Protein AF-A0A182QPP7-F1 (afdb_monomer_lite)

Sequence (979 aa):
MDGEAYQHEREIMETIFEAISDKKETDIARCLNQATVETALKFESVYGISPLVWCLREGDMSHIGLMRVMLTSGLYDCAMVDSKGQTLLAGLVRQCNDKEPFVRSVIMLEIDGVSNADACYRMMKHNSLELFKLFLALRHMNETQLFESLTHAFTKLSVKIFPLSTELRIFVQWKLAHFGYRFLAGECAEPTDDWEEHCNDIRKCWGEIAERYDTNHYEDIDDTLLHLLTVVHNHLYFIQYKLLLEHLPKREVIFCVAIFLYNYKNLSTMYHFMVNKCVVIEFVRMISRQLGLVLHCVEEIKAELVKILKEFQDRDIKMENTFLNESVEKIKSLEINKKDDVVSRFNVKIQNGTANSESLIKEMMRIIRKTDECCVTTKIAEKRTYKEQFKADLMMRIRRNLHRTKHPQNVADRINAELNRRNKSFVCMAEDIVASESFSMDHLLSGKDRRTVRKLKKCYTKMKQFYSMAKIHGHFTQVAQSDPEQSDIFLACLKRALTVFGEAMKNTKSTPNMPNKRVRQTLEQLLTSQLAEFNILHRNTYAKAFSLQRLSIADSLEKKSLINLPNYMTVVRVMLLLLLILVAADIRRSFYGILYRCGTLAALRSLLFYVGKDDSLWTVQRDSFREVQKYFTNARELLMELTQTRVGKTPQFAHVIHQFNQQSAIIGELQAMLEADNEISFASIRKSCFACDDLSTIRRLLLSKMQLLNANGLMNKISSTWDNSISQVSSIAWLDSRLVTINPAVVTNKLQKVVIALISARNGEHIPYLQTLLSDLAWLDHVSDADRQELNEMLRPYYNYIFLLDNKWKALKVFGKKHNLSWDEKLEQKLVEKDRNYLQHLFDTRRSKLRSVLQTLGIHTVDDIMATMASMPPCTLAALEYIQLELSEMLTAVEHFGDNFYYLQHRIPMIHGKNYRNQLAHDALSYNLLTDSGDLKLLINAIILADMNVNLFDKDIPNPPALNEISPTTNTHQHAPVG

Radius of gyration: 36.44 Å; chains: 1; bounding box: 100×100×98 Å

Structure (mmCIF, N/CA/C/O backbone):
data_AF-A0A182QPP7-F1
#
_entry.id   AF-A0A182QPP7-F1
#
loop_
_atom_site.group_PDB
_atom_site.id
_atom_site.type_symbol
_atom_site.label_atom_id
_atom_site.label_alt_id
_atom_site.label_comp_id
_atom_site.label_asym_id
_atom_site.label_entity_id
_atom_site.label_seq_id
_atom_site.pdbx_PDB_ins_code
_atom_site.Cartn_x
_atom_site.Cartn_y
_atom_site.Cartn_z
_atom_site.occupancy
_atom_site.B_iso_or_equiv
_atom_site.auth_seq_id
_atom_site.auth_comp_id
_atom_site.auth_asym_id
_atom_site.auth_atom_id
_atom_site.pdbx_PDB_model_num
ATOM 1 N N . MET A 1 1 ? -39.554 -21.372 49.877 1.00 46.16 1 MET A N 1
ATOM 2 C CA . MET A 1 1 ? -39.950 -20.836 48.560 1.00 46.16 1 MET A CA 1
ATOM 3 C C . MET A 1 1 ? -39.149 -21.462 47.417 1.00 46.16 1 MET A C 1
ATOM 5 O O . MET A 1 1 ? -39.716 -21.589 46.348 1.00 46.16 1 MET A O 1
ATOM 9 N N . ASP A 1 2 ? -37.932 -21.981 47.637 1.00 51.00 2 ASP A N 1
ATOM 10 C CA . ASP A 1 2 ? -37.132 -22.611 46.561 1.00 51.00 2 ASP A CA 1
ATOM 11 C C . ASP A 1 2 ? -37.590 -24.019 46.111 1.00 51.00 2 ASP A C 1
ATOM 13 O O . ASP A 1 2 ? -37.204 -24.472 45.041 1.00 51.00 2 ASP A O 1
ATOM 17 N N . GLY A 1 3 ? -38.423 -24.725 46.889 1.00 53.97 3 GLY A N 1
ATOM 18 C CA . GLY A 1 3 ? -38.829 -26.111 46.586 1.00 53.97 3 GLY A CA 1
ATOM 19 C C . GLY A 1 3 ? -39.907 -26.264 45.502 1.00 53.97 3 GLY A C 1
ATOM 20 O O . GLY A 1 3 ? -39.831 -27.190 44.703 1.00 53.97 3 GLY A O 1
ATOM 21 N N . GLU A 1 4 ? -40.890 -25.359 45.440 1.00 57.62 4 GLU A N 1
ATOM 22 C CA . GLU A 1 4 ? -41.979 -25.423 44.443 1.00 57.62 4 GLU A CA 1
ATOM 23 C C . GLU A 1 4 ? -41.511 -24.975 43.053 1.00 57.62 4 GLU A C 1
ATOM 25 O O . GLU A 1 4 ? -41.876 -25.588 42.052 1.00 57.62 4 GLU A O 1
ATOM 30 N N . ALA A 1 5 ? -40.637 -23.965 42.987 1.00 59.78 5 ALA A N 1
ATOM 31 C CA . ALA A 1 5 ? -40.020 -23.527 41.736 1.00 59.78 5 ALA A CA 1
ATOM 32 C C . ALA A 1 5 ? -39.137 -24.628 41.118 1.00 59.78 5 ALA A C 1
ATOM 34 O O . ALA A 1 5 ? -39.186 -24.857 39.911 1.00 59.78 5 ALA A O 1
ATOM 35 N N . TYR A 1 6 ? -38.397 -25.365 41.955 1.00 65.19 6 TYR A N 1
ATOM 36 C CA . TYR A 1 6 ? -37.537 -26.468 41.517 1.00 65.19 6 TYR A CA 1
ATOM 37 C C . TYR A 1 6 ? -38.337 -27.676 41.003 1.00 65.19 6 TYR A C 1
ATOM 39 O O . TYR A 1 6 ? -37.940 -28.325 40.036 1.00 65.19 6 TYR A O 1
ATOM 47 N N . GLN A 1 7 ? -39.482 -27.971 41.629 1.00 69.12 7 GLN A N 1
ATOM 48 C CA . GLN A 1 7 ? -40.382 -29.040 41.191 1.00 69.12 7 GLN A CA 1
ATOM 49 C C . GLN A 1 7 ? -41.021 -28.704 39.833 1.00 69.12 7 GLN A C 1
ATOM 51 O O . GLN A 1 7 ? -41.046 -29.546 38.938 1.00 69.12 7 GLN A O 1
ATOM 56 N N . HIS A 1 8 ? -41.456 -27.453 39.654 1.00 74.56 8 HIS A N 1
ATOM 57 C CA . HIS A 1 8 ? -42.076 -26.980 38.418 1.00 74.56 8 HIS A CA 1
ATOM 58 C C . HIS A 1 8 ? -41.112 -26.996 37.220 1.00 74.56 8 HIS A C 1
ATOM 60 O O . HIS A 1 8 ? -41.468 -27.462 36.140 1.00 74.56 8 HIS A O 1
ATOM 66 N N . GLU A 1 9 ? -39.861 -26.560 37.398 1.00 73.75 9 GLU A N 1
ATOM 67 C CA . GLU A 1 9 ? -38.848 -26.652 36.335 1.00 73.75 9 GLU A CA 1
ATOM 68 C C . GLU A 1 9 ? -38.530 -28.100 35.948 1.00 73.75 9 GLU A C 1
ATOM 70 O O . GLU A 1 9 ? -38.271 -28.385 34.778 1.00 73.75 9 GLU A O 1
ATOM 75 N N . ARG A 1 10 ? -38.556 -29.023 36.915 1.00 76.25 10 ARG A N 1
ATOM 76 C CA . ARG A 1 10 ? -38.308 -30.446 36.668 1.00 76.25 10 ARG A CA 1
ATOM 77 C C . ARG A 1 10 ? -39.414 -31.082 35.828 1.00 76.25 10 ARG A C 1
ATOM 79 O O . ARG A 1 10 ? -39.100 -31.784 34.872 1.00 76.25 10 ARG A O 1
ATOM 86 N N . GLU A 1 11 ? -40.672 -30.760 36.120 1.00 79.12 11 GLU A N 1
ATOM 87 C CA . GLU A 1 11 ? -41.830 -31.190 35.322 1.00 79.12 11 GLU A CA 1
ATOM 88 C C . GLU A 1 11 ? -41.755 -30.663 33.879 1.00 79.12 11 GLU A C 1
ATOM 90 O O . GLU A 1 11 ? -42.009 -31.406 32.928 1.00 79.12 11 GLU A O 1
ATOM 95 N N . ILE A 1 12 ? -41.332 -29.406 33.685 1.00 81.62 12 ILE A N 1
ATOM 96 C CA . ILE A 1 12 ? -41.128 -28.833 32.343 1.00 81.62 12 ILE A CA 1
ATOM 97 C C . ILE A 1 12 ? -40.011 -29.580 31.594 1.00 81.62 12 ILE A C 1
ATOM 99 O O . ILE A 1 12 ? -40.181 -29.904 30.420 1.00 81.62 12 ILE A O 1
ATOM 103 N N . MET A 1 13 ? -38.886 -29.893 32.250 1.00 83.75 13 MET A N 1
ATOM 104 C CA . MET A 1 13 ? -37.777 -30.633 31.627 1.00 83.75 13 MET A CA 1
ATOM 105 C C . MET A 1 13 ? -38.161 -32.061 31.220 1.00 83.75 13 MET A C 1
ATOM 107 O O . MET A 1 13 ? -37.801 -32.496 30.126 1.00 83.75 13 MET A O 1
ATOM 111 N N . GLU A 1 14 ? -38.883 -32.788 32.076 1.00 81.62 14 GLU A N 1
ATOM 112 C CA . GLU A 1 14 ? -39.374 -34.143 31.782 1.00 81.62 14 GLU A CA 1
ATOM 113 C C . GLU A 1 14 ? -40.377 -34.120 30.619 1.00 81.62 14 GLU A C 1
ATOM 115 O O . GLU A 1 14 ? -40.253 -34.902 29.678 1.00 81.62 14 GLU A O 1
ATOM 120 N N . THR A 1 15 ? -41.274 -33.130 30.587 1.00 82.19 15 THR A N 1
ATOM 121 C CA . THR A 1 15 ? -42.229 -32.971 29.478 1.00 82.19 15 THR A CA 1
ATOM 122 C C . THR A 1 15 ? -41.531 -32.614 28.157 1.00 82.19 15 THR A C 1
ATOM 124 O O . THR A 1 15 ? -41.928 -33.101 27.099 1.00 82.19 15 THR A O 1
ATOM 127 N N . ILE A 1 16 ? -40.460 -31.804 28.186 1.00 83.31 16 ILE A N 1
ATOM 128 C CA . ILE A 1 16 ? -39.634 -31.528 26.995 1.00 83.31 16 ILE A CA 1
ATOM 129 C C . ILE A 1 16 ? -38.985 -32.822 26.484 1.00 83.31 16 ILE A C 1
ATOM 131 O O . ILE A 1 16 ? -39.013 -33.079 25.282 1.00 83.31 16 ILE A O 1
ATOM 135 N N . PHE A 1 17 ? -38.431 -33.652 27.371 1.00 84.75 17 PHE A N 1
ATOM 136 C CA . PHE A 1 17 ? -37.822 -34.938 27.011 1.00 84.75 17 PHE A CA 1
ATOM 137 C C . PHE A 1 17 ? -38.834 -35.891 26.351 1.00 84.75 17 PHE A C 1
ATOM 139 O O . PHE A 1 17 ? -38.556 -36.474 25.296 1.00 84.75 17 PHE A O 1
ATOM 146 N N . GLU A 1 18 ? -40.023 -36.020 26.944 1.00 84.25 18 GLU A N 1
ATOM 147 C CA . GLU A 1 18 ? -41.107 -36.856 26.420 1.00 84.25 18 GLU A CA 1
ATOM 148 C C . GLU A 1 18 ? -41.610 -36.343 25.068 1.00 84.25 18 GLU A C 1
ATOM 150 O O . GLU A 1 18 ? -41.740 -37.120 24.126 1.00 84.25 18 GLU A O 1
ATOM 155 N N . ALA A 1 19 ? -41.807 -35.031 24.920 1.00 84.62 19 ALA A N 1
ATOM 156 C CA . ALA A 1 19 ? -42.277 -34.431 23.674 1.00 84.62 19 ALA A CA 1
ATOM 157 C C . ALA A 1 19 ? -41.279 -34.590 22.509 1.00 84.62 19 ALA A C 1
ATOM 159 O O . ALA A 1 19 ? -41.709 -34.755 21.363 1.00 84.62 19 ALA A O 1
ATOM 160 N N . ILE A 1 20 ? -39.966 -34.579 22.784 1.00 83.75 20 ILE A N 1
ATOM 161 C CA . ILE A 1 20 ? -38.926 -34.895 21.787 1.00 83.75 20 ILE A CA 1
ATOM 162 C C . ILE A 1 20 ? -39.007 -36.367 21.382 1.00 83.75 20 ILE A C 1
ATOM 164 O O . ILE A 1 20 ? -39.025 -36.671 20.190 1.00 83.75 20 ILE A O 1
ATOM 168 N N . SER A 1 21 ? -39.088 -37.267 22.364 1.00 82.81 21 SER A N 1
ATOM 169 C CA . SER A 1 21 ? -39.113 -38.719 22.146 1.00 82.81 21 SER A CA 1
ATOM 170 C C . SER A 1 21 ? -40.366 -39.169 21.381 1.00 82.81 21 SER A C 1
ATOM 172 O O . SER A 1 21 ? -40.276 -39.967 20.447 1.00 82.81 21 SER A O 1
ATOM 174 N N . ASP A 1 22 ? -41.520 -38.595 21.726 1.00 84.50 22 ASP A N 1
ATOM 175 C CA . ASP A 1 22 ? -42.827 -38.871 21.117 1.00 84.50 22 ASP A CA 1
ATOM 176 C C . ASP A 1 22 ? -43.086 -38.076 19.829 1.00 84.50 22 ASP A C 1
ATOM 178 O O . ASP A 1 22 ? -44.081 -38.314 19.139 1.00 84.50 22 ASP A O 1
ATOM 182 N N . LYS A 1 23 ? -42.214 -37.116 19.504 1.00 84.81 23 LYS A N 1
ATOM 183 C CA . LYS A 1 23 ? -42.310 -36.241 18.329 1.00 84.81 23 LYS A CA 1
ATOM 184 C C . LYS A 1 23 ? -43.586 -35.385 18.287 1.00 84.81 23 LYS A C 1
ATOM 186 O O . LYS A 1 23 ? -44.163 -35.158 17.222 1.00 84.81 23 LYS A O 1
ATOM 191 N N . LYS A 1 24 ? -44.026 -34.877 19.444 1.00 84.94 24 LYS A N 1
ATOM 192 C CA . LYS A 1 24 ? -45.254 -34.071 19.591 1.00 84.94 24 LYS A CA 1
ATOM 193 C C . LYS A 1 24 ? -44.958 -32.570 19.616 1.00 84.94 24 LYS A C 1
ATOM 195 O O . LYS A 1 24 ? -44.583 -32.001 20.639 1.00 84.94 24 LYS A O 1
ATOM 200 N N . GLU A 1 25 ? -45.203 -31.905 18.488 1.00 84.19 25 GLU A N 1
ATOM 201 C CA . GLU A 1 25 ? -44.960 -30.463 18.310 1.00 84.19 25 GLU A CA 1
ATOM 202 C C . GLU A 1 25 ? -45.792 -29.582 19.253 1.00 84.19 25 GLU A C 1
ATOM 204 O O . GLU A 1 25 ? -45.287 -28.607 19.810 1.00 84.19 25 GLU A O 1
ATOM 209 N N . THR A 1 26 ? -47.051 -29.952 19.492 1.00 83.94 26 THR A N 1
ATOM 210 C CA . THR A 1 26 ? -47.977 -29.195 20.346 1.00 83.94 26 THR A CA 1
ATOM 211 C C . THR A 1 26 ? -47.553 -29.173 21.813 1.00 83.94 26 THR A C 1
ATOM 213 O O . THR A 1 26 ? -47.732 -28.159 22.488 1.00 83.94 26 THR A O 1
ATOM 216 N N . ASP A 1 27 ? -46.977 -30.273 22.304 1.00 83.62 27 ASP A N 1
ATOM 217 C CA . ASP A 1 27 ? -46.516 -30.376 23.690 1.00 83.62 27 ASP A CA 1
ATOM 218 C C . ASP A 1 27 ? -45.244 -29.560 23.909 1.00 83.62 27 ASP A C 1
ATOM 220 O O . ASP A 1 27 ? -45.180 -28.773 24.854 1.00 83.62 27 ASP A O 1
ATOM 224 N N . ILE A 1 28 ? -44.297 -29.634 22.968 1.00 84.94 28 ILE A N 1
ATOM 225 C CA . ILE A 1 28 ? -43.103 -28.783 22.971 1.00 84.94 28 ILE A CA 1
ATOM 226 C C . ILE A 1 28 ? -43.475 -27.296 22.924 1.00 84.94 28 ILE A C 1
ATOM 228 O O . ILE A 1 28 ? -42.953 -26.521 23.722 1.00 84.94 28 ILE A O 1
ATOM 232 N N . ALA A 1 29 ? -44.406 -26.883 22.056 1.00 84.44 29 ALA A N 1
ATOM 233 C CA . ALA A 1 29 ? -44.816 -25.479 21.947 1.00 84.44 29 ALA A CA 1
ATOM 234 C C . ALA A 1 29 ? -45.371 -24.934 23.270 1.00 84.44 29 ALA A C 1
ATOM 236 O O . ALA A 1 29 ? -45.039 -23.826 23.692 1.00 84.44 29 ALA A O 1
ATOM 237 N N . ARG A 1 30 ? -46.197 -25.737 23.949 1.00 84.50 30 ARG A N 1
ATOM 238 C CA . ARG A 1 30 ? -46.774 -25.392 25.250 1.00 84.50 30 ARG A CA 1
ATOM 239 C C . ARG A 1 30 ? -45.697 -25.259 26.329 1.00 84.50 30 ARG A C 1
ATOM 241 O O . ARG A 1 30 ? -45.734 -24.287 27.078 1.00 84.50 30 ARG A O 1
ATOM 248 N N . CYS A 1 31 ? -44.744 -26.190 26.383 1.00 84.62 31 CYS A N 1
ATOM 249 C CA . CYS A 1 31 ? -43.649 -26.158 27.353 1.00 84.62 31 CYS A CA 1
ATOM 250 C C . CYS A 1 31 ? -42.699 -24.977 27.124 1.00 84.62 31 CYS A C 1
ATOM 252 O O . CYS A 1 31 ? -42.308 -24.317 28.083 1.00 84.62 31 CYS A O 1
ATOM 254 N N . LEU A 1 32 ? -42.364 -24.655 25.871 1.00 84.00 32 LEU A N 1
ATOM 255 C CA . LEU A 1 32 ? -41.439 -23.558 25.565 1.00 84.00 32 LEU A CA 1
ATOM 256 C C . LEU A 1 32 ? -41.994 -22.170 25.901 1.00 84.00 32 LEU A C 1
ATOM 258 O O . LEU A 1 32 ? -41.210 -21.279 26.203 1.00 84.00 32 LEU A O 1
ATOM 262 N N . ASN A 1 33 ? -43.318 -21.994 25.935 1.00 82.50 33 ASN A N 1
ATOM 263 C CA . ASN A 1 33 ? -43.939 -20.755 26.420 1.00 82.50 33 ASN A CA 1
ATOM 264 C C . ASN A 1 33 ? -43.742 -20.526 27.930 1.00 82.50 33 ASN A C 1
ATOM 266 O O . ASN A 1 33 ? -43.923 -19.408 28.406 1.00 82.50 33 ASN A O 1
ATOM 270 N N . GLN A 1 34 ? -43.424 -21.581 28.682 1.00 81.69 34 GLN A N 1
ATOM 271 C CA . GLN A 1 34 ? -43.187 -21.541 30.129 1.00 81.69 34 GLN A CA 1
ATOM 272 C C . GLN A 1 34 ? -41.697 -21.688 30.476 1.00 81.69 34 GLN A C 1
ATOM 274 O O . GLN A 1 34 ? -41.305 -21.445 31.615 1.00 81.69 34 GLN A O 1
ATOM 279 N N . ALA A 1 35 ? -40.865 -22.079 29.507 1.00 82.44 35 ALA A N 1
ATOM 280 C CA . ALA A 1 35 ? -39.442 -22.316 29.694 1.00 82.44 35 ALA A CA 1
ATOM 281 C C . ALA A 1 35 ? -38.631 -21.011 29.689 1.00 82.44 35 ALA A C 1
ATOM 283 O O . ALA A 1 35 ? -38.941 -20.054 28.979 1.00 82.44 35 ALA A O 1
ATOM 284 N N . THR A 1 36 ? -37.541 -20.998 30.453 1.00 82.81 36 THR A N 1
ATOM 285 C CA . THR A 1 36 ? -36.553 -19.911 30.465 1.00 82.81 36 THR A CA 1
ATOM 286 C C . THR A 1 36 ? -35.181 -20.415 30.010 1.00 82.81 36 THR A C 1
ATOM 288 O O . THR A 1 36 ? -34.970 -21.616 29.821 1.00 82.81 36 THR A O 1
ATOM 291 N N . VAL A 1 37 ? -34.210 -19.504 29.871 1.00 78.56 37 VAL A N 1
ATOM 292 C CA . VAL A 1 37 ? -32.800 -19.866 29.627 1.00 78.56 37 VAL A CA 1
ATOM 293 C C . VAL A 1 37 ? -32.273 -20.803 30.725 1.00 78.56 37 VAL A C 1
ATOM 295 O O . VAL A 1 37 ? -31.535 -21.740 30.433 1.00 78.56 37 VAL A O 1
ATOM 298 N N . GLU A 1 38 ? -32.701 -20.614 31.977 1.00 80.69 38 GLU A N 1
ATOM 299 C CA . GLU A 1 38 ? -32.311 -21.470 33.103 1.00 80.69 38 GLU A CA 1
ATOM 300 C C . GLU A 1 38 ? -32.858 -22.898 32.957 1.00 80.69 38 GLU A C 1
ATOM 302 O O . GLU A 1 38 ? -32.130 -23.863 33.191 1.00 80.69 38 GLU A O 1
ATOM 307 N N . THR A 1 39 ? -34.095 -23.049 32.471 1.00 82.31 39 THR A N 1
ATOM 308 C CA . THR A 1 39 ? -34.692 -24.357 32.155 1.00 82.31 39 THR A CA 1
ATOM 309 C C . THR A 1 39 ? -33.889 -25.097 31.080 1.00 82.31 39 THR A C 1
ATOM 311 O O . THR A 1 39 ? -33.630 -26.293 31.214 1.00 82.31 39 THR A O 1
ATOM 314 N N . ALA A 1 40 ? -33.445 -24.390 30.034 1.00 79.06 40 ALA A N 1
ATOM 315 C CA . ALA A 1 40 ? -32.623 -24.969 28.970 1.00 79.06 40 ALA A CA 1
ATOM 316 C C . ALA A 1 40 ? -31.236 -25.416 29.475 1.00 79.06 40 ALA A C 1
ATOM 318 O O . ALA A 1 40 ? -30.794 -26.518 29.146 1.00 79.06 40 ALA A O 1
ATOM 319 N N . LEU A 1 41 ? -30.583 -24.606 30.317 1.00 80.06 41 LEU A N 1
ATOM 320 C CA . LEU A 1 41 ? -29.289 -24.940 30.928 1.00 80.06 41 LEU A CA 1
ATOM 321 C C . LEU A 1 41 ? -29.398 -26.114 31.913 1.00 80.06 41 LEU A C 1
ATOM 323 O O . LEU A 1 41 ? -28.533 -26.992 31.931 1.00 80.06 41 LEU A O 1
ATOM 327 N N . LYS A 1 42 ? -30.470 -26.170 32.717 1.00 82.19 42 LYS A N 1
ATOM 328 C CA . LYS A 1 42 ? -30.726 -27.294 33.632 1.00 82.19 42 LYS A CA 1
ATOM 329 C C . LYS A 1 42 ? -30.977 -28.589 32.870 1.00 82.19 42 LYS A C 1
ATOM 331 O O . LYS A 1 42 ? -30.392 -29.606 33.241 1.00 82.19 42 LYS A O 1
ATOM 336 N N . PHE A 1 43 ? -31.746 -28.549 31.781 1.00 84.06 43 PHE A N 1
ATOM 337 C CA . PHE A 1 43 ? -31.946 -29.716 30.921 1.00 84.06 43 PHE A CA 1
ATOM 338 C C . PHE A 1 43 ? -30.601 -30.267 30.432 1.00 84.06 43 PHE A C 1
ATOM 340 O O . PHE A 1 43 ? -30.327 -31.457 30.574 1.00 84.06 43 PHE A O 1
ATOM 347 N N . GLU A 1 44 ? -29.729 -29.396 29.920 1.00 80.88 44 GLU A N 1
ATOM 348 C CA . GLU A 1 44 ? -28.403 -29.790 29.439 1.00 80.88 44 GLU A CA 1
ATOM 349 C C . GLU A 1 44 ? -27.518 -30.340 30.568 1.00 80.88 44 GLU A C 1
ATOM 351 O O . GLU A 1 44 ? -26.794 -31.311 30.360 1.00 80.88 44 GLU A O 1
ATOM 356 N N . SER A 1 45 ? -27.631 -29.802 31.787 1.00 81.88 45 SER A N 1
ATOM 357 C CA . SER A 1 45 ? -26.915 -30.336 32.953 1.00 81.88 45 SER A CA 1
ATOM 358 C C . SER A 1 45 ? -27.382 -31.738 33.376 1.00 81.88 45 SER A C 1
ATOM 360 O O . SER A 1 45 ? -26.568 -32.537 33.837 1.00 81.88 45 SER A O 1
ATOM 362 N N . VAL A 1 46 ? -28.677 -32.042 33.217 1.00 82.62 46 VAL A N 1
ATOM 363 C CA . VAL A 1 46 ? -29.292 -33.313 33.633 1.00 82.62 46 VAL A CA 1
ATOM 364 C C . VAL A 1 46 ? -29.087 -34.401 32.581 1.00 82.62 46 VAL A C 1
ATOM 366 O O . VAL A 1 46 ? -28.706 -35.520 32.917 1.00 82.62 46 VAL A O 1
ATOM 369 N N . TYR A 1 47 ? -29.325 -34.078 31.309 1.00 78.94 47 TYR A N 1
ATOM 370 C CA . TYR A 1 47 ? -29.296 -35.042 30.205 1.00 78.94 47 TYR A CA 1
ATOM 371 C C . TYR A 1 47 ? -27.974 -35.037 29.425 1.00 78.94 47 TYR A C 1
ATOM 373 O O . TYR A 1 47 ? -27.767 -35.880 28.554 1.00 78.94 47 TYR A O 1
ATOM 381 N N . GLY A 1 48 ? -27.065 -34.101 29.714 1.00 75.94 48 GLY A N 1
ATOM 382 C CA . GLY A 1 48 ? -25.762 -33.975 29.051 1.00 75.94 48 GLY A CA 1
ATOM 383 C C . GLY A 1 48 ? -25.830 -33.501 27.593 1.00 75.94 48 GLY A C 1
ATOM 384 O O . GLY A 1 48 ? -24.819 -33.532 26.890 1.00 75.94 48 GLY A O 1
ATOM 385 N N . ILE A 1 49 ? -27.013 -33.105 27.116 1.00 78.69 49 ILE A N 1
ATOM 386 C CA . ILE A 1 49 ? -27.283 -32.694 25.737 1.00 78.69 49 ILE A CA 1
ATOM 387 C C . ILE A 1 49 ? -28.435 -31.688 25.715 1.00 78.69 49 ILE A C 1
ATOM 389 O O . ILE A 1 49 ? -29.393 -31.824 26.477 1.00 78.69 49 ILE A O 1
ATOM 393 N N . SER A 1 50 ? -28.370 -30.685 24.838 1.00 81.50 50 SER A N 1
ATOM 394 C CA . SER A 1 50 ? -29.491 -29.759 24.668 1.00 81.50 50 SER A CA 1
ATOM 395 C C . SER A 1 50 ? -30.629 -30.388 23.836 1.00 81.50 50 SER A C 1
ATOM 397 O O . SER A 1 50 ? -30.364 -31.199 22.939 1.00 81.50 50 SER A O 1
ATOM 399 N N . PRO A 1 51 ? -31.896 -29.990 24.063 1.00 83.06 51 PRO A N 1
ATOM 400 C CA . PRO A 1 51 ? -33.061 -30.442 23.292 1.00 83.06 51 PRO A CA 1
ATOM 401 C C . PRO A 1 51 ? -32.890 -30.330 21.772 1.00 83.06 51 PRO A C 1
ATOM 403 O O . PRO A 1 51 ? -33.192 -31.263 21.023 1.00 83.06 51 PRO A O 1
ATOM 406 N N . LEU A 1 52 ? -32.344 -29.198 21.315 1.00 82.62 52 LEU A N 1
ATOM 407 C CA . LEU A 1 52 ? -32.096 -28.946 19.898 1.00 82.62 52 LEU A CA 1
ATOM 408 C C . LEU A 1 52 ? -30.967 -29.839 19.358 1.00 82.62 52 LEU A C 1
ATOM 410 O O . LEU A 1 52 ? -31.085 -30.366 18.253 1.00 82.62 52 LEU A O 1
ATOM 414 N N . VAL A 1 53 ? -29.892 -30.054 20.132 1.00 77.38 53 VAL A N 1
ATOM 415 C CA . VAL A 1 53 ? -28.780 -30.947 19.745 1.00 77.38 53 VAL A CA 1
ATOM 416 C C . VAL A 1 53 ? -29.282 -32.375 19.552 1.00 77.38 53 VAL A C 1
ATOM 418 O O . VAL A 1 53 ? -28.858 -33.052 18.615 1.00 77.38 53 VAL A O 1
ATOM 421 N N . TRP A 1 54 ? -30.188 -32.833 20.414 1.00 80.00 54 TRP A N 1
ATOM 422 C CA . TRP A 1 54 ? -30.771 -34.163 20.296 1.00 80.00 54 TRP A CA 1
ATOM 423 C C . TRP A 1 54 ? -31.598 -34.299 19.012 1.00 80.00 54 TRP A C 1
ATOM 425 O O . TRP A 1 54 ? -31.343 -35.209 18.220 1.00 80.00 54 TRP A O 1
ATOM 435 N N . CYS A 1 55 ? -32.489 -33.340 18.731 1.00 82.12 55 CYS A N 1
ATOM 436 C CA . CYS A 1 55 ? -33.256 -33.315 17.480 1.00 82.12 55 CYS A CA 1
ATOM 437 C C . CYS A 1 55 ? -32.348 -33.283 16.238 1.00 82.12 55 CYS A C 1
ATOM 439 O O . CYS A 1 55 ? -32.664 -33.893 15.223 1.00 82.12 55 CYS A O 1
ATOM 441 N N . LEU A 1 56 ? -31.206 -32.598 16.318 1.00 78.31 56 LEU A N 1
ATOM 442 C CA . LEU A 1 56 ? -30.227 -32.520 15.236 1.00 78.31 56 LEU A CA 1
ATOM 443 C C . LEU A 1 56 ? -29.489 -33.856 15.021 1.00 78.31 56 LEU A C 1
ATOM 445 O O . LEU A 1 56 ? -29.362 -34.288 13.879 1.00 78.31 56 LEU A O 1
ATOM 449 N N . ARG A 1 57 ? -29.017 -34.525 16.086 1.00 75.06 57 ARG A N 1
ATOM 450 C CA . ARG A 1 57 ? -28.208 -35.763 15.995 1.00 75.06 57 ARG A CA 1
ATOM 451 C C . ARG A 1 57 ? -29.029 -37.001 15.634 1.00 75.06 57 ARG A C 1
ATOM 453 O O . ARG A 1 57 ? -28.714 -37.701 14.668 1.00 75.06 57 ARG A O 1
ATOM 460 N N . GLU A 1 58 ? -30.089 -37.249 16.394 1.00 74.44 58 GLU A N 1
ATOM 461 C CA . GLU A 1 58 ? -30.894 -38.474 16.284 1.00 74.44 58 GLU A CA 1
ATOM 462 C C . GLU A 1 58 ? -32.081 -38.308 15.324 1.00 74.44 58 GLU A C 1
ATOM 464 O O . GLU A 1 58 ? -32.700 -39.289 14.917 1.00 74.44 58 GLU A O 1
ATOM 469 N N . GLY A 1 59 ? -32.379 -37.071 14.916 1.00 71.12 59 GLY A N 1
ATOM 470 C CA . GLY A 1 59 ? -33.551 -36.755 14.114 1.00 71.12 59 GLY A CA 1
ATOM 471 C C . GLY A 1 59 ? -33.514 -37.238 12.663 1.00 71.12 59 GLY A C 1
ATOM 472 O O . GLY A 1 59 ? -32.472 -37.523 12.058 1.00 71.12 59 GLY A O 1
ATOM 473 N N . ASP A 1 60 ? -34.722 -37.295 12.115 1.00 78.75 60 ASP A N 1
ATOM 474 C CA . ASP A 1 60 ? -35.099 -37.512 10.720 1.00 78.75 60 ASP A CA 1
ATOM 475 C C . ASP A 1 60 ? -36.143 -36.443 10.320 1.00 78.75 60 ASP A C 1
ATOM 477 O O . ASP A 1 60 ? -36.467 -35.545 11.103 1.00 78.75 60 ASP A O 1
ATOM 481 N N . MET A 1 61 ? -36.735 -36.547 9.128 1.00 81.75 61 MET A N 1
ATOM 482 C CA . MET A 1 61 ? -37.744 -35.589 8.644 1.00 81.75 61 MET A CA 1
ATOM 483 C C . MET A 1 61 ? -38.918 -35.344 9.610 1.00 81.75 61 MET A C 1
ATOM 485 O O . MET A 1 61 ? -39.502 -34.262 9.578 1.00 81.75 61 MET A O 1
ATOM 489 N N . SER A 1 62 ? -39.253 -36.296 10.488 1.00 80.56 62 SER A N 1
ATOM 490 C CA . SER A 1 62 ? -40.345 -36.139 11.460 1.00 80.56 62 SER A CA 1
ATOM 491 C C . SER A 1 62 ? -40.023 -35.179 12.615 1.00 80.56 62 SER A C 1
ATOM 493 O O . SER A 1 62 ? -40.934 -34.730 13.301 1.00 80.56 62 SER A O 1
ATOM 495 N N . HIS A 1 63 ? -38.756 -34.793 12.794 1.00 84.81 63 HIS A N 1
ATOM 496 C CA . HIS A 1 63 ? -38.316 -33.884 13.861 1.00 84.81 63 HIS A CA 1
ATOM 497 C C . HIS A 1 63 ? -38.275 -32.407 13.429 1.00 84.81 63 HIS A C 1
ATOM 499 O O . HIS A 1 63 ? -38.096 -31.520 14.261 1.00 84.81 63 HIS A O 1
ATOM 505 N N . ILE A 1 64 ? -38.481 -32.119 12.139 1.00 84.69 64 ILE A N 1
ATOM 506 C CA . ILE A 1 64 ? -38.435 -30.757 11.577 1.00 84.69 64 ILE A CA 1
ATOM 507 C C . ILE A 1 64 ? -39.482 -29.832 12.221 1.00 84.69 64 ILE A C 1
ATOM 509 O O . ILE A 1 64 ? -39.180 -28.669 12.488 1.00 84.69 64 ILE A O 1
ATOM 513 N N . GLY A 1 65 ? -40.687 -30.337 12.516 1.00 83.12 65 GLY A N 1
ATOM 514 C CA . GLY A 1 65 ? -41.735 -29.564 13.202 1.00 83.12 65 GLY A CA 1
ATOM 515 C C . GLY A 1 65 ? -41.320 -29.140 14.615 1.00 83.12 65 GLY A C 1
ATOM 516 O O . GLY A 1 65 ? -41.412 -27.967 14.972 1.00 83.12 65 GLY A O 1
ATOM 517 N N . LEU A 1 66 ? -40.730 -30.063 15.383 1.00 85.88 66 LEU A N 1
ATOM 518 C CA . LEU A 1 66 ? -40.205 -29.790 16.728 1.00 85.88 66 LEU A CA 1
ATOM 519 C C . LEU A 1 66 ? -39.123 -28.710 16.693 1.00 85.88 66 LEU A C 1
ATOM 521 O O . LEU A 1 66 ? -39.157 -27.755 17.467 1.00 85.88 66 LEU A O 1
ATOM 525 N N . MET A 1 67 ? -38.186 -28.840 15.752 1.00 85.12 67 MET A N 1
ATOM 526 C CA . MET A 1 67 ? -37.093 -27.887 15.581 1.00 85.12 67 MET A CA 1
ATOM 527 C C . MET A 1 67 ? -37.595 -26.497 15.202 1.00 85.12 67 MET A C 1
ATOM 529 O O . MET A 1 67 ? -37.081 -25.508 15.719 1.00 85.12 67 MET A O 1
ATOM 533 N N . ARG A 1 68 ? -38.618 -26.399 14.343 1.00 85.88 68 ARG A N 1
ATOM 534 C CA . ARG A 1 68 ? -39.247 -25.117 14.003 1.00 85.88 68 ARG A CA 1
ATOM 535 C C . ARG A 1 68 ? -39.756 -24.413 15.255 1.00 85.88 68 ARG A C 1
ATOM 537 O O . ARG A 1 68 ? -39.467 -23.234 15.450 1.00 85.88 68 ARG A O 1
ATOM 544 N N . VAL A 1 69 ? -40.478 -25.131 16.110 1.00 85.44 69 VAL A N 1
ATOM 545 C CA . VAL A 1 69 ? -41.025 -24.573 17.351 1.00 85.44 69 VAL A CA 1
ATOM 546 C C . VAL A 1 69 ? -39.912 -24.185 18.330 1.00 85.44 69 VAL A C 1
ATOM 548 O O . VAL A 1 69 ? -39.965 -23.102 18.912 1.00 85.44 69 VAL A O 1
ATOM 551 N N . MET A 1 70 ? -38.863 -25.004 18.446 1.00 85.75 70 MET A N 1
ATOM 552 C CA . MET A 1 70 ? -37.688 -24.700 19.273 1.00 85.75 70 MET A CA 1
ATOM 553 C C . MET A 1 70 ? -36.917 -23.461 18.808 1.00 85.75 70 MET A C 1
ATOM 555 O O . MET A 1 70 ? -36.504 -22.663 19.640 1.00 85.75 70 MET A O 1
ATOM 559 N N . LEU A 1 71 ? -36.727 -23.274 17.501 1.00 83.69 71 LEU A N 1
ATOM 560 C CA . LEU A 1 71 ? -36.045 -22.092 16.962 1.00 83.69 71 LEU A CA 1
ATOM 561 C C . LEU A 1 71 ? -36.918 -20.834 17.074 1.00 83.69 71 LEU A C 1
ATOM 563 O O . LEU A 1 71 ? -36.409 -19.746 17.333 1.00 83.69 71 LEU A O 1
ATOM 567 N N . THR A 1 72 ? -38.239 -20.978 16.931 1.00 82.88 72 THR A N 1
ATOM 568 C CA . THR A 1 72 ? -39.190 -19.856 17.030 1.00 82.88 72 THR A CA 1
ATOM 569 C C . THR A 1 72 ? -39.312 -19.318 18.459 1.00 82.88 72 THR A C 1
ATOM 571 O O . THR A 1 72 ? -39.603 -18.138 18.637 1.00 82.88 72 THR A O 1
ATOM 574 N N . SER A 1 73 ? -39.054 -20.139 19.485 1.00 84.12 73 SER A N 1
ATOM 575 C CA . SER A 1 73 ? -39.102 -19.690 20.885 1.00 84.12 73 SER A CA 1
ATOM 576 C C . SER A 1 73 ? -37.982 -18.709 21.256 1.00 84.12 73 SER A C 1
ATOM 578 O O . SER A 1 73 ? -38.079 -18.032 22.275 1.00 84.12 73 SER A O 1
ATOM 580 N N . GLY A 1 74 ? -36.905 -18.639 20.461 1.00 79.56 74 GLY A N 1
ATOM 581 C CA . GLY A 1 74 ? -35.720 -17.828 20.753 1.00 79.56 74 GLY A CA 1
ATOM 582 C C . GLY A 1 74 ? -34.829 -18.376 21.876 1.00 79.56 74 GLY A C 1
ATOM 583 O O . GLY A 1 74 ? -33.787 -17.788 22.156 1.00 79.56 74 GLY A O 1
ATOM 584 N N . LEU A 1 75 ? -35.201 -19.502 22.500 1.00 80.38 75 LEU A N 1
ATOM 585 C CA . LEU A 1 75 ? -34.416 -20.151 23.559 1.00 80.38 75 LEU A CA 1
ATOM 586 C C . LEU A 1 75 ? -33.262 -21.007 23.010 1.00 80.38 75 LEU A C 1
ATOM 588 O O . LEU A 1 75 ? -32.311 -21.289 23.737 1.00 80.38 75 LEU A O 1
ATOM 592 N N . TYR A 1 76 ? -33.331 -21.418 21.739 1.00 80.50 76 TYR A N 1
ATOM 593 C CA . TYR A 1 76 ? -32.320 -22.252 21.084 1.00 80.50 76 TYR A CA 1
ATOM 594 C C . TYR A 1 76 ? -31.845 -21.628 19.764 1.00 80.50 76 TYR A C 1
ATOM 596 O O . TYR A 1 76 ? -32.633 -21.027 19.037 1.00 80.50 76 TYR A O 1
ATOM 604 N N . ASP A 1 77 ? -30.562 -21.812 19.432 1.00 78.56 77 ASP A N 1
ATOM 605 C CA . ASP A 1 77 ? -29.931 -21.343 18.186 1.00 78.56 77 ASP A CA 1
ATOM 606 C C . ASP A 1 77 ? -29.110 -22.489 17.560 1.00 78.56 77 ASP A C 1
ATOM 608 O O . ASP A 1 77 ? -28.349 -23.178 18.246 1.00 78.56 77 ASP A O 1
ATOM 612 N N . CYS A 1 78 ? -29.219 -22.681 16.242 1.00 76.06 78 CYS A N 1
ATOM 613 C CA . CYS A 1 78 ? -28.390 -23.617 15.474 1.00 76.06 78 CYS A CA 1
ATOM 614 C C . CYS A 1 78 ? -26.889 -23.265 15.518 1.00 76.06 78 CYS A C 1
ATOM 616 O O . CYS A 1 78 ? -26.046 -24.117 15.214 1.00 76.06 78 CYS A O 1
ATOM 618 N N . ALA A 1 79 ? -26.538 -22.037 15.912 1.00 73.19 79 ALA A N 1
ATOM 619 C CA . ALA A 1 79 ? -25.163 -21.598 16.129 1.00 73.19 79 ALA A CA 1
ATOM 620 C C . ALA A 1 79 ? -24.546 -22.063 17.463 1.00 73.19 79 ALA A C 1
ATOM 622 O O . ALA A 1 79 ? -23.391 -21.721 17.729 1.00 73.19 79 ALA A O 1
ATOM 623 N N . MET A 1 80 ? -25.264 -22.834 18.293 1.00 72.44 80 MET A N 1
ATOM 624 C CA . MET A 1 80 ? -24.663 -23.524 19.442 1.00 72.44 80 MET A CA 1
ATOM 625 C C . MET A 1 80 ? -23.459 -24.357 18.989 1.00 72.44 80 MET A C 1
ATOM 627 O O . MET A 1 80 ? -23.485 -24.963 17.915 1.00 72.44 80 MET A O 1
ATOM 631 N N . VAL A 1 81 ? -22.395 -24.364 19.793 1.00 70.00 81 VAL A N 1
ATOM 632 C CA . VAL A 1 81 ? -21.137 -25.046 19.472 1.00 70.00 81 VAL A CA 1
ATOM 633 C C . VAL A 1 81 ? -20.957 -26.306 20.308 1.00 70.00 81 VAL A C 1
ATOM 635 O O . VAL A 1 81 ? -21.326 -26.346 21.477 1.00 70.00 81 VAL A O 1
ATOM 638 N N . ASP A 1 82 ? -20.382 -27.342 19.707 1.00 66.31 82 ASP A N 1
ATOM 639 C CA . ASP A 1 82 ? -19.987 -28.555 20.412 1.00 66.31 82 ASP A CA 1
ATOM 640 C C . ASP A 1 82 ? -18.699 -28.351 21.238 1.00 66.31 82 ASP A C 1
ATOM 642 O O . ASP A 1 82 ? -18.076 -27.287 21.236 1.00 66.31 82 ASP A O 1
ATOM 646 N N . SER A 1 83 ? -18.247 -29.406 21.924 1.00 61.69 83 SER A N 1
ATOM 647 C CA . SER A 1 83 ? -17.000 -29.399 22.706 1.00 61.69 83 SER A CA 1
ATOM 648 C C . SER A 1 83 ? -15.729 -29.153 21.877 1.00 61.69 83 SER A C 1
ATOM 650 O O . SER A 1 83 ? -14.656 -28.959 22.446 1.00 61.69 83 SER A O 1
ATOM 652 N N . LYS A 1 84 ? -15.831 -29.144 20.541 1.00 59.84 84 LYS A N 1
ATOM 653 C CA . LYS A 1 84 ? -14.756 -28.816 19.594 1.00 59.84 84 LYS A CA 1
ATOM 654 C C . LYS A 1 84 ? -14.914 -27.410 18.998 1.00 59.84 84 LYS A C 1
ATOM 656 O O . LYS A 1 84 ? -14.150 -27.052 18.101 1.00 59.84 84 LYS A O 1
ATOM 661 N N . GLY A 1 85 ? -15.877 -26.618 19.475 1.00 65.81 85 GLY A N 1
ATOM 662 C CA . GLY A 1 85 ? -16.147 -25.263 18.997 1.00 65.81 85 GLY A CA 1
ATOM 663 C C . GLY A 1 85 ? -16.830 -25.206 17.625 1.00 65.81 85 GLY A C 1
ATOM 664 O O . GLY A 1 85 ? -16.821 -24.152 16.992 1.00 65.81 85 GLY A O 1
ATOM 665 N N . GLN A 1 86 ? -17.388 -26.316 17.132 1.00 69.44 86 GLN A N 1
ATOM 666 C CA . GLN A 1 86 ? -18.082 -26.373 15.843 1.00 69.44 86 GLN A CA 1
ATOM 667 C C . GLN A 1 86 ? -19.577 -26.213 16.038 1.00 69.44 86 GLN A C 1
ATOM 669 O O . GLN A 1 86 ? -20.150 -26.812 16.943 1.00 69.44 86 GLN A O 1
ATOM 674 N N . THR A 1 87 ? -20.225 -25.444 15.163 1.00 78.88 87 THR A N 1
ATOM 675 C CA . THR A 1 87 ? -21.682 -25.332 15.236 1.00 78.88 87 THR A CA 1
ATOM 676 C C . THR A 1 87 ? -22.351 -26.671 14.942 1.00 78.88 87 THR A C 1
ATOM 678 O O . THR A 1 87 ? -21.870 -27.455 14.118 1.00 78.88 87 THR A O 1
ATOM 681 N N . LEU A 1 88 ? -23.482 -26.930 15.591 1.00 75.19 88 LEU A N 1
ATOM 682 C CA . LEU A 1 88 ? -24.197 -28.202 15.461 1.00 75.19 88 LEU A CA 1
ATOM 683 C C . LEU A 1 88 ? -24.590 -28.504 14.012 1.00 75.19 88 LEU A C 1
ATOM 685 O O . LEU A 1 88 ? -24.412 -29.628 13.541 1.00 75.19 88 LEU A O 1
ATOM 689 N N . LEU A 1 89 ? -25.047 -27.484 13.280 1.00 80.25 89 LEU A N 1
ATOM 690 C CA . LEU A 1 89 ? -25.406 -27.616 11.870 1.00 80.25 89 LEU A CA 1
ATOM 691 C C . LEU A 1 89 ? -24.188 -27.941 10.986 1.00 80.25 89 LEU A C 1
ATOM 693 O O . LEU A 1 89 ? -24.281 -28.769 10.081 1.00 80.25 89 LEU A O 1
ATOM 697 N N . ALA A 1 90 ? -23.019 -27.356 11.277 1.00 79.12 90 ALA A N 1
ATOM 698 C CA . ALA A 1 90 ? -21.775 -27.699 10.586 1.00 79.12 90 ALA A CA 1
ATOM 699 C C . ALA A 1 90 ? -21.320 -29.139 10.879 1.00 79.12 90 ALA A C 1
ATOM 701 O O . ALA A 1 90 ? -20.815 -29.817 9.980 1.00 79.12 90 ALA A O 1
ATOM 702 N N . GLY A 1 91 ? -21.510 -29.608 12.117 1.00 74.69 91 GLY A N 1
ATOM 703 C CA . GLY A 1 91 ? -21.214 -30.982 12.524 1.00 74.69 91 GLY A CA 1
ATOM 704 C C . GLY A 1 91 ? -22.054 -32.016 11.771 1.00 74.69 91 GLY A C 1
ATOM 705 O O . GLY A 1 91 ? -21.516 -33.032 11.330 1.00 74.69 91 GLY A O 1
ATOM 706 N N . LEU A 1 92 ? -23.340 -31.728 11.546 1.00 75.50 92 LEU A N 1
ATOM 707 C CA . LEU A 1 92 ? -24.249 -32.622 10.821 1.00 75.50 92 LEU A CA 1
ATOM 708 C C . LEU A 1 92 ? -23.855 -32.851 9.365 1.00 75.50 92 LEU A C 1
ATOM 710 O O . LEU A 1 92 ? -23.886 -33.990 8.902 1.00 75.50 92 LEU A O 1
ATOM 714 N N . VAL A 1 93 ? -23.443 -31.797 8.655 1.00 76.50 93 VAL A N 1
ATOM 715 C CA . VAL A 1 93 ? -23.031 -31.899 7.243 1.00 76.50 93 VAL A CA 1
ATOM 716 C C . VAL A 1 93 ? -21.839 -32.843 7.072 1.00 76.50 93 VAL A C 1
ATOM 718 O O . VAL A 1 93 ? -21.779 -33.580 6.097 1.00 76.50 93 VAL A O 1
ATOM 721 N N . ARG A 1 94 ? -20.904 -32.879 8.031 1.00 69.25 94 ARG A N 1
ATOM 722 C CA . ARG A 1 94 ? -19.733 -33.775 7.962 1.00 69.25 94 ARG A CA 1
ATOM 723 C C . ARG A 1 94 ? -20.049 -35.237 8.259 1.00 69.25 94 ARG A C 1
ATOM 725 O O . ARG A 1 94 ? -19.273 -36.105 7.874 1.00 69.25 94 ARG A O 1
ATOM 732 N N . GLN A 1 95 ? -21.124 -35.504 8.993 1.00 68.00 95 GLN A N 1
ATOM 733 C CA . GLN A 1 95 ? -21.481 -36.848 9.454 1.00 68.00 95 GLN A CA 1
ATOM 734 C C . GLN A 1 95 ? -22.484 -37.550 8.527 1.00 68.00 95 GLN A C 1
ATOM 736 O O . GLN A 1 95 ? -22.700 -38.750 8.672 1.00 68.00 95 GLN A O 1
ATOM 741 N N . CYS A 1 96 ? -23.092 -36.836 7.574 1.00 58.62 96 CYS A N 1
ATOM 742 C CA . CYS A 1 96 ? -24.225 -37.338 6.801 1.00 58.62 96 CYS A CA 1
ATOM 743 C C . CYS A 1 96 ? -23.932 -37.428 5.299 1.00 58.62 96 CYS A C 1
ATOM 745 O O . CYS A 1 96 ? -24.075 -36.437 4.592 1.00 58.62 96 CYS A O 1
ATOM 747 N N . ASN A 1 97 ? -23.668 -38.641 4.801 1.00 57.28 97 ASN A N 1
ATOM 748 C CA . ASN A 1 97 ? -23.880 -38.961 3.382 1.00 57.28 97 ASN A CA 1
ATOM 749 C C . ASN A 1 97 ? -25.337 -39.404 3.098 1.00 57.28 97 ASN A C 1
ATOM 751 O O . ASN A 1 97 ? -25.827 -39.169 2.001 1.00 57.28 97 ASN A O 1
ATOM 755 N N . ASP A 1 98 ? -26.068 -39.938 4.093 1.00 59.09 98 ASP A N 1
ATOM 756 C CA . ASP A 1 98 ? -27.417 -40.519 3.898 1.00 59.09 98 ASP A CA 1
ATOM 757 C C . ASP A 1 98 ? -28.595 -39.643 4.399 1.00 59.09 98 ASP A C 1
ATOM 759 O O . ASP A 1 98 ? -29.756 -39.977 4.169 1.00 59.09 98 ASP A O 1
ATOM 763 N N . LYS A 1 99 ? -28.340 -38.503 5.069 1.00 70.88 99 LYS A N 1
ATOM 764 C CA . LYS A 1 99 ? -29.383 -37.594 5.618 1.00 70.88 99 LYS A CA 1
ATOM 765 C C . LYS A 1 99 ? -29.472 -36.228 4.912 1.00 70.88 99 LYS A C 1
ATOM 767 O O . LYS A 1 99 ? -29.975 -35.263 5.488 1.00 70.88 99 LYS A O 1
ATOM 772 N N . GLU A 1 100 ? -29.016 -36.116 3.664 1.00 75.00 100 GLU A N 1
ATOM 773 C CA . GLU A 1 100 ? -29.021 -34.843 2.921 1.00 75.00 100 GLU A CA 1
ATOM 774 C C . GLU A 1 100 ? -30.399 -34.127 2.886 1.00 75.00 100 GLU A C 1
ATOM 776 O O . GLU A 1 100 ? -30.437 -32.919 3.138 1.00 75.00 100 GLU A O 1
ATOM 781 N N . PRO A 1 101 ? -31.552 -34.807 2.674 1.00 81.31 101 PRO A N 1
ATOM 782 C CA . PRO A 1 101 ? -32.869 -34.151 2.669 1.00 81.31 101 PRO A CA 1
ATOM 783 C C . PRO A 1 101 ? -33.247 -33.506 4.011 1.00 81.31 101 PRO A C 1
ATOM 785 O O . PRO A 1 101 ? -33.877 -32.445 4.048 1.00 81.31 101 PRO A O 1
ATOM 788 N N . PHE A 1 102 ? -32.831 -34.132 5.114 1.00 83.25 102 PHE A N 1
ATOM 789 C CA . PHE A 1 102 ? -33.051 -33.619 6.462 1.00 83.25 102 PHE A CA 1
ATOM 790 C C . PHE A 1 102 ? -32.228 -32.350 6.691 1.00 83.25 102 PHE A C 1
ATOM 792 O O . PHE A 1 102 ? -32.785 -31.318 7.054 1.00 83.25 102 PHE A O 1
ATOM 799 N N . VAL A 1 103 ? -30.935 -32.378 6.358 1.00 84.44 103 VAL A N 1
ATOM 800 C CA . VAL A 1 103 ? -30.046 -31.209 6.468 1.00 84.44 103 VAL A CA 1
ATOM 801 C C . VAL A 1 103 ? -30.557 -30.035 5.628 1.00 84.44 103 VAL A C 1
ATOM 803 O O . VAL A 1 103 ? -30.608 -28.908 6.117 1.00 84.44 103 VAL A O 1
ATOM 806 N N . ARG A 1 104 ? -31.008 -30.287 4.391 1.00 86.94 104 ARG A N 1
ATOM 807 C CA . ARG A 1 104 ? -31.610 -29.251 3.533 1.00 86.94 104 ARG A CA 1
ATOM 808 C C . ARG A 1 104 ? -32.839 -28.608 4.182 1.00 86.94 104 ARG A C 1
ATOM 810 O O . ARG A 1 104 ? -32.995 -27.393 4.116 1.00 86.94 104 ARG A O 1
ATOM 817 N N . SER A 1 105 ? -33.677 -29.402 4.846 1.00 86.19 105 SER A N 1
ATOM 818 C CA . SER A 1 105 ? -34.868 -28.907 5.548 1.00 86.19 105 SER A CA 1
ATOM 819 C C . SER A 1 105 ? -34.510 -28.056 6.768 1.00 86.19 105 SER A C 1
ATOM 821 O O . SER A 1 105 ? -35.148 -27.033 7.003 1.00 86.19 105 SER A O 1
ATOM 823 N N . VAL A 1 106 ? -33.455 -28.421 7.503 1.00 86.00 106 VAL A N 1
ATOM 824 C CA . VAL A 1 106 ? -32.942 -27.619 8.627 1.00 86.00 106 VAL A CA 1
A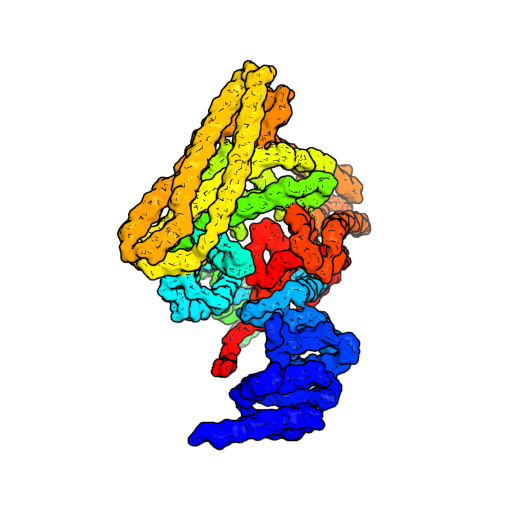TOM 825 C C . VAL A 1 106 ? -32.359 -26.287 8.144 1.00 86.00 106 VAL A C 1
ATOM 827 O O . VAL A 1 106 ? -32.664 -25.252 8.727 1.00 86.00 106 VAL A O 1
ATOM 830 N N . ILE A 1 107 ? -31.600 -26.281 7.040 1.00 87.62 107 ILE A N 1
ATOM 831 C CA . ILE A 1 107 ? -31.114 -25.036 6.419 1.00 87.62 107 ILE A CA 1
ATOM 832 C C . ILE A 1 107 ? -32.293 -24.133 6.054 1.00 87.62 107 ILE A C 1
ATOM 834 O O . ILE A 1 107 ? -32.267 -22.943 6.358 1.00 87.62 107 ILE A O 1
ATOM 838 N N . MET A 1 108 ? -33.335 -24.697 5.433 1.00 86.94 108 MET A N 1
ATOM 839 C CA . MET A 1 108 ? -34.536 -23.947 5.064 1.00 86.94 108 MET A CA 1
ATOM 840 C C . MET A 1 108 ? -35.242 -23.345 6.279 1.00 86.94 108 MET A C 1
ATOM 842 O O . MET A 1 108 ? -35.669 -22.203 6.181 1.00 86.94 108 MET A O 1
ATOM 846 N N . LEU A 1 109 ? -35.317 -24.054 7.414 1.00 86.62 109 LEU A N 1
ATOM 847 C CA . LEU A 1 109 ? -35.860 -23.499 8.661 1.00 86.62 109 LEU A CA 1
ATOM 848 C C . LEU A 1 109 ? -35.062 -22.284 9.151 1.00 86.62 109 LEU A C 1
ATOM 850 O O . LEU A 1 109 ? -35.651 -21.305 9.599 1.00 86.62 109 LEU A O 1
ATOM 854 N N . GLU A 1 110 ? -33.733 -22.328 9.067 1.00 84.19 110 GLU A N 1
ATOM 855 C CA . GLU A 1 110 ? -32.884 -21.246 9.571 1.00 84.19 110 GLU A CA 1
ATOM 856 C C . GLU A 1 110 ? -32.909 -19.989 8.682 1.00 84.19 110 GLU A C 1
ATOM 858 O O . GLU A 1 110 ? -32.742 -18.863 9.171 1.00 84.19 110 GLU A O 1
ATOM 863 N N . ILE A 1 111 ? -33.131 -20.166 7.376 1.00 85.69 111 ILE A N 1
ATOM 864 C CA . ILE A 1 111 ? -33.182 -19.075 6.390 1.00 85.69 111 ILE A CA 1
ATOM 865 C C . ILE A 1 111 ? -34.610 -18.671 5.990 1.00 85.69 111 ILE A C 1
ATOM 867 O O . ILE A 1 111 ? -34.782 -17.842 5.083 1.00 85.69 111 ILE A O 1
ATOM 871 N N . ASP A 1 112 ? -35.632 -19.254 6.617 1.00 84.62 112 ASP A N 1
ATOM 872 C CA . ASP A 1 112 ? -37.023 -18.918 6.328 1.00 84.62 112 ASP A CA 1
ATOM 873 C C . ASP A 1 112 ? -37.327 -17.472 6.750 1.00 84.62 112 ASP A C 1
ATOM 875 O O . ASP A 1 112 ? -36.854 -16.986 7.780 1.00 84.62 112 ASP A O 1
ATOM 879 N N . GLY A 1 113 ? -38.071 -16.747 5.915 1.00 80.44 113 GLY A N 1
ATOM 880 C CA . GLY A 1 113 ? -38.469 -15.358 6.177 1.00 80.44 113 GLY A CA 1
ATOM 881 C C . GLY A 1 113 ? -37.352 -14.299 6.230 1.00 80.44 113 GLY A C 1
ATOM 882 O O . GLY A 1 113 ? -37.662 -13.129 6.450 1.00 80.44 113 GLY A O 1
ATOM 883 N N . VAL A 1 114 ? -36.073 -14.645 6.014 1.00 86.50 114 VAL A N 1
ATOM 884 C CA . VAL A 1 114 ? -34.959 -13.672 6.033 1.00 86.50 114 VAL A CA 1
ATOM 885 C C . VAL A 1 114 ? -34.480 -13.242 4.649 1.00 86.50 114 VAL A C 1
ATOM 887 O O . VAL A 1 114 ? -34.606 -13.970 3.659 1.00 86.50 114 VAL A O 1
ATOM 890 N N . SER A 1 115 ? -33.890 -12.041 4.595 1.00 89.25 115 SER A N 1
ATOM 891 C CA . SER A 1 115 ? -33.236 -11.497 3.402 1.00 89.25 115 SER A CA 1
ATOM 892 C C . SER A 1 115 ? -32.078 -12.395 2.941 1.00 89.25 115 SER A C 1
ATOM 894 O O . SER A 1 115 ? -31.478 -13.113 3.742 1.00 89.25 115 SER A O 1
ATOM 896 N N . ASN A 1 116 ? -31.716 -12.346 1.655 1.00 89.06 116 ASN A N 1
ATOM 897 C CA . ASN A 1 116 ? -30.580 -13.127 1.143 1.00 89.06 116 ASN A CA 1
ATOM 898 C C . ASN A 1 116 ? -29.253 -12.738 1.822 1.00 89.06 116 ASN A C 1
ATOM 900 O O . ASN A 1 116 ? -28.426 -13.604 2.105 1.00 89.06 116 ASN A O 1
ATOM 904 N N . ALA A 1 117 ? -29.079 -11.455 2.150 1.00 88.62 117 ALA A N 1
ATOM 905 C CA . ALA A 1 117 ? -27.911 -10.956 2.867 1.00 88.62 117 ALA A CA 1
ATOM 906 C C . ALA A 1 117 ? -27.820 -11.523 4.295 1.00 88.62 117 ALA A C 1
ATOM 908 O O . ALA A 1 117 ? -26.756 -11.990 4.710 1.00 88.62 117 ALA A O 1
ATOM 909 N N . ASP A 1 118 ? -28.932 -11.543 5.035 1.00 89.19 118 ASP A N 1
ATOM 910 C CA . ASP A 1 118 ? -28.964 -12.116 6.383 1.00 89.19 118 ASP A CA 1
ATOM 911 C C . ASP A 1 118 ? -28.871 -13.644 6.367 1.00 89.19 118 ASP A C 1
ATOM 913 O O . ASP A 1 118 ? -28.227 -14.216 7.246 1.00 89.19 118 ASP A O 1
ATOM 917 N N . ALA A 1 119 ? -29.436 -14.309 5.354 1.00 91.12 119 ALA A N 1
ATOM 918 C CA . ALA A 1 119 ? -29.262 -15.744 5.145 1.00 91.12 119 ALA A CA 1
ATOM 919 C C . ALA A 1 119 ? -27.782 -16.094 4.920 1.00 91.12 119 ALA A C 1
ATOM 921 O O . ALA A 1 119 ? -27.249 -16.965 5.607 1.00 91.12 119 ALA A O 1
ATOM 922 N N . CYS A 1 120 ? -27.082 -15.366 4.038 1.00 93.25 120 CYS A N 1
ATOM 923 C CA . CYS A 1 120 ? -25.637 -15.518 3.851 1.00 93.25 120 CYS A CA 1
ATOM 924 C C . CYS A 1 120 ? -24.871 -15.290 5.162 1.00 93.25 120 CYS A C 1
ATOM 926 O O . CYS A 1 120 ? -23.988 -16.077 5.497 1.00 93.25 120 CYS A O 1
ATOM 928 N N . TYR A 1 121 ? -25.226 -14.253 5.927 1.00 91.81 121 TYR A N 1
ATOM 929 C CA . TYR A 1 121 ? -24.606 -13.959 7.220 1.00 91.81 121 TYR A CA 1
ATOM 930 C C . TYR A 1 121 ? -24.785 -15.099 8.237 1.00 91.81 121 TYR A C 1
ATOM 932 O O . TYR A 1 121 ? -23.799 -15.522 8.845 1.00 91.81 121 TYR A O 1
ATOM 940 N N . ARG A 1 122 ? -26.012 -15.619 8.399 1.00 89.38 122 ARG A N 1
ATOM 941 C CA . ARG A 1 122 ? -26.315 -16.757 9.288 1.00 89.38 122 ARG A CA 1
ATOM 942 C C . ARG A 1 122 ? -25.522 -17.994 8.877 1.00 89.38 122 ARG A C 1
ATOM 944 O O . ARG A 1 122 ? -24.763 -18.528 9.677 1.00 89.38 122 ARG A O 1
ATOM 951 N N . MET A 1 123 ? -25.576 -18.359 7.597 1.00 92.25 123 MET A N 1
ATOM 952 C CA . MET A 1 123 ? -24.893 -19.545 7.074 1.00 92.25 123 MET A CA 1
ATOM 953 C C . MET A 1 123 ? -23.365 -19.454 7.190 1.00 92.25 123 MET A C 1
ATOM 955 O O . MET A 1 123 ? -22.709 -20.428 7.557 1.00 92.25 123 MET A O 1
ATOM 959 N N . MET A 1 124 ? -22.774 -18.278 6.958 1.00 91.75 124 MET A N 1
ATOM 960 C CA . MET A 1 124 ? -21.333 -18.070 7.138 1.00 91.75 124 MET A CA 1
ATOM 961 C C . MET A 1 124 ? -20.891 -18.127 8.611 1.00 91.75 124 MET A C 1
ATOM 963 O O . MET A 1 124 ? -19.764 -18.547 8.882 1.00 91.75 124 MET A O 1
ATOM 967 N N . LYS A 1 125 ? -21.758 -17.761 9.570 1.00 90.06 125 LYS A N 1
ATOM 968 C CA . LYS A 1 125 ? -21.477 -17.837 11.020 1.00 90.06 125 LYS A CA 1
ATOM 969 C C . LYS A 1 125 ? -21.223 -19.278 11.485 1.00 90.06 125 LYS A C 1
ATOM 971 O O . LYS A 1 125 ? -20.464 -19.487 12.425 1.00 90.06 125 LYS A O 1
ATOM 976 N N . HIS A 1 126 ? -21.769 -20.279 10.793 1.00 88.50 126 HIS A N 1
ATOM 977 C CA . HIS A 1 126 ? -21.475 -21.691 11.073 1.00 88.50 126 HIS A CA 1
ATOM 978 C C . HIS A 1 126 ? -20.050 -22.118 10.728 1.00 88.50 126 HIS A C 1
ATOM 980 O O . HIS A 1 126 ? -19.618 -23.195 11.144 1.00 88.50 126 HIS A O 1
ATOM 986 N N . ASN A 1 127 ? -19.326 -21.278 9.983 1.00 89.56 127 ASN A N 1
ATOM 987 C CA . ASN A 1 127 ? -17.923 -21.447 9.652 1.00 89.56 127 ASN A CA 1
ATOM 988 C C . ASN A 1 127 ? -17.583 -22.783 8.957 1.00 89.56 127 ASN A C 1
ATOM 990 O O . ASN A 1 127 ? -16.550 -23.395 9.225 1.00 89.56 127 ASN A O 1
ATOM 994 N N . SER A 1 128 ? -18.468 -23.245 8.068 1.00 89.00 128 SER A N 1
ATOM 995 C CA . SER A 1 128 ? -18.330 -24.504 7.327 1.00 89.00 128 SER A CA 1
ATOM 996 C C . SER A 1 128 ? -18.552 -24.283 5.834 1.00 89.00 128 SER A C 1
ATOM 998 O O . SER A 1 128 ? -19.637 -23.873 5.419 1.00 89.00 128 SER A O 1
ATOM 1000 N N . LEU A 1 129 ? -17.527 -24.567 5.021 1.00 90.31 129 LEU A N 1
ATOM 1001 C CA . LEU A 1 129 ? -17.600 -24.428 3.564 1.00 90.31 129 LEU A CA 1
ATOM 1002 C C . LEU A 1 129 ? -18.639 -25.372 2.948 1.00 90.31 129 LEU A C 1
ATOM 1004 O O . LEU A 1 129 ? -19.419 -24.942 2.104 1.00 90.31 129 LEU A O 1
ATOM 1008 N N . GLU A 1 130 ? -18.684 -26.628 3.392 1.00 88.62 130 GLU A N 1
ATOM 1009 C CA . GLU A 1 130 ? -19.611 -27.631 2.852 1.00 88.62 130 GLU A CA 1
ATOM 1010 C C . GLU A 1 130 ? -21.072 -27.258 3.122 1.00 88.62 130 GLU A C 1
ATOM 1012 O O . GLU A 1 130 ? -21.905 -27.287 2.216 1.00 88.62 130 GLU A O 1
ATOM 1017 N N . LEU A 1 131 ? -21.370 -26.796 4.343 1.00 89.62 131 LEU A N 1
ATOM 1018 C CA . LEU A 1 131 ? -22.696 -26.281 4.688 1.00 89.62 131 LEU A CA 1
ATOM 1019 C C . LEU A 1 131 ? -23.061 -25.074 3.817 1.00 89.62 131 LEU A C 1
ATOM 1021 O O . LEU A 1 131 ? -24.177 -24.978 3.310 1.00 89.62 131 LEU A O 1
ATOM 1025 N N . PHE A 1 132 ? -22.106 -24.164 3.613 1.00 92.38 132 PHE A N 1
ATOM 1026 C CA . PHE A 1 132 ? -22.329 -22.969 2.814 1.00 92.38 132 PHE A CA 1
ATOM 1027 C C . PHE A 1 132 ? -22.577 -23.296 1.333 1.00 92.38 132 PHE A C 1
ATOM 1029 O O . PHE A 1 132 ? -23.489 -22.734 0.728 1.00 92.38 132 PHE A O 1
ATOM 1036 N N . LYS A 1 133 ? -21.828 -24.244 0.752 1.00 90.94 133 LYS A N 1
ATOM 1037 C CA . LYS A 1 133 ? -22.049 -24.742 -0.617 1.00 90.94 133 LYS A CA 1
ATOM 1038 C C . LYS A 1 133 ? -23.444 -25.362 -0.765 1.00 90.94 133 LYS A C 1
ATOM 1040 O O . LYS A 1 133 ? -24.132 -25.058 -1.740 1.00 90.94 133 LYS A O 1
ATOM 1045 N N . LEU A 1 134 ? -23.887 -26.157 0.214 1.00 89.94 134 LEU A N 1
ATOM 1046 C CA . LEU A 1 134 ? -25.231 -26.745 0.226 1.00 89.94 134 LEU A CA 1
ATOM 1047 C C . LEU A 1 134 ? -26.327 -25.669 0.304 1.00 89.94 134 LEU A C 1
ATOM 1049 O O . LEU A 1 134 ? -27.292 -25.721 -0.454 1.00 89.94 134 LEU A O 1
ATOM 1053 N N . PHE A 1 135 ? -26.155 -24.653 1.154 1.00 91.94 135 PHE A N 1
ATOM 1054 C CA . PHE A 1 135 ? -27.058 -23.499 1.222 1.00 91.94 135 PHE A CA 1
ATOM 1055 C C . PHE A 1 135 ? -27.178 -22.770 -0.126 1.00 91.94 135 PHE A C 1
ATOM 1057 O O . PHE A 1 135 ? -28.289 -22.488 -0.584 1.00 91.94 135 PHE A O 1
ATOM 1064 N N . LEU A 1 136 ? -26.050 -22.487 -0.787 1.00 92.06 136 LEU A N 1
ATOM 1065 C CA . LEU A 1 136 ? -26.054 -21.800 -2.080 1.00 92.06 136 LEU A CA 1
ATOM 1066 C C . LEU A 1 136 ? -26.785 -22.603 -3.162 1.00 92.06 136 LEU A C 1
ATOM 1068 O O . LEU A 1 136 ? -27.452 -22.007 -4.009 1.00 92.06 136 LEU A O 1
ATOM 1072 N N . ALA A 1 137 ? -26.702 -23.936 -3.112 1.00 89.12 137 ALA A N 1
ATOM 1073 C CA . ALA A 1 137 ? -27.437 -24.814 -4.015 1.00 89.12 137 ALA A CA 1
ATOM 1074 C C . ALA A 1 137 ? -28.963 -24.765 -3.794 1.00 89.12 137 ALA A C 1
ATOM 1076 O O . ALA A 1 137 ? -29.705 -24.956 -4.752 1.00 89.12 137 ALA A O 1
ATOM 1077 N N . LEU A 1 138 ? -29.430 -24.478 -2.571 1.00 87.75 138 LEU A N 1
ATOM 1078 C CA . LEU A 1 138 ? -30.857 -24.410 -2.221 1.00 87.75 138 LEU A CA 1
ATOM 1079 C C . LEU A 1 138 ? -31.505 -23.055 -2.524 1.00 87.75 138 LEU A C 1
ATOM 1081 O O . LEU A 1 138 ? -32.653 -22.999 -2.957 1.00 87.75 138 LEU A O 1
ATOM 1085 N N . ARG A 1 139 ? -30.803 -21.946 -2.258 1.00 82.44 139 ARG A N 1
ATOM 1086 C CA . ARG A 1 139 ? -31.400 -20.596 -2.291 1.00 82.44 139 ARG A CA 1
ATOM 1087 C C . ARG A 1 139 ? -31.501 -19.991 -3.702 1.00 82.44 139 ARG A C 1
ATOM 1089 O O . ARG A 1 139 ? -32.169 -18.976 -3.856 1.00 82.44 139 ARG A O 1
ATOM 1096 N N . HIS A 1 140 ? -30.858 -20.600 -4.707 1.00 81.19 140 HIS A N 1
ATOM 1097 C CA . HIS A 1 140 ? -30.890 -20.212 -6.130 1.00 81.19 140 HIS A CA 1
ATOM 1098 C C . HIS A 1 140 ? -30.800 -18.691 -6.385 1.00 81.19 140 HIS A C 1
ATOM 1100 O O . HIS A 1 140 ? -31.682 -18.086 -6.990 1.00 81.19 140 HIS A O 1
ATOM 1106 N N . MET A 1 141 ? -29.716 -18.058 -5.933 1.00 88.50 141 MET A N 1
ATOM 1107 C CA . MET A 1 141 ? -29.456 -16.637 -6.201 1.00 88.50 141 MET A CA 1
ATOM 1108 C C . MET A 1 141 ? -28.792 -16.440 -7.568 1.00 88.50 141 MET A C 1
ATOM 1110 O O . MET A 1 141 ? -27.937 -17.235 -7.963 1.00 88.50 141 MET A O 1
ATOM 1114 N N . ASN A 1 142 ? -29.129 -15.353 -8.267 1.00 89.12 142 ASN A N 1
ATOM 1115 C CA . ASN A 1 142 ? -28.346 -14.933 -9.434 1.00 89.12 142 ASN A CA 1
ATOM 1116 C C . ASN A 1 142 ? -26.975 -14.358 -9.006 1.00 89.12 142 ASN A C 1
ATOM 1118 O O . ASN A 1 142 ? -26.753 -14.080 -7.825 1.00 89.12 142 ASN A O 1
ATOM 1122 N N . GLU A 1 143 ? -26.042 -14.187 -9.951 1.00 88.75 143 GLU A N 1
ATOM 1123 C CA . GLU A 1 143 ? -24.667 -13.766 -9.626 1.00 88.75 143 GLU A CA 1
ATOM 1124 C C . GLU A 1 143 ? -24.609 -12.395 -8.915 1.00 88.75 143 GLU A C 1
ATOM 1126 O O . GLU A 1 143 ? -23.850 -12.250 -7.958 1.00 88.75 143 GLU A O 1
ATOM 1131 N N . THR A 1 144 ? -25.446 -11.423 -9.305 1.00 89.81 144 THR A N 1
ATOM 1132 C CA . THR A 1 144 ? -25.492 -10.082 -8.685 1.00 89.81 144 THR A CA 1
ATOM 1133 C C . THR A 1 144 ? -26.044 -10.123 -7.260 1.00 89.81 144 THR A C 1
ATOM 1135 O O . THR A 1 144 ? -25.428 -9.592 -6.341 1.00 89.81 144 THR A O 1
ATOM 1138 N N . GLN A 1 145 ? -27.168 -10.811 -7.044 1.00 91.06 145 GLN A N 1
ATOM 1139 C CA . GLN A 1 145 ? -27.771 -10.986 -5.719 1.00 91.06 145 GLN A CA 1
ATOM 1140 C C . GLN A 1 145 ? -26.827 -11.724 -4.773 1.00 91.06 145 GLN A C 1
ATOM 1142 O O . GLN A 1 145 ? -26.728 -11.375 -3.595 1.00 91.06 145 GLN A O 1
ATOM 1147 N N . LEU A 1 146 ? -26.127 -12.743 -5.281 1.00 92.88 146 LEU A N 1
ATOM 1148 C CA . LEU A 1 146 ? -25.114 -13.458 -4.519 1.00 92.88 146 LEU A CA 1
ATOM 1149 C C . LEU A 1 146 ? -23.964 -12.521 -4.142 1.00 92.88 146 LEU A C 1
ATOM 1151 O O . LEU A 1 146 ? -23.551 -12.514 -2.986 1.00 92.88 146 LEU A O 1
ATOM 1155 N N . PHE A 1 147 ? -23.471 -11.714 -5.082 1.00 92.56 147 PHE A N 1
ATOM 1156 C CA . PHE A 1 147 ? -22.407 -10.744 -4.832 1.00 92.56 147 PHE A CA 1
ATOM 1157 C C . PHE A 1 147 ? -22.788 -9.719 -3.752 1.00 92.56 147 PHE A C 1
ATOM 1159 O O . PHE A 1 147 ? -22.029 -9.531 -2.797 1.00 92.56 147 PHE A O 1
ATOM 1166 N N . GLU A 1 148 ? -23.971 -9.107 -3.849 1.00 90.94 148 GLU A N 1
ATOM 1167 C CA . GLU A 1 148 ? -24.484 -8.151 -2.855 1.00 90.94 148 GLU A CA 1
ATOM 1168 C C . GLU A 1 148 ? -24.643 -8.813 -1.476 1.00 90.94 148 GLU A C 1
ATOM 1170 O O . GLU A 1 148 ? -24.178 -8.288 -0.460 1.00 90.94 148 GLU A O 1
ATOM 1175 N N . SER A 1 149 ? -25.225 -10.016 -1.442 1.00 92.44 149 SER A N 1
ATOM 1176 C CA . SER A 1 149 ? -25.466 -10.764 -0.202 1.00 92.44 149 SER A CA 1
ATOM 1177 C C . SER A 1 149 ? -24.165 -11.206 0.473 1.00 92.44 149 SER A C 1
ATOM 1179 O O . SER A 1 149 ? -24.039 -11.098 1.693 1.00 92.44 149 SER A O 1
ATOM 1181 N N . LEU A 1 150 ? -23.178 -11.672 -0.303 1.00 93.56 150 LEU A N 1
ATOM 1182 C CA . LEU A 1 150 ? -21.847 -12.034 0.194 1.00 93.56 150 LEU A CA 1
ATOM 1183 C C . LEU A 1 150 ? -21.081 -10.813 0.695 1.00 93.56 150 LEU A C 1
ATOM 1185 O O . LEU A 1 150 ? -20.456 -10.887 1.750 1.00 93.56 150 LEU A O 1
ATOM 1189 N N . THR A 1 151 ? -21.147 -9.695 -0.028 1.00 90.62 151 THR A N 1
ATOM 1190 C CA . THR A 1 151 ? -20.504 -8.439 0.375 1.00 90.62 151 THR A CA 1
ATOM 1191 C C . THR A 1 151 ? -21.052 -7.974 1.720 1.00 90.62 151 THR A C 1
ATOM 1193 O O . THR A 1 151 ? -20.280 -7.743 2.648 1.00 90.62 151 THR A O 1
ATOM 1196 N N . HIS A 1 152 ? -22.379 -7.925 1.872 1.00 88.81 152 HIS A N 1
ATOM 1197 C CA . HIS A 1 152 ? -23.010 -7.540 3.133 1.00 88.81 152 HIS A CA 1
ATOM 1198 C C . HIS A 1 152 ? -22.641 -8.495 4.277 1.00 88.81 152 HIS A C 1
ATOM 1200 O O . HIS A 1 152 ? -22.197 -8.055 5.340 1.00 88.81 152 HIS A O 1
ATOM 1206 N N . ALA A 1 153 ? -22.786 -9.806 4.062 1.00 91.12 153 ALA A N 1
ATOM 1207 C CA . ALA A 1 153 ? -22.502 -10.817 5.074 1.00 91.12 153 ALA A CA 1
ATOM 1208 C C . ALA A 1 153 ? -21.034 -10.794 5.523 1.00 91.12 153 ALA A C 1
ATOM 1210 O O . ALA A 1 153 ? -20.756 -10.786 6.724 1.00 91.12 153 ALA A O 1
ATOM 1211 N N . PHE A 1 154 ? -20.096 -10.734 4.574 1.00 89.19 154 PHE A N 1
ATOM 1212 C CA . PHE A 1 154 ? -18.666 -10.715 4.863 1.00 89.19 154 PHE A CA 1
ATOM 1213 C C . PHE A 1 154 ? -18.257 -9.421 5.569 1.00 89.19 154 PHE A C 1
ATOM 1215 O O . PHE A 1 154 ? -17.572 -9.487 6.586 1.00 89.19 154 PHE A O 1
ATOM 1222 N N . THR A 1 155 ? -18.734 -8.256 5.120 1.00 83.88 155 THR A N 1
ATOM 1223 C CA . THR A 1 155 ? -18.468 -6.979 5.800 1.00 83.88 155 THR A CA 1
ATOM 1224 C C . THR A 1 155 ? -19.018 -6.984 7.226 1.00 83.88 155 THR A C 1
ATOM 1226 O O . THR A 1 155 ? -18.305 -6.612 8.155 1.00 83.88 155 THR A O 1
ATOM 1229 N N . LYS A 1 156 ? -20.241 -7.486 7.442 1.00 84.62 156 LYS A N 1
ATOM 1230 C CA . LYS A 1 156 ? -20.853 -7.612 8.778 1.00 84.62 156 LYS A CA 1
ATOM 1231 C C . LYS A 1 156 ? -20.056 -8.541 9.701 1.00 84.62 156 LYS A C 1
ATOM 1233 O O . LYS A 1 156 ? -19.910 -8.244 10.886 1.00 84.62 156 LYS A O 1
ATOM 1238 N N . LEU A 1 157 ? -19.515 -9.644 9.179 1.00 84.94 157 LEU A N 1
ATOM 1239 C CA . LEU A 1 157 ? -18.647 -10.557 9.934 1.00 84.94 157 LEU A CA 1
ATOM 1240 C C . LEU A 1 157 ? -17.285 -9.931 10.247 1.00 84.94 157 LEU A C 1
ATOM 1242 O O . LEU A 1 157 ? -16.827 -10.035 11.382 1.00 84.94 157 LEU A O 1
ATOM 1246 N N . SER A 1 158 ? -16.680 -9.227 9.288 1.00 78.62 158 SER A N 1
ATOM 1247 C CA . SER A 1 158 ? -15.417 -8.503 9.474 1.00 78.62 158 SER A CA 1
ATOM 1248 C C . SER A 1 158 ? -15.540 -7.387 10.511 1.00 78.62 158 SER A C 1
ATOM 1250 O O . SER A 1 158 ? -14.673 -7.249 11.370 1.00 78.62 158 SER A O 1
ATOM 1252 N N . VAL A 1 159 ? -16.646 -6.632 10.493 1.00 73.94 159 VAL A N 1
ATOM 1253 C CA . VAL A 1 159 ? -16.969 -5.602 11.499 1.00 73.94 159 VAL A CA 1
ATOM 1254 C C . VAL A 1 159 ? -17.043 -6.209 12.900 1.00 73.94 159 VAL A C 1
ATOM 1256 O O . VAL A 1 159 ? -16.510 -5.633 13.843 1.00 73.94 159 VAL A O 1
ATOM 1259 N N . LYS A 1 160 ? -17.657 -7.390 13.029 1.00 72.69 160 LYS A N 1
ATOM 1260 C CA . LYS A 1 160 ? -17.759 -8.136 14.292 1.00 72.69 160 LYS A CA 1
ATOM 1261 C C . LYS A 1 160 ? -16.505 -8.953 14.636 1.00 72.69 160 LYS A C 1
ATOM 1263 O O . LYS A 1 160 ? -16.537 -9.692 15.612 1.00 72.69 160 LYS A O 1
ATOM 1268 N N . ILE A 1 161 ? -15.441 -8.854 13.831 1.00 72.25 161 ILE A N 1
ATOM 1269 C CA . ILE A 1 161 ? -14.181 -9.606 13.973 1.00 72.25 161 ILE A CA 1
ATOM 1270 C C . ILE A 1 161 ? -14.437 -11.121 14.116 1.00 72.25 161 ILE A C 1
ATOM 1272 O O . ILE A 1 161 ? -13.759 -11.839 14.845 1.00 72.25 161 ILE A O 1
ATOM 1276 N N . PHE A 1 162 ? -15.443 -11.641 13.405 1.00 80.19 162 PHE A N 1
ATOM 1277 C CA . PHE A 1 162 ? -15.770 -13.062 13.458 1.00 80.19 162 PHE A CA 1
ATOM 1278 C C . PHE A 1 162 ? -14.726 -13.884 12.675 1.00 80.19 162 PHE A C 1
ATOM 1280 O O . PHE A 1 162 ? -14.529 -13.642 11.477 1.00 80.19 162 PHE A O 1
ATOM 1287 N N . PRO A 1 163 ? -14.052 -14.868 13.299 1.00 79.19 163 PRO A N 1
ATOM 1288 C CA . PRO A 1 163 ? -12.997 -15.624 12.640 1.00 79.19 163 PRO A CA 1
ATOM 1289 C C . PRO A 1 163 ? -13.580 -16.658 11.667 1.00 79.19 163 PRO A C 1
ATOM 1291 O O . PRO A 1 163 ? -14.018 -17.737 12.057 1.00 79.19 163 PRO A O 1
ATOM 1294 N N . LEU A 1 164 ? -13.532 -16.349 10.371 1.00 85.75 164 LEU A N 1
ATOM 1295 C CA . LEU A 1 164 ? -13.812 -17.325 9.315 1.00 85.75 164 LEU A CA 1
ATOM 1296 C C . LEU A 1 164 ? -12.615 -18.254 9.086 1.00 85.75 164 LEU A C 1
ATOM 1298 O O . LEU A 1 164 ? -11.476 -17.780 9.012 1.00 85.75 164 LEU A O 1
ATOM 1302 N N . SER A 1 165 ? -12.915 -19.541 8.913 1.00 87.38 165 SER A N 1
ATOM 1303 C CA . SER A 1 165 ? -12.034 -20.603 8.431 1.00 87.38 165 SER A CA 1
ATOM 1304 C C . SER A 1 165 ? -11.433 -20.209 7.092 1.00 87.38 165 SER A C 1
ATOM 1306 O O . SER A 1 165 ? -12.029 -19.455 6.309 1.00 87.38 165 SER A O 1
ATOM 1308 N N . THR A 1 166 ? -10.214 -20.674 6.846 1.00 86.38 166 THR A N 1
ATOM 1309 C CA . THR A 1 166 ? -9.460 -20.235 5.675 1.00 86.38 166 THR A CA 1
ATOM 1310 C C . THR A 1 166 ? -10.129 -20.711 4.387 1.00 86.38 166 THR A C 1
ATOM 1312 O O . THR A 1 166 ? -10.198 -19.944 3.431 1.00 86.38 166 THR A O 1
ATOM 1315 N N . GLU A 1 167 ? -10.729 -21.902 4.395 1.00 88.62 167 GLU A N 1
ATOM 1316 C CA . GLU A 1 167 ? -11.452 -22.504 3.273 1.00 88.62 167 GLU A CA 1
ATOM 1317 C C . GLU A 1 167 ? -12.663 -21.651 2.871 1.00 88.62 167 GLU A C 1
ATOM 1319 O O . GLU A 1 167 ? -12.807 -21.250 1.714 1.00 88.62 167 GLU A O 1
ATOM 1324 N N . LEU A 1 168 ? -13.518 -21.312 3.844 1.00 90.19 168 LEU A N 1
ATOM 1325 C CA . LEU A 1 168 ? -14.703 -20.488 3.601 1.00 90.19 168 LEU A CA 1
ATOM 1326 C C . LEU A 1 168 ? -14.313 -19.071 3.163 1.00 90.19 168 LEU A C 1
ATOM 1328 O O . LEU A 1 168 ? -14.937 -18.502 2.266 1.00 90.19 168 LEU A O 1
ATOM 1332 N N . ARG A 1 169 ? -13.250 -18.511 3.752 1.00 89.81 169 ARG A N 1
ATOM 1333 C CA . ARG A 1 169 ? -12.726 -17.195 3.373 1.00 89.81 169 ARG A CA 1
ATOM 1334 C C . ARG A 1 169 ? -12.229 -17.174 1.930 1.00 89.81 169 ARG A C 1
ATOM 1336 O O . ARG A 1 169 ? -12.591 -16.256 1.199 1.00 89.81 169 ARG A O 1
ATOM 1343 N N . ILE A 1 170 ? -11.442 -18.172 1.523 1.00 90.38 170 ILE A N 1
ATOM 1344 C CA . ILE A 1 170 ? -10.938 -18.311 0.151 1.00 90.38 170 ILE A CA 1
ATOM 1345 C C . ILE A 1 170 ? -12.106 -18.403 -0.832 1.00 90.38 170 ILE A C 1
ATOM 1347 O O . ILE A 1 170 ? -12.135 -17.660 -1.812 1.00 90.38 170 ILE A O 1
ATOM 1351 N N . PHE A 1 171 ? -13.093 -19.256 -0.547 1.00 92.12 171 PHE A N 1
ATOM 1352 C CA . PHE A 1 171 ? -14.255 -19.441 -1.413 1.00 92.12 171 PHE A CA 1
ATOM 1353 C C . PHE A 1 171 ? -15.053 -18.144 -1.610 1.00 92.12 171 PHE A C 1
ATOM 1355 O O . PHE A 1 171 ? -15.368 -17.773 -2.742 1.00 92.12 171 PHE A O 1
ATOM 1362 N N . VAL A 1 172 ? -15.353 -17.424 -0.523 1.00 92.25 172 VAL A N 1
ATOM 1363 C CA . VAL A 1 172 ? -16.127 -16.173 -0.583 1.00 92.25 172 VAL A CA 1
ATOM 1364 C C . VAL A 1 172 ? -15.341 -15.070 -1.288 1.00 92.25 172 VAL A C 1
ATOM 1366 O O . VAL A 1 172 ? -15.876 -14.423 -2.187 1.00 92.25 172 VAL A O 1
ATOM 1369 N N . GLN A 1 173 ? -14.061 -14.886 -0.952 1.00 91.38 173 GLN A N 1
ATOM 1370 C CA . GLN A 1 173 ? -13.207 -13.900 -1.620 1.00 91.38 173 GLN A CA 1
ATOM 1371 C C . GLN A 1 173 ? -13.041 -14.201 -3.111 1.00 91.38 173 GLN A C 1
ATOM 1373 O O . GLN A 1 173 ? -13.054 -13.274 -3.919 1.00 91.38 173 GLN A O 1
ATOM 1378 N N . TRP A 1 174 ? -12.934 -15.477 -3.493 1.00 92.94 174 TRP A N 1
ATOM 1379 C CA . TRP A 1 174 ? -12.907 -15.871 -4.896 1.00 92.94 174 TRP A CA 1
ATOM 1380 C C . TRP A 1 174 ? -14.215 -15.542 -5.612 1.00 92.94 174 TRP A C 1
ATOM 1382 O O . TRP A 1 174 ? -14.160 -14.943 -6.682 1.00 92.94 174 TRP A O 1
ATOM 1392 N N . LYS A 1 175 ? -15.383 -15.861 -5.034 1.00 92.56 175 LYS A N 1
ATOM 1393 C CA . LYS A 1 175 ? -16.684 -15.505 -5.631 1.00 92.56 175 LYS A CA 1
ATOM 1394 C C . LYS A 1 175 ? -16.809 -13.999 -5.866 1.00 92.56 175 LYS A C 1
ATOM 1396 O O . LYS A 1 175 ? -17.218 -13.590 -6.951 1.00 92.56 175 LYS A O 1
ATOM 1401 N N . LEU A 1 176 ? -16.415 -13.191 -4.880 1.00 92.62 176 LEU A N 1
ATOM 1402 C CA . LEU A 1 176 ? -16.439 -11.731 -4.979 1.00 92.62 176 LEU A CA 1
ATOM 1403 C C . LEU A 1 176 ? -15.468 -11.217 -6.045 1.00 92.62 176 LEU A C 1
ATOM 1405 O O . LEU A 1 176 ? -15.874 -10.471 -6.931 1.00 92.62 176 LEU A O 1
ATOM 1409 N N . ALA A 1 177 ? -14.205 -11.651 -6.005 1.00 91.00 177 ALA A N 1
ATOM 1410 C CA . ALA A 1 177 ? -13.201 -11.239 -6.980 1.00 91.00 177 ALA A CA 1
ATOM 1411 C C . ALA A 1 177 ? -13.590 -11.671 -8.403 1.00 91.00 177 ALA A C 1
ATOM 1413 O O . ALA A 1 177 ? -13.544 -10.861 -9.320 1.00 91.00 177 ALA A O 1
ATOM 1414 N N . HIS A 1 178 ? -14.048 -12.908 -8.595 1.00 90.62 178 HIS A N 1
ATOM 1415 C CA . HIS A 1 178 ? -14.484 -13.410 -9.898 1.00 90.62 178 HIS A CA 1
ATOM 1416 C C . HIS A 1 178 ? -15.633 -12.573 -10.480 1.00 90.62 178 HIS A C 1
ATOM 1418 O O . HIS A 1 178 ? -15.592 -12.215 -11.657 1.00 90.62 178 HIS A O 1
ATOM 1424 N N . PHE A 1 179 ? -16.619 -12.200 -9.656 1.00 90.50 179 PHE A N 1
ATOM 1425 C CA . PHE A 1 179 ? -17.671 -11.267 -10.064 1.00 90.50 179 PHE A CA 1
ATOM 1426 C C . PHE A 1 179 ? -17.093 -9.893 -10.433 1.00 90.50 179 PHE A C 1
ATOM 1428 O O . PHE A 1 179 ? -17.402 -9.359 -11.496 1.00 90.50 179 PHE A O 1
ATOM 1435 N N . GLY A 1 180 ? -16.196 -9.351 -9.603 1.00 88.31 180 GLY A N 1
ATOM 1436 C CA . GLY A 1 180 ? -15.558 -8.055 -9.834 1.00 88.31 180 GLY A CA 1
ATOM 1437 C C . GLY A 1 180 ? -14.786 -7.966 -11.152 1.00 88.31 180 GLY A C 1
ATOM 1438 O O . GLY A 1 180 ? -14.911 -6.977 -11.868 1.00 88.31 180 GLY A O 1
ATOM 1439 N N . TYR A 1 181 ? -14.036 -9.007 -11.518 1.00 86.75 181 TYR A N 1
ATOM 1440 C CA . TYR A 1 181 ? -13.314 -9.050 -12.795 1.00 86.75 181 TYR A CA 1
ATOM 1441 C C . TYR A 1 181 ? -14.245 -9.204 -14.006 1.00 86.75 181 TYR A C 1
ATOM 1443 O O . TYR A 1 181 ? -13.918 -8.701 -15.076 1.00 86.75 181 TYR A O 1
ATOM 1451 N N . ARG A 1 182 ? -15.395 -9.878 -13.859 1.00 84.50 182 ARG A N 1
ATOM 1452 C CA . ARG A 1 182 ? -16.332 -10.117 -14.972 1.00 84.50 182 ARG A CA 1
ATOM 1453 C C . ARG A 1 182 ? -17.311 -8.975 -15.215 1.00 84.50 182 ARG A C 1
ATOM 1455 O O . ARG A 1 182 ? -17.599 -8.693 -16.369 1.00 84.50 182 ARG A O 1
ATOM 1462 N N . PHE A 1 183 ? -17.843 -8.360 -14.159 1.00 84.25 183 PHE A N 1
ATOM 1463 C CA . PHE A 1 183 ? -18.966 -7.416 -14.261 1.00 84.25 183 PHE A CA 1
ATOM 1464 C C . PHE A 1 183 ? -18.647 -6.011 -13.767 1.00 84.25 183 PHE A C 1
ATOM 1466 O O . PHE A 1 183 ? -19.398 -5.092 -14.062 1.00 84.25 183 PHE A O 1
ATOM 1473 N N . LEU A 1 184 ? -17.567 -5.838 -13.002 1.00 83.25 184 LEU A N 1
ATOM 1474 C CA . LEU A 1 184 ? -17.173 -4.542 -12.439 1.00 83.25 184 LEU A CA 1
ATOM 1475 C C . LEU A 1 184 ? -15.879 -4.013 -13.081 1.00 83.25 184 LEU A C 1
ATOM 1477 O O . LEU A 1 184 ? -15.227 -3.122 -12.533 1.00 83.25 184 LEU A O 1
ATOM 1481 N N . ALA A 1 185 ? -15.495 -4.581 -14.228 1.00 73.19 185 ALA A N 1
ATOM 1482 C CA . ALA A 1 185 ? -14.471 -4.036 -15.113 1.00 73.19 185 ALA A CA 1
ATOM 1483 C C . ALA A 1 185 ? -14.986 -2.747 -15.793 1.00 73.19 185 ALA A C 1
ATOM 1485 O O . ALA A 1 185 ? -16.190 -2.564 -15.940 1.00 73.19 185 ALA A O 1
ATOM 1486 N N . GLY A 1 186 ? -14.084 -1.848 -16.189 1.00 73.00 186 GLY A N 1
ATOM 1487 C CA . GLY A 1 186 ? -14.419 -0.527 -16.741 1.00 73.00 186 GLY A CA 1
ATOM 1488 C C . GLY A 1 186 ? -14.396 0.629 -15.731 1.00 73.00 186 GLY A C 1
ATOM 1489 O O . GLY A 1 186 ? -13.952 0.479 -14.588 1.00 73.00 186 GLY A O 1
ATOM 1490 N N . GLU A 1 187 ? -14.806 1.816 -16.187 1.00 66.69 187 GLU A N 1
ATOM 1491 C CA . GLU A 1 187 ? -14.933 3.016 -15.351 1.00 66.69 187 GLU A CA 1
ATOM 1492 C C . GLU A 1 187 ? -16.224 2.970 -14.525 1.00 66.69 187 GLU A C 1
ATOM 1494 O O . GLU A 1 187 ? -17.309 2.703 -15.040 1.00 66.69 187 GLU A O 1
ATOM 1499 N N . CYS A 1 188 ? -16.100 3.221 -13.223 1.00 65.88 188 CYS A N 1
ATOM 1500 C CA . CYS A 1 188 ? -17.244 3.367 -12.331 1.00 65.88 188 CYS A CA 1
ATOM 1501 C C . CYS A 1 188 ? -17.746 4.822 -12.334 1.00 65.88 188 CYS A C 1
ATOM 1503 O O . CYS A 1 188 ? -17.013 5.732 -12.722 1.00 65.88 188 CYS A O 1
ATOM 1505 N N . ALA A 1 189 ? -18.978 5.042 -11.857 1.00 61.03 189 ALA A N 1
ATOM 1506 C CA . ALA A 1 189 ? -19.517 6.378 -11.608 1.00 61.03 189 ALA A CA 1
ATOM 1507 C C . ALA A 1 189 ? -18.532 7.244 -10.798 1.00 61.03 189 ALA A C 1
ATOM 1509 O O . ALA A 1 189 ? -17.827 6.732 -9.919 1.00 61.03 189 ALA A O 1
ATOM 1510 N N . GLU A 1 190 ? -18.484 8.546 -11.108 1.00 58.78 190 GLU A N 1
ATOM 1511 C CA . GLU A 1 190 ? -17.596 9.484 -10.420 1.00 58.78 190 GLU A CA 1
ATOM 1512 C C . GLU A 1 190 ? -17.829 9.421 -8.898 1.00 58.78 190 GLU A C 1
ATOM 1514 O O . GLU A 1 190 ? -18.983 9.405 -8.461 1.00 58.78 190 GLU A O 1
ATOM 1519 N N . PRO A 1 191 ? -16.760 9.373 -8.079 1.00 60.31 191 PRO A N 1
ATOM 1520 C CA . PRO A 1 191 ? -16.899 9.374 -6.629 1.00 60.31 191 PRO A CA 1
ATOM 1521 C C . PRO A 1 191 ? -17.676 10.610 -6.170 1.00 60.31 191 PRO A C 1
ATOM 1523 O O . PRO A 1 191 ? -17.346 11.732 -6.563 1.00 60.31 191 PRO A O 1
ATOM 1526 N N . THR A 1 192 ? -18.668 10.416 -5.306 1.00 64.12 192 THR A N 1
ATOM 1527 C CA . THR A 1 192 ? -19.348 11.509 -4.611 1.00 64.12 192 THR A CA 1
ATOM 1528 C C . THR A 1 192 ? -18.358 12.224 -3.682 1.00 64.12 192 THR A C 1
ATOM 1530 O O . THR A 1 192 ? -17.531 11.593 -3.016 1.00 64.12 192 THR A O 1
ATOM 1533 N N . ASP A 1 193 ? -18.373 13.563 -3.671 1.00 69.19 193 ASP A N 1
ATOM 1534 C CA . ASP A 1 193 ? -17.430 14.382 -2.890 1.00 69.19 193 ASP A CA 1
ATOM 1535 C C . ASP A 1 193 ? -17.850 14.505 -1.412 1.00 69.19 193 ASP A C 1
ATOM 1537 O O . ASP A 1 193 ? -18.011 15.602 -0.877 1.00 69.19 193 ASP A O 1
ATOM 1541 N N . ASP A 1 194 ? -17.992 13.366 -0.729 1.00 81.75 194 ASP A N 1
ATOM 1542 C CA . ASP A 1 194 ? -18.547 13.260 0.634 1.00 81.75 194 ASP A CA 1
ATOM 1543 C C . ASP A 1 194 ? -17.483 13.457 1.729 1.00 81.75 194 ASP A C 1
ATOM 1545 O O . ASP A 1 194 ? -17.490 12.841 2.800 1.00 81.75 194 ASP A O 1
ATOM 1549 N N . TRP A 1 195 ? -16.502 14.325 1.474 1.00 86.69 195 TRP A N 1
ATOM 1550 C CA . TRP A 1 195 ? -15.378 14.519 2.393 1.00 86.69 195 TRP A CA 1
ATOM 1551 C C . TRP A 1 195 ? -15.825 15.046 3.770 1.00 86.69 195 TRP A C 1
ATOM 1553 O O . TRP A 1 195 ? -15.166 14.752 4.772 1.00 86.69 195 TRP A O 1
ATOM 1563 N N . GLU A 1 196 ? -16.925 15.806 3.833 1.00 89.12 196 GLU A N 1
ATOM 1564 C CA . GLU A 1 196 ? -17.514 16.305 5.083 1.00 89.12 196 GLU A CA 1
ATOM 1565 C C . GLU A 1 196 ? -18.106 15.165 5.919 1.00 89.12 196 GLU A C 1
ATOM 1567 O O . GLU A 1 196 ? -17.866 15.110 7.128 1.00 89.12 196 GLU A O 1
ATOM 1572 N N . GLU A 1 197 ? -18.794 14.213 5.281 1.00 90.50 197 GLU A N 1
ATOM 1573 C CA . GLU A 1 197 ? -19.319 13.009 5.932 1.00 90.50 197 GLU A CA 1
ATOM 1574 C C . GLU A 1 197 ? -18.176 12.168 6.502 1.00 90.50 197 GLU A C 1
ATOM 1576 O O . GLU A 1 197 ? -18.161 11.867 7.695 1.00 90.50 197 GLU A O 1
ATOM 1581 N N . HIS A 1 198 ? -17.125 11.931 5.712 1.00 91.62 198 HIS A N 1
ATOM 1582 C CA . HIS A 1 198 ? -15.927 11.242 6.195 1.00 91.62 198 HIS A CA 1
ATOM 1583 C C . HIS A 1 198 ? -15.274 11.947 7.394 1.00 91.62 198 HIS A C 1
ATOM 1585 O O . HIS A 1 198 ? -14.788 11.288 8.317 1.00 91.62 198 HIS A O 1
ATOM 1591 N N . CYS A 1 199 ? -15.258 13.285 7.420 1.00 93.88 199 CYS A N 1
ATOM 1592 C CA . CYS A 1 199 ? -14.770 14.032 8.580 1.00 93.88 199 CYS A CA 1
ATOM 1593 C C . CYS A 1 199 ? -15.665 13.829 9.811 1.00 93.88 199 CYS A C 1
ATOM 1595 O O . CYS A 1 199 ? -15.148 13.710 10.927 1.00 93.88 199 CYS A O 1
ATOM 1597 N N . ASN A 1 200 ? -16.984 13.780 9.626 1.00 94.00 200 ASN A N 1
ATOM 1598 C CA . ASN A 1 200 ? -17.946 13.547 10.698 1.00 94.00 200 ASN A CA 1
ATOM 1599 C C . ASN A 1 200 ? -17.860 12.117 11.251 1.00 94.00 200 ASN A C 1
ATOM 1601 O O . ASN A 1 200 ? -17.835 11.957 12.472 1.00 94.00 200 ASN A O 1
ATOM 1605 N N . ASP A 1 201 ? -17.685 11.105 10.402 1.00 93.00 201 ASP A N 1
ATOM 1606 C CA . ASP A 1 201 ? -17.494 9.711 10.825 1.00 93.00 201 ASP A CA 1
ATOM 1607 C C . ASP A 1 201 ? -16.233 9.532 11.676 1.00 93.00 201 ASP A C 1
ATOM 1609 O O . ASP A 1 201 ? -16.263 8.887 12.729 1.00 93.00 201 ASP A O 1
ATOM 1613 N N . ILE A 1 202 ? -15.123 10.171 11.283 1.00 96.06 202 ILE A N 1
ATOM 1614 C CA . ILE A 1 202 ? -13.885 10.178 12.081 1.00 96.06 202 ILE A CA 1
ATOM 1615 C C . ILE A 1 202 ? -14.134 10.809 13.455 1.00 96.06 202 ILE A C 1
ATOM 1617 O O . ILE A 1 202 ? -13.631 10.316 14.468 1.00 96.06 202 ILE A O 1
ATOM 1621 N N . ARG A 1 203 ? -14.900 11.904 13.509 1.00 96.38 203 ARG A N 1
ATOM 1622 C CA . ARG A 1 203 ? -15.231 12.588 14.766 1.00 96.38 203 ARG A CA 1
ATOM 1623 C C . ARG A 1 203 ? -16.154 11.754 15.650 1.00 96.38 203 ARG A C 1
ATOM 1625 O O . ARG A 1 203 ? -15.935 11.737 16.859 1.00 96.38 203 ARG A O 1
ATOM 1632 N N . LYS A 1 204 ? -17.123 11.046 15.066 1.00 95.44 204 LYS A N 1
ATOM 1633 C CA . LYS A 1 204 ? -18.000 10.106 15.775 1.00 95.44 204 LYS A CA 1
ATOM 1634 C C . LYS A 1 204 ? -17.187 8.978 16.407 1.00 95.44 204 LYS A C 1
ATOM 1636 O O . LYS A 1 204 ? -17.256 8.793 17.618 1.00 95.44 204 LYS A O 1
ATOM 1641 N N . CYS A 1 205 ? -16.319 8.332 15.625 1.00 95.50 205 CYS A N 1
ATOM 1642 C CA . CYS A 1 205 ? -15.412 7.300 16.135 1.00 95.50 205 CYS A CA 1
ATOM 1643 C C . CYS A 1 205 ? -14.497 7.844 17.239 1.00 95.50 205 CYS A C 1
ATOM 1645 O O . CYS A 1 205 ? -14.253 7.174 18.236 1.00 95.50 205 CYS A O 1
ATOM 1647 N N . TRP A 1 206 ? -13.993 9.073 17.086 1.00 97.25 206 TRP A N 1
ATOM 1648 C CA . TRP A 1 206 ? -13.205 9.717 18.134 1.00 97.25 206 TRP A CA 1
ATOM 1649 C C . TRP A 1 206 ? -14.004 9.937 19.425 1.00 97.25 206 TRP A C 1
ATOM 1651 O O . TRP A 1 206 ? -13.416 9.802 20.491 1.00 97.25 206 TRP A O 1
ATOM 1661 N N . GLY A 1 207 ? -15.299 10.257 19.354 1.00 96.06 207 GLY A N 1
ATOM 1662 C CA . GLY A 1 207 ? -16.162 10.389 20.533 1.00 96.06 207 GLY A CA 1
ATOM 1663 C C . GLY A 1 207 ? -16.162 9.118 21.384 1.00 96.06 207 GLY A C 1
ATOM 1664 O O . GLY A 1 207 ? -15.826 9.175 22.564 1.00 96.06 207 GLY A O 1
ATOM 1665 N N . GLU A 1 208 ? -16.409 7.970 20.750 1.00 94.94 208 GLU A N 1
ATOM 1666 C CA . GLU A 1 208 ? -16.379 6.653 21.405 1.00 94.94 208 GLU A CA 1
ATOM 1667 C C . GLU A 1 208 ? -14.969 6.288 21.906 1.00 94.94 208 GLU A C 1
ATOM 1669 O O . GLU A 1 208 ? -14.795 5.795 23.024 1.00 94.94 208 GLU A O 1
ATOM 1674 N N . ILE A 1 209 ? -13.929 6.590 21.114 1.00 96.12 209 ILE A N 1
ATOM 1675 C CA . ILE A 1 209 ? -12.535 6.366 21.522 1.00 96.12 209 ILE A CA 1
ATOM 1676 C C . ILE A 1 209 ? -12.178 7.197 22.762 1.00 96.12 209 ILE A C 1
ATOM 1678 O O . ILE A 1 209 ? -11.504 6.701 23.666 1.00 96.12 209 ILE A O 1
ATOM 1682 N N . ALA A 1 210 ? -12.593 8.463 22.795 1.00 95.94 210 ALA A N 1
ATOM 1683 C CA . ALA A 1 210 ? -12.281 9.393 23.871 1.00 95.94 210 ALA A CA 1
ATOM 1684 C C . ALA A 1 210 ? -12.948 8.992 25.189 1.00 95.94 210 ALA A C 1
ATOM 1686 O O . ALA A 1 210 ? -12.329 9.129 26.239 1.00 95.94 210 ALA A O 1
ATOM 1687 N N . GLU A 1 211 ? -14.178 8.484 25.127 1.00 94.88 211 GLU A N 1
ATOM 1688 C CA . GLU A 1 211 ? -14.941 8.073 26.306 1.00 94.88 211 GLU A CA 1
ATOM 1689 C C . GLU A 1 211 ? -14.346 6.830 26.979 1.00 94.88 211 GLU A C 1
ATOM 1691 O O . GLU A 1 211 ? -14.213 6.795 28.201 1.00 94.88 211 GLU A O 1
ATOM 1696 N N . ARG A 1 212 ? -13.939 5.826 26.189 1.00 92.75 212 ARG A N 1
ATOM 1697 C CA . ARG A 1 212 ? -13.544 4.512 26.722 1.00 92.75 212 ARG A CA 1
ATOM 1698 C C . ARG A 1 212 ? -12.039 4.236 26.728 1.00 92.75 212 ARG A C 1
ATOM 1700 O O . ARG A 1 212 ? -11.570 3.522 27.608 1.00 92.75 212 ARG A O 1
ATOM 1707 N N . TYR A 1 213 ? -11.272 4.777 25.779 1.00 94.00 213 TYR A N 1
ATOM 1708 C CA . TYR A 1 213 ? -9.879 4.356 25.540 1.00 94.00 213 TYR A CA 1
ATOM 1709 C C . TYR A 1 213 ? -8.833 5.466 25.725 1.00 94.00 213 TYR A C 1
ATOM 1711 O O . TYR A 1 213 ? -7.630 5.175 25.745 1.00 94.00 213 TYR A O 1
ATOM 1719 N N . ASP A 1 214 ? -9.231 6.730 25.910 1.00 92.31 214 ASP A N 1
ATOM 1720 C CA . ASP A 1 214 ? -8.318 7.835 26.255 1.00 92.31 214 ASP A CA 1
ATOM 1721 C C . ASP A 1 214 ? -7.925 7.837 27.748 1.00 92.31 214 ASP A C 1
ATOM 1723 O O . ASP A 1 214 ? -8.064 8.815 28.478 1.00 92.31 214 ASP A O 1
ATOM 1727 N N . THR A 1 215 ? -7.420 6.695 28.207 1.00 88.12 215 THR A N 1
ATOM 1728 C CA . THR A 1 215 ? -7.169 6.374 29.619 1.00 88.12 215 THR A CA 1
ATOM 1729 C C . THR A 1 215 ? -5.705 6.572 30.041 1.00 88.12 215 THR A C 1
ATOM 1731 O O . THR A 1 215 ? -5.369 6.451 31.215 1.00 88.12 215 THR A O 1
ATOM 1734 N N . ASN A 1 216 ? -4.804 6.870 29.096 1.00 84.69 216 ASN A N 1
ATOM 1735 C CA . ASN A 1 216 ? -3.334 6.838 29.243 1.00 84.69 216 ASN A CA 1
ATOM 1736 C C . ASN A 1 216 ? -2.717 5.459 29.566 1.00 84.69 216 ASN A C 1
ATOM 1738 O O . ASN A 1 216 ? -1.497 5.374 29.748 1.00 84.69 216 ASN A O 1
ATOM 1742 N N . HIS A 1 217 ? -3.514 4.391 29.592 1.00 85.62 217 HIS A N 1
ATOM 1743 C CA . HIS A 1 217 ? -3.027 3.014 29.657 1.00 85.62 217 HIS A CA 1
ATOM 1744 C C . HIS A 1 217 ? -2.680 2.493 28.257 1.00 85.62 217 HIS A C 1
ATOM 1746 O O . HIS A 1 217 ? -3.172 3.008 27.254 1.00 85.62 217 HIS A O 1
ATOM 1752 N N . TYR A 1 218 ? -1.777 1.517 28.166 1.00 88.75 218 TYR A N 1
ATOM 1753 C CA . TYR A 1 218 ? -1.298 0.983 26.885 1.00 88.75 218 TYR A CA 1
ATOM 1754 C C . TYR A 1 218 ? -1.919 -0.375 26.526 1.00 88.75 218 TYR A C 1
ATOM 1756 O O . TYR A 1 218 ? -1.746 -0.814 25.393 1.00 88.75 218 TYR A O 1
ATOM 1764 N N . GLU A 1 219 ? -2.593 -1.035 27.470 1.00 82.44 219 GLU A N 1
ATOM 1765 C CA . GLU A 1 219 ? -3.010 -2.448 27.395 1.00 82.44 219 GLU A CA 1
ATOM 1766 C C . GLU A 1 219 ? -4.518 -2.670 27.226 1.00 82.44 219 GLU A C 1
ATOM 1768 O O . GLU A 1 219 ? -4.937 -3.758 26.851 1.00 82.44 219 GLU A O 1
ATOM 1773 N N . ASP A 1 220 ? -5.327 -1.643 27.459 1.00 86.94 220 ASP A N 1
ATOM 1774 C CA . ASP A 1 220 ? -6.776 -1.607 27.257 1.00 86.94 220 ASP A CA 1
ATOM 1775 C C . ASP A 1 220 ? -7.102 -1.497 25.761 1.00 86.94 220 ASP A C 1
ATOM 1777 O O . ASP A 1 220 ? -7.476 -0.445 25.236 1.00 86.94 220 ASP A O 1
ATOM 1781 N N . ILE A 1 221 ? -6.870 -2.604 25.063 1.00 88.44 221 ILE A N 1
ATOM 1782 C CA . ILE A 1 221 ? -7.087 -2.764 23.630 1.00 88.44 221 ILE A CA 1
ATOM 1783 C C . ILE A 1 221 ? -7.991 -3.973 23.454 1.00 88.44 221 ILE A C 1
ATOM 1785 O O . ILE A 1 221 ? -7.594 -5.100 23.737 1.00 88.44 221 ILE A O 1
ATOM 1789 N N . ASP A 1 222 ? -9.201 -3.717 22.983 1.00 89.00 222 ASP A N 1
ATOM 1790 C CA . ASP A 1 222 ? -10.177 -4.733 22.622 1.00 89.00 222 ASP A CA 1
ATOM 1791 C C . ASP A 1 222 ? -10.547 -4.609 21.136 1.00 89.00 222 ASP A C 1
ATOM 1793 O O . ASP A 1 222 ? -10.128 -3.685 20.426 1.00 89.00 222 ASP A O 1
ATOM 1797 N N . ASP A 1 223 ? -11.355 -5.552 20.666 1.00 85.12 223 ASP A N 1
ATOM 1798 C CA . ASP A 1 223 ? -11.842 -5.608 19.288 1.00 85.12 223 ASP A CA 1
ATOM 1799 C C . ASP A 1 223 ? -12.609 -4.343 18.878 1.00 85.12 223 ASP A C 1
ATOM 1801 O O . ASP A 1 223 ? -12.542 -3.910 17.726 1.00 85.12 223 ASP A O 1
ATOM 1805 N N . THR A 1 224 ? -13.276 -3.689 19.835 1.00 89.62 224 THR A N 1
ATOM 1806 C CA . THR A 1 224 ? -14.018 -2.446 19.591 1.00 89.62 224 THR A CA 1
ATOM 1807 C C . THR A 1 224 ? -13.066 -1.296 19.255 1.00 89.62 224 THR A C 1
ATOM 1809 O O . THR A 1 224 ? -13.275 -0.601 18.259 1.00 89.62 224 THR A O 1
ATOM 1812 N N . LEU A 1 225 ? -11.967 -1.124 19.999 1.00 92.06 225 LEU A N 1
ATOM 1813 C CA . LEU A 1 225 ? -10.957 -0.115 19.665 1.00 92.06 225 LEU A CA 1
ATOM 1814 C C . LEU A 1 225 ? -10.318 -0.377 18.293 1.00 92.06 225 LEU A C 1
ATOM 1816 O O . LEU A 1 225 ? -10.136 0.557 17.507 1.00 92.06 225 LEU A O 1
ATOM 1820 N N . LEU A 1 226 ? -9.971 -1.632 17.994 1.00 90.75 226 LEU A N 1
ATOM 1821 C CA . LEU A 1 226 ? -9.374 -2.004 16.706 1.00 90.75 226 LEU A CA 1
ATOM 1822 C C . LEU A 1 226 ? -10.331 -1.722 15.540 1.00 90.75 226 LEU A C 1
ATOM 1824 O O . LEU A 1 226 ? -9.906 -1.212 14.496 1.00 90.75 226 LEU A O 1
ATOM 1828 N N . HIS A 1 227 ? -11.623 -1.982 15.734 1.00 88.06 227 HIS A N 1
ATOM 1829 C CA . HIS A 1 227 ? -12.660 -1.648 14.770 1.00 88.06 227 HIS A CA 1
ATOM 1830 C C . HIS A 1 227 ? -12.752 -0.132 14.535 1.00 88.06 227 HIS A C 1
ATOM 1832 O O . HIS A 1 227 ? -12.617 0.323 13.396 1.00 88.06 227 HIS A O 1
ATOM 1838 N N . LEU A 1 228 ? -12.887 0.666 15.600 1.00 92.38 228 LEU A N 1
ATOM 1839 C CA . LEU A 1 228 ? -12.987 2.128 15.506 1.00 92.38 228 LEU A CA 1
ATOM 1840 C C . LEU A 1 228 ? -11.757 2.748 14.828 1.00 92.38 228 LEU A C 1
ATOM 1842 O O . LEU A 1 228 ? -11.881 3.632 13.980 1.00 92.38 228 LEU A O 1
ATOM 1846 N N . LEU A 1 229 ? -10.555 2.252 15.131 1.00 94.31 229 LEU A N 1
ATOM 1847 C CA . LEU A 1 229 ? -9.325 2.694 14.469 1.00 94.31 229 LEU A CA 1
ATOM 1848 C C . LEU A 1 229 ? -9.267 2.292 12.989 1.00 94.31 229 LEU A C 1
ATOM 1850 O O . LEU A 1 229 ? -8.742 3.057 12.178 1.00 94.31 229 LEU A O 1
ATOM 1854 N N . THR A 1 230 ? -9.817 1.132 12.622 1.00 90.81 230 THR A N 1
ATOM 1855 C CA . THR A 1 230 ? -9.948 0.711 11.216 1.00 90.81 230 THR A CA 1
ATOM 1856 C C . THR A 1 230 ? -10.886 1.651 10.460 1.00 90.81 230 THR A C 1
ATOM 1858 O O . THR A 1 230 ? -10.557 2.101 9.362 1.00 90.81 230 THR A O 1
ATOM 1861 N N . VAL A 1 231 ? -12.011 2.030 11.073 1.00 90.38 231 VAL A N 1
ATOM 1862 C CA . VAL A 1 231 ? -12.945 3.011 10.507 1.00 90.38 231 VAL A CA 1
ATOM 1863 C C . VAL A 1 231 ? -12.250 4.361 10.307 1.00 90.38 231 VAL A C 1
ATOM 1865 O O . VAL A 1 231 ? -12.243 4.884 9.192 1.00 90.38 231 VAL A O 1
ATOM 1868 N N . VAL A 1 232 ? -11.565 4.879 11.334 1.00 94.69 232 VAL A N 1
ATOM 1869 C CA . VAL A 1 232 ? -10.792 6.131 11.248 1.00 94.69 232 VAL A CA 1
ATOM 1870 C C . VAL A 1 232 ? -9.736 6.078 10.140 1.00 94.69 232 VAL A C 1
ATOM 1872 O O . VAL A 1 232 ? -9.608 7.034 9.374 1.00 94.69 232 VAL A O 1
ATOM 1875 N N . HIS A 1 233 ? -8.981 4.980 10.031 1.00 94.25 233 HIS A N 1
ATOM 1876 C CA . HIS A 1 233 ? -7.999 4.787 8.961 1.00 94.25 233 HIS A CA 1
ATOM 1877 C C . HIS A 1 233 ? -8.647 4.901 7.575 1.00 94.25 233 HIS A C 1
ATOM 1879 O O . HIS A 1 233 ? -8.132 5.630 6.725 1.00 94.25 233 HIS A O 1
ATOM 1885 N N . ASN A 1 234 ? -9.769 4.211 7.360 1.00 90.69 234 ASN A N 1
ATOM 1886 C CA . ASN A 1 234 ? -10.427 4.136 6.058 1.00 90.69 234 ASN A CA 1
ATOM 1887 C C . ASN A 1 234 ? -10.958 5.509 5.621 1.00 90.69 234 ASN A C 1
ATOM 1889 O O . ASN A 1 234 ? -10.605 5.980 4.541 1.00 90.69 234 ASN A O 1
ATOM 1893 N N . HIS A 1 235 ? -11.691 6.216 6.487 1.00 92.44 235 HIS A N 1
ATOM 1894 C CA . HIS A 1 235 ? -12.184 7.562 6.164 1.00 92.44 235 HIS A CA 1
ATOM 1895 C C . HIS A 1 235 ? -11.045 8.572 5.963 1.00 92.44 235 HIS A C 1
ATOM 1897 O O . HIS A 1 235 ? -11.107 9.403 5.055 1.00 92.44 235 HIS A O 1
ATOM 1903 N N . LEU A 1 236 ? -9.953 8.478 6.739 1.00 93.81 236 LEU A N 1
ATOM 1904 C CA . LEU A 1 236 ? -8.774 9.321 6.513 1.00 93.81 236 LEU A CA 1
ATOM 1905 C C . LEU A 1 236 ? -8.114 9.051 5.161 1.00 93.81 236 LEU A C 1
ATOM 1907 O O . LEU A 1 236 ? -7.621 9.989 4.528 1.00 93.81 236 LEU A O 1
ATOM 1911 N N . TYR A 1 237 ? -8.090 7.790 4.726 1.00 91.56 237 TYR A N 1
ATOM 1912 C CA . TYR A 1 237 ? -7.551 7.399 3.429 1.00 91.56 237 TYR A CA 1
ATOM 1913 C C . TYR A 1 237 ? -8.338 8.034 2.278 1.00 91.56 237 TYR A C 1
ATOM 1915 O O . TYR A 1 237 ? -7.721 8.539 1.338 1.00 91.56 237 TYR A O 1
ATOM 1923 N N . PHE A 1 238 ? -9.669 8.086 2.370 1.00 89.88 238 PHE A N 1
ATOM 1924 C CA . PHE A 1 238 ? -10.512 8.667 1.320 1.00 89.88 238 PHE A CA 1
ATOM 1925 C C . PHE A 1 238 ? -10.317 10.183 1.167 1.00 89.88 238 PHE A C 1
ATOM 1927 O O . PHE A 1 238 ? -10.267 10.692 0.051 1.00 89.88 238 PHE A O 1
ATOM 1934 N N . ILE A 1 239 ? -10.044 10.904 2.259 1.00 90.69 239 ILE A N 1
ATOM 1935 C CA . ILE A 1 239 ? -9.792 12.359 2.225 1.00 90.69 239 ILE A CA 1
ATOM 1936 C C . ILE A 1 239 ? -8.300 12.733 2.127 1.00 90.69 239 ILE A C 1
ATOM 1938 O O . ILE A 1 239 ? -7.926 13.907 2.240 1.00 90.69 239 ILE A O 1
ATOM 1942 N N . GLN A 1 240 ? -7.397 11.766 1.922 1.00 88.31 240 GLN A N 1
ATOM 1943 C CA . GLN A 1 240 ? -5.948 11.985 2.049 1.00 88.31 240 GLN A CA 1
ATOM 1944 C C . GLN A 1 240 ? -5.365 12.984 1.030 1.00 88.31 240 GLN A C 1
ATOM 1946 O O . GLN A 1 240 ? -4.326 13.598 1.297 1.00 88.31 240 GLN A O 1
ATOM 1951 N N . TYR A 1 241 ? -6.023 13.151 -0.121 1.00 86.19 241 TYR A N 1
ATOM 1952 C CA . TYR A 1 241 ? -5.603 14.048 -1.201 1.00 86.19 241 TYR A CA 1
ATOM 1953 C C . TYR A 1 241 ? -6.411 15.351 -1.264 1.00 86.19 241 TYR A C 1
ATOM 1955 O O . TYR A 1 241 ? -6.129 16.182 -2.127 1.00 86.19 241 TYR A O 1
ATOM 1963 N N . LYS A 1 242 ? -7.365 15.585 -0.347 1.00 86.25 242 LYS A N 1
ATOM 1964 C CA . LYS A 1 242 ? -8.124 16.842 -0.342 1.00 86.25 242 LYS A CA 1
ATOM 1965 C C . LYS A 1 242 ? -7.230 18.042 -0.043 1.00 86.25 242 LYS A C 1
ATOM 1967 O O . LYS A 1 242 ? -6.552 18.092 0.988 1.00 86.25 242 LYS A O 1
ATOM 1972 N N . LEU A 1 243 ? -7.279 19.024 -0.947 1.00 82.69 243 LEU A N 1
ATOM 1973 C CA . LEU A 1 243 ? -6.458 20.239 -0.915 1.00 82.69 243 LEU A CA 1
ATOM 1974 C C . LEU A 1 243 ? -6.730 21.096 0.330 1.00 82.69 243 LEU A C 1
ATOM 1976 O O . LEU A 1 243 ? -5.783 21.582 0.944 1.00 82.69 243 LEU A O 1
ATOM 1980 N N . LEU A 1 244 ? -7.993 21.208 0.763 1.00 84.94 244 LEU A N 1
ATOM 1981 C CA . LEU A 1 244 ? -8.385 21.906 2.002 1.00 84.94 244 LEU A CA 1
ATOM 1982 C C . LEU A 1 244 ? -7.659 21.368 3.246 1.00 84.94 244 LEU A C 1
ATOM 1984 O O . LEU A 1 244 ? -7.372 22.096 4.197 1.00 84.94 244 LEU A O 1
ATOM 1988 N N . LEU A 1 245 ? -7.308 20.083 3.226 1.00 89.25 245 LEU A N 1
ATOM 1989 C CA . LEU A 1 245 ? -6.684 19.390 4.344 1.00 89.25 245 LEU A CA 1
ATOM 1990 C C . LEU A 1 245 ? -5.163 19.276 4.199 1.00 89.25 245 LEU A C 1
ATOM 1992 O O . LEU A 1 245 ? -4.548 18.565 4.990 1.00 89.25 245 LEU A O 1
ATOM 1996 N N . GLU A 1 246 ? -4.534 19.909 3.203 1.00 87.94 246 GLU A N 1
ATOM 1997 C CA . GLU A 1 246 ? -3.102 19.751 2.878 1.00 87.94 246 GLU A CA 1
ATOM 1998 C C . GLU A 1 246 ? -2.169 19.995 4.080 1.00 87.94 246 GLU A C 1
ATOM 2000 O O . GLU A 1 246 ? -1.188 19.275 4.257 1.00 87.94 246 GLU A O 1
ATOM 2005 N N . HIS A 1 247 ? -2.520 20.948 4.947 1.00 88.81 247 HIS A N 1
ATOM 2006 C CA . HIS A 1 247 ? -1.786 21.292 6.170 1.00 88.81 247 HIS A CA 1
ATOM 2007 C C . HIS A 1 247 ? -1.714 20.156 7.213 1.00 88.81 247 HIS A C 1
ATOM 2009 O O . HIS A 1 247 ? -0.826 20.151 8.072 1.00 88.81 247 HIS A O 1
ATOM 2015 N N . LEU A 1 248 ? -2.629 19.180 7.151 1.00 93.25 248 LEU A N 1
ATOM 2016 C CA . LEU A 1 248 ? -2.684 18.053 8.081 1.00 93.25 248 LEU A CA 1
ATOM 2017 C C . LEU A 1 248 ? -1.809 16.879 7.609 1.00 93.25 248 LEU A C 1
ATOM 2019 O O . LEU A 1 248 ? -1.883 16.485 6.439 1.00 93.25 248 LEU A O 1
ATOM 2023 N N . PRO A 1 249 ? -1.052 16.231 8.520 1.00 92.56 249 PRO A N 1
ATOM 2024 C CA . PRO A 1 249 ? -0.178 15.092 8.215 1.00 92.56 249 PRO A CA 1
ATOM 2025 C C . PRO A 1 249 ? -0.967 13.774 8.077 1.00 92.56 249 PRO A C 1
ATOM 2027 O O . PRO A 1 249 ? -0.739 12.803 8.801 1.00 92.56 249 PRO A O 1
ATOM 2030 N N . LYS A 1 250 ? -1.958 13.756 7.179 1.00 92.50 250 LYS A N 1
ATOM 2031 C CA . LYS A 1 250 ? -2.927 12.656 7.033 1.00 92.50 250 LYS A CA 1
ATOM 2032 C C . LYS A 1 250 ? -2.242 11.329 6.722 1.00 92.50 250 LYS A C 1
ATOM 2034 O O . LYS A 1 250 ? -2.542 10.325 7.353 1.00 92.50 250 LYS A O 1
ATOM 2039 N N . ARG A 1 251 ? -1.276 11.327 5.802 1.00 89.75 251 ARG A N 1
ATOM 2040 C CA . ARG A 1 251 ? -0.570 10.109 5.369 1.00 89.75 251 ARG A CA 1
ATOM 2041 C C . ARG A 1 251 ? 0.257 9.490 6.476 1.00 89.75 251 ARG A C 1
ATOM 2043 O O . ARG A 1 251 ? 0.302 8.271 6.600 1.00 89.75 251 ARG A O 1
ATOM 2050 N N . GLU A 1 252 ? 0.897 10.326 7.284 1.00 92.19 252 GLU A N 1
ATOM 2051 C CA . GLU A 1 252 ? 1.648 9.857 8.433 1.00 92.19 252 GLU A CA 1
ATOM 2052 C C . GLU A 1 252 ? 0.714 9.203 9.455 1.00 92.19 252 GLU A C 1
ATOM 2054 O O . GLU A 1 252 ? 1.055 8.139 9.967 1.00 92.19 252 GLU A O 1
ATOM 2059 N N . VAL A 1 253 ? -0.470 9.779 9.710 1.00 95.31 253 VAL A N 1
ATOM 2060 C CA . VAL A 1 253 ? -1.473 9.165 10.599 1.00 95.31 253 VAL A CA 1
ATOM 2061 C C . VAL A 1 253 ? -2.004 7.859 10.019 1.00 95.31 253 VAL A C 1
ATOM 2063 O O . VAL A 1 253 ? -1.951 6.853 10.719 1.00 95.31 253 VAL A O 1
ATOM 2066 N N . ILE A 1 254 ? -2.423 7.850 8.749 1.00 94.12 254 ILE A N 1
ATOM 2067 C CA . ILE A 1 254 ? -2.889 6.651 8.031 1.00 94.12 254 ILE A CA 1
ATOM 2068 C C . ILE A 1 254 ? -1.868 5.522 8.195 1.00 94.12 254 ILE A C 1
ATOM 2070 O O . ILE A 1 254 ? -2.214 4.442 8.660 1.00 94.12 254 ILE A O 1
ATOM 2074 N N . PHE A 1 255 ? -0.589 5.781 7.916 1.00 91.38 255 PHE A N 1
ATOM 2075 C CA . PHE A 1 255 ? 0.453 4.763 8.033 1.00 91.38 255 PHE A CA 1
ATOM 2076 C C . PHE A 1 255 ? 0.674 4.290 9.479 1.00 91.38 255 PHE A C 1
ATOM 2078 O O . PHE A 1 255 ? 0.837 3.095 9.713 1.00 91.38 255 PHE A O 1
ATOM 2085 N N . CYS A 1 256 ? 0.681 5.199 10.461 1.00 93.44 256 CYS A N 1
ATOM 2086 C CA . CYS A 1 256 ? 0.887 4.827 11.866 1.00 93.44 256 CYS A CA 1
ATOM 2087 C C . CYS A 1 256 ? -0.272 3.984 12.413 1.00 93.44 256 CYS A C 1
ATOM 2089 O O . CYS A 1 256 ? -0.023 2.998 13.104 1.00 93.44 256 CYS A O 1
ATOM 2091 N N . VAL A 1 257 ? -1.516 4.350 12.087 1.00 95.06 257 VAL A N 1
ATOM 2092 C CA . VAL A 1 257 ? -2.710 3.568 12.440 1.00 95.06 257 VAL A CA 1
ATOM 2093 C C . VAL A 1 257 ? -2.672 2.215 11.731 1.00 95.06 257 VAL A C 1
ATOM 2095 O O . VAL A 1 257 ? -2.908 1.190 12.361 1.00 95.06 257 VAL A O 1
ATOM 2098 N N . ALA A 1 258 ? -2.291 2.187 10.452 1.00 91.88 258 ALA A N 1
ATOM 2099 C CA . ALA A 1 258 ? -2.235 0.954 9.683 1.00 91.88 258 ALA A CA 1
ATOM 2100 C C . ALA A 1 258 ? -1.209 -0.053 10.227 1.00 91.88 258 ALA A C 1
ATOM 2102 O O . ALA A 1 258 ? -1.527 -1.230 10.363 1.00 91.88 258 ALA A O 1
ATOM 2103 N N . ILE A 1 259 ? -0.002 0.398 10.593 1.00 90.56 259 ILE A N 1
ATOM 2104 C CA . ILE A 1 259 ? 1.009 -0.460 11.239 1.00 90.56 259 ILE A CA 1
ATOM 2105 C C . ILE A 1 259 ? 0.535 -0.930 12.617 1.00 90.56 259 ILE A C 1
ATOM 2107 O O . ILE A 1 259 ? 0.757 -2.084 12.976 1.00 90.56 259 ILE A O 1
ATOM 2111 N N . PHE A 1 260 ? -0.127 -0.062 13.387 1.00 92.12 260 PHE A N 1
ATOM 2112 C CA . PHE A 1 260 ? -0.685 -0.451 14.680 1.00 92.12 260 PHE A CA 1
ATOM 2113 C C . PHE A 1 260 ? -1.713 -1.580 14.528 1.00 92.12 260 PHE A C 1
ATOM 2115 O O . PHE A 1 260 ? -1.576 -2.604 15.185 1.00 92.12 260 PHE A O 1
ATOM 2122 N N . LEU A 1 261 ? -2.669 -1.444 13.602 1.00 90.00 261 LEU A N 1
ATOM 2123 C CA . LEU A 1 261 ? -3.665 -2.479 13.296 1.00 90.00 261 LEU A CA 1
ATOM 2124 C C . LEU A 1 261 ? -3.030 -3.760 12.732 1.00 90.00 261 LEU A C 1
ATOM 2126 O O . LEU A 1 261 ? -3.450 -4.868 13.063 1.00 90.00 261 LEU A O 1
ATOM 2130 N N . TYR A 1 262 ? -1.991 -3.623 11.906 1.00 85.94 262 TYR A N 1
ATOM 2131 C CA . TYR A 1 262 ? -1.268 -4.751 11.319 1.00 85.94 262 TYR A CA 1
ATOM 2132 C C . TYR A 1 262 ? -0.652 -5.679 12.376 1.00 85.94 262 TYR A C 1
ATOM 2134 O O . TYR A 1 262 ? -0.660 -6.895 12.183 1.00 85.94 262 TYR A O 1
ATOM 2142 N N . ASN A 1 263 ? -0.170 -5.137 13.501 1.00 84.00 263 ASN A N 1
ATOM 2143 C CA . ASN A 1 263 ? 0.400 -5.946 14.587 1.00 84.00 263 ASN A CA 1
ATOM 2144 C C . ASN A 1 263 ? -0.608 -6.934 15.179 1.00 84.00 263 ASN A C 1
ATOM 2146 O O . ASN A 1 263 ? -0.236 -8.055 15.518 1.00 84.00 263 ASN A O 1
ATOM 2150 N N . TYR A 1 264 ? -1.882 -6.540 15.243 1.00 81.38 264 TYR A N 1
ATOM 2151 C CA . TYR A 1 264 ? -2.961 -7.382 15.756 1.00 81.38 264 TYR A CA 1
ATOM 2152 C C . TYR A 1 264 ? -3.460 -8.390 14.720 1.00 81.38 264 TYR A C 1
ATOM 2154 O O . TYR A 1 264 ? -3.797 -9.511 15.083 1.00 81.38 264 TYR A O 1
ATOM 2162 N N . LYS A 1 265 ? -3.452 -8.037 13.426 1.00 73.38 265 LYS A N 1
ATOM 2163 C CA . LYS A 1 265 ? -3.887 -8.951 12.354 1.00 73.38 265 LYS A CA 1
ATOM 2164 C C . LYS A 1 265 ? -2.859 -10.049 12.030 1.00 73.38 265 LYS A C 1
ATOM 2166 O O . LYS A 1 265 ? -3.264 -11.159 11.713 1.00 73.38 265 LYS A O 1
ATOM 2171 N N . ASN A 1 266 ? -1.555 -9.760 12.103 1.00 65.62 266 ASN A N 1
ATOM 2172 C CA . ASN A 1 266 ? -0.485 -10.678 11.665 1.00 65.62 266 ASN A CA 1
ATOM 2173 C C . ASN A 1 266 ? 0.443 -11.170 12.793 1.00 65.62 266 ASN A C 1
ATOM 2175 O O . ASN A 1 266 ? 1.498 -11.734 12.508 1.00 65.62 266 ASN A O 1
ATOM 2179 N N . LEU A 1 267 ? 0.086 -10.926 14.063 1.00 59.78 267 LEU A N 1
ATOM 2180 C CA . LEU A 1 267 ? 0.824 -11.347 15.270 1.00 59.78 267 LEU A CA 1
ATOM 2181 C C . LEU A 1 267 ? 2.321 -10.959 15.289 1.00 59.78 267 LEU A C 1
ATOM 2183 O O . LEU A 1 267 ? 3.121 -11.531 16.030 1.00 59.78 267 LEU A O 1
ATOM 2187 N N . SER A 1 268 ? 2.732 -9.970 14.488 1.00 66.50 268 SER A N 1
ATOM 2188 C CA . SER A 1 268 ? 4.122 -9.512 14.447 1.00 66.50 268 SER A CA 1
ATOM 2189 C C . SER A 1 268 ? 4.383 -8.512 15.570 1.00 66.50 268 SER A C 1
ATOM 2191 O O . SER A 1 268 ? 3.924 -7.374 15.523 1.00 66.50 268 SER A O 1
ATOM 2193 N N . THR A 1 269 ? 5.178 -8.906 16.565 1.00 77.56 269 THR A N 1
ATOM 2194 C CA . THR A 1 269 ? 5.471 -8.060 17.737 1.00 77.56 269 THR A CA 1
ATOM 2195 C C . THR A 1 269 ? 6.570 -7.015 17.497 1.00 77.56 269 THR A C 1
ATOM 2197 O O . THR A 1 269 ? 6.818 -6.169 18.355 1.00 77.56 269 THR A O 1
ATOM 2200 N N . MET A 1 270 ? 7.227 -7.009 16.326 1.00 82.38 270 MET A N 1
ATOM 2201 C CA . MET A 1 270 ? 8.397 -6.150 16.074 1.00 82.38 270 MET A CA 1
ATOM 2202 C C . MET A 1 270 ? 8.067 -4.653 16.156 1.00 82.38 270 MET A C 1
ATOM 2204 O O . MET A 1 270 ? 8.851 -3.866 16.692 1.00 82.38 270 MET A O 1
ATOM 2208 N N . TYR A 1 271 ? 6.900 -4.237 15.654 1.00 88.88 271 TYR A N 1
ATOM 2209 C CA . TYR A 1 271 ? 6.515 -2.823 15.652 1.00 88.88 271 TYR A CA 1
ATOM 2210 C C . TYR A 1 271 ? 5.971 -2.341 17.004 1.00 88.88 271 TYR A C 1
ATOM 2212 O O . TYR A 1 271 ? 5.816 -1.128 17.178 1.00 88.88 271 TYR A O 1
ATOM 2220 N N . HIS A 1 272 ? 5.755 -3.226 17.989 1.00 89.56 272 HIS A N 1
ATOM 2221 C CA . HIS A 1 272 ? 5.360 -2.818 19.344 1.00 89.56 272 HIS A CA 1
ATOM 2222 C C . HIS A 1 272 ? 6.410 -1.911 20.008 1.00 89.56 272 HIS A C 1
ATOM 2224 O O . HIS A 1 272 ? 6.073 -1.031 20.799 1.00 89.56 272 HIS A O 1
ATOM 2230 N N . PHE A 1 273 ? 7.685 -2.037 19.626 1.00 90.25 273 PHE A N 1
ATOM 2231 C CA . PHE A 1 273 ? 8.753 -1.139 20.079 1.00 90.25 273 PHE A CA 1
ATOM 2232 C C . PHE A 1 273 ? 8.656 0.284 19.490 1.00 90.25 273 PHE A C 1
ATOM 2234 O O . PHE A 1 273 ? 9.346 1.197 19.949 1.00 90.25 273 PHE A O 1
ATOM 2241 N N . MET A 1 274 ? 7.829 0.496 18.460 1.00 90.88 274 MET A N 1
ATOM 2242 C CA . MET A 1 274 ? 7.801 1.725 17.65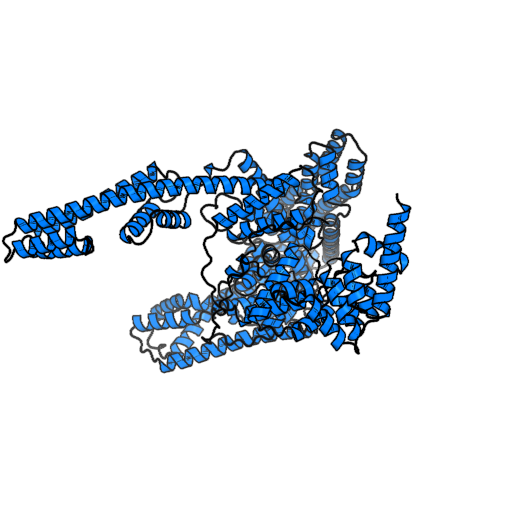6 1.00 90.88 274 MET A CA 1
ATOM 2243 C C . MET A 1 274 ? 6.502 2.518 17.799 1.00 90.88 274 MET A C 1
ATOM 2245 O O . MET A 1 274 ? 6.544 3.750 17.890 1.00 90.88 274 MET A O 1
ATOM 2249 N N . VAL A 1 275 ? 5.365 1.818 17.808 1.00 92.38 275 VAL A N 1
ATOM 2250 C CA . VAL A 1 275 ? 4.018 2.386 17.921 1.00 92.38 275 VAL A CA 1
ATOM 2251 C C . VAL A 1 275 ? 3.255 1.689 19.033 1.00 92.38 275 VAL A C 1
ATOM 2253 O O . VAL A 1 275 ? 3.408 0.491 19.245 1.00 92.38 275 VAL A O 1
ATOM 2256 N N . ASN A 1 276 ? 2.445 2.460 19.752 1.00 92.31 276 ASN A N 1
ATOM 2257 C CA . ASN A 1 276 ? 1.604 1.987 20.842 1.00 92.31 276 ASN A CA 1
ATOM 2258 C C . ASN A 1 276 ? 0.282 2.758 20.872 1.00 92.31 276 ASN A C 1
ATOM 2260 O O . ASN A 1 276 ? 0.163 3.820 20.249 1.00 92.31 276 ASN A O 1
ATOM 2264 N N . LYS A 1 277 ? -0.675 2.235 21.643 1.00 93.31 277 LYS A N 1
ATOM 2265 C CA . LYS A 1 277 ? -2.034 2.768 21.770 1.00 93.31 277 LYS A CA 1
ATOM 2266 C C . LYS A 1 277 ? -2.064 4.266 22.078 1.00 93.31 277 LYS A C 1
ATOM 2268 O O . LYS A 1 277 ? -2.657 5.034 21.329 1.00 93.31 277 LYS A O 1
ATOM 2273 N N . CYS A 1 278 ? -1.366 4.705 23.127 1.00 92.75 278 CYS A N 1
ATOM 2274 C CA . CYS A 1 278 ? -1.368 6.105 23.568 1.00 92.75 278 CYS A CA 1
ATOM 2275 C C . CYS A 1 278 ? -0.874 7.066 22.481 1.00 92.75 278 CYS A C 1
ATOM 2277 O O . CYS A 1 278 ? -1.416 8.156 22.309 1.00 92.75 278 CYS A O 1
ATOM 2279 N N . VAL A 1 279 ? 0.151 6.664 21.725 1.00 93.62 279 VAL A N 1
ATOM 2280 C CA . VAL A 1 279 ? 0.674 7.457 20.607 1.00 93.62 279 VAL A CA 1
ATOM 2281 C C . VAL A 1 279 ? -0.346 7.545 19.468 1.00 93.62 279 VAL A C 1
ATOM 2283 O O . VAL A 1 279 ? -0.550 8.632 18.930 1.00 93.62 279 VAL A O 1
ATOM 2286 N N . VAL A 1 280 ? -1.012 6.438 19.128 1.00 95.88 280 VAL A N 1
ATOM 2287 C CA . VAL A 1 280 ? -2.059 6.410 18.094 1.00 95.88 280 VAL A CA 1
ATOM 2288 C C . VAL A 1 280 ? -3.255 7.273 18.496 1.00 95.88 280 VAL A C 1
ATOM 2290 O O . VAL A 1 280 ? -3.672 8.123 17.711 1.00 95.88 280 VAL A O 1
ATOM 2293 N N . ILE A 1 281 ? -3.750 7.137 19.729 1.00 96.12 281 ILE A N 1
ATOM 2294 C CA . ILE A 1 281 ? -4.855 7.951 20.257 1.00 96.12 281 ILE A CA 1
ATOM 2295 C C . ILE A 1 281 ? -4.487 9.439 20.247 1.00 96.12 281 ILE A C 1
ATOM 2297 O O . ILE A 1 281 ? -5.313 10.263 19.864 1.00 96.12 281 ILE A O 1
ATOM 2301 N N . GLU A 1 282 ? -3.255 9.817 20.607 1.00 95.75 282 GLU A N 1
ATOM 2302 C CA . GLU A 1 282 ? -2.811 11.218 20.526 1.00 95.75 282 GLU A CA 1
ATOM 2303 C C . GLU A 1 282 ? -2.885 11.762 19.086 1.00 95.75 282 GLU A C 1
ATOM 2305 O O . GLU A 1 282 ? -3.299 12.905 18.867 1.00 95.75 282 GLU A O 1
ATOM 2310 N N . PHE A 1 283 ? -2.509 10.952 18.092 1.00 97.12 283 PHE A N 1
ATOM 2311 C CA . PHE A 1 283 ? -2.564 11.341 16.682 1.00 97.12 283 PHE A CA 1
ATOM 2312 C C . PHE A 1 283 ? -4.001 11.460 16.172 1.00 97.12 283 PHE A C 1
ATOM 2314 O O . PHE A 1 283 ? -4.330 12.464 15.534 1.00 97.12 283 PHE A O 1
ATOM 2321 N N . VAL A 1 284 ? -4.857 10.485 16.489 1.00 97.25 284 VAL A N 1
ATOM 2322 C CA . VAL A 1 284 ? -6.278 10.495 16.108 1.00 97.25 284 VAL A CA 1
ATOM 2323 C C . VAL A 1 284 ? -7.005 11.665 16.770 1.00 97.25 284 VAL A C 1
ATOM 2325 O O . VAL A 1 284 ? -7.732 12.382 16.087 1.00 97.25 284 VAL A O 1
ATOM 2328 N N . ARG A 1 285 ? -6.732 11.954 18.049 1.00 96.62 285 ARG A N 1
ATOM 2329 C CA . ARG A 1 285 ? -7.259 13.130 18.762 1.00 96.62 285 ARG A CA 1
ATOM 2330 C C . ARG A 1 285 ? -6.928 14.431 18.054 1.00 96.62 285 ARG A C 1
ATOM 2332 O O . ARG A 1 285 ? -7.793 15.286 17.878 1.00 96.62 285 ARG A O 1
ATOM 2339 N N . MET A 1 286 ? -5.657 14.599 17.685 1.00 96.75 286 MET A N 1
ATOM 2340 C CA . MET A 1 286 ? -5.185 15.806 17.013 1.00 96.75 286 MET A CA 1
ATOM 2341 C C . MET A 1 286 ? -5.878 15.979 15.662 1.00 96.75 286 MET A C 1
ATOM 2343 O O . MET A 1 286 ? -6.395 17.061 15.394 1.00 96.75 286 MET A O 1
ATOM 2347 N N . ILE A 1 287 ? -5.954 14.916 14.857 1.00 96.56 287 ILE A N 1
ATOM 2348 C CA . ILE A 1 287 ? -6.628 14.963 13.557 1.00 96.56 287 ILE A CA 1
ATOM 2349 C C . ILE A 1 287 ? -8.126 15.220 13.713 1.00 96.56 287 ILE A C 1
ATOM 2351 O O . ILE A 1 287 ? -8.616 16.169 13.119 1.00 96.56 287 ILE A O 1
ATOM 2355 N N . SER A 1 288 ? -8.837 14.456 14.545 1.00 96.69 288 SER A N 1
ATOM 2356 C CA . SER A 1 288 ? -10.281 14.619 14.774 1.00 96.69 288 SER A CA 1
ATOM 2357 C C . SER A 1 288 ? -10.636 16.050 15.194 1.00 96.69 288 SER A C 1
ATOM 2359 O O . SER A 1 288 ? -11.530 16.680 14.624 1.00 96.69 288 SER A O 1
ATOM 2361 N N . ARG A 1 289 ? -9.858 16.627 16.121 1.00 95.44 289 ARG A N 1
ATOM 2362 C CA . ARG A 1 289 ? -10.031 18.021 16.542 1.00 95.44 289 ARG A CA 1
ATOM 2363 C C . ARG A 1 289 ? -9.796 19.009 15.399 1.00 95.44 289 ARG A C 1
ATOM 2365 O O . ARG A 1 289 ? -10.575 19.943 15.243 1.00 95.44 289 ARG A O 1
ATOM 2372 N N . GLN A 1 290 ? -8.728 18.827 14.623 1.00 95.56 290 GLN A N 1
ATOM 2373 C CA . GLN A 1 290 ? -8.414 19.709 13.497 1.00 95.56 290 GLN A CA 1
ATOM 2374 C C . GLN A 1 290 ? -9.458 19.612 12.380 1.00 95.56 290 GLN A C 1
ATOM 2376 O O . GLN A 1 290 ? -9.842 20.641 11.839 1.00 95.56 290 GLN A O 1
ATOM 2381 N N . LEU A 1 291 ? -9.984 18.419 12.090 1.00 95.38 291 LEU A N 1
ATOM 2382 C CA . LEU A 1 291 ? -11.094 18.248 11.149 1.00 95.38 291 LEU A CA 1
ATOM 2383 C C . LEU A 1 291 ? -12.338 19.018 11.613 1.00 95.38 291 LEU A C 1
ATOM 2385 O O . LEU A 1 291 ? -12.952 19.710 10.810 1.00 95.38 291 LEU A O 1
ATOM 2389 N N . GLY A 1 292 ? -12.658 18.991 12.912 1.00 94.31 292 GLY A N 1
ATOM 2390 C CA . GLY A 1 292 ? -13.740 19.808 13.472 1.00 94.31 292 GLY A CA 1
ATOM 2391 C C . GLY A 1 292 ? -13.534 21.318 13.279 1.00 94.31 292 GLY A C 1
ATOM 2392 O O . GLY A 1 292 ? -14.474 22.022 12.920 1.00 94.31 292 GLY A O 1
ATOM 2393 N N . LEU A 1 293 ? -12.304 21.814 13.464 1.00 93.62 293 LEU A N 1
ATOM 2394 C CA . LEU A 1 293 ? -11.969 23.225 13.220 1.00 93.62 293 LEU A CA 1
ATOM 2395 C C . LEU A 1 293 ? -12.060 23.597 11.735 1.00 93.62 293 LEU A C 1
ATOM 2397 O O . LEU A 1 293 ? -12.520 24.688 11.407 1.00 93.62 293 LEU A O 1
ATOM 2401 N N . VAL A 1 294 ? -11.635 22.697 10.843 1.00 92.12 294 VAL A N 1
ATOM 2402 C CA . VAL A 1 294 ? -11.736 22.905 9.394 1.00 92.12 294 VAL A CA 1
ATOM 2403 C C . VAL A 1 294 ? -13.195 22.975 8.963 1.00 92.12 294 VAL A C 1
ATOM 2405 O O . VAL A 1 294 ? -13.541 23.915 8.259 1.00 92.12 294 VAL A O 1
ATOM 2408 N N . LEU A 1 295 ? -14.045 22.043 9.411 1.00 91.94 295 LEU A N 1
ATOM 2409 C CA . LEU A 1 295 ? -15.478 22.051 9.094 1.00 91.94 295 LEU A CA 1
ATOM 2410 C C . LEU A 1 295 ? -16.126 23.376 9.513 1.00 91.94 295 LEU A C 1
ATOM 2412 O O . LEU A 1 295 ? -16.803 24.010 8.714 1.00 91.94 295 LEU A O 1
ATOM 2416 N N . HIS A 1 296 ? -15.839 23.857 10.726 1.00 92.00 296 HIS A N 1
ATOM 2417 C CA . HIS A 1 296 ? -16.357 25.145 11.186 1.00 92.00 296 HIS A CA 1
ATOM 2418 C C . HIS A 1 296 ? -15.871 26.325 10.327 1.00 92.00 296 HIS A C 1
ATOM 2420 O O . HIS A 1 296 ? -16.670 27.156 9.907 1.00 92.00 296 HIS A O 1
ATOM 2426 N N . CYS A 1 297 ? -14.573 26.376 10.011 1.00 90.44 297 CYS A N 1
ATOM 2427 C CA . CYS A 1 297 ? -14.010 27.426 9.158 1.00 90.44 297 CYS A CA 1
ATOM 2428 C C . CYS A 1 297 ? -14.572 27.378 7.727 1.00 90.44 297 CYS A C 1
ATOM 2430 O O . CYS A 1 297 ? -14.707 28.416 7.081 1.00 90.44 297 CYS A O 1
ATOM 2432 N N . VAL A 1 298 ? -14.865 26.184 7.211 1.00 89.44 298 VAL A N 1
ATOM 2433 C CA . VAL A 1 298 ? -15.478 25.998 5.894 1.00 89.44 298 VAL A CA 1
ATOM 2434 C C . VAL A 1 298 ? -16.899 26.552 5.882 1.00 89.44 298 VAL A C 1
ATOM 2436 O O . VAL A 1 298 ? -17.233 27.285 4.955 1.00 89.44 298 VAL A O 1
ATOM 2439 N N . GLU A 1 299 ? -17.695 26.304 6.921 1.00 90.25 299 GLU A N 1
ATOM 2440 C CA . GLU A 1 299 ? -19.037 26.886 7.044 1.00 90.25 299 GLU A CA 1
ATOM 2441 C C . GLU A 1 299 ? -19.010 28.423 7.091 1.00 90.25 299 GLU A C 1
ATOM 2443 O O . GLU A 1 299 ? -19.803 29.082 6.416 1.00 90.25 299 GLU A O 1
ATOM 2448 N N . GLU A 1 300 ? -18.040 29.023 7.791 1.00 89.88 300 GLU A N 1
ATOM 2449 C CA . GLU A 1 300 ? -17.838 30.480 7.769 1.00 89.88 300 GLU A CA 1
ATOM 2450 C C . GLU A 1 300 ? -17.504 30.997 6.358 1.00 89.88 300 GLU A C 1
ATOM 2452 O O . GLU A 1 300 ? -18.048 32.012 5.914 1.00 89.88 300 GLU A O 1
ATOM 2457 N N . ILE A 1 301 ? -16.634 30.288 5.629 1.00 88.81 301 ILE A N 1
ATOM 2458 C CA . ILE A 1 301 ? -16.266 30.631 4.247 1.00 88.81 301 ILE A CA 1
ATOM 2459 C C . ILE A 1 301 ? -17.478 30.510 3.319 1.00 88.81 301 ILE A C 1
ATOM 2461 O O . ILE A 1 301 ? -17.714 31.424 2.528 1.00 88.81 301 ILE A O 1
ATOM 2465 N N . LYS A 1 302 ? -18.264 29.428 3.419 1.00 90.31 302 LYS A N 1
ATOM 2466 C CA . LYS A 1 302 ? -19.496 29.234 2.637 1.00 90.31 302 LYS A CA 1
ATOM 2467 C C . LYS A 1 302 ? -20.483 30.374 2.901 1.00 90.31 302 LYS A C 1
ATOM 2469 O O . LYS A 1 302 ? -20.987 30.974 1.953 1.00 90.31 302 LYS A O 1
ATOM 2474 N N . ALA A 1 303 ? -20.706 30.735 4.165 1.00 90.62 303 ALA A N 1
ATOM 2475 C CA . ALA A 1 303 ? -21.605 31.826 4.536 1.00 90.62 303 ALA A CA 1
ATOM 2476 C C . ALA A 1 303 ? -21.156 33.182 3.958 1.00 90.62 303 ALA A C 1
ATOM 2478 O O . ALA A 1 303 ? -21.979 33.936 3.431 1.00 90.62 303 ALA A O 1
ATOM 2479 N N . GLU A 1 304 ? -19.859 33.493 4.009 1.00 90.19 304 GLU A N 1
ATOM 2480 C CA . GLU A 1 304 ? -19.312 34.712 3.401 1.00 90.19 304 GLU A CA 1
ATOM 2481 C C . GLU A 1 304 ? -19.372 34.684 1.866 1.00 90.19 304 GLU A C 1
ATOM 2483 O O . GLU A 1 304 ? -19.721 35.694 1.253 1.00 90.19 304 GLU A O 1
ATOM 2488 N N . LEU A 1 305 ? -19.118 33.536 1.230 1.00 89.25 305 LEU A N 1
ATOM 2489 C CA . LEU A 1 305 ? -19.275 33.370 -0.218 1.00 89.25 305 LEU A CA 1
ATOM 2490 C C . LEU A 1 305 ? -20.720 33.605 -0.658 1.00 89.25 305 LEU A C 1
ATOM 2492 O O . LEU A 1 305 ? -20.940 34.325 -1.627 1.00 89.25 305 LEU A O 1
ATOM 2496 N N . VAL A 1 306 ? -21.707 33.078 0.072 1.00 90.06 306 VAL A N 1
ATOM 2497 C CA . VAL A 1 306 ? -23.131 33.321 -0.211 1.00 90.06 306 VAL A CA 1
ATOM 2498 C C . VAL A 1 306 ? -23.473 34.810 -0.101 1.00 90.06 306 VAL A C 1
ATOM 2500 O O . VAL A 1 306 ? -24.220 35.325 -0.935 1.00 90.06 306 VAL A O 1
ATOM 2503 N N . LYS A 1 307 ? -22.920 35.532 0.885 1.00 90.38 307 LYS A N 1
ATOM 2504 C CA . LYS A 1 307 ? -23.104 36.993 0.995 1.00 90.38 307 LYS A CA 1
ATOM 2505 C C . LYS A 1 307 ? -22.501 37.730 -0.203 1.00 90.38 307 LYS A C 1
ATOM 2507 O O . LYS A 1 307 ? -23.161 38.604 -0.757 1.00 90.38 307 LYS A O 1
ATOM 2512 N N . ILE A 1 308 ? -21.284 37.365 -0.614 1.00 87.62 308 ILE A N 1
ATOM 2513 C CA . ILE A 1 308 ? -20.612 37.955 -1.783 1.00 87.62 308 ILE A CA 1
ATOM 2514 C C . ILE A 1 308 ? -21.408 37.660 -3.061 1.00 87.62 308 ILE A C 1
ATOM 2516 O O . ILE A 1 308 ? -21.658 38.570 -3.843 1.00 87.62 308 ILE A O 1
ATOM 2520 N N . LEU A 1 309 ? -21.855 36.418 -3.257 1.00 87.19 309 LEU A N 1
ATOM 2521 C CA . LEU A 1 309 ? -22.646 36.015 -4.421 1.00 87.19 309 LEU A CA 1
ATOM 2522 C C . LEU A 1 309 ? -23.947 36.818 -4.535 1.00 87.19 309 LEU A C 1
ATOM 2524 O O . LEU A 1 309 ? -24.248 37.319 -5.616 1.00 87.19 309 LEU A O 1
ATOM 2528 N N . LYS A 1 310 ? -24.672 37.005 -3.424 1.00 86.94 310 LYS A N 1
ATOM 2529 C CA . LYS A 1 310 ? -25.875 37.853 -3.374 1.00 86.94 310 LYS A CA 1
ATOM 2530 C C . LYS A 1 310 ? -25.559 39.308 -3.721 1.00 86.94 310 LYS A C 1
ATOM 2532 O O . LYS A 1 310 ? -26.162 39.860 -4.634 1.00 86.94 310 LYS A O 1
ATOM 2537 N N . GLU A 1 311 ? -24.564 39.898 -3.051 1.00 87.56 311 GLU A N 1
ATOM 2538 C CA . GLU A 1 311 ? -24.170 41.300 -3.260 1.00 87.56 311 GLU A CA 1
ATOM 2539 C C . GLU A 1 311 ? -23.811 41.577 -4.731 1.00 87.56 311 GLU A C 1
ATOM 2541 O O . GLU A 1 311 ? -24.205 42.601 -5.292 1.00 87.56 311 GLU A O 1
ATOM 2546 N N . PHE A 1 312 ? -23.069 40.668 -5.366 1.00 85.06 312 PHE A N 1
ATOM 2547 C CA . PHE A 1 312 ? -22.610 40.844 -6.742 1.00 85.06 312 PHE A CA 1
ATOM 2548 C C . PHE A 1 312 ? -23.669 40.463 -7.783 1.00 85.06 312 PHE A C 1
ATOM 2550 O O . PHE A 1 312 ? -23.693 41.095 -8.838 1.00 85.06 312 PHE A O 1
ATOM 2557 N N . GLN A 1 313 ? -24.587 39.530 -7.494 1.00 84.69 313 GLN A N 1
ATOM 2558 C CA . GLN A 1 313 ? -25.742 39.281 -8.365 1.00 84.69 313 GLN A CA 1
ATOM 2559 C C . GLN A 1 313 ? -26.676 40.498 -8.406 1.00 84.69 313 GLN A C 1
ATOM 2561 O O . GLN A 1 313 ? -27.081 40.918 -9.488 1.00 84.69 313 GLN A O 1
ATOM 2566 N N . ASP A 1 314 ? -26.966 41.108 -7.255 1.00 83.44 314 ASP A N 1
ATOM 2567 C CA . ASP A 1 314 ? -27.826 42.295 -7.183 1.00 83.44 314 ASP A CA 1
ATOM 2568 C C . ASP A 1 314 ? -27.218 43.475 -7.955 1.00 83.44 314 ASP A C 1
ATOM 2570 O O . ASP A 1 314 ? -27.920 44.202 -8.665 1.00 83.44 314 ASP A O 1
ATOM 2574 N N . ARG A 1 315 ? -25.892 43.654 -7.863 1.00 82.31 315 ARG A N 1
ATOM 2575 C CA . ARG A 1 315 ? -25.162 44.663 -8.647 1.00 82.31 315 ARG A CA 1
ATOM 2576 C C . ARG A 1 315 ? -25.199 44.371 -10.145 1.00 82.31 315 ARG A C 1
ATOM 2578 O O . ARG A 1 315 ? -25.427 45.302 -10.915 1.00 82.31 315 ARG A O 1
ATOM 2585 N N . ASP A 1 316 ? -25.003 43.116 -10.545 1.00 80.44 316 ASP A N 1
ATOM 2586 C CA . ASP A 1 316 ? -25.039 42.699 -11.951 1.00 80.44 316 ASP A CA 1
ATOM 2587 C C . ASP A 1 316 ? -26.438 42.910 -12.555 1.00 80.44 316 ASP A C 1
ATOM 2589 O O . ASP A 1 316 ? -26.573 43.585 -13.573 1.00 80.44 316 ASP A O 1
ATOM 2593 N N . ILE A 1 317 ? -27.502 42.482 -11.863 1.00 79.69 317 ILE A N 1
ATOM 2594 C CA . ILE A 1 317 ? -28.899 42.713 -12.275 1.00 79.69 317 ILE A CA 1
ATOM 2595 C C . ILE A 1 317 ? -29.206 44.215 -12.367 1.00 79.69 317 ILE A C 1
ATOM 2597 O O . ILE A 1 317 ? -29.809 44.674 -13.340 1.00 79.69 317 ILE A O 1
ATOM 2601 N N . LYS A 1 318 ? -28.781 45.016 -11.380 1.00 82.31 318 LYS A N 1
ATOM 2602 C CA . LYS A 1 318 ? -28.983 46.474 -11.394 1.00 82.31 318 LYS A CA 1
ATOM 2603 C C . LYS A 1 318 ? -28.260 47.142 -12.565 1.00 82.31 318 LYS A C 1
ATOM 2605 O O . LYS A 1 318 ? -28.810 48.058 -13.182 1.00 82.31 318 LYS A O 1
ATOM 2610 N N . MET A 1 319 ? -27.046 46.695 -12.878 1.00 80.44 319 MET A N 1
ATOM 2611 C CA . MET A 1 319 ? -26.292 47.179 -14.030 1.00 80.44 319 MET A CA 1
ATOM 2612 C C . MET A 1 319 ? -26.991 46.787 -15.338 1.00 80.44 319 MET A C 1
ATOM 2614 O O . MET A 1 319 ? -27.216 47.653 -16.182 1.00 80.44 319 MET A O 1
ATOM 2618 N N . GLU A 1 320 ? -27.393 45.524 -15.495 1.00 77.12 320 GLU A N 1
ATOM 2619 C CA . GLU A 1 320 ? -28.105 45.049 -16.686 1.00 77.12 320 GLU A CA 1
ATOM 2620 C C . GLU A 1 320 ? -29.407 45.819 -16.924 1.00 77.12 320 GLU A C 1
ATOM 2622 O O . GLU A 1 320 ? -29.658 46.256 -18.047 1.00 77.12 320 GLU A O 1
ATOM 2627 N N . ASN A 1 321 ? -30.192 46.063 -15.872 1.00 78.31 321 ASN A N 1
ATOM 2628 C CA . ASN A 1 321 ? -31.425 46.845 -15.955 1.00 78.31 321 ASN A CA 1
ATOM 2629 C C . ASN A 1 321 ? -31.162 48.313 -16.320 1.00 78.31 321 ASN A C 1
ATOM 2631 O O . ASN A 1 321 ? -31.895 48.878 -17.129 1.00 78.31 321 ASN A O 1
ATOM 2635 N N . THR A 1 322 ? -30.103 48.925 -15.779 1.00 81.75 322 THR A N 1
ATOM 2636 C CA . THR A 1 322 ? -29.688 50.285 -16.167 1.00 81.75 322 THR A CA 1
ATOM 2637 C C . THR A 1 322 ? -29.321 50.336 -17.654 1.00 81.75 322 THR A C 1
ATOM 2639 O O . THR A 1 322 ? -29.862 51.164 -18.382 1.00 81.75 322 THR A O 1
ATOM 2642 N N . PHE A 1 323 ? -28.496 49.401 -18.143 1.00 78.75 323 PHE A N 1
ATOM 2643 C CA . PHE A 1 323 ? -28.132 49.328 -19.565 1.00 78.75 323 PHE A CA 1
ATOM 2644 C C . PHE A 1 323 ? -29.340 49.077 -20.474 1.00 78.75 323 PHE A C 1
ATOM 2646 O O . PHE A 1 323 ? -29.410 49.655 -21.560 1.00 78.75 323 PHE A O 1
ATOM 2653 N N . LEU A 1 324 ? -30.284 48.228 -20.058 1.00 78.25 324 LEU A N 1
ATOM 2654 C CA . LEU A 1 324 ? -31.528 47.984 -20.792 1.00 78.25 324 LEU A CA 1
ATOM 2655 C C . LEU A 1 324 ? -32.373 49.261 -20.883 1.00 78.25 324 LEU A C 1
ATOM 2657 O O . LEU A 1 324 ? -32.765 49.645 -21.983 1.00 78.25 324 LEU A O 1
ATOM 2661 N N . ASN A 1 325 ? -32.589 49.953 -19.763 1.00 79.19 325 ASN A N 1
ATOM 2662 C CA . ASN A 1 325 ? -33.382 51.183 -19.720 1.00 79.19 325 ASN A CA 1
ATOM 2663 C C . ASN A 1 325 ? -32.732 52.319 -20.522 1.00 79.19 325 ASN A C 1
ATOM 2665 O O . ASN A 1 325 ? -33.408 52.966 -21.318 1.00 79.19 325 ASN A O 1
ATOM 2669 N N . GLU A 1 326 ? -31.419 52.520 -20.393 1.00 79.88 326 GLU A N 1
ATOM 2670 C CA . GLU A 1 326 ? -30.678 53.504 -21.194 1.00 79.88 326 GLU A CA 1
ATOM 2671 C C . GLU A 1 326 ? -30.743 53.192 -22.694 1.00 79.88 326 GLU A C 1
ATOM 2673 O O . GLU A 1 326 ? -30.896 54.096 -23.516 1.00 79.88 326 GLU A O 1
ATOM 2678 N N . SER A 1 327 ? -30.661 51.910 -23.064 1.00 77.00 327 SER A N 1
ATOM 2679 C CA . SER A 1 327 ? -30.786 51.484 -24.461 1.00 77.00 327 SER A CA 1
ATOM 2680 C C . SER A 1 327 ? -32.193 51.753 -25.001 1.00 77.00 327 SER A C 1
ATOM 2682 O O . SER A 1 327 ? -32.331 52.214 -26.134 1.00 77.00 327 SER A O 1
ATOM 2684 N N . VAL A 1 328 ? -33.237 51.527 -24.195 1.00 77.94 328 VAL A N 1
ATOM 2685 C CA . VAL A 1 328 ? -34.629 51.850 -24.552 1.00 77.94 328 VAL A CA 1
ATOM 2686 C C . VAL A 1 328 ? -34.826 53.358 -24.716 1.00 77.94 328 VAL A C 1
ATOM 2688 O O . VAL A 1 328 ? -35.398 53.779 -25.720 1.00 77.94 328 VAL A O 1
ATOM 2691 N N . GLU A 1 329 ? -34.325 54.181 -23.792 1.00 79.19 329 GLU A N 1
ATOM 2692 C CA . GLU A 1 329 ? -34.409 55.646 -23.894 1.00 79.19 329 GLU A CA 1
ATOM 2693 C C . GLU A 1 329 ? -33.653 56.182 -25.114 1.00 79.19 329 GLU A C 1
ATOM 2695 O O . GLU A 1 329 ? -34.148 57.047 -25.839 1.00 79.19 329 GLU A O 1
ATOM 2700 N N . LYS A 1 330 ? -32.490 55.607 -25.436 1.00 76.62 330 LYS A N 1
ATOM 2701 C CA . LYS A 1 330 ? -31.771 55.973 -26.657 1.00 76.62 330 LYS A CA 1
ATOM 2702 C C . LYS A 1 330 ? -32.566 55.586 -27.904 1.00 76.62 330 LYS A C 1
ATOM 2704 O O . LYS A 1 330 ? -32.689 56.418 -28.797 1.00 76.62 330 LYS A O 1
ATOM 2709 N N . ILE A 1 331 ? -33.187 54.405 -27.955 1.00 75.25 331 ILE A N 1
ATOM 2710 C CA . ILE A 1 331 ? -34.098 54.020 -29.053 1.00 75.25 331 ILE A CA 1
ATOM 2711 C C . ILE A 1 331 ? -35.289 54.995 -29.148 1.00 75.25 331 ILE A C 1
ATOM 2713 O O . ILE A 1 331 ? -35.660 55.391 -30.254 1.00 75.25 331 ILE A O 1
ATOM 2717 N N . LYS A 1 332 ? -35.832 55.471 -28.016 1.00 75.69 332 LYS A N 1
ATOM 2718 C CA . LYS A 1 332 ? -36.851 56.538 -27.972 1.00 75.69 332 LYS A CA 1
ATOM 2719 C C . LYS A 1 332 ? -36.340 57.905 -28.441 1.00 75.69 332 LYS A C 1
ATOM 2721 O O . LYS A 1 332 ? -37.157 58.778 -28.708 1.00 75.69 332 LYS A O 1
ATOM 2726 N N . SER A 1 333 ? -35.039 58.125 -28.575 1.00 73.19 333 SER A N 1
ATOM 2727 C CA . SER A 1 333 ? -34.485 59.375 -29.122 1.00 73.19 333 SER A CA 1
ATOM 2728 C C . SER A 1 333 ? -34.157 59.299 -30.619 1.00 73.19 333 SER A C 1
ATOM 2730 O O . SER A 1 333 ? -33.978 60.333 -31.251 1.00 73.19 333 SER A O 1
ATOM 2732 N N . LEU A 1 334 ? -34.107 58.095 -31.201 1.00 73.75 334 LEU A N 1
ATOM 2733 C CA . LEU A 1 334 ? -33.771 57.891 -32.612 1.00 73.75 334 LEU A CA 1
ATOM 2734 C C . LEU A 1 334 ? -35.009 58.072 -33.514 1.00 73.75 334 LEU A C 1
ATOM 2736 O O . LEU A 1 334 ? -36.139 57.756 -33.122 1.00 73.75 334 LEU A O 1
ATOM 2740 N N . GLU A 1 335 ? -34.798 58.554 -34.740 1.00 66.12 335 GLU A N 1
ATOM 2741 C CA . GLU A 1 335 ? -35.824 58.621 -35.791 1.00 66.12 335 GLU A CA 1
ATOM 2742 C C . GLU A 1 335 ? -35.887 57.278 -36.537 1.00 66.12 335 GLU A C 1
ATOM 2744 O O . GLU A 1 335 ? -35.142 57.026 -37.482 1.00 66.12 335 GLU A O 1
ATOM 2749 N N . ILE A 1 336 ? -36.745 56.367 -36.065 1.00 69.19 336 ILE A N 1
ATOM 2750 C CA . ILE A 1 336 ? -36.906 55.011 -36.618 1.00 69.19 336 ILE A CA 1
ATOM 2751 C C . ILE A 1 336 ? -38.380 54.780 -36.987 1.00 69.19 336 ILE A C 1
ATOM 2753 O O . ILE A 1 336 ? -39.283 55.149 -36.236 1.00 69.19 336 ILE A O 1
ATOM 2757 N N . ASN A 1 337 ? -38.644 54.120 -38.120 1.00 58.62 337 ASN A N 1
ATOM 2758 C CA . ASN A 1 337 ? -40.000 53.722 -38.518 1.00 58.62 337 ASN A CA 1
ATOM 2759 C C . ASN A 1 337 ? -40.627 52.750 -37.498 1.00 58.62 337 ASN A C 1
ATOM 2761 O O . ASN A 1 337 ? -40.008 51.750 -37.137 1.00 58.62 337 ASN A O 1
ATOM 2765 N N . LYS A 1 338 ? -41.877 53.012 -37.080 1.00 65.00 338 LYS A N 1
ATOM 2766 C CA . LYS A 1 338 ? -42.620 52.241 -36.052 1.00 65.00 338 LYS A CA 1
ATOM 2767 C C . LYS A 1 338 ? -41.938 52.202 -34.676 1.00 65.00 338 LYS A C 1
ATOM 2769 O O . LYS A 1 338 ? -41.944 51.188 -33.982 1.00 65.00 338 LYS A O 1
ATOM 2774 N N . LYS A 1 339 ? -41.344 53.326 -34.284 1.00 66.06 339 LYS A N 1
ATOM 2775 C CA . LYS A 1 339 ? -40.680 53.539 -32.993 1.00 66.06 339 LYS A CA 1
ATOM 2776 C C . LYS A 1 339 ? -41.510 53.083 -31.789 1.00 66.06 339 LYS A C 1
ATOM 2778 O O . LYS A 1 339 ? -40.998 52.342 -30.952 1.00 66.06 339 LYS A O 1
ATOM 2783 N N . ASP A 1 340 ? -42.784 53.466 -31.741 1.00 69.19 340 ASP A N 1
ATOM 2784 C CA . ASP A 1 340 ? -43.655 53.170 -30.600 1.00 69.19 340 ASP A CA 1
ATOM 2785 C C . ASP A 1 340 ? -43.955 51.668 -30.471 1.00 69.19 340 ASP A C 1
ATOM 2787 O O . ASP A 1 340 ? -43.944 51.141 -29.358 1.00 69.19 340 ASP A O 1
ATOM 2791 N N . ASP A 1 341 ? -44.084 50.939 -31.587 1.00 69.56 341 ASP A N 1
ATOM 2792 C CA . ASP A 1 341 ? -44.243 49.472 -31.610 1.00 69.56 341 ASP A CA 1
ATOM 2793 C C . ASP A 1 341 ? -42.969 48.739 -31.151 1.00 69.56 341 ASP A C 1
ATOM 2795 O O . ASP A 1 341 ? -43.025 47.699 -30.490 1.00 69.56 341 ASP A O 1
ATOM 2799 N N . VAL A 1 342 ? -41.791 49.255 -31.517 1.00 73.00 342 VAL A N 1
ATOM 2800 C CA . VAL A 1 342 ? -40.497 48.660 -31.142 1.00 73.00 342 VAL A CA 1
ATOM 2801 C C . VAL A 1 342 ? -40.220 48.873 -29.653 1.00 73.00 342 VAL A C 1
ATOM 2803 O O . VAL A 1 342 ? -39.831 47.934 -28.956 1.00 73.00 342 VAL A O 1
ATOM 2806 N N . VAL A 1 343 ? -40.461 50.084 -29.150 1.00 74.38 343 VAL A N 1
ATOM 2807 C CA . VAL A 1 343 ? -40.286 50.435 -27.735 1.00 74.38 343 VAL A CA 1
ATOM 2808 C C . VAL A 1 343 ? -41.279 49.675 -26.856 1.00 74.38 343 VAL A C 1
ATOM 2810 O O . VAL A 1 343 ? -40.874 49.095 -25.849 1.00 74.38 343 VAL A O 1
ATOM 2813 N N . SER A 1 344 ? -42.556 49.601 -27.243 1.00 74.69 344 SER A N 1
ATOM 2814 C CA . SER A 1 344 ? -43.563 48.823 -26.507 1.00 74.69 344 SER A CA 1
ATOM 2815 C C . SER A 1 344 ? -43.229 47.328 -26.488 1.00 74.69 344 SER A C 1
ATOM 2817 O O . SER A 1 344 ? -43.291 46.710 -25.427 1.00 74.69 344 SER A O 1
ATOM 2819 N N . ARG A 1 345 ? -42.744 46.753 -27.598 1.00 79.12 345 ARG A N 1
ATOM 2820 C CA . ARG A 1 345 ? -42.262 45.360 -27.637 1.00 79.12 345 ARG A CA 1
ATOM 2821 C C . ARG A 1 345 ? -41.109 45.103 -26.666 1.00 79.12 345 ARG A C 1
ATOM 2823 O O . ARG A 1 345 ? -41.106 44.071 -25.996 1.00 79.12 345 ARG A O 1
ATOM 2830 N N . PHE A 1 346 ? -40.125 45.997 -26.589 1.00 78.25 346 PHE A N 1
ATOM 2831 C CA . PHE A 1 346 ? -39.012 45.836 -25.652 1.00 78.25 346 PHE A CA 1
ATOM 2832 C C . PHE A 1 346 ? -39.435 46.053 -24.199 1.00 78.25 346 PHE A C 1
ATOM 2834 O O . PHE A 1 346 ? -39.025 45.270 -23.349 1.00 78.25 346 PHE A O 1
ATOM 2841 N N . ASN A 1 347 ? -40.307 47.024 -23.918 1.00 77.75 347 ASN A N 1
ATOM 2842 C CA . ASN A 1 347 ? -40.850 47.238 -22.574 1.00 77.75 347 ASN A CA 1
ATOM 2843 C C . ASN A 1 347 ? -41.646 46.025 -22.083 1.00 77.75 347 ASN A C 1
ATOM 2845 O O . ASN A 1 347 ? -41.451 45.597 -20.951 1.00 77.75 347 ASN A O 1
ATOM 2849 N N . VAL A 1 348 ? -42.461 45.411 -22.947 1.00 76.62 348 VAL A N 1
ATOM 2850 C CA . VAL A 1 348 ? -43.179 44.166 -22.631 1.00 76.62 348 VAL A CA 1
ATOM 2851 C C . VAL A 1 348 ? -42.200 43.014 -22.385 1.00 76.62 348 VAL A C 1
ATOM 2853 O O . VAL A 1 348 ? -42.364 42.263 -21.429 1.00 76.62 348 VAL A O 1
ATOM 2856 N N . LYS A 1 349 ? -41.138 42.880 -23.195 1.00 74.25 349 LYS A N 1
ATOM 2857 C CA . LYS A 1 349 ? -40.105 41.847 -22.985 1.00 74.25 349 LYS A CA 1
ATOM 2858 C C . LYS A 1 349 ? -39.311 42.051 -21.685 1.00 74.25 349 LYS A C 1
ATOM 2860 O O . LYS A 1 349 ? -38.986 41.057 -21.040 1.00 74.25 349 LYS A O 1
ATOM 2865 N N . ILE A 1 350 ? -39.022 43.300 -21.305 1.00 73.12 350 ILE A N 1
ATOM 2866 C CA . ILE A 1 350 ? -38.356 43.657 -20.041 1.00 73.12 350 ILE A CA 1
ATOM 2867 C C . ILE A 1 350 ? -39.283 43.373 -18.851 1.00 73.12 350 ILE A C 1
ATOM 2869 O O . ILE A 1 350 ? -38.855 42.739 -17.893 1.00 73.12 350 ILE A O 1
ATOM 2873 N N . GLN A 1 351 ? -40.554 43.786 -18.921 1.00 69.06 351 GLN A N 1
ATOM 2874 C CA . GLN A 1 351 ? -41.532 43.605 -17.839 1.00 69.06 351 GLN A CA 1
ATOM 2875 C C . GLN A 1 351 ? -41.926 42.139 -17.628 1.00 69.06 351 GLN A C 1
ATOM 2877 O O . GLN A 1 351 ? -42.076 41.707 -16.489 1.00 69.06 351 GLN A O 1
ATOM 2882 N N . ASN A 1 352 ? -42.047 41.358 -18.704 1.00 62.97 352 ASN A N 1
ATOM 2883 C CA . ASN A 1 352 ? -42.450 39.954 -18.618 1.00 62.97 352 ASN A CA 1
ATOM 2884 C C . ASN A 1 352 ? -41.278 38.998 -18.325 1.00 62.97 352 ASN A C 1
ATOM 2886 O O . ASN A 1 352 ? -41.504 37.800 -18.187 1.00 62.97 352 ASN A O 1
ATOM 2890 N N . GLY A 1 353 ? -40.022 39.470 -18.297 1.00 60.34 353 GLY A N 1
ATOM 2891 C CA . GLY A 1 353 ? -38.837 38.642 -18.002 1.00 60.34 353 GLY A CA 1
ATOM 2892 C C . GLY A 1 353 ? -38.554 37.500 -18.997 1.00 60.34 353 GLY A C 1
ATOM 2893 O O . GLY A 1 353 ? -37.718 36.642 -18.741 1.00 60.34 353 GLY A O 1
ATOM 2894 N N . THR A 1 354 ? -39.250 37.471 -20.136 1.00 51.03 354 THR A N 1
ATOM 2895 C CA . THR A 1 354 ? -39.293 36.328 -21.076 1.00 51.03 354 THR A CA 1
ATOM 2896 C C . THR A 1 354 ? -38.022 36.081 -21.904 1.00 51.03 354 THR A C 1
ATOM 2898 O O . THR A 1 354 ? -37.949 35.072 -22.603 1.00 51.03 354 THR A O 1
ATOM 2901 N N . ALA A 1 355 ? -37.015 36.962 -21.866 1.00 56.72 355 ALA A N 1
ATOM 2902 C CA . ALA A 1 355 ? -35.792 36.826 -22.664 1.00 56.72 355 ALA A CA 1
ATOM 2903 C C . ALA A 1 355 ? -34.527 37.185 -21.866 1.00 56.72 355 ALA A C 1
ATOM 2905 O O . ALA A 1 355 ? -34.538 38.105 -21.054 1.00 56.72 355 ALA A O 1
ATOM 2906 N N . ASN A 1 356 ? -33.420 36.479 -22.138 1.00 66.06 356 ASN A N 1
ATOM 2907 C CA . ASN A 1 356 ? -32.116 36.727 -21.513 1.00 66.06 356 ASN A CA 1
ATOM 2908 C C . ASN A 1 356 ? -31.680 38.189 -21.752 1.00 66.06 356 ASN A C 1
ATOM 2910 O O . ASN A 1 356 ? -31.565 38.617 -22.907 1.00 66.06 356 ASN A O 1
ATOM 2914 N N . SER A 1 357 ? -31.414 38.933 -20.676 1.00 67.06 357 SER A N 1
ATOM 2915 C CA . SER A 1 357 ? -31.006 40.345 -20.677 1.00 67.06 357 SER A CA 1
ATOM 2916 C C . SER A 1 357 ? -29.848 40.618 -21.640 1.00 67.06 357 SER A C 1
ATOM 2918 O O . SER A 1 357 ? -29.878 41.593 -22.391 1.00 67.06 357 SER A O 1
ATOM 2920 N N . GLU A 1 358 ? -28.867 39.719 -21.732 1.00 68.94 358 GLU A N 1
ATOM 2921 C CA . GLU A 1 358 ? -27.725 39.894 -22.631 1.00 68.94 358 GLU A CA 1
ATOM 2922 C C . GLU A 1 358 ? -28.097 39.743 -24.117 1.00 68.94 358 GLU A C 1
ATOM 2924 O O . GLU A 1 358 ? -27.521 40.411 -24.983 1.00 68.94 358 GLU A O 1
ATOM 2929 N N . SER A 1 359 ? -29.092 38.908 -24.427 1.00 72.88 359 SER A N 1
ATOM 2930 C CA . SER A 1 359 ? -29.626 38.769 -25.786 1.00 72.88 359 SER A CA 1
ATOM 2931 C C . SER A 1 359 ? -30.436 39.999 -26.206 1.00 72.88 359 SER A C 1
ATOM 2933 O O . SER A 1 359 ? -30.268 40.480 -27.328 1.00 72.88 359 SER A O 1
ATOM 2935 N N . LEU A 1 360 ? -31.213 40.569 -25.277 1.00 73.62 360 LEU A N 1
ATOM 2936 C CA . LEU A 1 360 ? -31.973 41.804 -25.478 1.00 73.62 360 LEU A CA 1
ATOM 2937 C C . LEU A 1 360 ? -31.045 43.001 -25.686 1.00 73.62 360 LEU A C 1
ATOM 2939 O O . LEU A 1 360 ? -31.226 43.749 -26.643 1.00 73.62 360 LEU A O 1
ATOM 2943 N N . ILE A 1 361 ? -29.994 43.132 -24.867 1.00 72.94 361 ILE A N 1
ATOM 2944 C CA . ILE A 1 361 ? -28.970 44.171 -25.040 1.00 72.94 361 ILE A CA 1
ATOM 2945 C C . ILE A 1 361 ? -28.306 44.036 -26.419 1.00 72.94 361 ILE A C 1
ATOM 2947 O O . ILE A 1 361 ? -28.146 45.030 -27.120 1.00 72.94 361 ILE A O 1
ATOM 2951 N N . LYS A 1 362 ? -27.952 42.822 -26.866 1.00 78.00 362 LYS A N 1
ATOM 2952 C CA . LYS A 1 362 ? -27.379 42.610 -28.212 1.00 78.00 362 LYS A CA 1
ATOM 2953 C C . LYS A 1 362 ? -28.357 42.979 -29.334 1.00 78.00 362 LYS A C 1
ATOM 2955 O O . LYS A 1 362 ? -27.931 43.539 -30.344 1.00 78.00 362 LYS A O 1
ATOM 2960 N N . GLU A 1 363 ? -29.643 42.667 -29.177 1.00 77.19 363 GLU A N 1
ATOM 2961 C CA . GLU A 1 363 ? -30.693 43.009 -30.143 1.00 77.19 363 GLU A CA 1
ATOM 2962 C C . GLU A 1 363 ? -30.888 44.531 -30.240 1.00 77.19 363 GLU A C 1
ATOM 2964 O O . GLU A 1 363 ? -30.845 45.081 -31.342 1.00 77.19 363 GLU A O 1
ATOM 2969 N N . MET A 1 364 ? -30.984 45.220 -29.099 1.00 74.94 364 MET A N 1
ATOM 2970 C CA . MET A 1 364 ? -31.078 46.682 -29.014 1.00 74.94 364 MET A CA 1
ATOM 2971 C C . MET A 1 364 ? -29.840 47.372 -29.593 1.00 74.94 364 MET A C 1
ATOM 2973 O O . MET A 1 364 ? -29.963 48.273 -30.420 1.00 74.94 364 MET A O 1
ATOM 2977 N N . MET A 1 365 ? -28.638 46.902 -29.246 1.00 78.44 365 MET A N 1
ATOM 2978 C CA . MET A 1 365 ? -27.383 47.453 -29.768 1.00 78.44 365 MET A CA 1
ATOM 2979 C C . MET A 1 365 ? -27.258 47.275 -31.286 1.00 78.44 365 MET A C 1
ATOM 2981 O O . MET A 1 365 ? -26.688 48.133 -31.953 1.00 78.44 365 MET A O 1
ATOM 2985 N N . ARG A 1 366 ? -27.821 46.204 -31.868 1.00 80.06 366 ARG A N 1
ATOM 2986 C CA . ARG A 1 366 ? -27.870 46.023 -33.330 1.00 80.06 366 ARG A CA 1
ATOM 2987 C C . ARG A 1 366 ? -28.776 47.058 -34.005 1.00 80.06 366 ARG A C 1
ATOM 2989 O O . ARG A 1 366 ? -28.463 47.484 -35.113 1.00 80.06 366 ARG A O 1
ATOM 2996 N N . ILE A 1 367 ? -29.879 47.445 -33.360 1.00 76.00 367 ILE A N 1
ATOM 2997 C CA . ILE A 1 367 ? -30.796 48.478 -33.865 1.00 76.00 367 ILE A CA 1
ATOM 2998 C C . ILE A 1 367 ? -30.125 49.852 -33.787 1.00 76.00 367 ILE A C 1
ATOM 3000 O O . ILE A 1 367 ? -30.077 50.548 -34.795 1.00 76.00 367 ILE A O 1
ATOM 3004 N N . ILE A 1 368 ? -29.525 50.195 -32.641 1.00 74.69 368 ILE A N 1
ATOM 3005 C CA . ILE A 1 368 ? -28.832 51.478 -32.437 1.00 74.69 368 ILE A CA 1
ATOM 3006 C C . ILE A 1 368 ? -27.639 51.617 -33.398 1.00 74.69 368 ILE A C 1
ATOM 3008 O O . ILE A 1 368 ? -27.448 52.681 -33.980 1.00 74.69 368 ILE A O 1
ATOM 3012 N N . ARG A 1 369 ? -26.885 50.536 -33.657 1.00 79.44 369 ARG A N 1
ATOM 3013 C CA . ARG A 1 369 ? -25.706 50.557 -34.547 1.00 79.44 369 ARG A CA 1
ATOM 3014 C C . ARG A 1 369 ? -26.031 50.985 -35.982 1.00 79.44 369 ARG A C 1
ATOM 3016 O O . ARG A 1 369 ? -25.153 51.507 -36.654 1.00 79.44 369 ARG A O 1
ATOM 3023 N N . LYS A 1 370 ? -27.265 50.775 -36.459 1.00 76.31 370 LYS A N 1
ATOM 3024 C CA . LYS A 1 370 ? -27.684 51.194 -37.809 1.00 76.31 370 LYS A CA 1
ATOM 3025 C C . LYS A 1 370 ? -27.840 52.711 -37.952 1.00 76.31 370 LYS A C 1
ATOM 3027 O O . LYS A 1 370 ? -27.873 53.192 -39.078 1.00 76.31 370 LYS A O 1
ATOM 3032 N N . THR A 1 371 ? -27.959 53.433 -36.840 1.00 68.69 371 THR A N 1
ATOM 3033 C CA . THR A 1 371 ? -28.265 54.870 -36.820 1.00 68.69 371 THR A CA 1
ATOM 3034 C C . THR A 1 371 ? -27.169 55.686 -36.126 1.00 68.69 371 THR A C 1
ATOM 3036 O O . THR A 1 371 ? -26.926 56.821 -36.513 1.00 68.69 371 THR A O 1
ATOM 3039 N N . ASP A 1 372 ? -26.488 55.119 -35.124 1.00 70.31 372 ASP A N 1
ATOM 3040 C CA . ASP A 1 372 ? -25.462 55.787 -34.312 1.00 70.31 372 ASP A CA 1
ATOM 3041 C C . ASP A 1 372 ? -24.374 54.770 -33.899 1.00 70.31 372 ASP A C 1
ATOM 3043 O O . ASP A 1 372 ? -24.400 54.175 -32.815 1.00 70.31 372 ASP A O 1
ATOM 3047 N N . GLU A 1 373 ? -23.431 54.506 -34.811 1.00 76.50 373 GLU A N 1
ATOM 3048 C CA . GLU A 1 373 ? -22.345 53.535 -34.604 1.00 76.50 373 GLU A CA 1
ATOM 3049 C C . GLU A 1 373 ? -21.379 53.970 -33.489 1.00 76.50 373 GLU A C 1
ATOM 3051 O O . GLU A 1 373 ? -20.974 53.146 -32.662 1.00 76.50 373 GLU A O 1
ATOM 3056 N N . CYS A 1 374 ? -21.083 55.272 -33.413 1.00 74.88 374 CYS A N 1
ATOM 3057 C CA . CYS A 1 374 ? -20.233 55.862 -32.382 1.00 74.88 374 CYS A CA 1
ATOM 3058 C C . CYS A 1 374 ? -20.799 55.585 -30.978 1.00 74.88 374 CYS A C 1
ATOM 3060 O O . CYS A 1 374 ? -20.090 55.070 -30.110 1.00 74.88 374 CYS A O 1
ATOM 3062 N N . CYS A 1 375 ? -22.105 55.791 -30.771 1.00 75.12 375 CYS A N 1
ATOM 3063 C CA . CYS A 1 375 ? -22.763 55.494 -29.498 1.00 75.12 375 CYS A CA 1
ATOM 3064 C C . CYS A 1 375 ? -22.631 54.020 -29.085 1.00 75.12 375 CYS A C 1
ATOM 3066 O O . CYS A 1 375 ? -22.360 53.729 -27.917 1.00 75.12 375 CYS A O 1
ATOM 3068 N N . VAL A 1 376 ? -22.754 53.080 -30.028 1.00 75.44 376 VAL A N 1
ATOM 3069 C CA . VAL A 1 376 ? -22.594 51.648 -29.726 1.00 75.44 376 VAL A CA 1
ATOM 3070 C C . VAL A 1 376 ? -21.154 51.316 -29.343 1.00 75.44 376 VAL A C 1
ATOM 3072 O O . VAL A 1 376 ? -20.947 50.539 -28.410 1.00 75.44 376 VAL A O 1
ATOM 3075 N N . THR A 1 377 ? -20.155 51.901 -30.011 1.00 77.44 377 THR A N 1
ATOM 3076 C CA . THR A 1 377 ? -18.748 51.703 -29.624 1.00 77.44 377 THR A CA 1
ATOM 3077 C C . THR A 1 377 ? -18.459 52.232 -28.218 1.00 77.44 377 THR A C 1
ATOM 3079 O O . THR A 1 377 ? -17.841 51.520 -27.424 1.00 77.44 377 THR A O 1
ATOM 3082 N N . THR A 1 378 ? -19.007 53.396 -27.859 1.00 81.38 378 THR A N 1
ATOM 3083 C CA . THR A 1 378 ? -18.895 53.975 -26.512 1.00 81.38 378 THR A CA 1
ATOM 3084 C C . THR A 1 378 ? -19.588 53.107 -25.463 1.00 81.38 378 THR A C 1
ATOM 3086 O O . THR A 1 378 ? -18.975 52.763 -24.458 1.00 81.38 378 THR A O 1
ATOM 3089 N N . LYS A 1 379 ? -20.819 52.640 -25.711 1.00 77.25 379 LYS A N 1
ATOM 3090 C CA . LYS A 1 379 ? -21.559 51.777 -24.769 1.00 77.25 379 LYS A CA 1
ATOM 3091 C C . LYS A 1 379 ? -20.915 50.400 -24.579 1.00 77.25 379 LYS A C 1
ATOM 3093 O O . LYS A 1 379 ? -20.958 49.841 -23.483 1.00 77.25 379 LYS A O 1
ATOM 3098 N N . ILE A 1 380 ? -20.290 49.843 -25.621 1.00 77.12 380 ILE A N 1
ATOM 3099 C CA . ILE A 1 380 ? -19.499 48.606 -25.509 1.00 77.12 380 ILE A CA 1
ATOM 3100 C C . ILE A 1 380 ? -18.247 48.842 -24.657 1.00 77.12 380 ILE A C 1
ATOM 3102 O O . ILE A 1 380 ? -17.929 47.999 -23.815 1.00 77.12 380 ILE A O 1
ATOM 3106 N N . ALA A 1 381 ? -17.560 49.973 -24.843 1.00 80.00 381 ALA A N 1
ATOM 3107 C CA . ALA A 1 381 ? -16.423 50.355 -24.012 1.00 80.00 381 ALA A CA 1
ATOM 3108 C C . ALA A 1 381 ? -16.842 50.573 -22.547 1.00 80.00 381 ALA A C 1
ATOM 3110 O O . ALA A 1 381 ? -16.215 50.007 -21.659 1.00 80.00 381 ALA A O 1
ATOM 3111 N N . GLU A 1 382 ? -17.951 51.273 -22.285 1.00 81.56 382 GLU A N 1
ATOM 3112 C CA . GLU A 1 382 ? -18.523 51.458 -20.941 1.00 81.56 382 GLU A CA 1
ATOM 3113 C C . GLU A 1 382 ? -18.842 50.120 -20.262 1.00 81.56 382 GLU A C 1
ATOM 3115 O O . GLU A 1 382 ? -18.432 49.885 -19.125 1.00 81.56 382 GLU A O 1
ATOM 3120 N N . LYS A 1 383 ? -19.506 49.197 -20.974 1.00 79.12 383 LYS A N 1
ATOM 3121 C CA . LYS A 1 383 ? -19.799 47.852 -20.457 1.00 79.12 383 LYS A CA 1
ATOM 3122 C C . LYS A 1 383 ? -18.517 47.063 -20.162 1.00 79.12 383 LYS A C 1
ATOM 3124 O O . LYS A 1 383 ? -18.477 46.306 -19.192 1.00 79.12 383 LYS A O 1
ATOM 3129 N N . ARG A 1 384 ? -17.469 47.219 -20.979 1.00 81.06 384 ARG A N 1
ATOM 3130 C CA . ARG A 1 384 ? -16.168 46.567 -20.761 1.00 81.06 384 ARG A CA 1
ATOM 3131 C C . ARG A 1 384 ? -15.461 47.126 -19.526 1.00 81.06 384 ARG A C 1
ATOM 3133 O O . ARG A 1 384 ? -15.085 46.339 -18.662 1.00 81.06 384 ARG A O 1
ATOM 3140 N N . THR A 1 385 ? -15.364 48.448 -19.405 1.00 83.81 385 THR A N 1
ATOM 3141 C CA . THR A 1 385 ? -14.782 49.129 -18.239 1.00 83.81 385 THR A CA 1
ATOM 3142 C C . THR A 1 385 ? -15.523 48.756 -16.957 1.00 83.81 385 THR A C 1
ATOM 3144 O O . THR A 1 385 ? -14.889 48.456 -15.948 1.00 83.81 385 THR A O 1
ATOM 3147 N N . TYR A 1 386 ? -16.858 48.682 -16.997 1.00 81.50 386 TYR A N 1
ATOM 3148 C CA . TYR A 1 386 ? -17.645 48.237 -15.850 1.00 81.50 386 TYR A CA 1
ATOM 3149 C C . TYR A 1 386 ? -17.337 46.787 -15.469 1.00 81.50 386 TYR A C 1
ATOM 3151 O O . TYR A 1 386 ? -17.126 46.504 -14.296 1.00 81.50 386 TYR A O 1
ATOM 3159 N N . LYS A 1 387 ? -17.262 45.853 -16.431 1.00 80.81 387 LYS A N 1
ATOM 3160 C CA . LYS A 1 387 ? -16.900 44.453 -16.136 1.00 80.81 387 LYS A CA 1
ATOM 3161 C C . LYS A 1 387 ? -15.495 44.333 -15.533 1.00 80.81 387 LYS A C 1
ATOM 3163 O O . LYS A 1 387 ? -15.280 43.504 -14.649 1.00 80.81 387 LYS A O 1
ATOM 3168 N N . GLU A 1 388 ? -14.550 45.159 -15.979 1.00 83.12 388 GLU A N 1
ATOM 3169 C CA . GLU A 1 388 ? -13.198 45.226 -15.411 1.00 83.12 388 GLU A CA 1
ATOM 3170 C C . GLU A 1 388 ? -13.213 45.772 -13.970 1.00 83.12 388 GLU A C 1
ATOM 3172 O O . GLU A 1 388 ? -12.593 45.176 -13.087 1.00 83.12 388 GLU A O 1
ATOM 3177 N N . GLN A 1 389 ? -13.990 46.827 -13.699 1.00 84.00 389 GLN A N 1
ATOM 3178 C CA . GLN A 1 389 ? -14.196 47.372 -12.349 1.00 84.00 389 GLN A CA 1
ATOM 3179 C C . GLN A 1 389 ? -14.918 46.386 -11.423 1.00 84.00 389 GLN A C 1
ATOM 3181 O O . GLN A 1 389 ? -14.461 46.145 -10.312 1.00 84.00 389 GLN A O 1
ATOM 3186 N N . PHE A 1 390 ? -15.985 45.741 -11.897 1.00 84.00 390 PHE A N 1
ATOM 3187 C CA . PHE A 1 390 ? -16.730 44.712 -11.170 1.00 84.00 390 PHE A CA 1
ATOM 3188 C C . PHE A 1 390 ? -15.815 43.563 -10.742 1.00 84.00 390 PHE A C 1
ATOM 3190 O O . PHE A 1 390 ? -15.843 43.124 -9.593 1.00 84.00 390 PHE A O 1
ATOM 3197 N N . LYS A 1 391 ? -14.945 43.106 -11.650 1.00 83.69 391 LYS A N 1
ATOM 3198 C CA . LYS A 1 391 ? -13.949 42.073 -11.357 1.00 83.69 391 LYS A CA 1
ATOM 3199 C C . LYS A 1 391 ? -12.913 42.552 -10.332 1.00 83.69 391 LYS A C 1
ATOM 3201 O O . LYS A 1 391 ? -12.575 41.791 -9.425 1.00 83.69 391 LYS A O 1
ATOM 3206 N N . ALA A 1 392 ? -12.430 43.790 -10.439 1.00 85.50 392 ALA A N 1
ATOM 3207 C CA . ALA A 1 392 ? -11.492 44.370 -9.476 1.00 85.50 392 ALA A CA 1
ATOM 3208 C C . ALA A 1 392 ? -12.110 44.515 -8.070 1.00 85.50 392 ALA A C 1
ATOM 3210 O O . ALA A 1 392 ? -11.480 44.139 -7.077 1.00 85.50 392 ALA A O 1
ATOM 3211 N N . ASP A 1 393 ? -13.359 44.973 -7.988 1.00 85.50 393 ASP A N 1
ATOM 3212 C CA . ASP A 1 393 ? -14.126 45.097 -6.746 1.00 85.50 393 ASP A CA 1
ATOM 3213 C C . ASP A 1 393 ? -14.386 43.729 -6.108 1.00 85.50 393 ASP A C 1
ATOM 3215 O O . ASP A 1 393 ? -14.194 43.557 -4.901 1.00 85.50 393 ASP A O 1
ATOM 3219 N N . LEU A 1 394 ? -14.748 42.726 -6.916 1.00 86.88 394 LEU A N 1
ATOM 3220 C CA . LEU A 1 394 ? -14.935 41.347 -6.464 1.00 86.88 394 LEU A CA 1
ATOM 3221 C C . LEU A 1 394 ? -13.647 40.785 -5.859 1.00 86.88 394 LEU A C 1
ATOM 3223 O O . LEU A 1 394 ? -13.655 40.240 -4.754 1.00 86.88 394 LEU A O 1
ATOM 3227 N N . MET A 1 395 ? -12.513 40.973 -6.535 1.00 85.62 395 MET A N 1
ATOM 3228 C CA . MET A 1 395 ? -11.212 40.562 -6.007 1.00 85.62 395 MET A CA 1
ATOM 3229 C C . MET A 1 395 ? -10.859 41.273 -4.701 1.00 85.62 395 MET A C 1
ATOM 3231 O O . MET A 1 395 ? -10.321 40.645 -3.786 1.00 85.62 395 MET A O 1
ATOM 3235 N N . MET A 1 396 ? -11.137 42.575 -4.599 1.00 86.06 396 MET A N 1
ATOM 3236 C CA . MET A 1 396 ? -10.900 43.336 -3.375 1.00 86.06 396 MET A CA 1
ATOM 3237 C C . MET A 1 396 ? -11.760 42.798 -2.228 1.00 86.06 396 MET A C 1
ATOM 3239 O O . MET A 1 396 ? -11.260 42.607 -1.117 1.00 86.06 396 MET A O 1
ATOM 3243 N N . ARG A 1 397 ? -13.029 42.483 -2.506 1.00 86.12 397 ARG A N 1
ATOM 3244 C CA . ARG A 1 397 ? -13.958 41.914 -1.529 1.00 86.12 397 ARG A CA 1
ATOM 3245 C C . ARG A 1 397 ? -13.511 40.540 -1.045 1.00 86.12 397 ARG A C 1
ATOM 3247 O O . ARG A 1 397 ? -13.478 40.316 0.162 1.00 86.12 397 ARG A O 1
ATOM 3254 N N . ILE A 1 398 ? -13.087 39.665 -1.957 1.00 86.94 398 ILE A N 1
ATOM 3255 C CA . ILE A 1 398 ? -12.529 38.347 -1.622 1.00 86.94 398 ILE A CA 1
ATOM 3256 C C . ILE A 1 398 ? -11.268 38.507 -0.771 1.00 86.94 398 ILE A C 1
ATOM 3258 O O . ILE A 1 398 ? -11.147 37.859 0.259 1.00 86.94 398 ILE A O 1
ATOM 3262 N N . ARG A 1 399 ? -10.344 39.407 -1.125 1.00 85.12 399 ARG A N 1
ATOM 3263 C CA . ARG A 1 399 ? -9.135 39.646 -0.313 1.00 85.12 399 ARG A CA 1
ATOM 3264 C C . ARG A 1 399 ? -9.460 40.143 1.095 1.00 85.12 399 ARG A C 1
ATOM 3266 O O . ARG A 1 399 ? -8.781 39.757 2.042 1.00 85.12 399 ARG A O 1
ATOM 3273 N N . ARG A 1 400 ? -10.482 40.991 1.229 1.00 85.25 400 ARG A N 1
ATOM 3274 C CA . ARG A 1 400 ? -10.887 41.584 2.508 1.00 85.25 400 ARG A CA 1
ATOM 3275 C C . ARG A 1 400 ? -11.623 40.593 3.409 1.00 85.25 400 ARG A C 1
ATOM 3277 O O . ARG A 1 400 ? -11.308 40.513 4.591 1.00 85.25 400 ARG A O 1
ATOM 3284 N N . ASN A 1 401 ? -12.588 39.856 2.863 1.00 82.06 401 ASN A N 1
ATOM 3285 C CA . ASN A 1 401 ? -13.470 38.989 3.647 1.00 82.06 401 ASN A CA 1
ATOM 3286 C C . ASN A 1 401 ? -12.949 37.541 3.715 1.00 82.06 401 ASN A C 1
ATOM 3288 O O . ASN A 1 401 ? -13.058 36.890 4.748 1.00 82.06 401 ASN A O 1
ATOM 3292 N N . LEU A 1 402 ? -12.297 37.058 2.655 1.00 82.94 402 LEU A N 1
ATOM 3293 C CA . LEU A 1 402 ? -11.744 35.704 2.526 1.00 82.94 402 LEU A CA 1
ATOM 3294 C C . LEU A 1 402 ? -10.209 35.742 2.500 1.00 82.94 402 LEU A C 1
ATOM 3296 O O . LEU A 1 402 ? -9.557 35.221 1.590 1.00 82.94 402 LEU A O 1
ATOM 3300 N N . HIS A 1 403 ? -9.625 36.338 3.543 1.00 69.25 403 HIS A N 1
ATOM 3301 C CA . HIS A 1 403 ? -8.183 36.565 3.735 1.00 69.25 403 HIS A CA 1
ATOM 3302 C C . HIS A 1 403 ? -7.289 35.307 3.633 1.00 69.25 403 HIS A C 1
ATOM 3304 O O . HIS A 1 403 ? -6.066 35.414 3.601 1.00 69.25 403 HIS A O 1
ATOM 3310 N N . ARG A 1 404 ? -7.884 34.110 3.577 1.00 75.81 404 ARG A N 1
ATOM 3311 C CA . ARG A 1 404 ? -7.210 32.798 3.572 1.00 75.81 404 ARG A CA 1
ATOM 3312 C C . ARG A 1 404 ? -7.208 32.110 2.206 1.00 75.81 404 ARG A C 1
ATOM 3314 O O . ARG A 1 404 ? -6.731 30.983 2.083 1.00 75.81 404 ARG A O 1
ATOM 3321 N N . THR A 1 405 ? -7.739 32.772 1.185 1.00 79.69 405 THR A N 1
ATOM 3322 C CA . THR A 1 405 ? -7.759 32.268 -0.191 1.00 79.69 405 THR A CA 1
ATOM 3323 C C . THR A 1 405 ? -6.353 32.338 -0.788 1.00 79.69 405 THR A C 1
ATOM 3325 O O . THR A 1 405 ? -5.790 33.430 -0.880 1.00 79.69 405 THR A O 1
ATOM 3328 N N . LYS A 1 406 ? -5.775 31.209 -1.232 1.00 79.50 406 LYS A N 1
ATOM 3329 C CA . LYS A 1 406 ? -4.433 31.210 -1.856 1.00 79.50 406 LYS A CA 1
ATOM 3330 C C . LYS A 1 406 ? -4.441 31.955 -3.199 1.00 79.50 406 LYS A C 1
ATOM 3332 O O . LYS A 1 406 ? -3.494 32.672 -3.515 1.00 79.50 406 LYS A O 1
ATOM 3337 N N . HIS A 1 407 ? -5.534 31.829 -3.959 1.00 83.81 407 HIS A N 1
ATOM 3338 C CA . HIS A 1 407 ? -5.715 32.458 -5.270 1.00 83.81 407 HIS A CA 1
ATOM 3339 C C . HIS A 1 407 ? -7.060 33.206 -5.366 1.00 83.81 407 HIS A C 1
ATOM 3341 O O . HIS A 1 407 ? -8.012 32.688 -5.946 1.00 83.81 407 HIS A O 1
ATOM 3347 N N . PRO A 1 408 ? -7.155 34.446 -4.839 1.00 83.06 408 PRO A N 1
ATOM 3348 C CA . PRO A 1 408 ? -8.381 35.254 -4.899 1.00 83.06 408 PRO A CA 1
ATOM 3349 C C . PRO A 1 408 ? -8.920 35.466 -6.320 1.00 83.06 408 PRO A C 1
ATOM 3351 O O . PRO A 1 408 ? -10.120 35.617 -6.513 1.00 83.06 408 PRO A O 1
ATOM 3354 N N . GLN A 1 409 ? -8.022 35.461 -7.310 1.00 84.75 409 GLN A N 1
ATOM 3355 C CA . GLN A 1 409 ? -8.351 35.575 -8.728 1.00 84.75 409 GLN A CA 1
ATOM 3356 C C . GLN A 1 409 ? -9.214 34.405 -9.215 1.00 84.75 409 GLN A C 1
ATOM 3358 O O . GLN A 1 409 ? -10.237 34.634 -9.851 1.00 84.75 409 GLN A O 1
ATOM 3363 N N . ASN A 1 410 ? -8.834 33.171 -8.874 1.00 86.31 410 ASN A N 1
ATOM 3364 C CA . ASN A 1 410 ? -9.544 31.971 -9.314 1.00 86.31 410 ASN A CA 1
ATOM 3365 C C . ASN A 1 410 ? -10.956 31.928 -8.723 1.00 86.31 410 ASN A C 1
ATOM 3367 O O . ASN A 1 410 ? -11.922 31.700 -9.445 1.00 86.31 410 ASN A O 1
ATOM 3371 N N . VAL A 1 411 ? -11.082 32.250 -7.429 1.00 84.25 411 VAL A N 1
ATOM 3372 C CA . VAL A 1 411 ? -12.384 32.370 -6.758 1.00 84.25 411 VAL A CA 1
ATOM 3373 C C . VAL A 1 411 ? -13.249 33.436 -7.440 1.00 84.25 411 VAL A C 1
ATOM 3375 O O . VAL A 1 411 ? -14.419 33.184 -7.707 1.00 84.25 411 VAL A O 1
ATOM 3378 N N . ALA A 1 412 ? -12.683 34.600 -7.782 1.00 84.00 412 ALA A N 1
ATOM 3379 C CA . ALA A 1 412 ? -13.411 35.661 -8.482 1.00 84.00 412 ALA A CA 1
ATOM 3380 C C . ALA A 1 412 ? -13.892 35.225 -9.877 1.00 84.00 412 ALA A C 1
ATOM 3382 O O . ALA A 1 412 ? -15.040 35.468 -10.246 1.00 84.00 412 ALA A O 1
ATOM 3383 N N . ASP A 1 413 ? -13.029 34.565 -10.651 1.00 85.62 413 ASP A N 1
ATOM 3384 C CA . ASP A 1 413 ? -13.371 34.071 -11.988 1.00 85.62 413 ASP A CA 1
ATOM 3385 C C . ASP A 1 413 ? -14.465 33.001 -11.932 1.00 85.62 413 ASP A C 1
ATOM 3387 O O . ASP A 1 413 ? -15.364 32.988 -12.774 1.00 85.62 413 ASP A O 1
ATOM 3391 N N . ARG A 1 414 ? -14.440 32.151 -10.904 1.00 84.56 414 ARG A N 1
ATOM 3392 C CA . ARG A 1 414 ? -15.443 31.106 -10.704 1.00 84.56 414 ARG A CA 1
ATOM 3393 C C . ARG A 1 414 ? -16.782 31.650 -10.226 1.00 84.56 414 ARG A C 1
ATOM 3395 O O . ARG A 1 414 ? -17.809 31.245 -10.758 1.00 84.56 414 ARG A O 1
ATOM 3402 N N . ILE A 1 415 ? -16.773 32.623 -9.314 1.00 84.75 415 ILE A N 1
ATOM 3403 C CA . ILE A 1 415 ? -17.977 33.376 -8.934 1.00 84.75 415 ILE A CA 1
ATOM 3404 C C . ILE A 1 415 ? -18.615 34.003 -10.178 1.00 84.75 415 ILE A C 1
ATOM 3406 O O . ILE A 1 415 ? -19.808 33.828 -10.404 1.00 84.75 415 ILE A O 1
ATOM 3410 N N . ASN A 1 416 ? -17.825 34.659 -11.033 1.00 83.44 416 ASN A N 1
ATOM 3411 C CA . ASN A 1 416 ? -18.331 35.223 -12.285 1.00 83.44 416 ASN A CA 1
ATOM 3412 C C . ASN A 1 416 ? -18.915 34.149 -13.216 1.00 83.44 416 ASN A C 1
ATOM 3414 O O . ASN A 1 416 ? -19.954 34.369 -13.837 1.00 83.44 416 ASN A O 1
ATOM 3418 N N . ALA A 1 417 ? -18.267 32.988 -13.336 1.00 83.69 417 ALA A N 1
ATOM 3419 C CA . ALA A 1 417 ? -18.767 31.888 -14.158 1.00 83.69 417 ALA A CA 1
ATOM 3420 C C . ALA A 1 417 ? -20.111 31.339 -13.645 1.00 83.69 417 ALA A C 1
ATOM 3422 O O . ALA A 1 417 ? -21.023 31.131 -14.445 1.00 83.69 417 ALA A O 1
ATOM 3423 N N . GLU A 1 418 ? -20.257 31.153 -12.332 1.00 81.50 418 GLU A N 1
ATOM 3424 C CA . GLU A 1 418 ? -21.496 30.665 -11.715 1.00 81.50 418 GLU A CA 1
ATOM 3425 C C . GLU A 1 418 ? -22.634 31.695 -11.785 1.00 81.50 418 GLU A C 1
ATOM 3427 O O . GLU A 1 418 ? -23.762 31.344 -12.142 1.00 81.50 418 GLU A O 1
ATOM 3432 N N . LEU A 1 419 ? -22.341 32.984 -11.569 1.00 79.38 419 LEU A N 1
ATOM 3433 C CA . LEU A 1 419 ? -23.322 34.068 -11.720 1.00 79.38 419 LEU A CA 1
ATOM 3434 C C . LEU A 1 419 ? -23.875 34.165 -13.151 1.00 79.38 419 LEU A C 1
ATOM 3436 O O . LEU A 1 419 ? -25.073 34.379 -13.331 1.00 79.38 419 LEU A O 1
ATOM 3440 N N . ASN A 1 420 ? -23.037 33.938 -14.168 1.00 74.38 420 ASN A N 1
ATOM 3441 C CA . ASN A 1 420 ? -23.472 33.925 -15.569 1.00 74.38 420 ASN A CA 1
ATOM 3442 C C . ASN A 1 420 ? -24.373 32.725 -15.910 1.00 74.38 420 ASN A C 1
ATOM 3444 O O . ASN A 1 420 ? -25.186 32.814 -16.828 1.00 74.38 420 ASN A O 1
ATOM 3448 N N . ARG A 1 421 ? -24.235 31.595 -15.202 1.00 73.00 421 ARG A N 1
ATOM 3449 C CA . ARG A 1 421 ? -25.009 30.371 -15.469 1.00 73.00 421 ARG A CA 1
ATOM 3450 C C . ARG A 1 421 ? -26.435 30.427 -14.917 1.00 73.00 421 ARG A C 1
ATOM 3452 O O . ARG A 1 421 ? -27.281 29.748 -15.477 1.00 73.00 421 ARG A O 1
ATOM 3459 N N . ARG A 1 422 ? -26.702 31.191 -13.846 1.00 67.94 422 ARG A N 1
ATOM 3460 C CA . ARG A 1 422 ? -28.026 31.424 -13.201 1.00 67.94 422 ARG A CA 1
ATOM 3461 C C . ARG A 1 422 ? -28.889 30.181 -12.872 1.00 67.94 422 ARG A C 1
ATOM 3463 O O . ARG A 1 422 ? -30.053 30.337 -12.525 1.00 67.94 422 ARG A O 1
ATOM 3470 N N . ASN A 1 423 ? -28.336 28.966 -12.915 1.00 69.38 423 ASN A N 1
ATOM 3471 C CA . ASN A 1 423 ? -29.106 27.713 -12.826 1.00 69.38 423 ASN A CA 1
ATOM 3472 C C . ASN A 1 423 ? -29.015 26.991 -11.467 1.00 69.38 423 ASN A C 1
ATOM 3474 O O . ASN A 1 423 ? -29.609 25.928 -11.306 1.00 69.38 423 ASN A O 1
ATOM 3478 N N . LYS A 1 424 ? -28.251 27.517 -10.502 1.00 78.94 424 LYS A N 1
ATOM 3479 C CA . LYS A 1 424 ? -28.007 26.878 -9.196 1.00 78.94 424 LYS A CA 1
ATOM 3480 C C . LYS A 1 424 ? -28.373 27.810 -8.042 1.00 78.94 424 LYS A C 1
ATOM 3482 O O . LYS A 1 424 ? -28.373 29.030 -8.197 1.00 78.94 424 LYS A O 1
ATOM 3487 N N . SER A 1 425 ? -28.652 27.239 -6.871 1.00 84.31 425 SER A N 1
ATOM 3488 C CA . SER A 1 425 ? -28.769 28.027 -5.641 1.00 84.31 425 SER A CA 1
ATOM 3489 C C . SER A 1 425 ? -27.399 28.590 -5.236 1.00 84.31 425 SER A C 1
ATOM 3491 O O . SER A 1 425 ? -26.361 27.993 -5.530 1.00 84.31 425 SER A O 1
ATOM 3493 N N . PHE A 1 426 ? -27.376 29.713 -4.514 1.00 83.62 426 PHE A N 1
ATOM 3494 C CA . PHE A 1 426 ? -26.122 30.282 -4.003 1.00 83.62 426 PHE A CA 1
ATOM 3495 C C . PHE A 1 426 ? -25.360 29.343 -3.067 1.00 83.62 426 PHE A C 1
ATOM 3497 O O . PHE A 1 426 ? -24.136 29.416 -3.000 1.00 83.62 426 PHE A O 1
ATOM 3504 N N . VAL A 1 427 ? -26.082 28.483 -2.342 1.00 82.69 427 VAL A N 1
ATOM 3505 C CA . VAL A 1 427 ? -25.488 27.497 -1.433 1.00 82.69 427 VAL A CA 1
ATOM 3506 C C . VAL A 1 427 ? -24.695 26.476 -2.244 1.00 82.69 427 VAL A C 1
ATOM 3508 O O . VAL A 1 427 ? -23.501 26.326 -2.008 1.00 82.69 427 VAL A O 1
ATOM 3511 N N . CYS A 1 428 ? -25.301 25.905 -3.289 1.00 82.50 428 CYS A N 1
ATOM 3512 C CA . CYS A 1 428 ? -24.621 24.964 -4.181 1.00 82.50 428 CYS A CA 1
ATOM 3513 C C . CYS A 1 428 ? -23.417 25.605 -4.892 1.00 82.50 428 CYS A C 1
ATOM 3515 O O . CYS A 1 428 ? -22.372 24.981 -5.035 1.00 82.50 428 CYS A O 1
ATOM 3517 N N . MET A 1 429 ? -23.524 26.875 -5.308 1.00 82.94 429 MET A N 1
ATOM 3518 C CA . MET A 1 429 ? -22.387 27.598 -5.900 1.00 82.94 429 MET A CA 1
ATOM 3519 C C . MET A 1 429 ? -21.228 27.766 -4.907 1.00 82.94 429 MET A C 1
ATOM 3521 O O . MET A 1 429 ? -20.064 27.630 -5.281 1.00 82.94 429 MET A O 1
ATOM 3525 N N . ALA A 1 430 ? -21.528 28.082 -3.644 1.00 83.94 430 ALA A N 1
ATOM 3526 C CA . ALA A 1 430 ? -20.514 28.230 -2.606 1.00 83.94 430 ALA A CA 1
ATOM 3527 C C . ALA A 1 430 ? -19.835 26.889 -2.279 1.00 83.94 430 ALA A C 1
ATOM 3529 O O . ALA A 1 430 ? -18.613 26.856 -2.134 1.00 83.94 430 ALA A O 1
ATOM 3530 N N . GLU A 1 431 ? -20.596 25.793 -2.222 1.00 83.00 431 GLU A N 1
ATOM 3531 C CA . GLU A 1 431 ? -20.075 24.428 -2.058 1.00 83.00 431 GLU A CA 1
ATOM 3532 C C . GLU A 1 431 ? -19.128 24.047 -3.202 1.00 83.00 431 GLU A C 1
ATOM 3534 O O . GLU A 1 431 ? -17.988 23.655 -2.943 1.00 83.00 431 GLU A O 1
ATOM 3539 N N . ASP A 1 432 ? -19.537 24.280 -4.453 1.00 81.00 432 ASP A N 1
ATOM 3540 C CA . ASP A 1 432 ? -18.716 24.023 -5.641 1.00 81.00 432 ASP A CA 1
ATOM 3541 C C . ASP A 1 432 ? -17.384 24.794 -5.593 1.00 81.00 432 ASP A C 1
ATOM 3543 O O . ASP A 1 432 ? -16.327 24.257 -5.937 1.00 81.00 432 ASP A O 1
ATOM 3547 N N . ILE A 1 433 ? -17.410 26.063 -5.166 1.00 83.19 433 ILE A N 1
ATOM 3548 C CA . ILE A 1 433 ? -16.209 26.902 -5.028 1.00 83.19 433 ILE A CA 1
ATOM 3549 C C . ILE A 1 433 ? -15.301 26.365 -3.918 1.00 83.19 433 ILE A C 1
ATOM 3551 O O . ILE A 1 433 ? -14.092 26.251 -4.117 1.00 83.19 433 ILE A O 1
ATOM 3555 N N . VAL A 1 434 ? -15.851 26.016 -2.754 1.00 83.62 434 VAL A N 1
ATOM 3556 C CA . VAL A 1 434 ? -15.059 25.504 -1.625 1.00 83.62 434 VAL A CA 1
ATOM 3557 C C . VAL A 1 434 ? -14.414 24.158 -1.950 1.00 83.62 434 VAL A C 1
ATOM 3559 O O . VAL A 1 434 ? -13.245 23.951 -1.623 1.00 83.62 434 VAL A O 1
ATOM 3562 N N . ALA A 1 435 ? -15.138 23.264 -2.623 1.00 77.25 435 ALA A N 1
ATOM 3563 C CA . ALA A 1 435 ? -14.652 21.934 -2.983 1.00 77.25 435 ALA A CA 1
ATOM 3564 C C . ALA A 1 435 ? -13.457 21.966 -3.952 1.00 77.25 435 ALA A C 1
ATOM 3566 O O . ALA A 1 435 ? -12.635 21.041 -3.971 1.00 77.25 435 ALA A O 1
ATOM 3567 N N . SER A 1 436 ? -13.358 23.027 -4.754 1.00 75.81 436 SER A N 1
ATOM 3568 C CA . SER A 1 436 ? -12.469 23.100 -5.912 1.00 75.81 436 SER A CA 1
ATOM 3569 C C . SER A 1 436 ? -11.336 24.119 -5.788 1.00 75.81 436 SER A C 1
ATOM 3571 O O . SER A 1 436 ? -10.280 23.931 -6.396 1.00 75.81 436 SER A O 1
ATOM 3573 N N . GLU A 1 437 ? -11.521 25.177 -5.000 1.00 83.69 437 GLU A N 1
ATOM 3574 C CA . GLU A 1 437 ? -10.522 26.222 -4.798 1.00 83.69 437 GLU A CA 1
ATOM 3575 C C . GLU A 1 437 ? -9.655 25.965 -3.556 1.00 83.69 437 GLU A C 1
ATOM 3577 O O . GLU A 1 437 ? -9.956 25.149 -2.684 1.00 83.69 437 GLU A O 1
ATOM 3582 N N . SER A 1 438 ? -8.515 26.657 -3.473 1.00 80.19 438 SER A N 1
ATOM 3583 C CA . SER A 1 438 ? -7.526 26.417 -2.416 1.00 80.19 438 SER A CA 1
ATOM 3584 C C . SER A 1 438 ? -7.550 27.481 -1.315 1.00 80.19 438 SER A C 1
ATOM 3586 O O . SER A 1 438 ? -7.241 28.658 -1.527 1.00 80.19 438 SER A O 1
ATOM 3588 N N . PHE A 1 439 ? -7.845 27.027 -0.097 1.00 84.44 439 PHE A N 1
ATOM 3589 C CA . PHE A 1 439 ? -7.868 27.835 1.123 1.00 84.44 439 PHE A CA 1
ATOM 3590 C C . PHE A 1 439 ? -6.771 27.359 2.084 1.00 84.44 439 PHE A C 1
ATOM 3592 O O . PHE A 1 439 ? -6.588 26.157 2.284 1.00 84.44 439 PHE A O 1
ATOM 3599 N N . SER A 1 440 ? -5.994 28.284 2.657 1.00 83.75 440 SER A N 1
ATOM 3600 C CA . SER A 1 440 ? -4.967 27.945 3.651 1.00 83.75 440 SER A CA 1
ATOM 3601 C C . SER A 1 440 ? -5.574 27.815 5.048 1.00 83.75 440 SER A C 1
ATOM 3603 O O . SER A 1 440 ? -6.174 28.748 5.583 1.00 83.75 440 SER A O 1
ATOM 3605 N N . MET A 1 441 ? -5.331 26.661 5.665 1.00 88.25 441 MET A N 1
ATOM 3606 C CA . MET A 1 441 ? -5.794 26.313 7.010 1.00 88.25 441 MET A CA 1
ATOM 3607 C C . MET A 1 441 ? -4.637 26.189 8.024 1.00 88.25 441 MET A C 1
ATOM 3609 O O . MET A 1 441 ? -4.842 25.792 9.166 1.00 88.25 441 MET A O 1
ATOM 3613 N N . ASP A 1 442 ? -3.410 26.584 7.654 1.00 85.06 442 ASP A N 1
ATOM 3614 C CA . ASP A 1 442 ? -2.196 26.412 8.481 1.00 85.06 442 ASP A CA 1
ATOM 3615 C C . ASP A 1 442 ? -2.272 27.098 9.859 1.00 85.06 442 ASP A C 1
ATOM 3617 O O . ASP A 1 442 ? -1.620 26.690 10.828 1.00 85.06 442 ASP A O 1
ATOM 3621 N N . HIS A 1 443 ? -3.076 28.156 9.951 1.00 86.00 443 HIS A N 1
ATOM 3622 C CA . HIS A 1 443 ? -3.296 28.933 11.165 1.00 86.00 443 HIS A CA 1
ATOM 3623 C C . HIS A 1 443 ? -4.082 28.158 12.243 1.00 86.00 443 HIS A C 1
ATOM 3625 O O . HIS A 1 443 ? -3.957 28.492 13.420 1.00 86.00 443 HIS A O 1
ATOM 3631 N N . LEU A 1 444 ? -4.830 27.106 11.875 1.00 88.94 444 LEU A N 1
ATOM 3632 C CA . LEU A 1 444 ? -5.599 26.273 12.814 1.00 88.94 444 LEU A CA 1
ATOM 3633 C C . LEU A 1 444 ? -4.703 25.387 13.699 1.00 88.94 444 LEU A C 1
ATOM 3635 O O . LEU A 1 444 ? -5.106 24.946 14.780 1.00 88.94 444 LEU A O 1
ATOM 3639 N N . LEU A 1 445 ? -3.458 25.143 13.276 1.00 90.00 445 LEU A N 1
ATOM 3640 C CA . LEU A 1 445 ? -2.504 24.333 14.029 1.00 90.00 445 LEU A CA 1
ATOM 3641 C C . LEU A 1 445 ? -1.941 25.108 15.224 1.00 90.00 445 LEU A C 1
ATOM 3643 O O . LEU A 1 445 ? -1.014 25.917 15.087 1.00 90.00 445 LEU A O 1
ATOM 3647 N N . SER A 1 446 ? -2.430 24.771 16.418 1.00 91.12 446 SER A N 1
ATOM 3648 C CA . SER A 1 446 ? -1.928 25.313 17.683 1.00 91.12 446 SER A CA 1
ATOM 3649 C C . SER A 1 446 ? -0.489 24.864 17.979 1.00 91.12 446 SER A C 1
ATOM 3651 O O . SER A 1 446 ? 0.035 23.903 17.407 1.00 91.12 446 SER A O 1
ATOM 3653 N N . GLY A 1 447 ? 0.162 25.507 18.954 1.00 90.69 447 GLY A N 1
ATOM 3654 C CA . GLY A 1 447 ? 1.492 25.091 19.416 1.00 90.69 447 GLY A CA 1
ATOM 3655 C C . GLY A 1 447 ? 1.548 23.633 19.897 1.00 90.69 447 GLY A C 1
ATOM 3656 O O . GLY A 1 447 ? 2.552 22.954 19.665 1.00 90.69 447 GLY A O 1
ATOM 3657 N N . LYS A 1 448 ? 0.466 23.132 20.513 1.00 93.06 448 LYS A N 1
ATOM 3658 C CA . LYS A 1 448 ? 0.331 21.729 20.934 1.00 93.06 448 LYS A CA 1
ATOM 3659 C C . LYS A 1 448 ? 0.238 20.801 19.721 1.00 93.06 448 LYS A C 1
ATOM 3661 O O . LYS A 1 448 ? 1.007 19.845 19.654 1.00 93.06 448 LYS A O 1
ATOM 3666 N N . ASP A 1 449 ? -0.584 21.141 18.726 1.00 93.38 449 ASP A N 1
ATOM 3667 C CA . ASP A 1 449 ? -0.700 20.346 17.491 1.00 93.38 449 ASP A CA 1
ATOM 3668 C C . ASP A 1 449 ? 0.631 20.252 16.777 1.00 93.38 449 ASP A C 1
ATOM 3670 O O . ASP A 1 449 ? 1.074 19.164 16.438 1.00 93.38 449 ASP A O 1
ATOM 3674 N N . ARG A 1 450 ? 1.341 21.373 16.625 1.00 93.75 450 ARG A N 1
ATOM 3675 C CA . ARG A 1 450 ? 2.658 21.385 15.977 1.00 93.75 450 ARG A CA 1
ATOM 3676 C C . ARG A 1 450 ? 3.653 20.459 16.685 1.00 93.75 450 ARG A C 1
ATOM 3678 O O . ARG A 1 450 ? 4.490 19.852 16.019 1.00 93.75 450 ARG A O 1
ATOM 3685 N N . ARG A 1 451 ? 3.580 20.312 18.015 1.00 94.88 451 ARG A N 1
ATOM 3686 C CA . ARG A 1 451 ? 4.402 19.340 18.764 1.00 94.88 451 ARG A CA 1
ATOM 3687 C C . ARG A 1 451 ? 3.975 17.900 18.466 1.00 94.88 451 ARG A C 1
ATOM 3689 O O . ARG A 1 451 ? 4.848 17.083 18.167 1.00 94.88 451 ARG A O 1
ATOM 3696 N N . THR A 1 452 ? 2.676 17.605 18.476 1.00 95.38 452 THR A N 1
ATOM 3697 C CA . THR A 1 452 ? 2.141 16.279 18.125 1.00 95.38 452 THR A CA 1
ATOM 3698 C C . THR A 1 452 ? 2.461 15.909 16.673 1.00 95.38 452 THR A C 1
ATOM 3700 O O . THR A 1 452 ? 2.939 14.808 16.425 1.00 95.38 452 THR A O 1
ATOM 3703 N N . VAL A 1 453 ? 2.360 16.844 15.722 1.00 95.00 453 VAL A N 1
ATOM 3704 C CA . VAL A 1 453 ? 2.765 16.665 14.315 1.00 95.00 453 VAL A CA 1
ATOM 3705 C C . VAL A 1 453 ? 4.254 16.319 14.205 1.00 95.00 453 VAL A C 1
ATOM 3707 O O . VAL A 1 453 ? 4.624 15.417 13.456 1.00 95.00 453 VAL A O 1
ATOM 3710 N N . ARG A 1 454 ? 5.140 16.977 14.966 1.00 94.31 454 ARG A N 1
ATOM 3711 C CA . ARG A 1 454 ? 6.572 16.613 14.989 1.00 94.31 454 ARG A CA 1
ATOM 3712 C C . ARG A 1 454 ? 6.798 15.214 15.567 1.00 94.31 454 ARG A C 1
ATOM 3714 O O . ARG A 1 454 ? 7.624 14.469 15.040 1.00 94.31 454 ARG A O 1
ATOM 3721 N N . LYS A 1 455 ? 6.078 14.852 16.635 1.00 93.50 455 LYS A N 1
ATOM 3722 C CA . LYS A 1 455 ? 6.131 13.510 17.241 1.00 93.50 455 LYS A CA 1
ATOM 3723 C C . LYS A 1 455 ? 5.667 12.443 16.245 1.00 93.50 455 LYS A C 1
ATOM 3725 O O . LYS A 1 455 ? 6.376 11.455 16.063 1.00 93.50 455 LYS A O 1
ATOM 3730 N N . LEU A 1 456 ? 4.557 12.694 15.552 1.00 94.81 456 LEU A N 1
ATOM 3731 C CA . LEU A 1 456 ? 4.022 11.871 14.471 1.00 94.81 456 LEU A CA 1
ATOM 3732 C C . LEU A 1 456 ? 5.042 11.685 13.355 1.00 94.81 456 LEU A C 1
ATOM 3734 O O . LEU A 1 456 ? 5.408 10.554 13.060 1.00 94.81 456 LEU A O 1
ATOM 3738 N N . LYS A 1 457 ? 5.582 12.772 12.795 1.00 91.50 457 LYS A N 1
ATOM 3739 C CA . LYS A 1 457 ? 6.585 12.692 11.723 1.00 91.50 457 LYS A CA 1
ATOM 3740 C C . LYS A 1 457 ? 7.818 11.895 12.145 1.00 91.50 457 LYS A C 1
ATOM 3742 O O . LYS A 1 457 ? 8.336 11.116 11.349 1.00 91.50 457 LYS A O 1
ATOM 3747 N N . LYS A 1 458 ? 8.271 12.027 13.398 1.00 89.38 458 LYS A N 1
ATOM 3748 C CA . LYS A 1 458 ? 9.388 11.232 13.938 1.00 89.38 458 LYS A CA 1
ATOM 3749 C C . LYS A 1 458 ? 9.039 9.743 14.057 1.00 89.38 458 LYS A C 1
ATOM 3751 O O . LYS A 1 458 ? 9.873 8.911 13.706 1.00 89.38 458 LYS A O 1
ATOM 3756 N N . CYS A 1 459 ? 7.843 9.418 14.549 1.00 91.31 459 CYS A N 1
ATOM 3757 C CA . CYS A 1 459 ? 7.340 8.045 14.657 1.00 91.31 459 CYS A CA 1
ATOM 3758 C C . CYS A 1 459 ? 7.199 7.409 13.263 1.00 91.31 459 CYS A C 1
ATOM 3760 O O . CYS A 1 459 ? 7.839 6.396 12.985 1.00 91.31 459 CYS A O 1
ATOM 3762 N N . TYR A 1 460 ? 6.489 8.088 12.357 1.00 90.81 460 TYR A N 1
ATOM 3763 C CA . TYR A 1 460 ? 6.330 7.724 10.950 1.00 90.81 460 TYR A CA 1
ATOM 3764 C C . TYR A 1 460 ? 7.673 7.466 10.263 1.00 90.81 460 TYR A C 1
ATOM 3766 O O . TYR A 1 460 ? 7.871 6.407 9.679 1.00 90.81 460 TYR A O 1
ATOM 3774 N N . THR A 1 461 ? 8.623 8.402 10.374 1.00 87.50 461 THR A N 1
ATOM 3775 C CA . THR A 1 461 ? 9.929 8.306 9.703 1.00 87.50 461 THR A CA 1
ATOM 3776 C C . THR A 1 461 ? 10.671 7.038 10.117 1.00 87.50 461 THR A C 1
ATOM 3778 O O . THR A 1 461 ? 11.156 6.299 9.263 1.00 87.50 461 THR A O 1
ATOM 3781 N N . LYS A 1 462 ? 10.724 6.750 11.424 1.00 86.88 462 LYS A N 1
ATOM 3782 C CA . LYS A 1 462 ? 11.395 5.551 11.943 1.00 86.88 462 LYS A CA 1
ATOM 3783 C C . LYS A 1 462 ? 10.687 4.273 11.503 1.00 86.88 462 LYS A C 1
ATOM 3785 O O . LYS A 1 462 ? 11.349 3.355 11.030 1.00 86.88 462 LYS A O 1
ATOM 3790 N N . MET A 1 463 ? 9.358 4.226 11.624 1.00 88.25 463 MET A N 1
ATOM 3791 C CA . MET A 1 463 ? 8.565 3.057 11.225 1.00 88.25 463 MET A CA 1
ATOM 3792 C C . MET A 1 463 ? 8.663 2.778 9.738 1.00 88.25 463 MET A C 1
ATOM 3794 O O . MET A 1 463 ? 8.977 1.656 9.362 1.00 88.25 463 MET A O 1
ATOM 3798 N N . LYS A 1 464 ? 8.472 3.789 8.888 1.00 86.62 464 LYS A N 1
ATOM 3799 C CA . LYS A 1 464 ? 8.555 3.615 7.438 1.00 86.62 464 LYS A CA 1
ATOM 3800 C C . LYS A 1 464 ? 9.956 3.196 7.007 1.00 86.62 464 LYS A C 1
ATOM 3802 O O . LYS A 1 464 ? 10.089 2.379 6.100 1.00 86.62 464 LYS A O 1
ATOM 3807 N N . GLN A 1 465 ? 10.991 3.712 7.669 1.00 87.00 465 GLN A N 1
ATOM 3808 C CA . GLN A 1 465 ? 12.369 3.302 7.425 1.00 87.00 465 GLN A CA 1
ATOM 3809 C C . GLN A 1 465 ? 12.586 1.814 7.733 1.00 87.00 465 GLN A C 1
ATOM 3811 O O . GLN A 1 465 ? 13.083 1.092 6.872 1.00 87.00 465 GLN A O 1
ATOM 3816 N N . PHE A 1 466 ? 12.200 1.349 8.923 1.00 88.56 466 PHE A N 1
ATOM 3817 C CA . PHE A 1 466 ? 12.332 -0.063 9.289 1.00 88.56 466 PHE A CA 1
ATOM 3818 C C . PHE A 1 466 ? 11.468 -0.967 8.411 1.00 88.56 466 PHE A C 1
ATOM 3820 O O . PHE A 1 466 ? 11.981 -1.935 7.864 1.00 88.56 466 PHE A O 1
ATOM 3827 N N . TYR A 1 467 ? 10.204 -0.595 8.192 1.00 88.31 467 TYR A N 1
ATOM 3828 C CA . TYR A 1 467 ? 9.277 -1.303 7.309 1.00 88.31 467 TYR A CA 1
ATOM 3829 C C . TYR A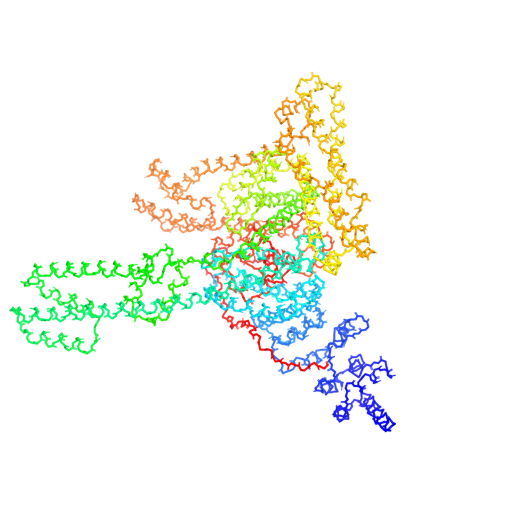 1 467 ? 9.867 -1.492 5.904 1.00 88.31 467 TYR A C 1
ATOM 3831 O O . TYR A 1 467 ? 9.890 -2.602 5.378 1.00 88.31 467 TYR A O 1
ATOM 3839 N N . SER A 1 468 ? 10.413 -0.423 5.313 1.00 87.00 468 SER A N 1
ATOM 3840 C CA . SER A 1 468 ? 11.013 -0.483 3.974 1.00 87.00 468 SER A CA 1
ATOM 3841 C C . SER A 1 468 ? 12.260 -1.370 3.957 1.00 87.00 468 SER A C 1
ATOM 3843 O O . SER A 1 468 ? 12.412 -2.181 3.050 1.00 87.00 468 SER A O 1
ATOM 3845 N N . MET A 1 469 ? 13.125 -1.267 4.973 1.00 86.62 469 MET A N 1
ATOM 3846 C CA . MET A 1 469 ? 14.328 -2.100 5.072 1.00 86.62 469 MET A CA 1
ATOM 3847 C C . MET A 1 469 ? 14.008 -3.583 5.276 1.00 86.62 469 MET A C 1
ATOM 3849 O O . MET A 1 469 ? 14.611 -4.428 4.618 1.00 86.62 469 MET A O 1
ATOM 3853 N N . ALA A 1 470 ? 13.044 -3.900 6.141 1.00 86.75 470 ALA A N 1
ATOM 3854 C CA . ALA A 1 470 ? 12.581 -5.264 6.366 1.00 86.75 470 ALA A CA 1
ATOM 3855 C C . ALA A 1 470 ? 11.972 -5.863 5.088 1.00 86.75 470 ALA A C 1
ATOM 3857 O O . ALA A 1 470 ? 12.263 -7.007 4.747 1.00 86.75 470 ALA A O 1
ATOM 3858 N N . LYS A 1 471 ? 11.200 -5.068 4.333 1.00 86.94 471 LYS A N 1
ATOM 3859 C CA . LYS A 1 471 ? 10.623 -5.483 3.047 1.00 86.94 471 LYS A CA 1
ATOM 3860 C C . LYS A 1 471 ? 11.695 -5.742 1.983 1.00 86.94 471 LYS A C 1
ATOM 3862 O O . LYS A 1 471 ? 11.649 -6.768 1.310 1.00 86.94 471 LYS A O 1
ATOM 3867 N N . ILE A 1 472 ? 12.678 -4.845 1.853 1.00 87.38 472 ILE A N 1
ATOM 3868 C CA . ILE A 1 472 ? 13.837 -5.032 0.963 1.00 87.38 472 ILE A CA 1
ATOM 3869 C C . ILE A 1 472 ? 14.561 -6.334 1.319 1.00 87.38 472 ILE A C 1
ATOM 3871 O O . ILE A 1 472 ? 14.799 -7.162 0.443 1.00 87.38 472 ILE A O 1
ATOM 3875 N N . HIS A 1 473 ? 14.880 -6.523 2.602 1.00 85.75 473 HIS A N 1
ATOM 3876 C CA . HIS A 1 473 ? 15.538 -7.730 3.087 1.00 85.75 473 HIS A CA 1
ATOM 3877 C C . HIS A 1 473 ? 14.738 -8.990 2.730 1.00 85.75 473 HIS A C 1
ATOM 3879 O O . HIS A 1 473 ? 15.308 -9.912 2.155 1.00 85.75 473 HIS A O 1
ATOM 3885 N N . GLY A 1 474 ? 13.424 -8.998 2.979 1.00 86.00 474 GLY A N 1
ATOM 3886 C CA . GLY A 1 474 ? 12.545 -10.116 2.632 1.00 86.00 474 GLY A CA 1
ATOM 3887 C C . GLY A 1 474 ? 12.650 -10.519 1.159 1.00 86.00 474 GLY A C 1
ATOM 3888 O O . GLY A 1 474 ? 12.912 -11.682 0.864 1.00 86.00 474 GLY A O 1
ATOM 3889 N N . HIS A 1 475 ? 12.546 -9.563 0.230 1.00 87.44 475 HIS A N 1
ATOM 3890 C CA . HIS A 1 475 ? 12.645 -9.863 -1.203 1.00 87.44 475 HIS A CA 1
ATOM 3891 C C . HIS A 1 475 ? 14.051 -10.279 -1.656 1.00 87.44 475 HIS A C 1
ATOM 3893 O O . HIS A 1 475 ? 14.182 -11.148 -2.514 1.00 87.44 475 HIS A O 1
ATOM 3899 N N . PHE A 1 476 ? 15.120 -9.710 -1.095 1.00 85.19 476 PHE A N 1
ATOM 3900 C CA . PHE A 1 476 ? 16.475 -10.163 -1.438 1.00 85.19 476 PHE A CA 1
ATOM 3901 C C . PHE A 1 476 ? 16.798 -11.545 -0.864 1.00 85.19 476 PHE A C 1
ATOM 3903 O O . PHE A 1 476 ? 17.530 -12.303 -1.497 1.00 85.19 476 PHE A O 1
ATOM 3910 N N . THR A 1 477 ? 16.228 -11.902 0.286 1.00 84.00 477 THR A N 1
ATOM 3911 C CA . THR A 1 477 ? 16.319 -13.259 0.837 1.00 84.00 477 THR A CA 1
ATOM 3912 C C . THR A 1 477 ? 15.559 -14.260 -0.034 1.00 84.00 477 THR A C 1
ATOM 3914 O O . THR A 1 477 ? 16.098 -15.322 -0.326 1.00 84.00 477 THR A O 1
ATOM 3917 N N . GLN A 1 478 ? 14.382 -13.890 -0.554 1.00 85.81 478 GLN A N 1
ATOM 3918 C CA . GLN A 1 478 ? 13.642 -14.695 -1.540 1.00 85.81 478 GLN A CA 1
ATOM 3919 C C . GLN A 1 478 ? 14.468 -14.975 -2.804 1.00 85.81 478 GLN A C 1
ATOM 3921 O O . GLN A 1 478 ? 14.531 -16.113 -3.257 1.00 85.81 478 GLN A O 1
ATOM 3926 N N . VAL A 1 479 ? 15.148 -13.957 -3.345 1.00 84.94 479 VAL A N 1
ATOM 3927 C CA . VAL A 1 479 ? 16.044 -14.104 -4.509 1.00 84.94 479 VAL A CA 1
ATOM 3928 C C . VAL A 1 479 ? 17.272 -14.963 -4.187 1.00 84.94 479 VAL A C 1
ATOM 3930 O O . VAL A 1 479 ? 17.749 -15.710 -5.032 1.00 84.94 479 VAL A O 1
ATOM 3933 N N . ALA A 1 480 ? 17.818 -14.871 -2.975 1.00 79.81 480 ALA A N 1
ATOM 3934 C CA . ALA A 1 480 ? 18.961 -15.698 -2.586 1.00 79.81 480 ALA A CA 1
ATOM 3935 C C . ALA A 1 480 ? 18.599 -17.188 -2.426 1.00 79.81 480 ALA A C 1
ATOM 3937 O O . ALA A 1 480 ? 19.469 -18.039 -2.574 1.00 79.81 480 ALA A O 1
ATOM 3938 N N . GLN A 1 481 ? 17.336 -17.494 -2.113 1.00 78.44 481 GLN A N 1
ATOM 3939 C CA . GLN A 1 481 ? 16.822 -18.857 -1.916 1.00 78.44 481 GLN A CA 1
ATOM 3940 C C . GLN A 1 481 ? 16.220 -19.478 -3.184 1.00 78.44 481 GLN A C 1
ATOM 3942 O O . GLN A 1 481 ? 15.932 -20.671 -3.204 1.00 78.44 481 GLN A O 1
ATOM 3947 N N . SER A 1 482 ? 15.984 -18.676 -4.222 1.00 78.38 482 SER A N 1
ATOM 3948 C CA . SER A 1 482 ? 15.403 -19.133 -5.484 1.00 78.38 482 SER A CA 1
ATOM 3949 C C . SER A 1 482 ? 16.415 -19.897 -6.333 1.00 78.38 482 SER A C 1
ATOM 3951 O O . SER A 1 482 ? 17.566 -19.478 -6.442 1.00 78.38 482 SER A O 1
ATOM 3953 N N . ASP A 1 483 ? 15.951 -20.958 -6.984 1.00 75.69 483 ASP A N 1
ATOM 3954 C CA . ASP A 1 483 ? 16.732 -21.751 -7.927 1.00 75.69 483 ASP A CA 1
ATOM 3955 C C . ASP A 1 483 ? 16.949 -21.007 -9.268 1.00 75.69 483 ASP A C 1
ATOM 3957 O O . ASP A 1 483 ? 15.971 -20.703 -9.964 1.00 75.69 483 ASP A O 1
ATOM 3961 N N . PRO A 1 484 ? 18.203 -20.709 -9.667 1.00 73.25 484 PRO A N 1
ATOM 3962 C CA . PRO A 1 484 ? 18.507 -20.103 -10.963 1.00 73.25 484 PRO A CA 1
ATOM 3963 C C . PRO A 1 484 ? 18.113 -20.971 -12.169 1.00 73.25 484 PRO A C 1
ATOM 3965 O O . PRO A 1 484 ? 17.928 -20.422 -13.261 1.00 73.25 484 PRO A O 1
ATOM 3968 N N . GLU A 1 485 ? 17.975 -22.292 -12.001 1.00 72.62 485 GLU A N 1
ATOM 3969 C CA . GLU A 1 485 ? 17.554 -23.211 -13.068 1.00 72.62 485 GLU A CA 1
ATOM 3970 C C . GLU A 1 485 ? 16.099 -22.949 -13.488 1.00 72.62 485 GLU A C 1
ATOM 3972 O O . GLU A 1 485 ? 15.769 -22.995 -14.677 1.00 72.62 485 GLU A O 1
ATOM 3977 N N . GLN A 1 486 ? 15.247 -22.515 -12.551 1.00 75.00 486 GLN A N 1
ATOM 3978 C CA . GLN A 1 486 ? 13.898 -22.007 -12.820 1.00 75.00 486 GLN A CA 1
ATOM 3979 C C . GLN A 1 486 ? 13.934 -20.555 -13.315 1.00 75.00 486 GLN A C 1
ATOM 3981 O O . GLN A 1 486 ? 13.352 -19.640 -12.722 1.00 75.00 486 GLN A O 1
ATOM 3986 N N . SER A 1 487 ? 14.627 -20.334 -14.433 1.00 74.44 487 SER A N 1
ATOM 3987 C CA . SER A 1 487 ? 15.010 -19.001 -14.904 1.00 74.44 487 SER A CA 1
ATOM 3988 C C . SER A 1 487 ? 13.854 -17.997 -15.005 1.00 74.44 487 SER A C 1
ATOM 3990 O O . SER A 1 487 ? 14.094 -16.799 -14.848 1.00 74.44 487 SER A O 1
ATOM 3992 N N . ASP A 1 488 ? 12.628 -18.440 -15.285 1.00 79.81 488 ASP A N 1
ATOM 3993 C CA . ASP A 1 488 ? 11.468 -17.561 -15.437 1.00 79.81 488 ASP A CA 1
ATOM 3994 C C . ASP A 1 488 ? 10.898 -17.046 -14.113 1.00 79.81 488 ASP A C 1
ATOM 3996 O O . ASP A 1 488 ? 10.579 -15.854 -14.021 1.00 79.81 488 ASP A O 1
ATOM 4000 N N . ILE A 1 489 ? 10.796 -17.920 -13.106 1.00 85.19 489 ILE A N 1
ATOM 4001 C CA . ILE A 1 489 ? 10.376 -17.576 -11.739 1.00 85.19 489 ILE A CA 1
ATOM 4002 C C . ILE A 1 489 ? 11.470 -16.736 -11.091 1.00 85.19 489 ILE A C 1
ATOM 4004 O O . ILE A 1 489 ? 11.199 -15.657 -10.560 1.00 85.19 489 ILE A O 1
ATOM 4008 N N . PHE A 1 490 ? 12.716 -17.190 -11.224 1.00 85.62 490 PHE A N 1
ATOM 4009 C CA . PHE A 1 490 ? 13.899 -16.494 -10.744 1.00 85.62 490 PHE A CA 1
ATOM 4010 C C . PHE A 1 490 ? 13.950 -15.042 -11.252 1.00 85.62 490 PHE A C 1
ATOM 4012 O O . PHE A 1 490 ? 14.056 -14.096 -10.466 1.00 85.62 490 PHE A O 1
ATOM 4019 N N . LEU A 1 491 ? 13.809 -14.837 -12.568 1.00 86.06 491 LEU A N 1
ATOM 4020 C CA . LEU A 1 491 ? 13.887 -13.505 -13.169 1.00 86.06 491 LEU A CA 1
ATOM 4021 C C . LEU A 1 491 ? 12.736 -12.595 -12.717 1.00 86.06 491 LEU A C 1
ATOM 4023 O O . LEU A 1 491 ? 12.967 -11.414 -12.453 1.00 86.06 491 LEU A O 1
ATOM 4027 N N . ALA A 1 492 ? 11.515 -13.124 -12.605 1.00 89.00 492 ALA A N 1
ATOM 4028 C CA . ALA A 1 492 ? 10.367 -12.367 -12.105 1.00 89.00 492 ALA A CA 1
ATOM 4029 C C . ALA A 1 492 ? 10.551 -11.967 -10.630 1.00 89.00 492 ALA A C 1
ATOM 4031 O O . ALA A 1 492 ? 10.337 -10.806 -10.277 1.00 89.00 492 ALA A O 1
ATOM 4032 N N . CYS A 1 493 ? 11.039 -12.885 -9.789 1.00 90.00 493 CYS A N 1
ATOM 4033 C CA . CYS A 1 493 ? 11.380 -12.620 -8.391 1.00 90.00 493 CYS A CA 1
ATOM 4034 C C . CYS A 1 493 ? 12.467 -11.537 -8.267 1.00 90.00 493 CYS A C 1
ATOM 4036 O O . CYS A 1 493 ? 12.338 -10.602 -7.474 1.00 90.00 493 CYS A O 1
ATOM 4038 N N . LEU A 1 494 ? 13.518 -11.598 -9.093 1.00 89.06 494 LEU A N 1
ATOM 4039 C CA . LEU A 1 494 ? 14.573 -10.585 -9.107 1.00 89.06 494 LEU A CA 1
ATOM 4040 C C . LEU A 1 494 ? 14.053 -9.215 -9.566 1.00 89.06 494 LEU A C 1
ATOM 4042 O O . LEU A 1 494 ? 14.327 -8.206 -8.912 1.00 89.06 494 LEU A O 1
ATOM 4046 N N . LYS A 1 495 ? 13.265 -9.160 -10.650 1.00 89.38 495 LYS A N 1
ATOM 4047 C CA . LYS A 1 495 ? 12.612 -7.919 -11.102 1.00 89.38 495 LYS A CA 1
ATOM 4048 C C . LYS A 1 495 ? 11.736 -7.343 -9.991 1.00 89.38 495 LYS A C 1
ATOM 4050 O O . LYS A 1 495 ? 11.803 -6.139 -9.734 1.00 89.38 495 LYS A O 1
ATOM 4055 N N . ARG A 1 496 ? 11.006 -8.188 -9.253 1.00 90.56 496 ARG A N 1
ATOM 4056 C CA . ARG A 1 496 ? 10.233 -7.759 -8.084 1.00 90.56 496 ARG A CA 1
ATOM 4057 C C . ARG A 1 496 ? 11.118 -7.139 -7.005 1.00 90.56 496 ARG A C 1
ATOM 4059 O O . ARG A 1 496 ? 10.847 -6.009 -6.599 1.00 90.56 496 ARG A O 1
ATOM 4066 N N . ALA A 1 497 ? 12.201 -7.801 -6.600 1.00 89.62 497 ALA A N 1
ATOM 4067 C CA . ALA A 1 497 ? 13.131 -7.270 -5.601 1.00 89.62 497 ALA A CA 1
ATOM 4068 C C . ALA A 1 497 ? 13.709 -5.900 -6.006 1.00 89.62 497 ALA A C 1
ATOM 4070 O O . ALA A 1 497 ? 13.714 -4.968 -5.197 1.00 89.62 497 ALA A O 1
ATOM 4071 N N . LEU A 1 498 ? 14.102 -5.734 -7.276 1.00 88.69 498 LEU A N 1
ATOM 4072 C CA . LEU A 1 498 ? 14.582 -4.455 -7.814 1.00 88.69 498 LEU A CA 1
ATOM 4073 C C . LEU A 1 498 ? 13.488 -3.374 -7.805 1.00 88.69 498 LEU A C 1
ATOM 4075 O O . LEU A 1 498 ? 13.768 -2.226 -7.459 1.00 88.69 498 LEU A O 1
ATOM 4079 N N . THR A 1 499 ? 12.232 -3.715 -8.132 1.00 88.88 499 THR A N 1
ATOM 4080 C CA . THR A 1 499 ? 11.120 -2.746 -8.063 1.00 88.88 499 THR A CA 1
ATOM 4081 C C . THR A 1 499 ? 10.855 -2.273 -6.639 1.00 88.88 499 THR A C 1
ATOM 4083 O O . THR A 1 499 ? 10.681 -1.073 -6.429 1.00 88.88 499 THR A O 1
ATOM 4086 N N . VAL A 1 500 ? 10.879 -3.179 -5.656 1.00 88.44 500 VAL A N 1
ATOM 4087 C CA . VAL A 1 500 ? 10.667 -2.825 -4.248 1.00 88.44 500 VAL A CA 1
ATOM 4088 C C . VAL A 1 500 ? 11.827 -1.995 -3.713 1.00 88.44 500 VAL A C 1
ATOM 4090 O O . VAL A 1 500 ? 11.597 -0.999 -3.025 1.00 88.44 500 VAL A O 1
ATOM 4093 N N . PHE A 1 501 ? 13.063 -2.346 -4.071 1.00 87.62 501 PHE A N 1
ATOM 4094 C CA . PHE A 1 501 ? 14.227 -1.562 -3.679 1.00 87.62 501 PHE A CA 1
ATOM 4095 C C . PHE A 1 501 ? 14.198 -0.159 -4.299 1.00 87.62 501 PHE A C 1
ATOM 4097 O O . PHE A 1 501 ? 14.347 0.836 -3.591 1.00 87.62 501 PHE A O 1
ATOM 4104 N N . GLY A 1 502 ? 13.916 -0.051 -5.600 1.00 87.75 502 GLY A N 1
ATOM 4105 C CA . GLY A 1 502 ? 13.781 1.233 -6.285 1.00 87.75 502 GLY A CA 1
ATOM 4106 C C . GLY A 1 502 ? 12.626 2.091 -5.758 1.00 87.75 502 GLY A C 1
ATOM 4107 O O . GLY A 1 502 ? 12.768 3.311 -5.678 1.00 87.75 502 GLY A O 1
ATOM 4108 N N . GLU A 1 503 ? 11.504 1.483 -5.353 1.00 85.19 503 GLU A N 1
ATOM 4109 C CA . GLU A 1 503 ? 10.402 2.196 -4.697 1.00 85.19 503 GLU A CA 1
ATOM 4110 C C . GLU A 1 503 ? 10.873 2.766 -3.357 1.00 85.19 503 GLU A C 1
ATOM 4112 O O . GLU A 1 503 ? 10.802 3.975 -3.159 1.00 85.19 503 GLU A O 1
ATOM 4117 N N . ALA A 1 504 ? 11.476 1.948 -2.491 1.00 83.75 504 ALA A N 1
ATOM 4118 C CA . ALA A 1 504 ? 11.987 2.386 -1.192 1.00 83.75 504 ALA A CA 1
ATOM 4119 C C . ALA A 1 504 ? 13.040 3.514 -1.274 1.00 83.75 504 ALA A C 1
ATOM 4121 O O . ALA A 1 504 ? 13.165 4.302 -0.334 1.00 83.75 504 ALA A O 1
ATOM 4122 N N . MET A 1 505 ? 13.760 3.630 -2.395 1.00 81.94 505 MET A N 1
ATOM 4123 C CA . MET A 1 505 ? 14.739 4.696 -2.646 1.00 81.94 505 MET A CA 1
ATOM 4124 C C . MET A 1 505 ? 14.129 5.985 -3.218 1.00 81.94 505 MET A C 1
ATOM 4126 O O . MET A 1 505 ? 14.697 7.071 -3.059 1.00 81.94 505 MET A O 1
ATOM 4130 N N . LYS A 1 506 ? 12.980 5.902 -3.897 1.00 78.69 506 LYS A N 1
ATOM 4131 C CA . LYS A 1 506 ? 12.374 7.031 -4.612 1.00 78.69 506 LYS A CA 1
ATOM 4132 C C . LYS A 1 506 ? 11.347 7.750 -3.747 1.00 78.69 506 LYS A C 1
ATOM 4134 O O . LYS A 1 506 ? 10.258 7.237 -3.551 1.00 78.69 506 LYS A O 1
ATOM 4139 N N . ASN A 1 507 ? 11.588 8.991 -3.339 1.00 67.56 507 ASN A N 1
ATOM 4140 C CA . ASN A 1 507 ? 10.521 9.791 -2.723 1.00 67.56 507 ASN A CA 1
ATOM 4141 C C . ASN A 1 507 ? 9.445 10.143 -3.763 1.00 67.56 507 ASN A C 1
ATOM 4143 O O . ASN A 1 507 ? 9.741 10.836 -4.739 1.00 67.56 507 ASN A O 1
ATOM 4147 N N . THR A 1 508 ? 8.201 9.692 -3.569 1.00 64.25 508 THR A N 1
ATOM 4148 C CA . THR A 1 508 ? 7.076 10.081 -4.432 1.00 64.25 508 THR A CA 1
ATOM 4149 C C . THR A 1 508 ? 6.004 10.845 -3.662 1.00 64.25 508 THR A C 1
ATOM 4151 O O . THR A 1 508 ? 5.912 10.786 -2.436 1.00 64.25 508 THR A O 1
ATOM 4154 N N . LYS A 1 509 ? 5.156 11.570 -4.405 1.00 53.84 509 LYS A N 1
ATOM 4155 C CA . LYS A 1 509 ? 3.965 12.217 -3.848 1.00 53.84 509 LYS A CA 1
ATOM 4156 C C . LYS A 1 509 ? 2.901 11.215 -3.402 1.00 53.84 509 LYS A C 1
ATOM 4158 O O . LYS A 1 509 ? 1.989 11.670 -2.737 1.00 53.84 509 LYS A O 1
ATOM 4163 N N . SER A 1 510 ? 2.966 9.929 -3.740 1.00 47.41 510 SER A N 1
ATOM 4164 C CA . SER A 1 510 ? 1.939 8.943 -3.352 1.00 47.41 510 SER A CA 1
ATOM 4165 C C . SER A 1 510 ? 2.406 8.053 -2.200 1.00 47.41 510 SER A C 1
ATOM 4167 O O . SER A 1 510 ? 1.607 7.662 -1.360 1.00 47.41 510 SER A O 1
ATOM 4169 N N . THR A 1 511 ? 3.713 7.825 -2.111 1.00 55.00 511 THR A N 1
ATOM 4170 C CA . THR A 1 511 ? 4.383 6.986 -1.115 1.00 55.00 511 THR A CA 1
ATOM 4171 C C . THR A 1 511 ? 5.661 7.697 -0.660 1.00 55.00 511 THR A C 1
ATOM 4173 O O . THR A 1 511 ? 6.637 7.767 -1.413 1.00 55.00 511 THR A O 1
ATOM 4176 N N . PRO A 1 512 ? 5.690 8.280 0.553 1.00 50.69 512 PRO A N 1
ATOM 4177 C CA . PRO A 1 512 ? 6.937 8.756 1.132 1.00 50.69 512 PRO A CA 1
ATOM 4178 C C . PRO A 1 512 ? 7.787 7.529 1.480 1.00 50.69 512 PRO A C 1
ATOM 4180 O O . PRO A 1 512 ? 7.390 6.715 2.316 1.00 50.69 512 PRO A O 1
ATOM 4183 N N . ASN A 1 513 ? 8.932 7.393 0.818 1.00 69.62 513 ASN A N 1
ATOM 4184 C CA . ASN A 1 513 ? 9.833 6.250 0.941 1.00 69.62 513 ASN A CA 1
ATOM 4185 C C . ASN A 1 513 ? 11.005 6.593 1.878 1.00 69.62 513 ASN A C 1
ATOM 4187 O O . ASN A 1 513 ? 10.952 7.637 2.527 1.00 69.62 513 ASN A O 1
ATOM 4191 N N . MET A 1 514 ? 11.979 5.691 2.058 1.00 68.94 514 MET A N 1
ATOM 4192 C CA . MET A 1 514 ? 12.936 5.654 3.180 1.00 68.94 514 MET A CA 1
ATOM 4193 C C . MET A 1 514 ? 13.374 7.058 3.681 1.00 68.94 514 MET A C 1
ATOM 4195 O O . MET A 1 514 ? 14.285 7.675 3.128 1.00 68.94 514 MET A O 1
ATOM 4199 N N . PRO A 1 515 ? 12.729 7.597 4.736 1.00 57.03 515 PRO A N 1
ATOM 4200 C CA . PRO A 1 515 ? 12.618 9.051 4.932 1.00 57.03 515 PRO A CA 1
ATOM 4201 C C . PRO A 1 515 ? 13.830 9.714 5.607 1.00 57.03 515 PRO A C 1
ATOM 4203 O O . PRO A 1 515 ? 13.743 10.844 6.088 1.00 57.03 515 PRO A O 1
ATOM 4206 N N . ASN A 1 516 ? 14.981 9.040 5.662 1.00 70.75 516 ASN A N 1
ATOM 4207 C CA . ASN A 1 516 ? 16.131 9.489 6.439 1.00 70.75 516 ASN A CA 1
ATOM 4208 C C . ASN A 1 516 ? 17.365 9.729 5.561 1.00 70.75 516 ASN A C 1
ATOM 4210 O O . ASN A 1 516 ? 18.002 8.784 5.093 1.00 70.75 516 ASN A O 1
ATOM 4214 N N . LYS A 1 517 ? 17.751 11.007 5.419 1.00 76.69 517 LYS A N 1
ATOM 4215 C CA . LYS A 1 517 ? 18.967 11.425 4.702 1.00 76.69 517 LYS A CA 1
ATOM 4216 C C . LYS A 1 517 ? 20.215 10.704 5.215 1.00 76.69 517 LYS A C 1
ATOM 4218 O O . LYS A 1 517 ? 21.036 10.311 4.399 1.00 76.69 517 LYS A O 1
ATOM 4223 N N . ARG A 1 518 ? 20.335 10.480 6.531 1.00 82.19 518 ARG A N 1
ATOM 4224 C CA . ARG A 1 518 ? 21.494 9.791 7.118 1.00 82.19 518 ARG A CA 1
ATOM 4225 C C . ARG A 1 518 ? 21.612 8.375 6.581 1.00 82.19 518 ARG A C 1
ATOM 4227 O O . ARG A 1 518 ? 22.681 7.988 6.145 1.00 82.19 518 ARG A O 1
ATOM 4234 N N . VAL A 1 519 ? 20.520 7.618 6.579 1.00 81.50 519 VAL A N 1
ATOM 4235 C CA . VAL A 1 519 ? 20.599 6.203 6.196 1.00 81.50 519 VAL A CA 1
ATOM 4236 C C . VAL A 1 519 ? 20.709 6.042 4.689 1.00 81.50 519 VAL A C 1
ATOM 4238 O O . VAL A 1 519 ? 21.405 5.144 4.234 1.00 81.50 519 VAL A O 1
ATOM 4241 N N . ARG A 1 520 ? 20.148 6.978 3.914 1.00 80.25 520 ARG A N 1
ATOM 4242 C CA . ARG A 1 520 ? 20.468 7.092 2.490 1.00 80.25 520 ARG A CA 1
ATOM 4243 C C . ARG A 1 520 ? 21.962 7.349 2.259 1.00 80.25 520 ARG A C 1
ATOM 4245 O O . ARG A 1 520 ? 22.561 6.631 1.475 1.00 80.25 520 ARG A O 1
ATOM 4252 N N . GLN A 1 521 ? 22.564 8.308 2.962 1.00 82.88 521 GLN A N 1
ATOM 4253 C CA . GLN A 1 521 ? 24.004 8.586 2.858 1.00 82.88 521 GLN A CA 1
ATOM 4254 C C . GLN A 1 521 ? 24.847 7.367 3.249 1.00 82.88 521 GLN A C 1
ATOM 4256 O O . GLN A 1 521 ? 25.776 7.012 2.534 1.00 82.88 521 GLN A O 1
ATOM 4261 N N . THR A 1 522 ? 24.503 6.690 4.348 1.00 86.75 522 THR A N 1
ATOM 4262 C CA . THR A 1 522 ? 25.199 5.468 4.770 1.00 86.75 522 THR A CA 1
ATOM 4263 C C . THR A 1 522 ? 25.047 4.356 3.728 1.00 86.75 522 THR A C 1
ATOM 4265 O O . THR A 1 522 ? 26.019 3.682 3.424 1.00 86.75 522 THR A O 1
ATOM 4268 N N . LEU A 1 523 ? 23.866 4.181 3.128 1.00 85.94 523 LEU A N 1
ATOM 4269 C CA . LEU A 1 523 ? 23.642 3.206 2.056 1.00 85.94 523 LEU A CA 1
ATOM 4270 C C . LEU A 1 523 ? 24.466 3.516 0.800 1.00 85.94 523 LEU A C 1
ATOM 4272 O O . LEU A 1 523 ? 25.077 2.613 0.234 1.00 85.94 523 LEU A O 1
ATOM 4276 N N . GLU A 1 524 ? 24.483 4.779 0.369 1.00 84.38 524 GLU A N 1
ATOM 4277 C CA . GLU A 1 524 ? 25.268 5.234 -0.784 1.00 84.38 524 GLU A CA 1
ATOM 4278 C C . GLU A 1 524 ? 26.772 5.008 -0.550 1.00 84.38 524 GLU A C 1
ATOM 4280 O O . GLU A 1 524 ? 27.467 4.614 -1.485 1.00 84.38 524 GLU A O 1
ATOM 4285 N N . GLN A 1 525 ? 27.241 5.165 0.696 1.00 87.94 525 GLN A N 1
ATOM 4286 C CA . GLN A 1 525 ? 28.623 4.886 1.095 1.00 87.94 525 GLN A CA 1
ATOM 4287 C C . GLN A 1 525 ? 28.939 3.383 1.168 1.00 87.94 525 GLN A C 1
ATOM 4289 O O . GLN A 1 525 ? 29.991 2.954 0.707 1.00 87.94 525 GLN A O 1
ATOM 4294 N N . LEU A 1 526 ? 28.036 2.570 1.730 1.00 88.19 526 LEU A N 1
ATOM 4295 C CA . LEU A 1 526 ? 28.221 1.119 1.858 1.00 88.19 526 LEU A CA 1
ATOM 4296 C C . LEU A 1 526 ? 28.191 0.399 0.507 1.00 88.19 526 LEU A C 1
ATOM 4298 O O . LEU A 1 526 ? 28.812 -0.648 0.356 1.00 88.19 526 LEU A O 1
ATOM 4302 N N . LEU A 1 527 ? 27.468 0.935 -0.474 1.00 85.00 527 LEU A N 1
ATOM 4303 C CA . LEU A 1 527 ? 27.302 0.321 -1.788 1.00 85.00 527 LEU A CA 1
ATOM 4304 C C . LEU A 1 527 ? 27.944 1.196 -2.862 1.00 85.00 527 LEU A C 1
ATOM 4306 O O . LEU A 1 527 ? 29.148 1.121 -3.081 1.00 85.00 527 LEU A O 1
ATOM 4310 N N . THR A 1 528 ? 27.127 1.999 -3.543 1.00 83.44 528 THR A N 1
ATOM 4311 C CA . THR A 1 528 ? 27.516 3.071 -4.467 1.00 83.44 528 THR A CA 1
ATOM 4312 C C . THR A 1 528 ? 26.333 4.031 -4.605 1.00 83.44 528 THR A C 1
ATOM 4314 O O . THR A 1 528 ? 25.179 3.595 -4.551 1.00 83.44 528 THR A O 1
ATOM 4317 N N . SER A 1 529 ? 26.584 5.316 -4.867 1.00 80.31 529 SER A N 1
ATOM 4318 C CA . SER A 1 529 ? 25.518 6.281 -5.192 1.00 80.31 529 SER A CA 1
ATOM 4319 C C . SER A 1 529 ? 24.731 5.885 -6.451 1.00 80.31 529 SER A C 1
ATOM 4321 O O . SER A 1 529 ? 23.504 5.967 -6.481 1.00 80.31 529 SER A O 1
ATOM 4323 N N . GLN A 1 530 ? 25.428 5.357 -7.459 1.00 84.44 530 GLN A N 1
ATOM 4324 C CA . GLN A 1 530 ? 24.854 4.917 -8.734 1.00 84.44 530 GLN A CA 1
ATOM 4325 C C . GLN A 1 530 ? 23.857 3.757 -8.588 1.00 84.44 530 GLN A C 1
ATOM 4327 O O . GLN A 1 530 ? 22.899 3.662 -9.355 1.00 84.44 530 GLN A O 1
ATOM 4332 N N . LEU A 1 531 ? 24.030 2.881 -7.589 1.00 84.00 531 LEU A N 1
ATOM 4333 C CA . LEU A 1 531 ? 23.104 1.769 -7.360 1.00 84.00 531 LEU A CA 1
ATOM 4334 C C . LEU A 1 531 ? 21.682 2.271 -7.080 1.00 84.00 531 LEU A C 1
ATOM 4336 O O . LEU A 1 531 ? 20.719 1.684 -7.576 1.00 84.00 531 LEU A O 1
ATOM 4340 N N . ALA A 1 532 ? 21.545 3.358 -6.316 1.00 81.81 532 ALA A N 1
ATOM 4341 C CA . ALA A 1 532 ? 20.252 3.970 -6.031 1.00 81.81 532 ALA A CA 1
ATOM 4342 C C . ALA A 1 532 ? 19.584 4.480 -7.316 1.00 81.81 532 ALA A C 1
ATOM 4344 O O . ALA A 1 532 ? 18.413 4.195 -7.567 1.00 81.81 532 ALA A O 1
ATOM 4345 N N . GLU A 1 533 ? 20.339 5.193 -8.152 1.00 84.50 533 GLU A N 1
ATOM 4346 C CA . GLU A 1 533 ? 19.853 5.764 -9.411 1.00 84.50 533 GLU A CA 1
ATOM 4347 C C . GLU A 1 533 ? 19.395 4.676 -10.390 1.00 84.50 533 GLU A C 1
ATOM 4349 O O . GLU A 1 533 ? 18.282 4.746 -10.920 1.00 84.50 533 GLU A O 1
ATOM 4354 N N . PHE A 1 534 ? 20.197 3.621 -10.569 1.00 87.56 534 PHE A N 1
ATOM 4355 C CA . PHE A 1 534 ? 19.838 2.515 -11.456 1.00 87.56 534 PHE A CA 1
ATOM 4356 C C . PHE A 1 534 ? 18.636 1.721 -10.943 1.00 87.56 534 PHE A C 1
ATOM 4358 O O . PHE A 1 534 ? 17.771 1.368 -11.742 1.00 87.56 534 PHE A O 1
ATOM 4365 N N . ASN A 1 535 ? 18.509 1.488 -9.632 1.00 86.69 535 ASN A N 1
ATOM 4366 C CA . ASN A 1 535 ? 17.318 0.829 -9.079 1.00 86.69 535 ASN A CA 1
ATOM 4367 C C . ASN A 1 535 ? 16.047 1.672 -9.266 1.00 86.69 535 ASN A C 1
ATOM 4369 O O . ASN A 1 535 ? 14.990 1.126 -9.586 1.00 86.69 535 ASN A O 1
ATOM 4373 N N . ILE A 1 536 ? 16.132 3.001 -9.138 1.00 86.62 536 ILE A N 1
ATOM 4374 C CA . ILE A 1 536 ? 15.006 3.901 -9.434 1.00 86.62 536 ILE A CA 1
ATOM 4375 C C . ILE A 1 536 ? 14.594 3.790 -10.908 1.00 86.62 536 ILE A C 1
ATOM 4377 O O . ILE A 1 536 ? 13.396 3.790 -11.211 1.00 86.62 536 ILE A O 1
ATOM 4381 N N . LEU A 1 537 ? 15.560 3.687 -11.826 1.00 86.81 537 LEU A N 1
ATOM 4382 C CA . LEU A 1 537 ? 15.283 3.512 -13.248 1.00 86.81 537 LEU A CA 1
ATOM 4383 C C . LEU A 1 537 ? 14.651 2.145 -13.539 1.00 86.81 537 LEU A C 1
ATOM 4385 O O . LEU A 1 537 ? 13.596 2.109 -14.165 1.00 86.81 537 LEU A O 1
ATOM 4389 N N . HIS A 1 538 ? 15.202 1.056 -12.995 1.00 86.38 538 HIS A N 1
ATOM 4390 C CA . HIS A 1 538 ? 14.609 -0.287 -13.076 1.00 86.38 538 HIS A CA 1
ATOM 4391 C C . HIS A 1 538 ? 13.170 -0.308 -12.554 1.00 86.38 538 HIS A C 1
ATOM 4393 O O . HIS A 1 538 ? 12.277 -0.803 -13.234 1.00 86.38 538 HIS A O 1
ATOM 4399 N N . ARG A 1 539 ? 12.887 0.327 -11.409 1.00 87.06 539 ARG A N 1
ATOM 4400 C CA . ARG A 1 539 ? 11.515 0.486 -10.895 1.00 87.06 539 ARG A CA 1
ATOM 4401 C C . ARG A 1 539 ? 10.611 1.276 -11.844 1.00 87.06 539 ARG A C 1
ATOM 4403 O O . ARG A 1 539 ? 9.415 1.006 -11.919 1.00 87.06 539 ARG A O 1
ATOM 4410 N N . ASN A 1 540 ? 11.125 2.299 -12.526 1.00 84.12 540 ASN A N 1
ATOM 4411 C CA . ASN A 1 540 ? 10.330 3.040 -13.508 1.00 84.12 540 ASN A CA 1
ATOM 4412 C C . ASN A 1 540 ? 10.076 2.222 -14.783 1.00 84.12 540 ASN A C 1
ATOM 4414 O O . ASN A 1 540 ? 9.077 2.491 -15.433 1.00 84.12 540 ASN A O 1
ATOM 4418 N N . THR A 1 541 ? 10.935 1.257 -15.114 1.00 82.31 541 THR A N 1
ATOM 4419 C CA . THR A 1 541 ? 10.782 0.373 -16.280 1.00 82.31 541 THR A CA 1
ATOM 4420 C C . THR A 1 541 ? 9.893 -0.838 -15.990 1.00 82.31 541 THR A C 1
ATOM 4422 O O . THR A 1 541 ? 9.095 -1.225 -16.835 1.00 82.31 541 THR A O 1
ATOM 4425 N N . TYR A 1 542 ? 10.028 -1.450 -14.811 1.00 83.06 542 TYR A N 1
ATOM 4426 C CA . TYR A 1 542 ? 9.367 -2.715 -14.475 1.00 83.06 542 TYR A CA 1
ATOM 4427 C C . TYR A 1 542 ? 8.045 -2.564 -13.709 1.00 83.06 542 TYR A C 1
ATOM 4429 O O . TYR A 1 542 ? 7.286 -3.521 -13.679 1.00 83.06 542 TYR A O 1
ATOM 4437 N N . ALA A 1 543 ? 7.789 -1.420 -13.061 1.00 77.06 543 ALA A N 1
ATOM 4438 C CA . ALA A 1 543 ? 6.572 -1.165 -12.268 1.00 77.06 543 ALA A CA 1
ATOM 4439 C C . ALA A 1 543 ? 5.766 0.044 -12.788 1.00 77.06 543 ALA A C 1
ATOM 4441 O O . ALA A 1 543 ? 5.194 0.821 -12.004 1.00 77.06 543 ALA A O 1
ATOM 4442 N N . LYS A 1 544 ? 5.848 0.289 -14.099 1.00 77.94 544 LYS A N 1
ATOM 4443 C CA . LYS A 1 544 ? 5.076 1.287 -14.851 1.00 77.94 544 LYS A CA 1
ATOM 4444 C C . LYS A 1 544 ? 4.860 0.781 -16.286 1.00 77.94 544 LYS A C 1
ATOM 4446 O O . LYS A 1 544 ? 5.299 -0.303 -16.633 1.00 77.94 544 LYS A O 1
ATOM 4451 N N . ALA A 1 545 ? 4.262 1.646 -17.109 1.00 78.88 545 ALA A N 1
ATOM 4452 C CA . ALA A 1 545 ? 4.009 1.504 -18.540 1.00 78.88 545 ALA A CA 1
ATOM 4453 C C . ALA A 1 545 ? 4.931 0.534 -19.302 1.00 78.88 545 ALA A C 1
ATOM 4455 O O . ALA A 1 545 ? 6.160 0.667 -19.326 1.00 78.88 545 ALA A O 1
ATOM 4456 N N . PHE A 1 546 ? 4.287 -0.403 -19.996 1.00 85.00 546 PHE A N 1
ATOM 4457 C CA . PHE A 1 546 ? 4.927 -1.370 -20.873 1.00 85.00 546 PHE A CA 1
ATOM 4458 C C . PHE A 1 546 ? 5.387 -0.675 -22.168 1.00 85.00 546 PHE A C 1
ATOM 4460 O O . PHE A 1 546 ? 4.620 -0.468 -23.106 1.00 85.00 546 PHE A O 1
ATOM 4467 N N . SER A 1 547 ? 6.641 -0.231 -22.172 1.00 86.69 547 SER A N 1
ATOM 4468 C CA . SER A 1 547 ? 7.231 0.604 -23.228 1.00 86.69 547 SER A CA 1
ATOM 4469 C C . SER A 1 547 ? 7.823 -0.204 -24.387 1.00 86.69 547 SER A C 1
ATOM 4471 O O . SER A 1 547 ? 8.196 -1.364 -24.219 1.00 86.69 547 SER A O 1
ATOM 4473 N N . LEU A 1 548 ? 7.989 0.434 -25.550 1.00 85.38 548 LEU A N 1
ATOM 4474 C CA . LEU A 1 548 ? 8.620 -0.174 -26.727 1.00 85.38 548 LEU A CA 1
ATOM 4475 C C . LEU A 1 548 ? 10.065 -0.594 -26.426 1.00 85.38 548 LEU A C 1
ATOM 4477 O O . LEU A 1 548 ? 10.438 -1.734 -26.671 1.00 85.38 548 LEU A O 1
ATOM 4481 N N . GLN A 1 549 ? 10.839 0.271 -25.762 1.00 81.94 549 GLN A N 1
ATOM 4482 C CA . GLN A 1 549 ? 12.211 -0.034 -25.329 1.00 81.94 549 GLN A CA 1
ATOM 4483 C C . GLN A 1 549 ? 12.314 -1.306 -24.469 1.00 81.94 549 GLN A C 1
ATOM 4485 O O . GLN A 1 549 ? 13.353 -1.955 -24.471 1.00 81.94 549 GLN A O 1
ATOM 4490 N N . ARG A 1 550 ? 11.258 -1.661 -23.718 1.00 83.69 550 ARG A N 1
ATOM 4491 C CA . ARG A 1 550 ? 11.230 -2.861 -22.875 1.00 83.69 550 ARG A CA 1
ATOM 4492 C C . ARG A 1 550 ? 11.113 -4.129 -23.721 1.00 83.69 550 ARG A C 1
ATOM 4494 O O . ARG A 1 550 ? 11.688 -5.139 -23.341 1.00 83.69 550 ARG A O 1
ATOM 4501 N N . LEU A 1 551 ? 10.393 -4.063 -24.843 1.00 80.25 551 LEU A N 1
ATOM 4502 C CA . LEU A 1 551 ? 10.320 -5.146 -25.828 1.00 80.25 551 LEU A CA 1
ATOM 4503 C C . LEU A 1 551 ? 11.592 -5.263 -26.661 1.00 80.25 551 LEU A C 1
ATOM 4505 O O . LEU A 1 551 ? 11.968 -6.361 -27.049 1.00 80.25 551 LEU A O 1
ATOM 4509 N N . SER A 1 552 ? 12.225 -4.130 -26.958 1.00 71.38 552 SER A N 1
ATOM 4510 C CA . SER A 1 552 ? 13.376 -4.092 -27.856 1.00 71.38 552 SER A CA 1
ATOM 4511 C C . SER A 1 552 ? 14.686 -4.536 -27.210 1.00 71.38 552 SER A C 1
ATOM 4513 O O . SER A 1 552 ? 15.659 -4.780 -27.922 1.00 71.38 552 SER A O 1
ATOM 4515 N N . ILE A 1 553 ? 14.767 -4.659 -25.877 1.00 73.31 553 ILE A N 1
ATOM 4516 C CA . ILE A 1 553 ? 15.930 -5.339 -25.304 1.00 73.31 553 ILE A CA 1
ATOM 4517 C C . ILE A 1 553 ? 15.868 -6.788 -25.769 1.00 73.31 553 ILE A C 1
ATOM 4519 O O . ILE A 1 553 ? 14.891 -7.478 -25.499 1.00 73.31 553 ILE A O 1
ATOM 4523 N N . ALA A 1 554 ? 16.934 -7.275 -26.404 1.00 57.78 554 ALA A N 1
ATOM 4524 C CA . ALA A 1 554 ? 17.064 -8.700 -26.652 1.00 57.78 554 ALA A CA 1
ATOM 4525 C C . ALA A 1 554 ? 16.862 -9.449 -25.323 1.00 57.78 554 ALA A C 1
ATOM 4527 O O . ALA A 1 554 ? 17.685 -9.302 -24.415 1.00 57.78 554 ALA A O 1
ATOM 4528 N N . ASP A 1 555 ? 15.807 -10.264 -25.216 1.00 64.75 555 ASP A N 1
ATOM 4529 C CA . ASP A 1 555 ? 15.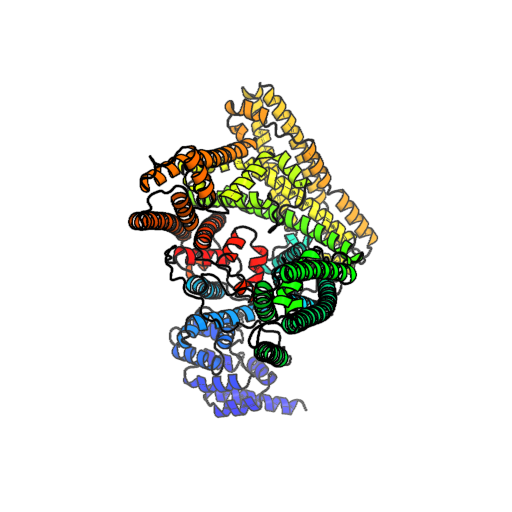506 -11.058 -24.012 1.00 64.75 555 ASP A CA 1
ATOM 4530 C C . ASP A 1 555 ? 16.749 -11.830 -23.540 1.00 64.75 555 ASP A C 1
ATOM 4532 O O . ASP A 1 555 ? 17.008 -11.978 -22.347 1.00 64.75 555 ASP A O 1
ATOM 4536 N N . SER A 1 556 ? 17.603 -12.239 -24.484 1.00 62.81 556 SER A N 1
ATOM 4537 C CA . SER A 1 556 ? 18.890 -12.874 -24.207 1.00 62.81 556 SER A CA 1
ATOM 4538 C C . SER A 1 556 ? 19.903 -11.974 -23.479 1.00 62.81 556 SER A C 1
ATOM 4540 O O . SER A 1 556 ? 20.645 -12.484 -22.645 1.00 62.81 556 SER A O 1
ATOM 4542 N N . LEU A 1 557 ? 19.958 -10.664 -23.739 1.00 71.12 557 LEU A N 1
ATOM 4543 C CA . LEU A 1 557 ? 20.861 -9.712 -23.078 1.00 71.12 557 LEU A CA 1
ATOM 4544 C C . LEU A 1 557 ? 20.412 -9.413 -21.646 1.00 71.12 557 LEU A C 1
ATOM 4546 O O . LEU A 1 557 ? 21.241 -9.440 -20.729 1.00 71.12 557 LEU A O 1
ATOM 4550 N N . GLU A 1 558 ? 19.116 -9.147 -21.452 1.00 77.06 558 GLU A N 1
ATOM 4551 C CA . GLU A 1 558 ? 18.536 -8.932 -20.123 1.00 77.06 558 GLU A CA 1
ATOM 4552 C C . GLU A 1 558 ? 18.720 -10.196 -19.273 1.00 77.06 558 GLU A C 1
ATOM 4554 O O . GLU A 1 558 ? 19.305 -10.136 -18.187 1.00 77.06 558 GLU A O 1
ATOM 4559 N N . LYS A 1 559 ? 18.350 -11.362 -19.823 1.00 75.62 559 LYS A N 1
ATOM 4560 C CA . LYS A 1 559 ? 18.525 -12.670 -19.182 1.00 75.62 559 LYS A CA 1
ATOM 4561 C C . LYS A 1 559 ? 19.991 -12.943 -18.844 1.00 75.62 559 LYS A C 1
ATOM 4563 O O . LYS A 1 559 ? 20.299 -13.183 -17.683 1.00 75.62 559 LYS A O 1
ATOM 4568 N N . LYS A 1 560 ? 20.931 -12.820 -19.793 1.00 77.06 560 LYS A N 1
ATOM 4569 C CA . LYS A 1 560 ? 22.377 -13.038 -19.541 1.00 77.06 560 LYS A CA 1
ATOM 4570 C C . LYS A 1 560 ? 22.939 -12.119 -18.453 1.00 77.06 560 LYS A C 1
ATOM 4572 O O . LYS A 1 560 ? 23.823 -12.528 -17.692 1.00 77.06 560 LYS A O 1
ATOM 4577 N N . SER A 1 561 ? 22.458 -10.878 -18.391 1.00 76.56 561 SER A N 1
ATOM 4578 C CA . SER A 1 561 ? 22.931 -9.883 -17.425 1.00 76.56 561 SER A CA 1
ATOM 4579 C C . SER A 1 561 ? 22.387 -10.139 -16.021 1.00 76.56 561 SER A C 1
ATOM 4581 O O . SER A 1 561 ? 23.140 -10.001 -15.056 1.00 76.56 561 SER A O 1
ATOM 4583 N N . LEU A 1 562 ? 21.113 -10.530 -15.911 1.00 79.81 562 LEU A N 1
ATOM 4584 C CA . LEU A 1 562 ? 20.416 -10.700 -14.636 1.00 79.81 562 LEU A CA 1
ATOM 4585 C C . LEU A 1 562 ? 20.553 -12.106 -14.031 1.00 79.81 562 LEU A C 1
ATOM 4587 O O . LEU A 1 562 ? 20.615 -12.213 -12.811 1.00 79.81 562 LEU A O 1
ATOM 4591 N N . ILE A 1 563 ? 20.678 -13.169 -14.836 1.00 77.56 563 ILE A N 1
ATOM 4592 C CA . ILE A 1 563 ? 20.754 -14.556 -14.328 1.00 77.56 563 ILE A CA 1
ATOM 4593 C C . ILE A 1 563 ? 22.002 -14.796 -13.465 1.00 77.56 563 ILE A C 1
ATOM 4595 O O . ILE A 1 563 ? 21.971 -15.555 -12.508 1.00 77.56 563 ILE A O 1
ATOM 4599 N N . ASN A 1 564 ? 23.094 -14.085 -13.764 1.00 75.69 564 ASN A N 1
ATOM 4600 C CA . ASN A 1 564 ? 24.352 -14.169 -13.020 1.00 75.69 564 ASN A CA 1
ATOM 4601 C C . ASN A 1 564 ? 24.427 -13.176 -11.855 1.00 75.69 564 ASN A C 1
ATOM 4603 O O . ASN A 1 564 ? 25.419 -13.160 -11.130 1.00 75.69 564 ASN A O 1
ATOM 4607 N N . LEU A 1 565 ? 23.431 -12.298 -11.701 1.00 79.31 565 LEU A N 1
ATOM 4608 C CA . LEU A 1 565 ? 23.449 -11.257 -10.680 1.00 79.31 565 LEU A CA 1
ATOM 4609 C C . LEU A 1 565 ? 23.544 -11.820 -9.247 1.00 79.31 565 LEU A C 1
ATOM 4611 O O . LEU A 1 565 ? 24.348 -11.272 -8.492 1.00 79.31 565 LEU A O 1
ATOM 4615 N N . PRO A 1 566 ? 22.832 -12.906 -8.860 1.00 75.19 566 PRO A N 1
ATOM 4616 C CA . PRO A 1 566 ? 22.878 -13.464 -7.501 1.00 75.19 566 PRO A CA 1
ATOM 4617 C C . PRO A 1 566 ? 24.273 -13.779 -6.988 1.00 75.19 566 PRO A C 1
ATOM 4619 O O . PRO A 1 566 ? 24.562 -13.502 -5.826 1.00 75.19 566 PRO A O 1
ATOM 4622 N N . ASN A 1 567 ? 25.155 -14.258 -7.869 1.00 74.12 567 ASN A N 1
ATOM 4623 C CA . ASN A 1 567 ? 26.541 -14.603 -7.539 1.00 74.12 567 ASN A CA 1
ATOM 4624 C C . ASN A 1 567 ? 27.317 -13.413 -6.948 1.00 74.12 567 ASN A C 1
ATOM 4626 O O . ASN A 1 567 ? 28.336 -13.590 -6.287 1.00 74.12 567 ASN A O 1
ATOM 4630 N N . TYR A 1 568 ? 26.823 -12.195 -7.176 1.00 78.81 568 TYR A N 1
ATOM 4631 C CA . TYR A 1 568 ? 27.433 -10.942 -6.750 1.00 78.81 568 TYR A CA 1
ATOM 4632 C C . TYR A 1 568 ? 26.580 -10.185 -5.720 1.00 78.81 568 TYR A C 1
ATOM 4634 O O . TYR A 1 568 ? 27.017 -9.171 -5.182 1.00 78.81 568 TYR A O 1
ATOM 4642 N N . MET A 1 569 ? 25.367 -10.661 -5.414 1.00 80.19 569 MET A N 1
ATOM 4643 C CA . MET A 1 569 ? 24.419 -9.964 -4.537 1.00 80.19 569 MET A CA 1
ATOM 4644 C C . MET A 1 569 ? 24.731 -10.115 -3.049 1.00 80.19 569 MET A C 1
ATOM 4646 O O . MET A 1 569 ? 24.203 -9.343 -2.248 1.00 80.19 569 MET A O 1
ATOM 4650 N N . THR A 1 570 ? 25.586 -11.065 -2.661 1.00 83.94 570 THR A N 1
ATOM 4651 C CA . THR A 1 570 ? 25.920 -11.323 -1.252 1.00 83.94 570 THR A CA 1
ATOM 4652 C C . THR A 1 570 ? 26.419 -10.068 -0.542 1.00 83.94 570 THR A C 1
ATOM 4654 O O . THR A 1 570 ? 25.884 -9.730 0.512 1.00 83.94 570 THR A O 1
ATOM 4657 N N . VAL A 1 571 ? 27.364 -9.326 -1.135 1.00 86.56 571 VAL A N 1
ATOM 4658 C CA . VAL A 1 571 ? 27.867 -8.070 -0.552 1.00 86.56 571 VAL A CA 1
ATOM 4659 C C . VAL A 1 571 ? 26.750 -7.038 -0.399 1.00 86.56 571 VAL A C 1
ATOM 4661 O O . VAL A 1 571 ? 26.604 -6.447 0.667 1.00 86.56 571 VAL A O 1
ATOM 4664 N N . VAL A 1 572 ? 25.889 -6.881 -1.411 1.00 86.75 572 VAL A N 1
ATOM 4665 C CA . VAL A 1 572 ? 24.767 -5.932 -1.365 1.00 86.75 572 VAL A CA 1
ATOM 4666 C C . VAL A 1 572 ? 23.806 -6.280 -0.233 1.00 86.75 572 VAL A C 1
ATOM 4668 O O . VAL A 1 572 ? 23.439 -5.420 0.567 1.00 86.75 572 VAL A O 1
ATOM 4671 N N . ARG A 1 573 ? 23.442 -7.559 -0.127 1.00 87.06 573 ARG A N 1
ATOM 4672 C CA . ARG A 1 573 ? 22.556 -8.078 0.915 1.00 87.06 573 ARG A CA 1
ATOM 4673 C C . ARG A 1 573 ? 23.143 -7.867 2.311 1.00 87.06 573 ARG A C 1
ATOM 4675 O O . ARG A 1 573 ? 22.442 -7.371 3.186 1.00 87.06 573 ARG A O 1
ATOM 4682 N N . VAL A 1 574 ? 24.426 -8.172 2.509 1.00 90.25 574 VAL A N 1
ATOM 4683 C CA . VAL A 1 574 ? 25.122 -7.994 3.795 1.00 90.25 574 VAL A CA 1
ATOM 4684 C C . VAL A 1 574 ? 25.178 -6.523 4.210 1.00 90.25 574 VAL A C 1
ATOM 4686 O O . VAL A 1 574 ? 24.928 -6.206 5.371 1.00 90.25 574 VAL A O 1
ATOM 4689 N N . MET A 1 575 ? 25.422 -5.601 3.277 1.00 90.44 575 MET A N 1
ATOM 4690 C CA . MET A 1 575 ? 25.392 -4.168 3.588 1.00 90.44 575 MET A CA 1
ATOM 4691 C C . MET A 1 575 ? 23.982 -3.673 3.950 1.00 90.44 575 MET A C 1
ATOM 4693 O O . MET A 1 575 ? 23.827 -2.847 4.850 1.00 90.44 575 MET A O 1
ATOM 4697 N N . LEU A 1 576 ? 22.935 -4.201 3.307 1.00 89.69 576 LEU A N 1
ATOM 4698 C CA . LEU A 1 576 ? 21.545 -3.909 3.682 1.00 89.69 576 LEU A CA 1
ATOM 4699 C C . LEU A 1 576 ? 21.202 -4.466 5.077 1.00 89.69 576 LEU A C 1
ATOM 4701 O O . LEU A 1 576 ? 20.520 -3.788 5.848 1.00 89.69 576 LEU A O 1
ATOM 4705 N N . LEU A 1 577 ? 21.709 -5.654 5.427 1.00 92.31 577 LEU A N 1
ATOM 4706 C CA . LEU A 1 577 ? 21.585 -6.237 6.769 1.00 92.31 577 LEU A CA 1
ATOM 4707 C C . LEU A 1 577 ? 22.282 -5.379 7.828 1.00 92.31 577 LEU A C 1
ATOM 4709 O O . LEU A 1 577 ? 21.699 -5.114 8.879 1.00 92.31 577 LEU A O 1
ATOM 4713 N N . LEU A 1 578 ? 23.488 -4.880 7.540 1.00 93.06 578 LEU A N 1
ATOM 4714 C CA . LEU A 1 578 ? 24.212 -3.969 8.428 1.00 93.06 578 LEU A CA 1
ATOM 4715 C C . LEU A 1 578 ? 23.374 -2.723 8.759 1.00 93.06 578 LEU A C 1
ATOM 4717 O O . LEU A 1 578 ? 23.253 -2.334 9.923 1.00 93.06 578 LEU A O 1
ATOM 4721 N N . LEU A 1 579 ? 22.727 -2.130 7.752 1.00 91.19 579 LEU A N 1
ATOM 4722 C CA . LEU A 1 579 ? 21.811 -1.009 7.962 1.00 91.19 579 LEU A CA 1
ATOM 4723 C C . LEU A 1 579 ? 20.575 -1.405 8.771 1.00 91.19 579 LEU A C 1
ATOM 4725 O O . LEU A 1 579 ? 20.187 -0.663 9.674 1.00 91.19 579 LEU A O 1
ATOM 4729 N N . LEU A 1 580 ? 19.965 -2.557 8.484 1.00 91.38 580 LEU A N 1
ATOM 4730 C CA . LEU A 1 580 ? 18.808 -3.056 9.231 1.00 91.38 580 LEU A CA 1
ATOM 4731 C C . LEU A 1 580 ? 19.135 -3.212 10.726 1.00 91.38 580 LEU A C 1
ATOM 4733 O O . LEU A 1 580 ? 18.350 -2.779 11.572 1.00 91.38 580 LEU A O 1
ATOM 4737 N N . ILE A 1 581 ? 20.320 -3.738 11.051 1.00 93.88 581 ILE A N 1
ATOM 4738 C CA . ILE A 1 581 ? 20.811 -3.896 12.427 1.00 93.88 581 ILE A CA 1
ATOM 4739 C C . ILE A 1 581 ? 20.943 -2.541 13.129 1.00 93.88 581 ILE A C 1
ATOM 4741 O O . ILE A 1 581 ? 20.480 -2.384 14.262 1.00 93.88 581 ILE A O 1
ATOM 4745 N N . LEU A 1 582 ? 21.540 -1.547 12.465 1.00 92.62 582 LEU A N 1
ATOM 4746 C CA . LEU A 1 582 ? 21.716 -0.200 13.020 1.00 92.62 582 LEU A CA 1
ATOM 4747 C C . LEU A 1 582 ? 20.374 0.518 13.226 1.00 92.62 582 LEU A C 1
ATOM 4749 O O . LEU A 1 582 ? 20.183 1.207 14.231 1.00 92.62 582 LEU A O 1
ATOM 4753 N N . VAL A 1 583 ? 19.418 0.327 12.314 1.00 91.25 583 VAL A N 1
ATOM 4754 C CA . VAL A 1 583 ? 18.054 0.857 12.455 1.00 91.25 583 VAL A CA 1
ATOM 4755 C C . VAL A 1 583 ? 17.330 0.199 13.629 1.00 91.25 583 VAL A C 1
ATOM 4757 O O . VAL A 1 583 ? 16.742 0.910 14.443 1.00 91.25 583 VAL A O 1
ATOM 4760 N N . ALA A 1 584 ? 17.419 -1.126 13.777 1.00 91.94 584 ALA A N 1
ATOM 4761 C CA . ALA A 1 584 ? 16.840 -1.846 14.913 1.00 91.94 584 ALA A CA 1
ATOM 4762 C C . ALA A 1 584 ? 17.419 -1.367 16.261 1.00 91.94 584 ALA A C 1
ATOM 4764 O O . ALA A 1 584 ? 16.672 -1.156 17.220 1.00 91.94 584 ALA A O 1
ATOM 4765 N N . ALA A 1 585 ? 18.726 -1.096 16.328 1.00 91.88 585 ALA A N 1
ATOM 4766 C CA . ALA A 1 585 ? 19.363 -0.536 17.521 1.00 91.88 585 ALA A CA 1
ATOM 4767 C C . ALA A 1 585 ? 18.864 0.888 17.851 1.00 91.88 585 ALA A C 1
ATOM 4769 O O . ALA A 1 585 ? 18.585 1.192 19.015 1.00 91.88 585 ALA A O 1
ATOM 4770 N N . ASP A 1 586 ? 18.687 1.765 16.852 1.00 90.88 586 ASP A N 1
ATOM 4771 C CA . ASP A 1 586 ? 18.105 3.103 17.069 1.00 90.88 586 ASP A CA 1
ATOM 4772 C C . ASP A 1 586 ? 16.640 3.030 17.540 1.00 90.88 586 ASP A C 1
ATOM 4774 O O . ASP A 1 586 ? 16.195 3.857 18.349 1.00 90.88 586 ASP A O 1
ATOM 4778 N N . ILE A 1 587 ? 15.893 2.021 17.081 1.00 92.00 587 ILE A N 1
ATOM 4779 C CA . ILE A 1 587 ? 14.530 1.736 17.544 1.00 92.00 587 ILE A CA 1
ATOM 4780 C C . ILE A 1 587 ? 14.536 1.350 19.018 1.00 92.00 587 ILE A C 1
ATOM 4782 O O . ILE A 1 587 ? 13.831 1.997 19.794 1.00 92.00 587 ILE A O 1
ATOM 4786 N N . ARG A 1 588 ? 15.378 0.396 19.436 1.00 91.31 588 ARG A N 1
ATOM 4787 C CA . ARG A 1 588 ? 15.487 0.018 20.857 1.00 91.31 588 ARG A CA 1
ATOM 4788 C C . ARG A 1 588 ? 15.879 1.191 21.740 1.00 91.31 588 ARG A C 1
ATOM 4790 O O . ARG A 1 588 ? 15.213 1.459 22.738 1.00 91.31 588 ARG A O 1
ATOM 4797 N N . ARG A 1 589 ? 16.889 1.969 21.335 1.00 92.62 589 ARG A N 1
ATOM 4798 C CA . ARG A 1 589 ? 17.278 3.196 22.050 1.00 92.62 589 ARG A CA 1
ATOM 4799 C C . ARG A 1 589 ? 16.091 4.153 22.200 1.00 92.62 589 ARG A C 1
ATOM 4801 O O . ARG A 1 589 ? 15.903 4.768 23.249 1.00 92.62 589 ARG A O 1
ATOM 4808 N N . SER A 1 590 ? 15.284 4.295 21.149 1.00 92.06 590 SER A N 1
ATOM 4809 C CA . SER A 1 590 ? 14.100 5.160 21.161 1.00 92.06 590 SER A CA 1
ATOM 4810 C C . SER A 1 590 ? 13.013 4.639 22.088 1.00 92.06 590 SER A C 1
ATOM 4812 O O . SER A 1 590 ? 12.413 5.443 22.800 1.00 92.06 590 SER A O 1
ATOM 4814 N N . PHE A 1 591 ? 12.791 3.326 22.098 1.00 93.62 591 PHE A N 1
ATOM 4815 C CA . PHE A 1 591 ? 11.847 2.653 22.979 1.00 93.62 591 PHE A CA 1
ATOM 4816 C C . PHE A 1 591 ? 12.226 2.821 24.456 1.00 93.62 591 PHE A C 1
ATOM 4818 O O . PHE A 1 591 ? 11.399 3.279 25.244 1.00 93.62 591 PHE A O 1
ATOM 4825 N N . TYR A 1 592 ? 13.492 2.599 24.825 1.00 94.19 592 TYR A N 1
ATOM 4826 C CA . TYR A 1 592 ? 13.973 2.892 26.181 1.00 94.19 592 TYR A CA 1
ATOM 4827 C C . TYR A 1 592 ? 13.793 4.372 26.546 1.00 94.19 592 TYR A C 1
ATOM 4829 O O . TYR A 1 592 ? 13.415 4.697 27.668 1.00 94.19 592 TYR A O 1
ATOM 4837 N N . GLY A 1 593 ? 13.944 5.277 25.575 1.00 93.88 593 GLY A N 1
ATOM 4838 C CA . GLY A 1 593 ? 13.618 6.691 25.753 1.00 93.88 593 GLY A CA 1
ATOM 4839 C C . GLY A 1 593 ? 12.121 6.983 25.924 1.00 93.88 593 GLY A C 1
ATOM 4840 O O . GLY A 1 593 ? 11.766 8.017 26.487 1.00 93.88 593 GLY A O 1
ATOM 4841 N N . ILE A 1 594 ? 11.216 6.132 25.430 1.00 92.94 594 ILE A N 1
ATOM 4842 C CA . ILE A 1 594 ? 9.776 6.221 25.723 1.00 92.94 594 ILE A CA 1
ATOM 4843 C C . ILE A 1 594 ? 9.527 5.752 27.159 1.00 92.94 594 ILE A C 1
ATOM 4845 O O . ILE A 1 594 ? 8.926 6.511 27.914 1.00 92.94 594 ILE A O 1
ATOM 4849 N N . LEU A 1 595 ? 10.071 4.595 27.557 1.00 94.38 595 LEU A N 1
ATOM 4850 C CA . LEU A 1 595 ? 9.976 4.086 28.933 1.00 94.38 595 LEU A CA 1
ATOM 4851 C C . LEU A 1 595 ? 10.499 5.100 29.959 1.00 94.38 595 LEU A C 1
ATOM 4853 O O . LEU A 1 595 ? 9.826 5.386 30.944 1.00 94.38 595 LEU A O 1
ATOM 4857 N N . TYR A 1 596 ? 11.653 5.716 29.690 1.00 94.94 596 TYR A N 1
ATOM 4858 C CA . TYR A 1 596 ? 12.251 6.740 30.554 1.00 94.94 596 TYR A CA 1
ATOM 4859 C C . TYR A 1 596 ? 11.314 7.939 30.786 1.00 94.94 596 TYR A C 1
ATOM 4861 O O . TYR A 1 596 ? 11.288 8.521 31.874 1.00 94.94 596 TYR A O 1
ATOM 4869 N N . ARG A 1 597 ? 10.534 8.306 29.759 1.00 92.31 597 ARG A N 1
ATOM 4870 C CA . ARG A 1 597 ? 9.598 9.439 29.780 1.00 92.31 597 ARG A CA 1
ATOM 4871 C C . ARG A 1 597 ? 8.241 9.104 30.394 1.00 92.31 597 ARG A C 1
ATOM 4873 O O . ARG A 1 597 ? 7.444 10.027 30.555 1.00 92.31 597 ARG A O 1
ATOM 4880 N N . CYS A 1 598 ? 7.963 7.847 30.745 1.00 91.94 598 CYS A N 1
ATOM 4881 C CA . CYS A 1 598 ? 6.757 7.530 31.502 1.00 91.94 598 CYS A CA 1
ATOM 4882 C C . CYS A 1 598 ? 6.771 8.291 32.838 1.00 91.94 598 CYS A C 1
ATOM 4884 O O . CYS A 1 598 ? 7.774 8.324 33.562 1.00 91.94 598 CYS A O 1
ATOM 4886 N N . GLY A 1 599 ? 5.652 8.957 33.131 1.00 88.88 599 GLY A N 1
ATOM 4887 C CA . GLY A 1 599 ? 5.497 9.773 34.336 1.00 88.88 599 GLY A CA 1
ATOM 4888 C C . GLY A 1 599 ? 5.302 8.942 35.602 1.00 88.88 599 GLY A C 1
ATOM 4889 O O . GLY A 1 599 ? 5.669 9.394 36.680 1.00 88.88 599 GLY A O 1
ATOM 4890 N N . THR A 1 600 ? 4.769 7.724 35.466 1.00 92.50 600 THR A N 1
ATOM 4891 C CA . THR A 1 600 ? 4.408 6.831 36.574 1.00 92.50 600 THR A CA 1
ATOM 4892 C C . THR A 1 600 ? 4.858 5.394 36.300 1.00 92.50 600 THR A C 1
ATOM 4894 O O . THR A 1 600 ? 5.026 4.995 35.142 1.00 92.50 600 THR A O 1
ATOM 4897 N N . LEU A 1 601 ? 5.016 4.597 37.365 1.00 92.62 601 LEU A N 1
ATOM 4898 C CA . LEU A 1 601 ? 5.294 3.159 37.254 1.00 92.62 601 LEU A CA 1
ATOM 4899 C C . LEU A 1 601 ? 4.155 2.407 36.565 1.00 92.62 601 LEU A C 1
ATOM 4901 O O . LEU A 1 601 ? 4.427 1.517 35.770 1.00 92.62 601 LEU A O 1
ATOM 4905 N N . ALA A 1 602 ? 2.900 2.793 36.812 1.00 91.44 602 ALA A N 1
ATOM 4906 C CA . ALA A 1 602 ? 1.739 2.196 36.155 1.00 91.44 602 ALA A CA 1
ATOM 4907 C C . ALA A 1 602 ? 1.806 2.364 34.627 1.00 91.44 602 ALA A C 1
ATOM 4909 O O . ALA A 1 602 ? 1.714 1.383 33.894 1.00 91.44 602 ALA A O 1
ATOM 4910 N N . ALA A 1 603 ? 2.079 3.580 34.140 1.00 91.38 603 ALA A N 1
ATOM 4911 C CA . ALA A 1 603 ? 2.234 3.837 32.708 1.00 91.38 603 ALA A CA 1
ATOM 4912 C C . ALA A 1 603 ? 3.441 3.089 32.112 1.00 91.38 603 ALA A C 1
ATOM 4914 O O . ALA A 1 603 ? 3.374 2.581 30.995 1.00 91.38 603 ALA A O 1
ATOM 4915 N N . LEU A 1 604 ? 4.550 3.003 32.853 1.00 94.12 604 LEU A N 1
ATOM 4916 C CA . LEU A 1 604 ? 5.741 2.261 32.435 1.00 94.12 604 LEU A CA 1
ATOM 4917 C C . LEU A 1 604 ? 5.460 0.756 32.316 1.00 94.12 604 LEU A C 1
ATOM 4919 O O . LEU A 1 604 ? 5.773 0.151 31.291 1.00 94.12 604 LEU A O 1
ATOM 4923 N N . ARG A 1 605 ? 4.861 0.157 33.348 1.00 93.19 605 ARG A N 1
ATOM 4924 C CA . ARG A 1 605 ? 4.525 -1.272 33.407 1.00 93.19 605 ARG A CA 1
ATOM 4925 C C . ARG A 1 605 ? 3.471 -1.636 32.366 1.00 93.19 605 ARG A C 1
ATOM 4927 O O . ARG A 1 605 ? 3.622 -2.667 31.719 1.00 93.19 605 ARG A O 1
ATOM 4934 N N . SER A 1 606 ? 2.498 -0.759 32.126 1.00 92.56 606 SER A N 1
ATOM 4935 C CA . SER A 1 606 ? 1.498 -0.963 31.079 1.00 92.56 606 SER A CA 1
ATOM 4936 C C . SER A 1 606 ? 2.103 -0.941 29.671 1.00 92.56 606 SER A C 1
ATOM 4938 O O . SER A 1 606 ? 1.826 -1.817 28.852 1.00 92.56 606 SER A O 1
ATOM 4940 N N . LEU A 1 607 ? 3.039 -0.020 29.397 1.00 93.38 607 LEU A N 1
ATOM 4941 C CA . LEU A 1 607 ? 3.786 -0.033 28.135 1.00 93.38 607 LEU A CA 1
ATOM 4942 C C . LEU A 1 607 ? 4.614 -1.316 27.972 1.00 93.38 607 LEU A C 1
ATOM 4944 O O . LEU A 1 607 ? 4.706 -1.855 26.870 1.00 93.38 607 LEU A O 1
ATOM 4948 N N . LEU A 1 608 ? 5.216 -1.822 29.052 1.00 92.81 608 LEU A N 1
ATOM 4949 C CA . LEU A 1 608 ? 5.896 -3.114 29.007 1.00 92.81 608 LEU A CA 1
ATOM 4950 C C . LEU A 1 608 ? 4.899 -4.238 28.714 1.00 92.81 608 LEU A C 1
ATOM 4952 O O . LEU A 1 608 ? 5.176 -5.044 27.831 1.00 92.81 608 LEU A O 1
ATOM 4956 N N . PHE A 1 609 ? 3.750 -4.309 29.393 1.00 90.25 609 PHE A N 1
ATOM 4957 C CA . PHE A 1 609 ? 2.704 -5.295 29.092 1.00 90.25 609 PHE A CA 1
ATOM 4958 C C . PHE A 1 609 ? 2.324 -5.308 27.613 1.00 90.25 609 PHE A C 1
ATOM 4960 O O . PHE A 1 609 ? 2.395 -6.378 27.014 1.00 90.25 609 PHE A O 1
ATOM 4967 N N . TYR A 1 610 ? 2.078 -4.139 27.020 1.00 89.88 610 TYR A N 1
ATOM 4968 C CA . TYR A 1 610 ? 1.797 -3.990 25.591 1.00 89.88 610 TYR A CA 1
ATOM 4969 C C . TYR A 1 610 ? 2.876 -4.605 24.680 1.00 89.88 610 TYR A C 1
ATOM 4971 O O . TYR A 1 610 ? 2.553 -5.328 23.742 1.00 89.88 610 TYR A O 1
ATOM 4979 N N . VAL A 1 611 ? 4.166 -4.361 24.949 1.00 89.00 611 VAL A N 1
ATOM 4980 C CA . VAL A 1 611 ? 5.250 -4.919 24.113 1.00 89.00 611 VAL A CA 1
ATOM 4981 C C . VAL A 1 611 ? 5.340 -6.443 24.217 1.00 89.00 611 VAL A C 1
ATOM 4983 O O . VAL A 1 611 ? 5.719 -7.103 23.252 1.00 89.00 611 VAL A O 1
ATOM 4986 N N . GLY A 1 612 ? 4.953 -7.007 25.361 1.00 87.44 612 GLY A N 1
ATOM 4987 C CA . GLY A 1 612 ? 5.013 -8.442 25.615 1.00 87.44 612 GLY A CA 1
ATOM 4988 C C . GLY A 1 612 ? 6.380 -8.924 26.112 1.00 87.44 612 GLY A C 1
ATOM 4989 O O . GLY A 1 612 ? 7.251 -8.141 26.511 1.00 87.44 612 GLY A O 1
ATOM 4990 N N . LYS A 1 613 ? 6.532 -10.249 26.194 1.00 84.50 613 LYS A N 1
ATOM 4991 C CA . LYS A 1 613 ? 7.758 -10.908 26.678 1.00 84.50 613 LYS A CA 1
ATOM 4992 C C . LYS A 1 613 ? 8.760 -11.179 25.551 1.00 84.50 613 LYS A C 1
ATOM 4994 O O . LYS A 1 613 ? 9.960 -11.163 25.814 1.00 84.50 613 LYS A O 1
ATOM 4999 N N . ASP A 1 614 ? 8.271 -11.392 24.333 1.00 81.56 614 ASP A N 1
ATOM 5000 C CA . ASP A 1 614 ? 9.080 -11.852 23.208 1.00 81.56 614 ASP A CA 1
ATOM 5001 C C . ASP A 1 614 ? 9.754 -10.688 22.477 1.00 81.56 614 ASP A C 1
ATOM 5003 O O . ASP A 1 614 ? 9.096 -9.818 21.906 1.00 81.56 614 ASP A O 1
ATOM 5007 N N . ASP A 1 615 ? 11.087 -10.695 22.451 1.00 86.38 615 ASP A N 1
ATOM 5008 C CA . ASP A 1 615 ? 11.885 -9.723 21.701 1.00 86.38 615 ASP A CA 1
ATOM 5009 C C . ASP A 1 615 ? 12.161 -10.236 20.276 1.00 86.38 615 ASP A C 1
ATOM 5011 O O . ASP A 1 615 ? 13.254 -10.699 19.923 1.00 86.38 615 ASP A O 1
ATOM 5015 N N . SER A 1 616 ? 11.128 -10.177 19.434 1.00 85.00 616 SER A N 1
ATOM 5016 C CA . SER A 1 616 ? 11.238 -10.529 18.012 1.00 85.00 616 SER A CA 1
ATOM 5017 C C . SER A 1 616 ? 12.226 -9.622 17.268 1.00 85.00 616 SER A C 1
ATOM 5019 O O . SER A 1 616 ? 12.931 -10.080 16.366 1.00 85.00 616 SER A O 1
ATOM 5021 N N . LEU A 1 617 ? 12.352 -8.358 17.687 1.00 88.69 617 LEU A N 1
ATOM 5022 C CA . LEU A 1 617 ? 13.297 -7.402 17.112 1.00 88.69 617 LEU A CA 1
ATOM 5023 C C . LEU A 1 617 ? 14.755 -7.812 17.383 1.00 88.69 617 LEU A C 1
ATOM 5025 O O . LEU A 1 617 ? 15.603 -7.674 16.502 1.00 88.69 617 LEU A O 1
ATOM 5029 N N . TRP A 1 618 ? 15.071 -8.320 18.580 1.00 90.19 618 TRP A N 1
ATOM 5030 C CA . TRP A 1 618 ? 16.375 -8.924 18.899 1.00 90.19 618 TRP A CA 1
ATOM 5031 C C . TRP A 1 618 ? 16.668 -10.158 18.079 1.00 90.19 618 TRP A C 1
ATOM 5033 O O . TRP A 1 618 ? 17.775 -10.275 17.562 1.00 90.19 618 TRP A O 1
ATOM 5043 N N . THR A 1 619 ? 15.680 -11.025 17.891 1.00 88.25 619 THR A N 1
ATOM 5044 C CA . THR A 1 619 ? 15.850 -12.226 17.069 1.00 88.25 619 THR A CA 1
ATOM 5045 C C . THR A 1 619 ? 16.276 -11.853 15.647 1.00 88.25 619 THR A C 1
ATOM 5047 O O . THR A 1 619 ? 17.340 -12.279 15.200 1.00 88.25 619 THR A O 1
ATOM 5050 N N . VAL A 1 620 ? 15.542 -10.943 14.993 1.00 87.12 620 VAL A N 1
ATOM 5051 C CA . VAL A 1 620 ? 15.893 -10.448 13.650 1.00 87.12 620 VAL A CA 1
ATOM 5052 C C . VAL A 1 620 ? 17.270 -9.789 13.626 1.00 87.12 620 VAL A C 1
ATOM 5054 O O . VAL A 1 620 ? 18.060 -10.051 12.719 1.00 87.12 620 VAL A O 1
ATOM 5057 N N . GLN A 1 621 ? 17.584 -8.943 14.610 1.00 90.56 621 GLN A N 1
ATOM 5058 C CA . GLN A 1 621 ? 18.866 -8.241 14.653 1.00 90.56 621 GLN A CA 1
ATOM 5059 C C . GLN A 1 621 ? 20.049 -9.200 14.845 1.00 90.56 621 GLN A C 1
ATOM 5061 O O . GLN A 1 621 ? 21.059 -9.068 14.157 1.00 90.56 621 GLN A O 1
ATOM 5066 N N . ARG A 1 622 ? 19.921 -10.171 15.752 1.00 91.56 622 ARG A N 1
ATOM 5067 C CA . ARG A 1 622 ? 20.940 -11.185 16.036 1.00 91.56 622 ARG A CA 1
ATOM 5068 C C . ARG A 1 622 ? 21.172 -12.079 14.826 1.00 91.56 622 ARG A C 1
ATOM 5070 O O . ARG A 1 622 ? 22.319 -12.317 14.461 1.00 91.56 622 ARG A O 1
ATOM 5077 N N . ASP A 1 623 ? 20.101 -12.566 14.208 1.00 90.69 623 ASP A N 1
ATOM 5078 C CA . ASP A 1 623 ? 20.206 -13.476 13.068 1.00 90.69 623 ASP A CA 1
ATOM 5079 C C . ASP A 1 623 ? 20.801 -12.748 11.852 1.00 90.69 623 ASP A C 1
ATOM 5081 O O . ASP A 1 623 ? 21.743 -13.248 11.242 1.00 90.69 623 ASP A O 1
ATOM 5085 N N . SER A 1 624 ? 20.390 -11.496 11.615 1.00 92.12 624 SER A N 1
ATOM 5086 C CA . SER A 1 624 ? 21.024 -10.611 10.625 1.00 92.12 624 SER A CA 1
ATOM 5087 C C . SER A 1 624 ? 22.518 -10.409 10.901 1.00 92.12 624 SER A C 1
ATOM 5089 O O . SER A 1 624 ? 23.336 -10.434 9.983 1.00 92.12 624 SER A O 1
ATOM 5091 N N . PHE A 1 625 ? 22.898 -10.199 12.166 1.00 95.25 625 PHE A N 1
ATOM 5092 C CA . PHE A 1 625 ? 24.290 -9.952 12.538 1.00 95.25 625 PHE A CA 1
ATOM 5093 C C . PHE A 1 625 ? 25.173 -11.189 12.357 1.00 95.25 625 PHE A C 1
ATOM 5095 O O . PHE A 1 625 ? 26.297 -11.057 11.876 1.00 95.25 625 PHE A O 1
ATOM 5102 N N . ARG A 1 626 ? 24.657 -12.392 12.639 1.00 94.25 626 ARG A N 1
ATOM 5103 C CA . ARG A 1 626 ? 25.365 -13.656 12.364 1.00 94.25 626 ARG A CA 1
ATOM 5104 C C . ARG A 1 626 ? 25.736 -13.790 10.890 1.00 94.25 626 ARG A C 1
ATOM 5106 O O . ARG A 1 626 ? 26.835 -14.233 10.568 1.00 94.25 626 ARG A O 1
ATOM 5113 N N . GLU A 1 627 ? 24.846 -13.383 9.990 1.00 92.50 627 GLU A N 1
ATOM 5114 C CA . GLU A 1 627 ? 25.126 -13.404 8.554 1.00 92.50 627 GLU A CA 1
ATOM 5115 C C . GLU A 1 627 ? 26.197 -12.388 8.144 1.00 92.50 627 GLU A C 1
ATOM 5117 O O . GLU A 1 627 ? 27.081 -12.713 7.348 1.00 92.50 627 GLU A O 1
ATOM 5122 N N . VAL A 1 628 ? 26.160 -11.182 8.723 1.00 95.06 628 VAL A N 1
ATOM 5123 C CA . VAL A 1 628 ? 27.207 -10.168 8.526 1.00 95.06 628 VAL A CA 1
ATOM 5124 C C . VAL A 1 628 ? 28.555 -10.696 9.022 1.00 95.06 628 VAL A C 1
ATOM 5126 O O . VAL A 1 628 ? 29.536 -10.643 8.285 1.00 95.06 628 VAL A O 1
ATOM 5129 N N . GLN A 1 629 ? 28.606 -11.268 10.228 1.00 95.19 629 GLN A N 1
ATOM 5130 C CA . GLN A 1 629 ? 29.825 -11.861 10.782 1.00 95.19 629 GLN A CA 1
ATOM 5131 C C . GLN A 1 629 ? 30.371 -12.969 9.882 1.00 95.19 629 GLN A C 1
ATOM 5133 O O . GLN A 1 629 ? 31.547 -12.935 9.532 1.00 95.19 629 GLN A O 1
ATOM 5138 N N . LYS A 1 630 ? 29.519 -13.903 9.438 1.00 94.62 630 LYS A N 1
ATOM 5139 C CA . LYS A 1 630 ? 29.918 -14.986 8.528 1.00 94.62 630 LYS A CA 1
ATOM 5140 C C . LYS A 1 630 ? 30.549 -14.443 7.244 1.00 94.62 630 LYS A C 1
ATOM 5142 O O . LYS A 1 630 ? 31.584 -14.941 6.816 1.00 94.62 630 LYS A O 1
ATOM 5147 N N . TYR A 1 631 ? 29.961 -13.407 6.647 1.00 94.31 631 TYR A N 1
ATOM 5148 C CA . TYR A 1 631 ? 30.530 -12.767 5.461 1.00 94.31 631 TYR A CA 1
ATOM 5149 C C . TYR A 1 631 ? 31.919 -12.168 5.728 1.00 94.31 631 TYR A C 1
ATOM 5151 O O . TYR A 1 631 ? 32.840 -12.414 4.951 1.00 94.31 631 TYR A O 1
ATOM 5159 N N . PHE A 1 632 ? 32.094 -11.419 6.822 1.00 94.94 632 PHE A N 1
ATOM 5160 C CA . PHE A 1 632 ? 33.387 -10.810 7.156 1.00 94.94 632 PHE A CA 1
ATOM 5161 C C . PHE A 1 632 ? 34.453 -11.851 7.524 1.00 94.94 632 PHE A C 1
ATOM 5163 O O . PHE A 1 632 ? 35.616 -11.665 7.171 1.00 94.94 632 PHE A O 1
ATOM 5170 N N . THR A 1 633 ? 34.081 -12.962 8.161 1.00 95.25 633 THR A N 1
ATOM 5171 C CA . THR A 1 633 ? 34.995 -14.089 8.404 1.00 95.25 633 THR A CA 1
ATOM 5172 C C . THR A 1 633 ? 35.461 -14.704 7.087 1.00 95.25 633 THR A C 1
ATOM 5174 O O . THR A 1 633 ? 36.663 -14.752 6.835 1.00 95.25 633 THR A O 1
ATOM 5177 N N . ASN A 1 634 ? 34.531 -15.053 6.194 1.00 94.50 634 ASN A N 1
ATOM 5178 C CA . ASN A 1 634 ? 34.862 -15.639 4.893 1.00 94.50 634 ASN A CA 1
ATOM 5179 C C . ASN A 1 634 ? 35.715 -14.690 4.030 1.00 94.50 634 ASN A C 1
ATOM 5181 O O . ASN A 1 634 ? 36.656 -15.116 3.364 1.00 94.50 634 ASN A O 1
ATOM 5185 N N . ALA A 1 635 ? 35.404 -13.390 4.039 1.00 92.88 635 ALA A N 1
ATOM 5186 C CA . ALA A 1 635 ? 36.182 -12.388 3.316 1.00 92.88 635 ALA A CA 1
ATOM 5187 C C . ALA A 1 635 ? 37.605 -12.253 3.882 1.00 92.88 635 ALA A C 1
ATOM 5189 O O . ALA A 1 635 ? 38.558 -12.115 3.118 1.00 92.88 635 ALA A O 1
ATOM 5190 N N . ARG A 1 636 ? 37.768 -12.335 5.209 1.00 95.12 636 ARG A N 1
ATOM 5191 C CA . ARG A 1 636 ? 39.085 -12.321 5.856 1.00 95.12 636 ARG A CA 1
ATOM 5192 C C . ARG A 1 636 ? 39.913 -13.539 5.466 1.00 95.12 636 ARG A C 1
ATOM 5194 O O . ARG A 1 636 ? 41.075 -13.372 5.115 1.00 95.12 636 ARG A O 1
ATOM 5201 N N . GLU A 1 637 ? 39.321 -14.729 5.508 1.00 94.94 637 GLU A N 1
ATOM 5202 C CA . GLU A 1 637 ? 39.975 -15.978 5.100 1.00 94.94 637 GLU A CA 1
ATOM 5203 C C . GLU A 1 637 ? 40.438 -15.908 3.640 1.00 94.94 637 GLU A C 1
ATOM 5205 O O . GLU A 1 637 ? 41.606 -16.172 3.357 1.00 94.94 637 GLU A O 1
ATOM 5210 N N . LEU A 1 638 ? 39.569 -15.436 2.737 1.00 93.25 638 LEU A N 1
ATOM 5211 C CA . LEU A 1 638 ? 39.914 -15.214 1.332 1.00 93.25 638 LEU A CA 1
ATOM 5212 C C . LEU A 1 638 ? 41.097 -14.245 1.181 1.00 93.25 638 LEU A C 1
ATOM 5214 O O . LEU A 1 638 ? 42.049 -14.533 0.462 1.00 93.25 638 LEU A O 1
ATOM 5218 N N . LEU A 1 639 ? 41.070 -13.091 1.853 1.00 93.12 639 LEU A N 1
ATOM 5219 C CA . LEU A 1 639 ? 42.162 -12.114 1.766 1.00 93.12 639 LEU A CA 1
ATOM 5220 C C . LEU A 1 639 ? 43.473 -12.659 2.365 1.00 93.12 639 LEU A C 1
ATOM 5222 O O . LEU A 1 639 ? 44.552 -12.395 1.833 1.00 93.12 639 LEU A O 1
ATOM 5226 N N . MET A 1 640 ? 43.413 -13.462 3.428 1.00 93.38 640 MET A N 1
ATOM 5227 C CA . MET A 1 640 ? 44.601 -14.124 3.976 1.00 93.38 640 MET A CA 1
ATOM 5228 C C . MET A 1 640 ? 45.195 -15.131 2.986 1.00 93.38 640 MET A C 1
ATOM 5230 O O . MET A 1 640 ? 46.400 -15.095 2.741 1.00 93.38 640 MET A O 1
ATOM 5234 N N . GLU A 1 641 ? 44.361 -15.959 2.356 1.00 94.12 641 GLU A N 1
ATOM 5235 C CA . GLU A 1 641 ? 44.783 -16.900 1.312 1.00 94.12 641 GLU A CA 1
ATOM 5236 C C . GLU A 1 641 ? 45.462 -16.166 0.142 1.00 94.12 641 GLU A C 1
ATOM 5238 O O . GLU A 1 641 ? 46.564 -16.515 -0.290 1.00 94.12 641 GLU A O 1
ATOM 5243 N N . LEU A 1 642 ? 44.851 -15.071 -0.325 1.00 93.38 642 LEU A N 1
ATOM 5244 C CA . LEU A 1 642 ? 45.348 -14.290 -1.459 1.00 93.38 642 LEU A CA 1
ATOM 5245 C C . LEU A 1 642 ? 46.669 -13.568 -1.185 1.00 93.38 642 LEU A C 1
ATOM 5247 O O . LEU A 1 642 ? 47.380 -13.241 -2.140 1.00 93.38 642 LEU A O 1
ATOM 5251 N N . THR A 1 643 ? 47.041 -13.370 0.080 1.00 92.19 643 THR A N 1
ATOM 5252 C CA . THR A 1 643 ? 48.296 -12.704 0.465 1.00 92.19 643 THR A CA 1
ATOM 5253 C C . THR A 1 643 ? 49.527 -13.443 -0.074 1.00 92.19 643 THR A C 1
ATOM 5255 O O . THR A 1 643 ? 50.519 -12.813 -0.436 1.00 92.19 643 THR A O 1
ATOM 5258 N N . GLN A 1 644 ? 49.458 -14.771 -0.204 1.00 89.38 644 GLN A N 1
ATOM 5259 C CA . GLN A 1 644 ? 50.564 -15.594 -0.716 1.00 89.38 644 GLN A CA 1
ATOM 5260 C C . GLN A 1 644 ? 50.608 -15.678 -2.254 1.00 89.38 644 GLN A C 1
ATOM 5262 O O . GLN A 1 644 ? 51.560 -16.205 -2.832 1.00 89.38 644 GLN A O 1
ATOM 5267 N N . THR A 1 645 ? 49.596 -15.148 -2.940 1.00 91.81 645 THR A N 1
ATOM 5268 C CA . THR A 1 645 ? 49.441 -15.262 -4.396 1.00 91.81 645 THR A CA 1
ATOM 5269 C C . THR A 1 645 ? 50.059 -14.075 -5.147 1.00 91.81 645 THR A C 1
ATOM 5271 O O . THR A 1 645 ? 50.606 -13.140 -4.560 1.00 91.81 645 THR A O 1
ATOM 5274 N N . ARG A 1 646 ? 49.957 -14.074 -6.486 1.00 87.38 646 ARG A N 1
ATOM 5275 C CA . ARG A 1 646 ? 50.346 -12.919 -7.319 1.00 87.38 646 ARG A CA 1
ATOM 5276 C C . ARG A 1 646 ? 49.529 -11.663 -6.995 1.00 87.38 646 ARG A C 1
ATOM 5278 O O . ARG A 1 646 ? 50.079 -10.570 -7.066 1.00 87.38 646 ARG A O 1
ATOM 5285 N N . VAL A 1 647 ? 48.262 -11.823 -6.602 1.00 90.38 647 VAL A N 1
ATOM 5286 C CA . VAL A 1 647 ? 47.380 -10.725 -6.169 1.00 90.38 647 VAL A CA 1
ATOM 5287 C C . VAL A 1 647 ? 47.956 -10.035 -4.936 1.00 90.38 647 VAL A C 1
ATOM 5289 O O . VAL A 1 647 ? 48.055 -8.808 -4.904 1.00 90.38 647 VAL A O 1
ATOM 5292 N N . GLY A 1 648 ? 48.403 -10.837 -3.963 1.00 89.12 648 GLY A N 1
ATOM 5293 C CA . GLY A 1 648 ? 48.939 -10.391 -2.678 1.00 89.12 648 GLY A CA 1
ATOM 5294 C C . GLY A 1 648 ? 50.127 -9.436 -2.773 1.00 89.12 648 GLY A C 1
ATOM 5295 O O . GLY A 1 648 ? 50.339 -8.611 -1.891 1.00 89.12 648 GLY A O 1
ATOM 5296 N N . LYS A 1 649 ? 50.877 -9.514 -3.877 1.00 90.81 649 LYS A N 1
ATOM 5297 C CA . LYS A 1 649 ? 52.080 -8.710 -4.133 1.00 90.81 649 LYS A CA 1
ATOM 5298 C C . LYS A 1 649 ? 51.788 -7.348 -4.772 1.00 90.81 649 LYS A C 1
ATOM 5300 O O . LYS A 1 649 ? 52.716 -6.583 -5.016 1.00 90.81 649 LYS A O 1
ATOM 5305 N N . THR A 1 650 ? 50.529 -7.050 -5.087 1.00 92.94 650 THR A N 1
ATOM 5306 C CA . THR A 1 650 ? 50.145 -5.796 -5.748 1.00 92.94 650 THR A CA 1
ATOM 5307 C C . THR A 1 650 ? 49.924 -4.662 -4.733 1.00 92.94 650 THR A C 1
ATOM 5309 O O . THR A 1 650 ? 49.404 -4.906 -3.641 1.00 92.94 650 THR A O 1
ATOM 5312 N N . PRO A 1 651 ? 50.261 -3.400 -5.063 1.00 90.62 651 PRO A N 1
ATOM 5313 C CA . PRO A 1 651 ? 50.015 -2.265 -4.166 1.00 90.62 651 PRO A CA 1
ATOM 5314 C C . PRO A 1 651 ? 48.517 -2.020 -3.930 1.00 90.62 651 PRO A C 1
ATOM 5316 O O . PRO A 1 651 ? 48.113 -1.582 -2.853 1.00 90.62 651 PRO A O 1
ATOM 5319 N N . GLN A 1 652 ? 47.676 -2.349 -4.912 1.00 92.50 652 GLN A N 1
ATOM 5320 C CA . GLN A 1 652 ? 46.224 -2.244 -4.803 1.00 92.50 652 GLN A CA 1
ATOM 5321 C C . GLN A 1 652 ? 45.672 -3.214 -3.754 1.00 92.50 652 GLN A C 1
ATOM 5323 O O . GLN A 1 652 ? 44.810 -2.835 -2.965 1.00 92.50 652 GLN A O 1
ATOM 5328 N N . PHE A 1 653 ? 46.204 -4.437 -3.681 1.00 92.56 653 PHE A N 1
ATOM 5329 C CA . PHE A 1 653 ? 45.800 -5.410 -2.668 1.00 92.56 653 PHE A CA 1
ATOM 5330 C C . PHE A 1 653 ? 46.167 -4.968 -1.244 1.00 92.56 653 PHE A C 1
ATOM 5332 O O . PHE A 1 653 ? 45.355 -5.116 -0.332 1.00 92.56 653 PHE A O 1
ATOM 5339 N N . ALA A 1 654 ? 47.336 -4.345 -1.054 1.00 90.88 654 ALA A N 1
ATOM 5340 C CA . ALA A 1 654 ? 47.717 -3.772 0.240 1.00 90.88 654 ALA A CA 1
ATOM 5341 C C . ALA A 1 654 ? 46.716 -2.700 0.712 1.00 90.88 654 ALA A C 1
ATOM 5343 O O . ALA A 1 654 ? 46.339 -2.667 1.886 1.00 90.88 654 ALA A O 1
ATOM 5344 N N . HIS A 1 655 ? 46.222 -1.869 -0.211 1.00 91.62 655 HIS A N 1
ATOM 5345 C CA . HIS A 1 655 ? 45.160 -0.908 0.082 1.00 91.62 655 HIS A CA 1
ATOM 5346 C C . HIS A 1 655 ? 43.831 -1.598 0.436 1.00 91.62 655 HIS A C 1
ATOM 5348 O O . HIS A 1 655 ? 43.195 -1.212 1.415 1.00 91.62 655 HIS A O 1
ATOM 5354 N N . VAL A 1 656 ? 43.434 -2.641 -0.305 1.00 91.44 656 VAL A N 1
ATOM 5355 C CA . VAL A 1 656 ? 42.211 -3.419 -0.022 1.00 91.44 656 VAL A CA 1
ATOM 5356 C C . VAL A 1 656 ? 42.256 -4.038 1.377 1.00 91.44 656 VAL A C 1
ATOM 5358 O O . VAL A 1 656 ? 41.284 -3.918 2.118 1.00 91.44 656 VAL A O 1
ATOM 5361 N N . ILE A 1 657 ? 43.383 -4.635 1.784 1.00 92.75 657 ILE A N 1
ATOM 5362 C CA . ILE A 1 657 ? 43.559 -5.159 3.150 1.00 92.75 657 ILE A CA 1
ATOM 5363 C C . ILE A 1 657 ? 43.442 -4.040 4.186 1.00 92.75 657 ILE A C 1
ATOM 5365 O O . ILE A 1 657 ? 42.761 -4.209 5.199 1.00 92.75 657 ILE A O 1
ATOM 5369 N N . HIS A 1 658 ? 44.092 -2.897 3.947 1.00 91.75 658 HIS A N 1
ATOM 5370 C CA . HIS A 1 658 ? 44.036 -1.768 4.872 1.00 91.75 658 HIS A CA 1
ATOM 5371 C C . HIS A 1 658 ? 42.590 -1.308 5.105 1.00 91.75 658 HIS A C 1
ATOM 5373 O O . HIS A 1 658 ? 42.167 -1.194 6.256 1.00 91.75 658 HIS A O 1
ATOM 5379 N N . GLN A 1 659 ? 41.813 -1.118 4.036 1.00 91.69 659 GLN A N 1
ATOM 5380 C CA . GLN A 1 659 ? 40.412 -0.706 4.149 1.00 91.69 659 GLN A CA 1
ATOM 5381 C C . GLN A 1 659 ? 39.526 -1.800 4.749 1.00 91.69 659 GLN A C 1
ATOM 5383 O O . GLN A 1 659 ? 38.707 -1.515 5.621 1.00 91.69 659 GLN A O 1
ATOM 5388 N N . PHE A 1 660 ? 39.727 -3.067 4.382 1.00 92.75 660 PHE A N 1
ATOM 5389 C CA . PHE A 1 660 ? 38.991 -4.183 4.978 1.00 92.75 660 PHE A CA 1
ATOM 5390 C C . PHE A 1 660 ? 39.213 -4.293 6.497 1.00 92.75 660 PHE A C 1
ATOM 5392 O O . PHE A 1 660 ? 38.286 -4.615 7.246 1.00 92.75 660 PHE A O 1
ATOM 5399 N N . ASN A 1 661 ? 40.419 -3.981 6.981 1.00 92.44 661 ASN A N 1
ATOM 5400 C CA . ASN A 1 661 ? 40.705 -3.922 8.414 1.00 92.44 661 ASN A CA 1
ATOM 5401 C C . ASN A 1 661 ? 39.960 -2.767 9.100 1.00 92.44 661 ASN A C 1
ATOM 5403 O O . ASN A 1 661 ? 39.425 -2.961 10.192 1.00 92.44 661 ASN A O 1
ATOM 5407 N N . GLN A 1 662 ? 39.854 -1.599 8.456 1.00 91.50 662 GLN A N 1
ATOM 5408 C CA . GLN A 1 662 ? 39.034 -0.493 8.969 1.00 91.50 662 GLN A CA 1
ATOM 5409 C C . GLN A 1 662 ? 37.545 -0.867 9.029 1.00 91.50 662 GLN A C 1
ATOM 5411 O O . GLN A 1 662 ? 36.890 -0.640 10.047 1.00 91.50 662 GLN A O 1
ATOM 5416 N N . GLN A 1 663 ? 37.018 -1.507 7.980 1.00 93.25 663 GLN A N 1
ATOM 5417 C CA . GLN A 1 663 ? 35.646 -2.023 7.957 1.00 93.25 663 GLN A CA 1
ATOM 5418 C C . GLN A 1 663 ? 35.425 -3.053 9.076 1.00 93.25 663 GLN A C 1
ATOM 5420 O O . GLN A 1 663 ? 34.468 -2.947 9.840 1.00 93.25 663 GLN A O 1
ATOM 5425 N N . SER A 1 664 ? 36.347 -4.009 9.230 1.00 93.19 664 SER A N 1
ATOM 5426 C CA . SER A 1 664 ? 36.312 -5.020 10.294 1.00 93.19 664 SER A CA 1
ATOM 5427 C C . SER A 1 664 ? 36.306 -4.400 11.695 1.00 93.19 664 SER A C 1
ATOM 5429 O O . SER A 1 664 ? 35.614 -4.909 12.573 1.00 93.19 664 SER A O 1
ATOM 5431 N N . ALA A 1 665 ? 37.035 -3.300 11.913 1.00 93.75 665 ALA A N 1
ATOM 5432 C CA . ALA A 1 665 ? 37.032 -2.588 13.191 1.00 93.75 665 ALA A CA 1
ATOM 5433 C C . ALA A 1 665 ? 35.648 -1.997 13.516 1.00 93.75 665 ALA A C 1
ATOM 5435 O O . ALA A 1 665 ? 35.170 -2.133 14.640 1.00 93.75 665 ALA A O 1
ATOM 5436 N N . ILE A 1 666 ? 34.957 -1.430 12.519 1.00 93.81 666 ILE A N 1
ATOM 5437 C CA . ILE A 1 666 ? 33.576 -0.942 12.677 1.00 93.81 666 ILE A CA 1
ATOM 5438 C C . ILE A 1 666 ? 32.623 -2.097 13.019 1.00 93.81 666 ILE A C 1
ATOM 5440 O O . ILE A 1 666 ? 31.756 -1.945 13.880 1.00 93.81 666 ILE A O 1
ATOM 5444 N N . ILE A 1 667 ? 32.784 -3.260 12.377 1.00 95.38 667 ILE A N 1
ATOM 5445 C CA . ILE A 1 667 ? 31.992 -4.457 12.702 1.00 95.38 667 ILE A CA 1
ATOM 5446 C C . ILE A 1 667 ? 32.283 -4.945 14.129 1.00 95.38 667 ILE A C 1
ATOM 5448 O O . ILE A 1 667 ? 31.354 -5.344 14.828 1.00 95.38 667 ILE A O 1
ATOM 5452 N N . GLY A 1 668 ? 33.531 -4.852 14.596 1.00 94.62 668 GLY A N 1
ATOM 5453 C CA . GLY A 1 668 ? 33.902 -5.137 15.986 1.00 94.62 668 GLY A CA 1
ATOM 5454 C C . GLY A 1 668 ? 33.244 -4.187 16.993 1.00 94.62 668 GLY A C 1
ATOM 5455 O O . GLY A 1 668 ? 32.722 -4.632 18.011 1.00 94.62 668 GLY A O 1
ATOM 5456 N N . GLU A 1 669 ? 33.179 -2.887 16.693 1.00 94.38 669 GLU A N 1
ATOM 5457 C CA . GLU A 1 669 ? 32.444 -1.919 17.525 1.00 94.38 669 GLU A CA 1
ATOM 5458 C C . GLU A 1 669 ? 30.940 -2.215 17.563 1.00 94.38 669 GLU A C 1
ATOM 5460 O O . GLU A 1 669 ? 30.306 -2.101 18.615 1.00 94.38 669 GLU A O 1
ATOM 5465 N N . LEU A 1 670 ? 30.360 -2.629 16.432 1.00 94.44 670 LEU A N 1
ATOM 5466 C CA . LEU A 1 670 ? 28.972 -3.080 16.381 1.00 94.44 670 LEU A CA 1
ATOM 5467 C C . LEU A 1 670 ? 28.761 -4.343 17.228 1.00 94.44 670 LEU A C 1
ATOM 5469 O O . LEU A 1 670 ? 27.774 -4.415 17.956 1.00 94.44 670 LEU A O 1
ATOM 5473 N N . GLN A 1 671 ? 29.684 -5.306 17.163 1.00 95.00 671 GLN A N 1
ATOM 5474 C CA . GLN A 1 671 ? 29.645 -6.514 17.985 1.00 95.00 671 GLN A CA 1
ATOM 5475 C C . GLN A 1 671 ? 29.625 -6.168 19.475 1.00 95.00 671 GLN A C 1
ATOM 5477 O O . GLN A 1 671 ? 28.704 -6.579 20.177 1.00 95.00 671 GLN A O 1
ATOM 5482 N N . ALA A 1 672 ? 30.574 -5.344 19.925 1.00 93.44 672 ALA A N 1
ATOM 5483 C CA . ALA A 1 672 ? 30.668 -4.915 21.317 1.00 93.44 672 ALA A CA 1
ATOM 5484 C C . ALA A 1 672 ? 29.392 -4.190 21.781 1.00 93.44 672 ALA A C 1
ATOM 5486 O O . ALA A 1 672 ? 28.906 -4.417 22.888 1.00 93.44 672 ALA A O 1
ATOM 5487 N N . MET A 1 673 ? 28.799 -3.353 20.918 1.00 93.00 673 MET A N 1
ATOM 5488 C CA . MET A 1 673 ? 27.526 -2.687 21.207 1.00 93.00 673 MET A CA 1
ATOM 5489 C C . MET A 1 673 ? 26.378 -3.692 21.401 1.00 93.00 673 MET A C 1
ATOM 5491 O O . MET A 1 673 ? 25.560 -3.514 22.303 1.00 93.00 673 MET A O 1
ATOM 5495 N N . LEU A 1 674 ? 26.287 -4.725 20.556 1.00 91.69 674 LEU A N 1
ATOM 5496 C CA . LEU A 1 674 ? 25.240 -5.748 20.651 1.00 91.69 674 LEU A CA 1
ATOM 5497 C C . LEU A 1 674 ? 25.452 -6.679 21.852 1.00 91.69 674 LEU A C 1
ATOM 5499 O O . LEU A 1 674 ? 24.484 -7.034 22.517 1.00 91.69 674 LEU A O 1
ATOM 5503 N N . GLU A 1 675 ? 26.694 -7.043 22.162 1.00 91.50 675 GLU A N 1
ATOM 5504 C CA . GLU A 1 675 ? 27.038 -7.851 23.339 1.00 91.50 675 GLU A CA 1
ATOM 5505 C C . GLU A 1 675 ? 26.685 -7.112 24.635 1.00 91.50 675 GLU A C 1
ATOM 5507 O O . GLU A 1 675 ? 25.956 -7.658 25.465 1.00 91.50 675 GLU A O 1
ATOM 5512 N N . ALA A 1 676 ? 27.054 -5.832 24.749 1.00 87.50 676 ALA A N 1
ATOM 5513 C CA . ALA A 1 676 ? 26.645 -4.979 25.867 1.00 87.50 676 ALA A CA 1
ATOM 5514 C C . ALA A 1 676 ? 25.113 -4.783 25.936 1.00 87.50 676 ALA A C 1
ATOM 5516 O O . ALA A 1 676 ? 24.525 -4.653 27.016 1.00 87.50 676 ALA A O 1
ATOM 5517 N N . ASP A 1 677 ? 24.416 -4.778 24.789 1.00 86.44 677 ASP A N 1
ATOM 5518 C CA . ASP A 1 677 ? 22.950 -4.780 24.774 1.00 86.44 677 ASP A CA 1
ATOM 5519 C C . ASP A 1 677 ? 22.370 -6.109 25.299 1.00 86.44 677 ASP A C 1
ATOM 5521 O O . ASP A 1 677 ? 21.316 -6.116 25.938 1.00 86.44 677 ASP A O 1
ATOM 5525 N N . ASN A 1 678 ? 23.065 -7.225 25.101 1.00 87.19 678 ASN A N 1
ATOM 5526 C CA . ASN A 1 678 ? 22.611 -8.543 25.532 1.00 87.19 678 ASN A CA 1
ATOM 5527 C C . ASN A 1 678 ? 22.880 -8.829 27.021 1.00 87.19 678 ASN A C 1
ATOM 5529 O O . ASN A 1 678 ? 22.061 -9.495 27.654 1.00 87.19 678 ASN A O 1
ATOM 5533 N N . GLU A 1 679 ? 23.964 -8.296 27.600 1.00 87.38 679 GLU A N 1
ATOM 5534 C CA . GLU A 1 679 ? 24.298 -8.459 29.031 1.00 87.38 679 GLU A CA 1
ATOM 5535 C C . GLU A 1 679 ? 23.126 -8.073 29.946 1.00 87.38 679 GLU A C 1
ATOM 5537 O O . GLU A 1 679 ? 22.744 -8.814 30.852 1.00 87.38 679 GLU A O 1
ATOM 5542 N N . ILE A 1 680 ? 22.487 -6.934 29.658 1.00 86.75 680 ILE A N 1
ATOM 5543 C CA . ILE A 1 680 ? 21.238 -6.516 30.304 1.00 86.75 680 ILE A CA 1
ATOM 5544 C C . ILE A 1 680 ? 20.102 -6.618 29.286 1.00 86.75 680 ILE A C 1
ATOM 5546 O O . ILE A 1 680 ? 19.635 -5.605 28.765 1.00 86.75 680 ILE A O 1
ATOM 5550 N N . SER A 1 681 ? 19.677 -7.842 28.979 1.00 89.75 681 SER A N 1
ATOM 5551 C CA . SER A 1 681 ? 18.626 -8.101 27.986 1.00 89.75 681 SER A CA 1
ATOM 5552 C C . SER A 1 681 ? 17.315 -7.339 28.256 1.00 89.75 681 SER A C 1
ATOM 5554 O O . SER A 1 681 ? 17.007 -6.966 29.394 1.00 89.75 681 SER A O 1
ATOM 5556 N N . PHE A 1 682 ? 16.480 -7.176 27.222 1.00 91.00 682 PHE A N 1
ATOM 5557 C CA . PHE A 1 682 ? 15.130 -6.614 27.368 1.00 91.00 682 PHE A CA 1
ATOM 5558 C C . PHE A 1 682 ? 14.304 -7.357 28.431 1.00 91.00 682 PHE A C 1
ATOM 5560 O O . PHE A 1 682 ? 13.633 -6.724 29.247 1.00 91.00 682 PHE A O 1
ATOM 5567 N N . ALA A 1 683 ? 14.409 -8.688 28.488 1.00 91.31 683 ALA A N 1
ATOM 5568 C CA . ALA A 1 683 ? 13.730 -9.499 29.494 1.00 91.31 683 ALA A CA 1
ATOM 5569 C C . ALA A 1 683 ? 14.187 -9.155 30.923 1.00 91.31 683 ALA A C 1
ATOM 5571 O O . ALA A 1 683 ? 13.356 -9.069 31.831 1.00 91.31 683 ALA A O 1
ATOM 5572 N N . SER A 1 684 ? 15.485 -8.910 31.123 1.00 91.38 684 SER A N 1
ATOM 5573 C CA . SER A 1 684 ? 16.036 -8.472 32.410 1.00 91.38 684 SER A CA 1
ATOM 5574 C C . SER A 1 684 ? 15.531 -7.079 32.786 1.00 91.38 684 SER A C 1
ATOM 5576 O O . SER A 1 684 ? 15.034 -6.896 33.894 1.00 91.38 684 SER A O 1
ATOM 5578 N N . ILE A 1 685 ? 15.562 -6.116 31.854 1.00 92.31 685 ILE A N 1
ATOM 5579 C CA . ILE A 1 685 ? 15.029 -4.757 32.076 1.00 92.31 685 ILE A CA 1
ATOM 5580 C C . ILE A 1 685 ? 13.556 -4.821 32.460 1.00 92.31 685 ILE A C 1
ATOM 5582 O O . ILE A 1 685 ? 13.140 -4.179 33.425 1.00 92.31 685 ILE A O 1
ATOM 5586 N N . ARG A 1 686 ? 12.772 -5.615 31.724 1.00 94.00 686 ARG A N 1
ATOM 5587 C CA . ARG A 1 686 ? 11.355 -5.825 31.997 1.00 94.00 686 ARG A CA 1
ATOM 5588 C C . ARG A 1 686 ? 11.160 -6.319 33.429 1.00 94.00 686 ARG A C 1
ATOM 5590 O O . ARG A 1 686 ? 10.428 -5.680 34.178 1.00 94.00 686 ARG A O 1
ATOM 5597 N N . LYS A 1 687 ? 11.833 -7.405 33.828 1.00 93.69 687 LYS A N 1
ATOM 5598 C CA . LYS A 1 687 ? 11.754 -7.954 35.195 1.00 93.69 687 LYS A CA 1
ATOM 5599 C C . LYS A 1 687 ? 12.114 -6.903 36.248 1.00 93.69 687 LYS A C 1
ATOM 5601 O O . LYS A 1 687 ? 11.347 -6.719 37.187 1.00 93.69 687 LYS A O 1
ATOM 5606 N N . SER A 1 688 ? 13.201 -6.158 36.051 1.00 93.12 688 SER A N 1
ATOM 5607 C CA . SER A 1 688 ? 13.614 -5.088 36.968 1.00 93.12 688 SER A CA 1
ATOM 5608 C C . SER A 1 688 ? 12.568 -3.978 37.093 1.00 93.12 688 SER A C 1
ATOM 5610 O O . SER A 1 688 ? 12.328 -3.487 38.190 1.00 93.12 688 SER A O 1
ATOM 5612 N N . CYS A 1 689 ? 11.896 -3.605 36.001 1.00 93.44 689 CYS A N 1
ATOM 5613 C CA . CYS A 1 689 ? 10.830 -2.599 36.025 1.00 93.44 689 CYS A CA 1
ATOM 5614 C C . CYS A 1 689 ? 9.556 -3.069 36.752 1.00 93.44 689 CYS A C 1
ATOM 5616 O O . CYS A 1 689 ? 8.794 -2.246 37.264 1.00 93.44 689 CYS A O 1
ATOM 5618 N N . PHE A 1 690 ? 9.303 -4.381 36.783 1.00 93.56 690 PHE A N 1
ATOM 5619 C CA . PHE A 1 690 ? 8.201 -4.965 37.553 1.00 93.56 690 PHE A CA 1
ATOM 5620 C C . PHE A 1 690 ? 8.557 -5.169 39.027 1.00 93.56 690 PHE A C 1
ATOM 5622 O O . PHE A 1 690 ? 7.685 -5.004 39.869 1.00 93.56 690 PHE A O 1
ATOM 5629 N N . ALA A 1 691 ? 9.815 -5.489 39.335 1.00 94.31 691 ALA A N 1
ATOM 5630 C CA . ALA A 1 691 ? 10.271 -5.754 40.699 1.00 94.31 691 ALA A CA 1
ATOM 5631 C C . ALA A 1 691 ? 10.651 -4.489 41.490 1.00 94.31 691 ALA A C 1
ATOM 5633 O O . ALA A 1 691 ? 10.639 -4.509 42.715 1.00 94.31 691 ALA A O 1
ATOM 5634 N N . CYS A 1 692 ? 11.033 -3.402 40.813 1.00 93.44 692 CYS A N 1
ATOM 5635 C CA . CYS A 1 692 ? 11.454 -2.160 41.456 1.00 93.44 692 CYS A CA 1
ATOM 5636 C C . CYS A 1 692 ? 10.296 -1.156 41.539 1.00 93.44 692 CYS A C 1
ATOM 5638 O O . CYS A 1 692 ? 9.651 -0.864 40.528 1.00 93.44 692 CYS A O 1
ATOM 5640 N N . ASP A 1 693 ? 10.089 -0.586 42.728 1.00 94.06 693 ASP A N 1
ATOM 5641 C CA . ASP A 1 693 ? 9.094 0.464 42.989 1.00 94.06 693 ASP A CA 1
ATOM 5642 C C . ASP A 1 693 ? 9.694 1.883 43.032 1.00 94.06 693 ASP A C 1
ATOM 5644 O O . ASP A 1 693 ? 8.987 2.857 43.286 1.00 94.06 693 ASP A O 1
ATOM 5648 N N . ASP A 1 694 ? 10.987 2.036 42.725 1.00 94.69 694 ASP A N 1
ATOM 5649 C CA . ASP A 1 694 ? 11.627 3.345 42.573 1.00 94.69 694 ASP A CA 1
ATOM 5650 C C . ASP A 1 694 ? 11.831 3.709 41.094 1.00 94.69 694 ASP A C 1
ATOM 5652 O O . ASP A 1 694 ? 12.726 3.213 40.396 1.00 94.69 694 ASP A O 1
ATOM 5656 N N . LEU A 1 695 ? 11.025 4.664 40.623 1.00 93.50 695 LEU A N 1
ATOM 5657 C CA . LEU A 1 695 ? 11.106 5.190 39.263 1.00 93.50 695 LEU A CA 1
ATOM 5658 C C . LEU A 1 695 ? 12.460 5.862 38.968 1.00 93.50 695 LEU A C 1
ATOM 5660 O O . LEU A 1 695 ? 12.911 5.834 37.822 1.00 93.50 695 LEU A O 1
ATOM 5664 N N . SER A 1 696 ? 13.128 6.454 39.965 1.00 94.38 696 SER A N 1
ATOM 5665 C CA . SER A 1 696 ? 14.436 7.097 39.783 1.00 94.38 696 SER A CA 1
ATOM 5666 C C . SER A 1 696 ? 15.520 6.071 39.447 1.00 94.38 696 SER A C 1
ATOM 5668 O O . SER A 1 696 ? 16.289 6.242 38.496 1.00 94.38 696 SER A O 1
ATOM 5670 N N . THR A 1 697 ? 15.544 4.950 40.167 1.00 94.56 697 THR A N 1
ATOM 5671 C CA . THR A 1 697 ? 16.451 3.829 39.896 1.00 94.56 697 THR A CA 1
ATOM 5672 C C . THR A 1 697 ? 16.194 3.201 38.530 1.00 94.56 697 THR A C 1
ATOM 5674 O O . THR A 1 697 ? 17.143 3.026 37.762 1.00 94.56 697 THR A O 1
ATOM 5677 N N . ILE A 1 698 ? 14.930 2.979 38.155 1.00 94.94 698 ILE A N 1
ATOM 5678 C CA . ILE A 1 698 ? 14.586 2.512 36.801 1.00 94.94 698 ILE A CA 1
ATOM 5679 C C . ILE A 1 698 ? 15.071 3.508 35.737 1.00 94.94 698 ILE A C 1
ATOM 5681 O O . ILE A 1 698 ? 15.656 3.109 34.731 1.00 94.94 698 ILE A O 1
ATOM 5685 N N . ARG A 1 699 ? 14.893 4.816 35.952 1.00 95.44 699 ARG A N 1
ATOM 5686 C CA . ARG A 1 699 ? 15.370 5.848 35.018 1.00 95.44 699 ARG A CA 1
ATOM 5687 C C . ARG A 1 699 ? 16.887 5.840 34.858 1.00 95.44 699 ARG A C 1
ATOM 5689 O O . ARG A 1 699 ? 17.356 6.008 33.734 1.00 95.44 699 ARG A O 1
ATOM 5696 N N . ARG A 1 700 ? 17.650 5.619 35.933 1.00 94.69 700 ARG A N 1
ATOM 5697 C CA . ARG A 1 700 ? 19.116 5.469 35.866 1.00 94.69 700 ARG A CA 1
ATOM 5698 C C . ARG A 1 700 ? 19.520 4.233 35.061 1.00 94.69 700 ARG A C 1
ATOM 5700 O O . ARG A 1 700 ? 20.377 4.350 34.187 1.00 94.69 700 ARG A O 1
ATOM 5707 N N . LEU A 1 701 ? 18.852 3.098 35.284 1.00 94.06 701 LEU A N 1
ATOM 5708 C CA . LEU A 1 701 ? 19.057 1.873 34.503 1.00 94.06 701 LEU A CA 1
ATOM 5709 C C . LEU A 1 701 ? 18.785 2.108 33.009 1.00 94.06 701 LEU A C 1
ATOM 5711 O O . LEU A 1 701 ? 19.623 1.795 32.166 1.00 94.06 701 LEU A O 1
ATOM 5715 N N . LEU A 1 702 ? 17.640 2.710 32.672 1.00 94.62 702 LEU A N 1
ATOM 5716 C CA . LEU A 1 702 ? 17.271 3.014 31.287 1.00 94.62 702 LEU A CA 1
ATOM 5717 C C . LEU A 1 702 ? 18.234 4.014 30.638 1.00 94.62 702 LEU A C 1
ATOM 5719 O O . LEU A 1 702 ? 18.573 3.860 29.467 1.00 94.62 702 LEU A O 1
ATOM 5723 N N . LEU A 1 703 ? 18.700 5.022 31.382 1.00 93.75 703 LEU A N 1
ATOM 5724 C CA . LEU A 1 703 ? 19.664 5.997 30.879 1.00 93.75 703 LEU A CA 1
ATOM 5725 C C . LEU A 1 703 ? 21.007 5.335 30.550 1.00 93.75 703 LEU A C 1
ATOM 5727 O O . LEU A 1 703 ? 21.524 5.546 29.454 1.00 93.75 703 LEU A O 1
ATOM 5731 N N . SER A 1 704 ? 21.523 4.500 31.458 1.00 90.94 704 SER A N 1
ATOM 5732 C CA . SER A 1 704 ? 22.722 3.687 31.220 1.00 90.94 704 SER A CA 1
ATOM 5733 C C . SER A 1 704 ? 22.539 2.811 29.977 1.00 90.94 704 SER A C 1
ATOM 5735 O O . SER A 1 704 ? 23.361 2.840 29.061 1.00 90.94 704 SER A O 1
ATOM 5737 N N . LYS A 1 705 ? 21.386 2.142 29.858 1.00 91.06 705 LYS A N 1
ATOM 5738 C CA . LYS A 1 705 ? 21.066 1.306 28.700 1.00 91.06 705 LYS A CA 1
ATOM 5739 C C . LYS A 1 705 ? 21.051 2.081 27.383 1.00 91.06 705 LYS A C 1
ATOM 5741 O O . LYS A 1 705 ? 21.582 1.630 26.371 1.00 91.06 705 LYS A O 1
ATOM 5746 N N . MET A 1 706 ? 20.459 3.272 27.382 1.00 92.31 706 MET A N 1
ATOM 5747 C CA . MET A 1 706 ? 20.438 4.136 26.206 1.00 92.31 706 MET A CA 1
ATOM 5748 C C . MET A 1 706 ? 21.837 4.613 25.810 1.00 92.31 706 MET A C 1
ATOM 5750 O O . MET A 1 706 ? 22.073 4.802 24.620 1.00 92.31 706 MET A O 1
ATOM 5754 N N . GLN A 1 707 ? 22.747 4.834 26.762 1.00 89.44 707 GLN A N 1
ATOM 5755 C CA . GLN A 1 707 ? 24.120 5.263 26.475 1.00 89.44 707 GLN A CA 1
ATOM 5756 C C . GLN A 1 707 ? 24.921 4.184 25.735 1.00 89.44 707 GLN A C 1
ATOM 5758 O O . GLN A 1 707 ? 25.668 4.536 24.825 1.00 89.44 707 GLN A O 1
ATOM 5763 N N . LEU A 1 708 ? 24.686 2.901 26.038 1.00 86.62 708 LEU A N 1
ATOM 5764 C CA . LEU A 1 708 ? 25.321 1.767 25.351 1.00 86.62 708 LEU A CA 1
ATOM 5765 C C . LEU A 1 708 ? 24.937 1.686 23.862 1.00 86.62 708 LEU A C 1
ATOM 5767 O O . LEU A 1 708 ? 25.760 1.356 23.015 1.00 86.62 708 LEU A O 1
ATOM 5771 N N . LEU A 1 709 ? 23.698 2.042 23.510 1.00 86.06 709 LEU A N 1
ATOM 5772 C CA . LEU A 1 709 ? 23.186 1.940 22.140 1.00 86.06 709 LEU A CA 1
ATOM 5773 C C . LEU A 1 709 ? 23.501 3.189 21.301 1.00 86.06 709 LEU A C 1
ATOM 5775 O O . LEU A 1 709 ? 22.634 4.047 21.106 1.00 86.06 709 LEU A O 1
ATOM 5779 N N . ASN A 1 710 ? 24.717 3.311 20.762 1.00 86.94 710 ASN A N 1
ATOM 5780 C CA . ASN A 1 710 ? 25.126 4.443 19.911 1.00 86.94 710 ASN A CA 1
ATOM 5781 C C . ASN A 1 710 ? 25.102 4.144 18.395 1.00 86.94 710 ASN A C 1
ATOM 5783 O O . ASN A 1 710 ? 26.045 4.445 17.661 1.00 86.94 710 ASN A O 1
ATOM 5787 N N . ALA A 1 711 ? 23.983 3.617 17.893 1.00 89.31 711 ALA A N 1
ATOM 5788 C CA . ALA A 1 711 ? 23.826 3.292 16.469 1.00 89.31 711 ALA A CA 1
ATOM 5789 C C . ALA A 1 711 ? 24.021 4.501 15.531 1.00 89.31 711 ALA A C 1
ATOM 5791 O O . ALA A 1 711 ? 24.561 4.372 14.436 1.00 89.31 711 ALA A O 1
ATOM 5792 N N . ASN A 1 712 ? 23.609 5.700 15.961 1.00 88.31 712 ASN A N 1
ATOM 5793 C CA . ASN A 1 712 ? 23.784 6.926 15.177 1.00 88.31 712 ASN A CA 1
ATOM 5794 C C . ASN A 1 712 ? 25.254 7.347 15.053 1.00 88.31 712 ASN A C 1
ATOM 5796 O O . ASN A 1 712 ? 25.642 7.844 13.998 1.00 88.31 712 ASN A O 1
ATOM 5800 N N . GLY A 1 713 ? 26.061 7.143 16.100 1.00 89.88 713 GLY A N 1
ATOM 5801 C CA . GLY A 1 713 ? 27.504 7.371 16.045 1.00 89.88 713 GLY A CA 1
ATOM 5802 C C . GLY A 1 713 ? 28.181 6.434 15.048 1.00 89.88 713 GLY A C 1
ATOM 5803 O O . GLY A 1 713 ? 28.922 6.903 14.188 1.00 89.88 713 GLY A O 1
ATOM 5804 N N . LEU A 1 714 ? 27.840 5.141 15.092 1.00 91.25 714 LEU A N 1
ATOM 5805 C CA . LEU A 1 714 ? 28.341 4.150 14.133 1.00 91.25 714 LEU A CA 1
ATOM 5806 C C . LEU A 1 714 ? 27.920 4.467 12.694 1.00 91.25 714 LEU A C 1
ATOM 5808 O O . LEU A 1 714 ? 28.762 4.453 11.803 1.00 91.25 714 LEU A O 1
ATOM 5812 N N . MET A 1 715 ? 26.655 4.834 12.459 1.00 90.62 715 MET A N 1
ATOM 5813 C CA . MET A 1 715 ? 26.198 5.264 11.129 1.00 90.62 715 MET A CA 1
ATOM 5814 C C . MET A 1 715 ? 26.994 6.464 10.604 1.00 90.62 715 MET A C 1
ATOM 5816 O O . MET A 1 715 ? 27.379 6.469 9.439 1.00 90.62 715 MET A O 1
ATOM 5820 N N . ASN A 1 716 ? 27.269 7.467 11.447 1.00 90.31 716 ASN A N 1
ATOM 5821 C CA . ASN A 1 716 ? 28.078 8.620 11.044 1.00 90.31 716 ASN A CA 1
ATOM 5822 C C . ASN A 1 716 ? 29.518 8.209 10.704 1.00 90.31 716 ASN A C 1
ATOM 5824 O O . ASN A 1 716 ? 30.051 8.681 9.705 1.00 90.31 716 ASN A O 1
ATOM 5828 N N . LYS A 1 717 ? 30.119 7.316 11.502 1.00 91.31 717 LYS A N 1
ATOM 5829 C CA . LYS A 1 717 ? 31.465 6.788 11.258 1.00 91.31 717 LYS A CA 1
ATOM 5830 C C . LYS A 1 717 ? 31.536 6.015 9.943 1.00 91.31 717 LYS A C 1
ATOM 5832 O O . LYS A 1 717 ? 32.452 6.257 9.162 1.00 91.31 717 LYS A O 1
ATOM 5837 N N . ILE A 1 718 ? 30.554 5.155 9.659 1.00 91.88 718 ILE A N 1
ATOM 5838 C CA . ILE A 1 718 ? 30.440 4.471 8.362 1.00 91.88 718 ILE A CA 1
ATOM 5839 C C . ILE A 1 718 ? 30.377 5.510 7.243 1.00 91.88 718 ILE A C 1
ATOM 5841 O O . ILE A 1 718 ? 31.193 5.471 6.331 1.00 91.88 718 ILE A O 1
ATOM 5845 N N . SER A 1 719 ? 29.483 6.496 7.344 1.00 88.94 719 SER A N 1
ATOM 5846 C CA . SER A 1 719 ? 29.341 7.526 6.312 1.00 88.94 719 SER A CA 1
ATOM 5847 C C . SER A 1 719 ? 30.612 8.354 6.068 1.00 88.94 719 SER A C 1
ATOM 5849 O O . SER A 1 719 ? 30.743 8.914 4.986 1.00 88.94 719 SER A O 1
ATOM 5851 N N . SER A 1 720 ? 31.526 8.471 7.039 1.00 88.38 720 SER A N 1
ATOM 5852 C CA . SER A 1 720 ? 32.756 9.266 6.899 1.00 88.38 720 SER A CA 1
ATOM 5853 C C . SER A 1 720 ? 34.023 8.460 6.607 1.00 88.38 720 SER A C 1
ATOM 5855 O O . SER A 1 720 ? 34.976 9.029 6.090 1.00 88.38 720 SER A O 1
ATOM 5857 N N . THR A 1 721 ? 34.077 7.181 6.990 1.00 88.81 721 THR A N 1
ATOM 5858 C CA . THR A 1 721 ? 35.319 6.375 6.953 1.00 88.81 721 THR A CA 1
ATOM 5859 C C . THR A 1 721 ? 35.219 5.104 6.122 1.00 88.81 721 THR A C 1
ATOM 5861 O O . THR A 1 721 ? 36.243 4.518 5.798 1.00 88.81 721 THR A O 1
ATOM 5864 N N . TRP A 1 722 ? 34.014 4.657 5.764 1.00 90.69 722 TRP A N 1
ATOM 5865 C CA . TRP A 1 722 ? 33.849 3.404 5.038 1.00 90.69 722 TRP A CA 1
ATOM 5866 C C . TRP A 1 722 ? 34.290 3.542 3.581 1.00 90.69 722 TRP A C 1
ATOM 5868 O O . TRP A 1 722 ? 33.588 4.163 2.790 1.00 90.69 722 TRP A O 1
ATOM 5878 N N . ASP A 1 723 ? 35.414 2.941 3.200 1.00 87.00 723 ASP A N 1
ATOM 5879 C CA . ASP A 1 723 ? 35.848 2.849 1.804 1.00 87.00 723 ASP A CA 1
ATOM 5880 C C . ASP A 1 723 ? 35.697 1.411 1.296 1.00 87.00 723 ASP A C 1
ATOM 5882 O O . ASP A 1 723 ? 36.241 0.476 1.877 1.00 87.00 723 ASP A O 1
ATOM 5886 N N . ASN A 1 724 ? 34.956 1.230 0.201 1.00 79.00 724 ASN A N 1
ATOM 5887 C CA . ASN A 1 724 ? 34.767 -0.064 -0.460 1.00 79.00 724 ASN A CA 1
ATOM 5888 C C . ASN A 1 724 ? 35.957 -0.474 -1.347 1.00 79.00 724 ASN A C 1
ATOM 5890 O O . ASN A 1 724 ? 35.925 -1.548 -1.947 1.00 79.00 724 ASN A O 1
ATOM 5894 N N . SER A 1 725 ? 36.966 0.391 -1.504 1.00 80.81 725 SER A N 1
ATOM 5895 C CA . SER A 1 725 ? 38.134 0.191 -2.371 1.00 80.81 725 SER A CA 1
ATOM 5896 C C . SER A 1 725 ? 37.764 -0.233 -3.796 1.00 80.81 725 SER A C 1
ATOM 5898 O O . SER A 1 725 ? 38.494 -0.988 -4.436 1.00 80.81 725 SER A O 1
ATOM 5900 N N . ILE A 1 726 ? 36.626 0.247 -4.311 1.00 81.12 726 ILE A N 1
ATOM 5901 C CA . ILE A 1 726 ? 36.003 -0.247 -5.552 1.00 81.12 726 ILE A CA 1
ATOM 5902 C C . ILE A 1 726 ? 36.984 -0.241 -6.724 1.00 81.12 726 ILE A C 1
ATOM 5904 O O . ILE A 1 726 ? 37.095 -1.235 -7.445 1.00 81.12 726 ILE A O 1
ATOM 5908 N N . SER A 1 727 ? 37.699 0.868 -6.920 1.00 83.56 727 SER A N 1
ATOM 5909 C CA . SER A 1 727 ? 38.679 1.016 -8.000 1.00 83.56 727 SER A CA 1
ATOM 5910 C C . SER A 1 727 ? 39.834 0.026 -7.852 1.00 83.56 727 SER A C 1
ATOM 5912 O O . SER A 1 727 ? 40.213 -0.628 -8.824 1.00 83.56 727 SER A O 1
ATOM 5914 N N . GLN A 1 728 ? 40.334 -0.144 -6.628 1.00 87.81 728 GLN A N 1
ATOM 5915 C CA . GLN A 1 728 ? 41.447 -1.034 -6.322 1.00 87.81 728 GLN A CA 1
ATOM 5916 C C . GLN A 1 728 ? 41.052 -2.494 -6.519 1.00 87.81 728 GLN A C 1
ATOM 5918 O O . GLN A 1 728 ? 41.708 -3.182 -7.294 1.00 87.81 728 GLN A O 1
ATOM 5923 N N . VAL A 1 729 ? 39.936 -2.946 -5.932 1.00 85.75 729 VAL A N 1
ATOM 5924 C CA . VAL A 1 729 ? 39.440 -4.321 -6.104 1.00 85.75 729 VAL A CA 1
ATOM 5925 C C . VAL A 1 729 ? 39.177 -4.619 -7.579 1.00 85.75 729 VAL A C 1
ATOM 5927 O O . VAL A 1 729 ? 39.600 -5.656 -8.081 1.00 85.75 729 VAL A O 1
ATOM 5930 N N . SER A 1 730 ? 38.551 -3.694 -8.312 1.00 85.81 730 SER A N 1
ATOM 5931 C CA . SER A 1 730 ? 38.266 -3.885 -9.743 1.00 85.81 730 SER A CA 1
ATOM 5932 C C . SER A 1 730 ? 39.540 -4.025 -10.585 1.00 85.81 730 SER A C 1
ATOM 5934 O O . SER A 1 730 ? 39.553 -4.800 -11.537 1.00 85.81 730 SER A O 1
ATOM 5936 N N . SER A 1 731 ? 40.621 -3.326 -10.221 1.00 86.88 731 SER A N 1
ATOM 5937 C CA . SER A 1 731 ? 41.902 -3.386 -10.940 1.00 86.88 731 SER A CA 1
ATOM 5938 C C . SER A 1 731 ? 42.650 -4.714 -10.785 1.00 86.88 731 SER A C 1
ATOM 5940 O O . SER A 1 731 ? 43.466 -5.050 -11.641 1.00 86.88 731 SER A O 1
ATOM 5942 N N . ILE A 1 732 ? 42.356 -5.480 -9.728 1.00 90.62 732 ILE A N 1
ATOM 5943 C CA . ILE A 1 732 ? 43.008 -6.764 -9.420 1.00 90.62 732 ILE A CA 1
ATOM 5944 C C . ILE A 1 732 ? 42.059 -7.966 -9.516 1.00 90.62 732 ILE A C 1
ATOM 5946 O O . ILE A 1 732 ? 42.518 -9.102 -9.494 1.00 90.62 732 ILE A O 1
ATOM 5950 N N . ALA A 1 733 ? 40.748 -7.753 -9.677 1.00 86.38 733 ALA A N 1
ATOM 5951 C CA . ALA A 1 733 ? 39.745 -8.823 -9.745 1.00 86.38 733 ALA A CA 1
ATOM 5952 C C . ALA A 1 733 ? 39.919 -9.781 -10.940 1.00 86.38 733 ALA A C 1
ATOM 5954 O O . ALA A 1 733 ? 39.393 -10.889 -10.923 1.00 86.38 733 ALA A O 1
ATOM 5955 N N . TRP A 1 734 ? 40.654 -9.381 -11.983 1.00 86.62 734 TRP A N 1
ATOM 5956 C CA . TRP A 1 734 ? 40.995 -10.268 -13.101 1.00 86.62 734 TRP A CA 1
ATOM 5957 C C . TRP A 1 734 ? 42.099 -11.280 -12.749 1.00 86.62 734 TRP A C 1
ATOM 5959 O O . TRP A 1 734 ? 42.214 -12.298 -13.425 1.00 86.62 734 TRP A O 1
ATOM 5969 N N . LEU A 1 735 ? 42.897 -11.018 -11.704 1.00 88.44 735 LEU A N 1
ATOM 5970 C CA . LEU A 1 735 ? 43.930 -11.937 -11.211 1.00 88.44 735 LEU A CA 1
ATOM 5971 C C . LEU A 1 735 ? 43.346 -13.046 -10.321 1.00 88.44 735 LEU A C 1
ATOM 5973 O O . LEU A 1 735 ? 43.878 -14.152 -10.318 1.00 88.44 735 LEU A O 1
ATOM 5977 N N . ASP A 1 736 ? 42.267 -12.765 -9.583 1.00 88.75 736 ASP A N 1
ATOM 5978 C CA . ASP A 1 736 ? 41.457 -13.774 -8.891 1.00 88.75 736 ASP A CA 1
ATOM 5979 C C . ASP A 1 736 ? 39.980 -13.349 -8.884 1.00 88.75 736 ASP A C 1
ATOM 5981 O O . ASP A 1 736 ? 39.590 -12.350 -8.270 1.00 88.75 736 ASP A O 1
ATOM 5985 N N . SER A 1 737 ? 39.150 -14.142 -9.565 1.00 86.38 737 SER A N 1
ATOM 5986 C CA . SER A 1 737 ? 37.721 -13.867 -9.745 1.00 86.38 737 SER A CA 1
ATOM 5987 C C . SER A 1 737 ? 36.910 -13.856 -8.442 1.00 86.38 737 SER A C 1
ATOM 5989 O O . SER A 1 737 ? 35.848 -13.232 -8.397 1.00 86.38 737 SER A O 1
ATOM 5991 N N . ARG A 1 738 ? 37.403 -14.482 -7.363 1.00 89.38 738 ARG A N 1
ATOM 5992 C CA . ARG A 1 738 ? 36.720 -14.519 -6.060 1.00 89.38 738 ARG A CA 1
ATOM 5993 C C . ARG A 1 738 ? 36.654 -13.140 -5.411 1.00 89.38 738 ARG A C 1
ATOM 5995 O O . ARG A 1 738 ? 35.707 -12.868 -4.686 1.00 89.38 738 ARG A O 1
ATOM 6002 N N . LEU A 1 739 ? 37.568 -12.219 -5.733 1.00 87.62 739 LEU A N 1
ATOM 6003 C CA . LEU A 1 739 ? 37.526 -10.833 -5.239 1.00 87.62 739 LEU A CA 1
ATOM 6004 C C . LEU A 1 739 ? 36.260 -10.068 -5.648 1.00 87.62 739 LEU A C 1
ATOM 6006 O O . LEU A 1 739 ? 35.916 -9.048 -5.051 1.00 87.62 739 LEU A O 1
ATOM 6010 N N . VAL A 1 740 ? 35.528 -10.559 -6.645 1.00 84.81 740 VAL A N 1
ATOM 6011 C CA . VAL A 1 740 ? 34.236 -9.993 -7.022 1.00 84.81 740 VAL A CA 1
ATOM 6012 C C . VAL A 1 740 ? 33.206 -10.107 -5.888 1.00 84.81 740 VAL A C 1
ATOM 6014 O O . VAL A 1 740 ? 32.350 -9.231 -5.767 1.00 84.81 740 VAL A O 1
ATOM 6017 N N . THR A 1 741 ? 33.292 -11.120 -5.018 1.00 85.12 741 THR A N 1
ATOM 6018 C CA . THR A 1 741 ? 32.314 -11.323 -3.933 1.00 85.12 741 THR A CA 1
ATOM 6019 C C . THR A 1 741 ? 32.364 -10.238 -2.860 1.00 85.12 741 THR A C 1
ATOM 6021 O O . THR A 1 741 ? 31.410 -10.120 -2.093 1.00 85.12 741 THR A O 1
ATOM 6024 N N . ILE A 1 742 ? 33.446 -9.451 -2.812 1.00 86.69 742 ILE A N 1
ATOM 6025 C CA . ILE A 1 742 ? 33.622 -8.321 -1.889 1.00 86.69 742 ILE A CA 1
ATOM 6026 C C . ILE A 1 742 ? 33.461 -6.950 -2.563 1.00 86.69 742 ILE A C 1
ATOM 6028 O O . ILE A 1 742 ? 33.592 -5.924 -1.902 1.00 86.69 742 ILE A O 1
ATOM 6032 N N . ASN A 1 743 ? 33.163 -6.908 -3.868 1.00 87.50 743 ASN A N 1
ATOM 6033 C CA . ASN A 1 743 ? 33.067 -5.671 -4.640 1.00 87.50 743 ASN A CA 1
ATOM 6034 C C . ASN A 1 743 ? 31.603 -5.314 -4.974 1.00 87.50 743 ASN A C 1
ATOM 6036 O O . ASN A 1 743 ? 31.034 -5.878 -5.916 1.00 87.50 743 ASN A O 1
ATOM 6040 N N . PRO A 1 744 ? 30.988 -4.330 -4.288 1.00 84.62 744 PRO A N 1
ATOM 6041 C CA . PRO A 1 744 ? 29.595 -3.960 -4.539 1.00 84.62 744 PRO A CA 1
ATOM 6042 C C . PRO A 1 744 ? 29.364 -3.354 -5.934 1.00 84.62 744 PRO A C 1
ATOM 6044 O O . PRO A 1 744 ? 28.240 -3.397 -6.440 1.00 84.62 744 PRO A O 1
ATOM 6047 N N . ALA A 1 745 ? 30.403 -2.837 -6.601 1.00 85.88 745 ALA A N 1
ATOM 6048 C CA . ALA A 1 745 ? 30.262 -2.213 -7.915 1.00 85.88 745 ALA A CA 1
ATOM 6049 C C . ALA A 1 745 ? 29.927 -3.211 -9.029 1.00 85.88 745 ALA A C 1
ATOM 6051 O O . ALA A 1 745 ? 29.405 -2.809 -10.066 1.00 85.88 745 ALA A O 1
ATOM 6052 N N . VAL A 1 746 ? 30.170 -4.512 -8.839 1.00 84.88 746 VAL A N 1
ATOM 6053 C CA . VAL A 1 746 ? 29.846 -5.510 -9.869 1.00 84.88 746 VAL A CA 1
ATOM 6054 C C . VAL A 1 746 ? 28.340 -5.606 -10.098 1.00 84.88 746 VAL A C 1
ATOM 6056 O O . VAL A 1 746 ? 27.905 -5.645 -11.251 1.00 84.88 746 VAL A O 1
ATOM 6059 N N . VAL A 1 747 ? 27.539 -5.548 -9.031 1.00 85.69 747 VAL A N 1
ATOM 6060 C CA . VAL A 1 747 ? 26.072 -5.487 -9.131 1.00 85.69 747 VAL A CA 1
ATOM 6061 C C . VAL A 1 747 ? 25.646 -4.211 -9.852 1.00 85.69 747 VAL A C 1
ATOM 6063 O O . VAL A 1 747 ? 24.882 -4.278 -10.816 1.00 85.69 747 VAL A O 1
ATOM 6066 N N . THR A 1 748 ? 26.191 -3.061 -9.446 1.00 86.19 748 THR A N 1
ATOM 6067 C CA . THR A 1 748 ? 25.921 -1.763 -10.082 1.00 86.19 748 THR A CA 1
ATOM 6068 C C . THR A 1 748 ? 26.228 -1.800 -11.580 1.00 86.19 748 THR A C 1
ATOM 6070 O O . THR A 1 748 ? 25.372 -1.440 -12.381 1.00 86.19 748 THR A O 1
ATOM 6073 N N . ASN A 1 749 ? 27.388 -2.326 -11.978 1.00 85.75 749 ASN A N 1
ATOM 6074 C CA . ASN A 1 749 ? 27.811 -2.425 -13.376 1.00 85.75 749 ASN A CA 1
ATOM 6075 C C . ASN A 1 749 ? 26.912 -3.366 -14.194 1.00 85.75 749 ASN A C 1
ATOM 6077 O O . ASN A 1 749 ? 26.613 -3.094 -15.357 1.00 85.75 749 ASN A O 1
ATOM 6081 N N . LYS A 1 750 ? 26.458 -4.484 -13.614 1.00 85.62 750 LYS A N 1
ATOM 6082 C CA . LYS A 1 750 ? 25.521 -5.406 -14.280 1.00 85.62 750 LYS A CA 1
ATOM 6083 C C . LYS A 1 750 ? 24.157 -4.752 -14.492 1.00 85.62 750 LYS A C 1
ATOM 6085 O O . LYS A 1 750 ? 23.618 -4.826 -15.595 1.00 85.62 750 LYS A O 1
ATOM 6090 N N . LEU A 1 751 ? 23.636 -4.061 -13.478 1.00 87.19 751 LEU A N 1
ATOM 6091 C CA . LEU A 1 751 ? 22.392 -3.298 -13.591 1.00 87.19 751 LEU A CA 1
ATOM 6092 C C . LEU A 1 751 ? 22.526 -2.135 -14.581 1.00 87.19 751 LEU A C 1
ATOM 6094 O O . LEU A 1 751 ? 21.593 -1.885 -15.344 1.00 87.19 751 LEU A O 1
ATOM 6098 N N . GLN A 1 752 ? 23.684 -1.472 -14.612 1.00 88.12 752 GLN A N 1
ATOM 6099 C CA . GLN A 1 752 ? 23.997 -0.404 -15.555 1.00 88.12 752 GLN A CA 1
ATOM 6100 C C . GLN A 1 752 ? 23.976 -0.904 -16.999 1.00 88.12 752 GLN A C 1
ATOM 6102 O O . GLN A 1 752 ? 23.442 -0.215 -17.856 1.00 88.12 752 GLN A O 1
ATOM 6107 N N . LYS A 1 753 ? 24.501 -2.101 -17.292 1.00 85.38 753 LYS A N 1
ATOM 6108 C CA . LYS A 1 753 ? 24.457 -2.670 -18.652 1.00 85.38 753 LYS A CA 1
ATOM 6109 C C . LYS A 1 753 ? 23.029 -2.803 -19.175 1.00 85.38 753 LYS A C 1
ATOM 6111 O O . LYS A 1 753 ? 22.768 -2.429 -20.313 1.00 85.38 753 LYS A O 1
ATOM 6116 N N . VAL A 1 754 ? 22.107 -3.276 -18.335 1.00 84.25 754 VAL A N 1
ATOM 6117 C CA . VAL A 1 754 ? 20.682 -3.374 -18.693 1.00 84.25 754 VAL A CA 1
ATOM 6118 C C . VAL A 1 754 ? 20.074 -1.981 -18.886 1.00 84.25 754 VAL A C 1
ATOM 6120 O O . VAL A 1 754 ? 19.337 -1.754 -19.837 1.00 84.25 754 VAL A O 1
ATOM 6123 N N . VAL A 1 755 ? 20.429 -1.022 -18.029 1.00 84.56 755 VAL A N 1
ATOM 6124 C CA . VAL A 1 755 ? 20.003 0.381 -18.154 1.00 84.56 755 VAL A CA 1
ATOM 6125 C C . VAL A 1 755 ? 20.508 1.034 -19.441 1.00 84.56 755 VAL A C 1
ATOM 6127 O O . VAL A 1 755 ? 19.738 1.699 -20.128 1.00 84.56 755 VAL A O 1
ATOM 6130 N N . ILE A 1 756 ? 21.783 0.857 -19.782 1.00 84.81 756 ILE A N 1
ATOM 6131 C CA . ILE A 1 756 ? 22.362 1.390 -21.015 1.00 84.81 756 ILE A CA 1
ATOM 6132 C C . ILE A 1 756 ? 21.664 0.748 -22.206 1.00 84.81 756 ILE A C 1
ATOM 6134 O O . ILE A 1 756 ? 21.245 1.474 -23.093 1.00 84.81 756 ILE A O 1
ATOM 6138 N N . ALA A 1 757 ? 21.447 -0.570 -22.190 1.00 81.62 757 ALA A N 1
ATOM 6139 C CA . ALA A 1 757 ? 20.701 -1.249 -23.244 1.00 81.62 757 ALA A CA 1
ATOM 6140 C C . ALA A 1 757 ? 19.278 -0.686 -23.406 1.00 81.62 757 ALA A C 1
ATOM 6142 O O . ALA A 1 757 ? 18.863 -0.424 -24.528 1.00 81.62 757 ALA A O 1
ATOM 6143 N N . LEU A 1 758 ? 18.567 -0.415 -22.305 1.00 79.06 758 LEU A N 1
ATOM 6144 C CA . LEU A 1 758 ? 17.255 0.246 -22.318 1.00 79.06 758 LEU A CA 1
ATOM 6145 C C . LEU A 1 758 ? 17.302 1.644 -22.949 1.00 79.06 758 LEU A C 1
ATOM 6147 O O . LEU A 1 758 ? 16.462 1.980 -23.780 1.00 79.06 758 LEU A O 1
ATOM 6151 N N . ILE A 1 759 ? 18.276 2.469 -22.555 1.00 80.19 759 ILE A N 1
ATOM 6152 C CA . ILE A 1 759 ? 18.432 3.839 -23.068 1.00 80.19 759 ILE A CA 1
ATOM 6153 C C . ILE A 1 759 ? 18.849 3.820 -24.545 1.00 80.19 759 ILE A C 1
ATOM 6155 O O . ILE A 1 759 ? 18.333 4.599 -25.344 1.00 80.19 759 ILE A O 1
ATOM 6159 N N . SER A 1 760 ? 19.758 2.922 -24.919 1.00 79.50 760 SER A N 1
ATOM 6160 C CA . SER A 1 760 ? 20.188 2.714 -26.300 1.00 79.50 760 SER A CA 1
ATOM 6161 C C . SER A 1 760 ? 19.037 2.222 -27.168 1.00 79.50 760 SER A C 1
ATOM 6163 O O . SER A 1 760 ? 18.849 2.774 -28.244 1.00 79.50 760 SER A O 1
ATOM 6165 N N . ALA A 1 761 ? 18.225 1.274 -26.691 1.00 75.00 761 ALA A N 1
ATOM 6166 C CA . ALA A 1 761 ? 17.020 0.827 -27.386 1.00 75.00 761 ALA A CA 1
ATOM 6167 C C . ALA A 1 761 ? 16.048 1.994 -27.600 1.00 75.00 761 ALA A C 1
ATOM 6169 O O . ALA A 1 761 ? 15.574 2.211 -28.706 1.00 75.00 761 ALA A O 1
ATOM 6170 N N . ARG A 1 762 ? 15.829 2.834 -26.584 1.00 73.50 762 ARG A N 1
ATOM 6171 C CA . ARG A 1 762 ? 14.980 4.027 -26.712 1.00 73.50 762 ARG A CA 1
ATOM 6172 C C . ARG A 1 762 ? 15.436 4.988 -27.813 1.00 73.50 762 ARG A C 1
ATOM 6174 O O . ARG A 1 762 ? 14.607 5.570 -28.497 1.00 73.50 762 ARG A O 1
ATOM 6181 N N . ASN A 1 763 ? 16.738 5.200 -27.964 1.00 71.56 763 ASN A N 1
ATOM 6182 C CA . ASN A 1 763 ? 17.252 6.147 -28.955 1.00 71.56 763 ASN A CA 1
ATOM 6183 C C . ASN A 1 763 ? 17.442 5.501 -30.337 1.00 71.56 763 ASN A C 1
ATOM 6185 O O . ASN A 1 763 ? 17.308 6.181 -31.349 1.00 71.56 763 ASN A O 1
ATOM 6189 N N . GLY A 1 764 ? 17.765 4.207 -30.370 1.00 70.62 764 GLY A N 1
ATOM 6190 C CA . GLY A 1 764 ? 18.132 3.472 -31.577 1.00 70.62 764 GLY A CA 1
ATOM 6191 C C . GLY A 1 764 ? 16.973 2.758 -32.265 1.00 70.62 764 GLY A C 1
ATOM 6192 O O . GLY A 1 764 ? 16.971 2.709 -33.483 1.00 70.62 764 GLY A O 1
ATOM 6193 N N . GLU A 1 765 ? 15.981 2.246 -31.530 1.00 72.75 765 GLU A N 1
ATOM 6194 C CA . GLU A 1 765 ? 14.900 1.397 -32.076 1.00 72.75 765 GLU A CA 1
ATOM 6195 C C . GLU A 1 765 ? 13.691 2.199 -32.555 1.00 72.75 765 GLU A C 1
ATOM 6197 O O . GLU A 1 765 ? 12.924 1.741 -33.400 1.00 72.75 765 GLU A O 1
ATOM 6202 N N . HIS A 1 766 ? 13.527 3.428 -32.063 1.00 82.94 766 HIS A N 1
ATOM 6203 C CA . HIS A 1 766 ? 12.431 4.286 -32.507 1.00 82.94 766 HIS A CA 1
ATOM 6204 C C . HIS A 1 766 ? 12.565 4.661 -33.991 1.00 82.94 766 HIS A C 1
ATOM 6206 O O . HIS A 1 766 ? 11.556 4.766 -34.680 1.00 82.94 766 HIS A O 1
ATOM 6212 N N . ILE A 1 767 ? 13.794 4.823 -34.499 1.00 81.31 767 ILE A N 1
ATOM 6213 C CA . ILE A 1 767 ? 14.047 5.205 -35.897 1.00 81.31 767 ILE A CA 1
ATOM 6214 C C . ILE A 1 767 ? 13.733 4.048 -36.869 1.00 81.31 767 ILE A C 1
ATOM 6216 O O . ILE A 1 767 ? 12.934 4.270 -37.778 1.00 81.31 767 ILE A O 1
ATOM 6220 N N . PRO A 1 768 ? 14.257 2.816 -36.694 1.00 84.56 768 PRO A N 1
ATOM 6221 C CA . PRO A 1 768 ? 13.869 1.658 -37.503 1.00 84.56 768 PRO A CA 1
ATOM 6222 C C . PRO A 1 768 ? 12.374 1.347 -37.418 1.00 84.56 768 PRO A C 1
ATOM 6224 O O . PRO A 1 768 ? 11.745 1.041 -38.434 1.00 84.56 768 PRO A O 1
ATOM 6227 N N . TYR A 1 769 ? 11.782 1.468 -36.223 1.00 87.12 769 TYR A N 1
ATOM 6228 C CA . TYR A 1 769 ? 10.340 1.310 -36.054 1.00 87.12 769 TYR A CA 1
ATOM 6229 C C . TYR A 1 769 ? 9.568 2.343 -36.880 1.00 87.12 769 TYR A C 1
ATOM 6231 O O . TYR A 1 769 ? 8.649 1.983 -37.613 1.00 87.12 769 TYR A O 1
ATOM 6239 N N . LEU A 1 770 ? 9.970 3.616 -36.813 1.00 88.69 770 LEU A N 1
ATOM 6240 C CA . LEU A 1 770 ? 9.364 4.692 -37.591 1.00 88.69 770 LEU A CA 1
ATOM 6241 C C . LEU A 1 770 ? 9.519 4.468 -39.100 1.00 88.69 770 LEU A C 1
ATOM 6243 O O . LEU A 1 770 ? 8.559 4.659 -39.835 1.00 88.69 770 LEU A O 1
ATOM 6247 N N . GLN A 1 771 ? 10.688 4.031 -39.570 1.00 87.81 771 GLN A N 1
ATOM 6248 C CA . GLN A 1 771 ? 10.910 3.711 -40.984 1.00 87.81 771 GLN A CA 1
ATOM 6249 C C . GLN A 1 771 ? 9.999 2.574 -41.456 1.00 87.81 771 GLN A C 1
ATOM 6251 O O . GLN A 1 771 ? 9.380 2.685 -42.512 1.00 87.81 771 GLN A O 1
ATOM 6256 N N . THR A 1 772 ? 9.859 1.522 -40.647 1.00 89.69 772 THR A N 1
ATOM 6257 C CA . THR A 1 772 ? 8.939 0.410 -40.928 1.00 89.69 772 THR A CA 1
ATOM 6258 C C . THR A 1 772 ? 7.492 0.903 -40.972 1.00 89.69 772 THR A C 1
ATOM 6260 O O . THR A 1 772 ? 6.758 0.576 -41.896 1.00 89.69 772 THR A O 1
ATOM 6263 N N . LEU A 1 773 ? 7.095 1.759 -40.027 1.00 90.44 773 LEU A N 1
ATOM 6264 C CA . LEU A 1 773 ? 5.754 2.342 -39.969 1.00 90.44 773 LEU A CA 1
ATOM 6265 C C . LEU A 1 773 ? 5.448 3.249 -41.171 1.00 90.44 773 LEU A C 1
ATOM 6267 O O . LEU A 1 773 ? 4.352 3.194 -41.720 1.00 90.44 773 LEU A O 1
ATOM 6271 N N . LEU A 1 774 ? 6.411 4.070 -41.596 1.00 91.00 774 LEU A N 1
ATOM 6272 C CA . LEU A 1 774 ? 6.283 4.913 -42.787 1.00 91.00 774 LEU A CA 1
ATOM 6273 C C . LEU A 1 774 ? 6.236 4.079 -44.069 1.00 91.00 774 LEU A C 1
ATOM 6275 O O . LEU A 1 774 ? 5.504 4.430 -44.988 1.00 91.00 774 LEU A O 1
ATOM 6279 N N . SER A 1 775 ? 6.987 2.978 -44.127 1.00 90.69 775 SER A N 1
ATOM 6280 C CA . SER A 1 775 ? 6.925 2.009 -45.225 1.00 90.69 775 SER A CA 1
ATOM 6281 C C . SER A 1 775 ? 5.548 1.343 -45.294 1.00 90.69 775 SER A C 1
ATOM 6283 O O . SER A 1 775 ? 4.934 1.324 -46.357 1.00 90.69 775 SER A O 1
ATOM 6285 N N . ASP A 1 776 ? 5.024 0.877 -44.156 1.00 90.00 776 ASP A N 1
ATOM 6286 C CA . ASP A 1 776 ? 3.695 0.259 -44.044 1.00 90.00 776 ASP A CA 1
ATOM 6287 C C . ASP A 1 776 ? 2.564 1.220 -44.469 1.00 90.00 776 ASP A C 1
ATOM 6289 O O . ASP A 1 776 ? 1.541 0.764 -44.971 1.00 90.00 776 ASP A O 1
ATOM 6293 N N . LEU A 1 777 ? 2.750 2.538 -44.305 1.00 88.62 777 LEU A N 1
ATOM 6294 C CA . LEU A 1 777 ? 1.808 3.591 -44.724 1.00 88.62 777 LEU A CA 1
ATOM 6295 C C . LEU A 1 777 ? 2.082 4.164 -46.126 1.00 88.62 777 LEU A C 1
ATOM 6297 O O . LEU A 1 777 ? 1.365 5.063 -46.558 1.00 88.62 777 LEU A O 1
ATOM 6301 N N . ALA A 1 778 ? 3.109 3.678 -46.831 1.00 87.88 778 ALA A N 1
ATOM 6302 C CA . ALA A 1 778 ? 3.582 4.232 -48.104 1.00 87.88 778 ALA A CA 1
ATOM 6303 C C . ALA A 1 778 ? 3.949 5.734 -48.041 1.00 87.88 778 ALA A C 1
ATOM 6305 O O . ALA A 1 778 ? 3.779 6.476 -49.004 1.00 87.88 778 ALA A O 1
ATOM 6306 N N . TRP A 1 779 ? 4.460 6.199 -46.899 1.00 89.38 779 TRP A N 1
ATOM 6307 C CA . TRP A 1 779 ? 4.875 7.587 -46.655 1.00 89.38 779 TRP A CA 1
ATOM 6308 C C . TRP A 1 779 ? 6.394 7.785 -46.669 1.00 89.38 779 TRP A C 1
ATOM 6310 O O . TRP A 1 779 ? 6.863 8.919 -46.595 1.00 89.38 779 TRP A O 1
ATOM 6320 N N . LEU A 1 780 ? 7.174 6.702 -46.742 1.00 85.88 780 LEU A N 1
ATOM 6321 C CA . LEU A 1 780 ? 8.627 6.729 -46.539 1.00 85.88 780 LEU A CA 1
ATOM 6322 C C . LEU A 1 780 ? 9.357 7.740 -47.442 1.00 85.88 780 LEU A C 1
ATOM 6324 O O . LEU A 1 780 ? 10.234 8.457 -46.952 1.00 85.88 780 LEU A O 1
ATOM 6328 N N . ASP A 1 781 ? 8.949 7.829 -48.710 1.00 85.62 781 ASP A N 1
ATOM 6329 C CA . ASP A 1 781 ? 9.545 8.711 -49.725 1.00 85.62 781 ASP A CA 1
ATOM 6330 C C . ASP A 1 781 ? 8.966 10.139 -49.713 1.00 85.62 781 ASP A C 1
ATOM 6332 O O . ASP A 1 781 ? 9.507 11.042 -50.348 1.00 85.62 781 ASP A O 1
ATOM 6336 N N . HIS A 1 782 ? 7.871 10.363 -48.983 1.00 84.12 782 HIS A N 1
ATOM 6337 C CA . HIS A 1 782 ? 7.133 11.631 -48.955 1.00 84.12 782 HIS A CA 1
ATOM 6338 C C . HIS A 1 782 ? 7.436 12.494 -47.723 1.00 84.12 782 HIS A C 1
ATOM 6340 O O . HIS A 1 782 ? 6.966 13.626 -47.636 1.00 84.12 782 HIS A O 1
ATOM 6346 N N . VAL A 1 783 ? 8.207 11.971 -46.767 1.00 87.69 783 VAL A N 1
ATOM 6347 C CA . VAL A 1 783 ? 8.473 12.614 -45.474 1.00 87.69 783 VAL A CA 1
ATOM 6348 C C . VAL A 1 783 ? 9.964 12.922 -45.343 1.00 87.69 783 VAL A C 1
ATOM 6350 O O . VAL A 1 783 ? 10.793 12.008 -45.382 1.00 87.69 783 VAL A O 1
ATOM 6353 N N . SER A 1 784 ? 10.306 14.203 -45.157 1.00 88.25 784 SER A N 1
ATOM 6354 C CA . SER A 1 784 ? 11.693 14.652 -44.972 1.00 88.25 784 SER A CA 1
ATOM 6355 C C . SER A 1 784 ? 12.268 14.219 -43.618 1.00 88.25 784 SER A C 1
ATOM 6357 O O . SER A 1 784 ? 11.527 13.890 -42.693 1.00 88.25 784 SER A O 1
ATOM 6359 N N . ASP A 1 785 ? 13.591 14.262 -43.445 1.00 85.12 785 ASP A N 1
ATOM 6360 C CA . ASP A 1 785 ? 14.217 13.885 -42.166 1.00 85.12 785 ASP A CA 1
ATOM 6361 C C . ASP A 1 785 ? 13.807 14.792 -40.991 1.00 85.12 785 ASP A C 1
ATOM 6363 O O . ASP A 1 785 ? 13.678 14.315 -39.861 1.00 85.12 785 ASP A O 1
ATOM 6367 N N . ALA A 1 786 ? 13.526 16.074 -41.250 1.00 87.00 786 ALA A N 1
ATOM 6368 C CA . ALA A 1 786 ? 12.998 16.987 -40.236 1.00 87.00 786 ALA A CA 1
ATOM 6369 C C . ALA A 1 786 ? 11.575 16.586 -39.804 1.00 87.00 786 ALA A C 1
ATOM 6371 O O . ALA A 1 786 ? 11.274 16.533 -38.610 1.00 87.00 786 ALA A O 1
ATOM 6372 N N . ASP A 1 787 ? 10.727 16.218 -40.766 1.00 89.31 787 ASP A N 1
ATOM 6373 C CA . ASP A 1 787 ? 9.354 15.775 -40.505 1.00 89.31 787 ASP A CA 1
ATOM 6374 C C . ASP A 1 787 ? 9.326 14.405 -39.799 1.00 89.31 787 ASP A C 1
ATOM 6376 O O . ASP A 1 787 ? 8.482 14.156 -38.935 1.00 89.31 787 ASP A O 1
ATOM 6380 N N . ARG A 1 788 ? 10.297 13.522 -40.088 1.00 88.88 788 ARG A N 1
ATOM 6381 C CA . ARG A 1 788 ? 10.492 12.254 -39.359 1.00 88.88 788 ARG A CA 1
ATOM 6382 C C . ARG A 1 788 ? 10.791 12.502 -37.883 1.00 88.88 788 ARG A C 1
ATOM 6384 O O . ARG A 1 788 ? 10.261 11.795 -37.027 1.00 88.88 788 ARG A O 1
ATOM 6391 N N . GLN A 1 789 ? 11.615 13.501 -37.568 1.00 88.31 789 GLN A N 1
ATOM 6392 C CA . GLN A 1 789 ? 11.914 13.854 -36.181 1.00 88.31 789 GLN A CA 1
ATOM 6393 C C . GLN A 1 789 ? 10.680 14.413 -35.458 1.00 88.31 789 GLN A C 1
ATOM 6395 O O . GLN A 1 789 ? 10.442 14.057 -34.302 1.00 88.31 789 GLN A O 1
ATOM 6400 N N . GLU A 1 790 ? 9.868 15.227 -36.140 1.00 91.25 790 GLU A N 1
ATOM 6401 C CA . GLU A 1 790 ? 8.594 15.708 -35.599 1.00 91.25 790 GLU A CA 1
ATOM 6402 C C . GLU A 1 790 ? 7.645 14.542 -35.280 1.00 91.25 790 GLU A C 1
ATOM 6404 O O . GLU A 1 790 ? 7.165 14.424 -34.148 1.00 91.25 790 GLU A O 1
ATOM 6409 N N . LEU A 1 791 ? 7.426 13.636 -36.240 1.00 91.44 791 LEU A N 1
ATOM 6410 C CA . LEU A 1 791 ? 6.563 12.469 -36.050 1.00 91.44 791 LEU A CA 1
ATOM 6411 C C . LEU A 1 791 ? 7.070 11.559 -34.920 1.00 91.44 791 LEU A C 1
ATOM 6413 O O . LEU A 1 791 ? 6.278 11.038 -34.133 1.00 91.44 791 LEU A O 1
ATOM 6417 N N . ASN A 1 792 ? 8.388 11.404 -34.787 1.00 90.25 792 ASN A N 1
ATOM 6418 C CA . ASN A 1 792 ? 8.995 10.635 -33.705 1.00 90.25 792 ASN A CA 1
ATOM 6419 C C . ASN A 1 792 ? 8.663 11.209 -32.312 1.00 90.25 792 ASN A C 1
ATOM 6421 O O . ASN A 1 792 ? 8.360 10.449 -31.390 1.00 90.25 792 ASN A O 1
ATOM 6425 N N . GLU A 1 793 ? 8.673 12.536 -32.149 1.00 89.94 793 GLU A N 1
ATOM 6426 C CA . GLU A 1 793 ? 8.245 13.173 -30.895 1.00 89.94 793 GLU A CA 1
ATOM 6427 C C . GLU A 1 793 ? 6.727 13.070 -30.685 1.00 89.94 793 GLU A C 1
ATOM 6429 O O . GLU A 1 793 ? 6.289 12.827 -29.558 1.00 89.94 793 GLU A O 1
ATOM 6434 N N . MET A 1 794 ? 5.918 13.159 -31.748 1.00 92.31 794 MET A N 1
ATOM 6435 C CA . MET A 1 794 ? 4.467 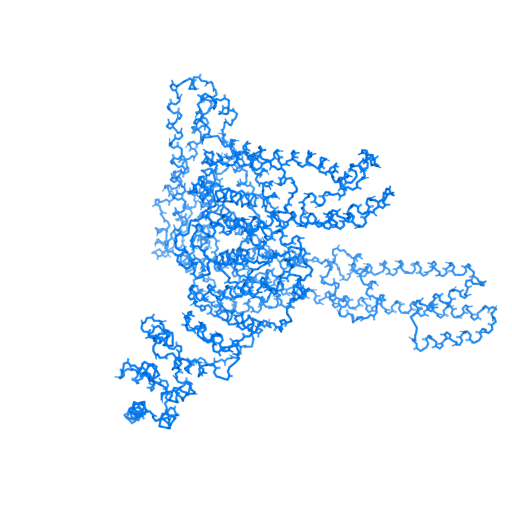12.941 -31.659 1.00 92.31 794 MET A CA 1
ATOM 6436 C C . MET A 1 794 ? 4.108 11.512 -31.222 1.00 92.31 794 MET A C 1
ATOM 6438 O O . MET A 1 794 ? 3.147 11.325 -30.477 1.00 92.31 794 MET A O 1
ATOM 6442 N N . LEU A 1 795 ? 4.886 10.505 -31.636 1.00 92.44 795 LEU A N 1
ATOM 6443 C CA . LEU A 1 795 ? 4.695 9.093 -31.271 1.00 92.44 795 LEU A CA 1
ATOM 6444 C C . LEU A 1 795 ? 5.263 8.728 -29.892 1.00 92.44 795 LEU A C 1
ATOM 6446 O O . LEU A 1 795 ? 5.003 7.640 -29.373 1.00 92.44 795 LEU A O 1
ATOM 6450 N N . ARG A 1 796 ? 5.990 9.637 -29.238 1.00 89.75 796 ARG A N 1
ATOM 6451 C CA . ARG A 1 796 ? 6.609 9.400 -27.928 1.00 89.75 796 ARG A CA 1
ATOM 6452 C C . ARG A 1 796 ? 5.640 8.918 -26.836 1.00 89.75 796 ARG A C 1
ATOM 6454 O O . ARG A 1 796 ? 6.046 8.039 -26.069 1.00 89.75 796 ARG A O 1
ATOM 6461 N N . PRO A 1 797 ? 4.389 9.414 -26.718 1.00 90.88 797 PRO A N 1
ATOM 6462 C CA . PRO A 1 797 ? 3.417 8.863 -25.774 1.00 90.88 797 PRO A CA 1
ATOM 6463 C C . PRO A 1 797 ? 3.129 7.373 -26.008 1.00 90.88 797 PRO A C 1
ATOM 6465 O O . PRO A 1 797 ? 3.024 6.627 -25.037 1.00 90.88 797 PRO A O 1
ATOM 6468 N N . TYR A 1 798 ? 3.074 6.933 -27.270 1.00 91.69 798 TYR A N 1
ATOM 6469 C CA . TYR A 1 798 ? 2.909 5.525 -27.640 1.00 91.69 798 TYR A CA 1
ATOM 6470 C C . TYR A 1 798 ? 4.185 4.709 -27.382 1.00 91.69 798 TYR A C 1
ATOM 6472 O O . TYR A 1 798 ? 4.116 3.638 -26.790 1.00 91.69 798 TYR A O 1
ATOM 6480 N N . TYR A 1 799 ? 5.376 5.220 -27.710 1.00 89.25 799 TYR A N 1
ATOM 6481 C CA . TYR A 1 799 ? 6.628 4.504 -27.408 1.00 89.25 799 TYR A CA 1
ATOM 6482 C C . TYR A 1 799 ? 6.833 4.264 -25.911 1.00 89.25 799 TYR A C 1
ATOM 6484 O O . TYR A 1 799 ? 7.340 3.219 -25.498 1.00 89.25 799 TYR A O 1
ATOM 6492 N N . ASN A 1 800 ? 6.414 5.219 -25.081 1.00 87.12 800 ASN A N 1
ATOM 6493 C CA . ASN A 1 800 ? 6.455 5.068 -23.632 1.00 87.12 800 ASN A CA 1
ATOM 6494 C C . ASN A 1 800 ? 5.436 4.039 -23.125 1.00 87.12 800 ASN A C 1
ATOM 6496 O O . ASN A 1 800 ? 5.662 3.468 -22.059 1.00 87.12 800 ASN A O 1
ATOM 6500 N N . TYR A 1 801 ? 4.340 3.808 -23.856 1.00 90.50 801 TYR A N 1
ATOM 6501 C CA . TYR A 1 801 ? 3.344 2.807 -23.510 1.00 90.50 801 TYR A CA 1
ATOM 6502 C C . TYR A 1 801 ? 2.600 2.256 -24.737 1.00 90.50 801 TYR A C 1
ATOM 6504 O O . TYR A 1 801 ? 1.624 2.841 -25.203 1.00 90.50 801 TYR A O 1
ATOM 6512 N N . ILE A 1 802 ? 3.025 1.092 -25.228 1.00 91.81 802 ILE A N 1
ATOM 6513 C CA . ILE A 1 802 ? 2.549 0.547 -26.513 1.00 91.81 802 ILE A CA 1
ATOM 6514 C C . ILE A 1 802 ? 1.079 0.105 -26.497 1.00 91.81 802 ILE A C 1
ATOM 6516 O O . ILE A 1 802 ? 0.461 -0.012 -27.546 1.00 91.81 802 ILE A O 1
ATOM 6520 N N . PHE A 1 803 ? 0.505 -0.134 -25.316 1.00 91.88 803 PHE A N 1
ATOM 6521 C CA . PHE A 1 803 ? -0.909 -0.496 -25.183 1.00 91.88 803 PHE A CA 1
ATOM 6522 C C . PHE A 1 803 ? -1.844 0.710 -25.363 1.00 91.88 803 PHE A C 1
ATOM 6524 O O . PHE A 1 803 ? -3.030 0.521 -25.608 1.00 91.88 803 PHE A O 1
ATOM 6531 N N . LEU A 1 804 ? -1.317 1.944 -25.342 1.00 90.50 804 LEU A N 1
ATOM 6532 C CA . LEU A 1 804 ? -2.054 3.150 -25.734 1.00 90.50 804 LEU A CA 1
ATOM 6533 C C . LEU A 1 804 ? -2.091 3.277 -27.264 1.00 90.50 804 LEU A C 1
ATOM 6535 O O . LEU A 1 804 ? -1.579 4.243 -27.837 1.00 90.50 804 LEU A O 1
ATOM 6539 N N . LEU A 1 805 ? -2.670 2.275 -27.929 1.00 91.50 805 LEU A N 1
ATOM 6540 C CA . LEU A 1 805 ? -2.695 2.156 -29.389 1.00 91.50 805 LEU A CA 1
ATOM 6541 C C . LEU A 1 805 ? -3.345 3.380 -30.057 1.00 91.50 805 LEU A C 1
ATOM 6543 O O . LEU A 1 805 ? -2.881 3.859 -31.090 1.00 91.50 805 LEU A O 1
ATOM 6547 N N . ASP A 1 806 ? -4.348 3.959 -29.404 1.00 89.38 806 ASP A N 1
ATOM 6548 C CA . ASP A 1 806 ? -4.989 5.213 -29.794 1.00 89.38 806 ASP A CA 1
ATOM 6549 C C . ASP A 1 806 ? -4.006 6.371 -29.997 1.00 89.38 806 ASP A C 1
ATOM 6551 O O . ASP A 1 806 ? -4.166 7.163 -30.926 1.00 89.38 806 ASP A O 1
ATOM 6555 N N . ASN A 1 807 ? -2.972 6.478 -29.156 1.00 92.44 807 ASN A N 1
ATOM 6556 C CA . ASN A 1 807 ? -1.985 7.550 -29.267 1.00 92.44 807 ASN A CA 1
ATOM 6557 C C . ASN A 1 807 ? -1.171 7.434 -30.560 1.00 92.44 807 ASN A C 1
ATOM 6559 O O . ASN A 1 807 ? -0.855 8.461 -31.160 1.00 92.44 807 ASN A O 1
ATOM 6563 N N . LYS A 1 808 ? -0.876 6.206 -31.018 1.00 93.81 808 LYS A N 1
ATOM 6564 C CA . LYS A 1 808 ? -0.194 5.959 -32.299 1.00 93.81 808 LYS A CA 1
ATOM 6565 C C . LYS A 1 808 ? -1.034 6.496 -33.454 1.00 93.81 808 LYS A C 1
ATOM 6567 O O . LYS A 1 808 ? -0.571 7.328 -34.230 1.00 93.81 808 LYS A O 1
ATOM 6572 N N . TRP A 1 809 ? -2.285 6.056 -33.542 1.00 93.38 809 TRP A N 1
ATOM 6573 C CA . TRP A 1 809 ? -3.151 6.373 -34.677 1.00 93.38 809 TRP A CA 1
ATOM 6574 C C . TRP A 1 809 ? -3.629 7.828 -34.677 1.00 93.38 809 TRP A C 1
ATOM 6576 O O . TRP A 1 809 ? -3.690 8.447 -35.739 1.00 93.38 809 TRP A O 1
ATOM 6586 N N . LYS A 1 810 ? -3.870 8.430 -33.502 1.00 93.31 810 LYS A N 1
ATOM 6587 C CA . LYS A 1 810 ? -4.141 9.874 -33.377 1.00 93.31 810 LYS A CA 1
ATOM 6588 C C . LYS A 1 810 ? -2.950 10.707 -33.857 1.00 93.31 810 LYS A C 1
ATOM 6590 O O . LYS A 1 810 ? -3.149 11.635 -34.639 1.00 93.31 810 LYS A O 1
ATOM 6595 N N . ALA A 1 811 ? -1.727 10.363 -33.445 1.00 93.12 811 ALA A N 1
ATOM 6596 C CA . ALA A 1 811 ? -0.521 11.061 -33.891 1.00 93.12 811 ALA A CA 1
ATOM 6597 C C . ALA A 1 811 ? -0.337 10.969 -35.414 1.00 93.12 811 ALA A C 1
ATOM 6599 O O . ALA A 1 811 ? -0.137 11.995 -36.063 1.00 93.12 811 ALA A O 1
ATOM 6600 N N . LEU A 1 812 ? -0.491 9.771 -35.991 1.00 93.69 812 LEU A N 1
ATOM 6601 C CA . LEU A 1 812 ? -0.374 9.550 -37.435 1.00 93.69 812 LEU A CA 1
ATOM 6602 C C . LEU A 1 812 ? -1.423 10.330 -38.239 1.00 93.69 812 LEU A C 1
ATOM 6604 O O . LEU A 1 812 ? -1.069 10.963 -39.229 1.00 93.69 812 LEU A O 1
ATOM 6608 N N . LYS A 1 813 ? -2.689 10.357 -37.798 1.00 92.12 813 LYS A N 1
ATOM 6609 C CA . LYS A 1 813 ? -3.755 11.130 -38.465 1.00 92.12 813 LYS A CA 1
ATOM 6610 C C . LYS A 1 813 ? -3.487 12.629 -38.447 1.00 92.12 813 LYS A C 1
ATOM 6612 O O . LYS A 1 813 ? -3.648 13.302 -39.464 1.00 92.12 813 LYS A O 1
ATOM 6617 N N . VAL A 1 814 ? -3.087 13.160 -37.290 1.00 93.25 814 VAL A N 1
ATOM 6618 C CA . VAL A 1 814 ? -2.765 14.587 -37.139 1.00 93.25 814 VAL A CA 1
ATOM 6619 C C . VAL A 1 814 ? -1.581 14.959 -38.028 1.00 93.25 814 VAL A C 1
ATOM 6621 O O . VAL A 1 814 ? -1.642 15.968 -38.729 1.00 93.25 814 VAL A O 1
ATOM 6624 N N . PHE A 1 815 ? -0.544 14.124 -38.046 1.00 94.31 815 PHE A N 1
ATOM 6625 C CA . PHE A 1 815 ? 0.634 14.329 -38.877 1.00 94.31 815 PHE A CA 1
ATOM 6626 C C . PHE A 1 815 ? 0.305 14.253 -40.376 1.00 94.31 815 PHE A C 1
ATOM 6628 O O . PHE A 1 815 ? 0.603 15.187 -41.117 1.00 94.31 815 PHE A O 1
ATOM 6635 N N . GLY A 1 816 ? -0.399 13.206 -40.819 1.00 90.56 816 GLY A N 1
ATOM 6636 C CA . GLY A 1 816 ? -0.808 13.050 -42.218 1.00 90.56 816 GLY A CA 1
ATOM 6637 C C . GLY A 1 816 ? -1.635 14.232 -42.722 1.00 90.56 816 GLY A C 1
ATOM 6638 O O . GLY A 1 816 ? -1.361 14.767 -43.794 1.00 90.56 816 GLY A O 1
ATOM 6639 N N . LYS A 1 817 ? -2.576 14.722 -41.901 1.00 91.62 817 LYS A N 1
ATOM 6640 C CA . LYS A 1 817 ? -3.369 15.922 -42.208 1.00 91.62 817 LYS A CA 1
ATOM 6641 C C . LYS A 1 817 ? -2.512 17.187 -42.301 1.00 91.62 817 LYS A C 1
ATOM 6643 O O . LYS A 1 817 ? -2.776 18.031 -43.149 1.00 91.62 817 LYS A O 1
ATOM 6648 N N . LYS A 1 818 ? -1.513 17.341 -41.429 1.00 92.56 818 LYS A N 1
ATOM 6649 C CA . LYS A 1 818 ? -0.619 18.508 -41.419 1.00 92.56 818 LYS A CA 1
ATOM 6650 C C . LYS A 1 818 ? 0.275 18.562 -42.664 1.00 92.56 818 LYS A C 1
ATOM 6652 O O . LYS A 1 818 ? 0.508 19.648 -43.184 1.00 92.56 818 LYS A O 1
ATOM 6657 N N . HIS A 1 819 ? 0.741 17.410 -43.141 1.00 89.62 819 HIS A N 1
ATOM 6658 C CA . HIS A 1 819 ? 1.676 17.302 -44.266 1.00 89.62 819 HIS A CA 1
ATOM 6659 C C . HIS A 1 819 ? 1.003 16.930 -45.603 1.00 89.62 819 HIS A C 1
ATOM 6661 O O . HIS A 1 819 ? 1.698 16.637 -46.569 1.00 89.62 819 HIS A O 1
ATOM 6667 N N . ASN A 1 820 ? -0.336 16.970 -45.684 1.00 86.81 820 ASN A N 1
ATOM 6668 C CA . ASN A 1 820 ? -1.124 16.622 -46.879 1.00 86.81 820 ASN A CA 1
ATOM 6669 C C . ASN A 1 820 ? -0.793 15.234 -47.466 1.00 86.81 820 ASN A C 1
ATOM 6671 O O . ASN A 1 820 ? -0.772 15.054 -48.684 1.00 86.81 820 ASN A O 1
ATOM 6675 N N . LEU A 1 821 ? -0.538 14.250 -46.602 1.00 89.12 821 LEU A N 1
ATOM 6676 C CA . LEU A 1 821 ? -0.267 12.871 -47.009 1.00 89.12 821 LEU A CA 1
ATOM 6677 C C . LEU A 1 821 ? -1.578 12.128 -47.302 1.00 89.12 821 LEU A C 1
ATOM 6679 O O . LEU A 1 821 ? -2.602 12.374 -46.658 1.00 89.12 821 LEU A O 1
ATOM 6683 N N . SER A 1 822 ? -1.551 11.199 -48.260 1.00 85.69 822 SER A N 1
ATOM 6684 C CA . SER A 1 822 ? -2.705 10.348 -48.557 1.00 85.69 822 SER A CA 1
ATOM 6685 C C . SER A 1 822 ? -3.001 9.425 -47.371 1.00 85.69 822 SER A C 1
ATOM 6687 O O . SER A 1 822 ? -2.112 8.758 -46.840 1.00 85.69 822 SER A O 1
ATOM 6689 N N . TRP A 1 823 ? -4.266 9.394 -46.947 1.00 88.38 823 TRP A N 1
ATOM 6690 C CA . TRP A 1 823 ? -4.739 8.541 -45.859 1.00 88.38 823 TRP A CA 1
ATOM 6691 C C . TRP A 1 823 ? -5.703 7.488 -46.411 1.00 88.38 823 TRP A C 1
ATOM 6693 O O . TRP A 1 823 ? -6.800 7.826 -46.854 1.00 88.38 823 TRP A O 1
ATOM 6703 N N . ASP A 1 824 ? -5.290 6.219 -46.403 1.00 87.56 824 ASP A N 1
ATOM 6704 C CA . ASP A 1 824 ? -6.130 5.088 -46.811 1.00 87.56 824 ASP A CA 1
ATOM 6705 C C . ASP A 1 824 ? -6.778 4.437 -45.581 1.00 87.56 824 ASP A C 1
ATOM 6707 O O . ASP A 1 824 ? -6.125 3.743 -44.797 1.00 87.56 824 ASP A O 1
ATOM 6711 N N . GLU A 1 825 ? -8.089 4.635 -45.431 1.00 87.56 825 GLU A N 1
ATOM 6712 C CA . GLU A 1 825 ? -8.878 4.069 -44.332 1.00 87.56 825 GLU A CA 1
ATOM 6713 C C . GLU A 1 825 ? -8.876 2.529 -44.318 1.00 87.56 825 GLU A C 1
ATOM 6715 O O . GLU A 1 825 ? -8.937 1.923 -43.247 1.00 87.56 825 GLU A O 1
ATOM 6720 N N . LYS A 1 826 ? -8.773 1.862 -45.479 1.00 89.44 826 LYS A N 1
ATOM 6721 C CA . LYS A 1 826 ? -8.735 0.389 -45.546 1.00 89.44 826 LYS A CA 1
ATOM 6722 C C . LYS A 1 826 ? -7.388 -0.155 -45.083 1.00 89.44 826 LYS A C 1
ATOM 6724 O O . LYS A 1 826 ? -7.339 -1.197 -44.427 1.00 89.44 826 LYS A O 1
ATOM 6729 N N . LEU A 1 827 ? -6.299 0.525 -45.439 1.00 88.69 827 LEU A N 1
ATOM 6730 C CA . LEU A 1 827 ? -4.956 0.184 -44.973 1.00 88.69 827 LEU A CA 1
ATOM 6731 C C . LEU A 1 827 ? -4.822 0.435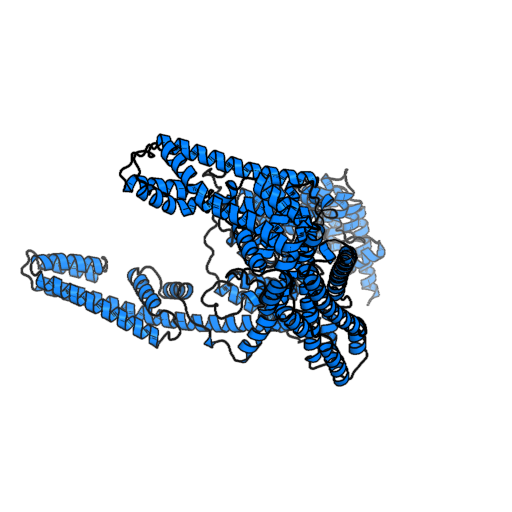 -43.467 1.00 88.69 827 LEU A C 1
ATOM 6733 O O . LEU A 1 827 ? -4.313 -0.432 -42.757 1.00 88.69 827 LEU A O 1
ATOM 6737 N N . GLU A 1 828 ? -5.353 1.560 -42.974 1.00 88.88 828 GLU A N 1
ATOM 6738 C CA . GLU A 1 828 ? -5.439 1.859 -41.541 1.00 88.88 828 GLU A CA 1
ATOM 6739 C C . GLU A 1 828 ? -6.111 0.708 -40.786 1.00 88.88 828 GLU A C 1
ATOM 6741 O O . GLU A 1 828 ? -5.516 0.160 -39.863 1.00 88.88 828 GLU A O 1
ATOM 6746 N N . GLN A 1 829 ? -7.313 0.292 -41.200 1.00 89.75 829 GLN A N 1
ATOM 6747 C CA . GLN A 1 829 ? -8.048 -0.788 -40.532 1.00 89.75 829 GLN A CA 1
ATOM 6748 C C . GLN A 1 829 ? -7.236 -2.089 -40.457 1.00 89.75 829 GLN A C 1
ATOM 6750 O O . GLN A 1 829 ? -7.193 -2.727 -39.405 1.00 89.75 829 GLN A O 1
ATOM 6755 N N . LYS A 1 830 ? -6.537 -2.463 -41.537 1.00 92.69 830 LYS A N 1
ATOM 6756 C CA . LYS A 1 830 ? -5.674 -3.657 -41.560 1.00 92.69 830 LYS A CA 1
ATOM 6757 C C . LYS A 1 830 ? -4.488 -3.547 -40.601 1.00 92.69 830 LYS A C 1
ATOM 6759 O O . LYS A 1 830 ? -4.151 -4.520 -39.931 1.00 92.69 830 LYS A O 1
ATOM 6764 N N . LEU A 1 831 ? -3.837 -2.387 -40.547 1.00 91.19 831 LEU A N 1
ATOM 6765 C CA . LEU A 1 831 ? -2.677 -2.166 -39.683 1.00 91.19 831 LEU A CA 1
ATOM 6766 C C . LEU A 1 831 ? -3.073 -2.042 -38.207 1.00 91.19 831 LEU A C 1
ATOM 6768 O O . LEU A 1 831 ? -2.380 -2.588 -37.351 1.00 91.19 831 LEU A O 1
ATOM 6772 N N . VAL A 1 832 ? -4.205 -1.396 -37.908 1.00 91.62 832 VAL A N 1
ATOM 6773 C CA . VAL A 1 832 ? -4.800 -1.371 -36.563 1.00 91.62 832 VAL A CA 1
ATOM 6774 C C . VAL A 1 832 ? -5.069 -2.798 -36.093 1.00 91.62 832 VAL A C 1
ATOM 6776 O O . VAL A 1 832 ? -4.695 -3.152 -34.979 1.00 91.62 832 VAL A O 1
ATOM 6779 N N . GLU A 1 833 ? -5.661 -3.638 -36.942 1.00 92.38 833 GLU A N 1
ATOM 6780 C CA . GLU A 1 833 ? -5.952 -5.034 -36.608 1.00 92.38 833 GLU A CA 1
ATOM 6781 C C . GLU A 1 833 ? -4.673 -5.860 -36.393 1.00 92.38 833 GLU A C 1
ATOM 6783 O O . GLU A 1 833 ? -4.573 -6.641 -35.446 1.00 92.38 833 GLU A O 1
ATOM 6788 N N . LYS A 1 834 ? -3.638 -5.643 -37.213 1.00 93.38 834 LYS A N 1
ATOM 6789 C CA . LYS A 1 834 ? -2.308 -6.243 -37.015 1.00 93.38 834 LYS A CA 1
ATOM 6790 C C . LYS A 1 834 ? -1.702 -5.850 -35.660 1.00 93.38 834 LYS A C 1
ATOM 6792 O O . LYS A 1 834 ? -1.206 -6.722 -34.946 1.00 93.38 834 LYS A O 1
ATOM 6797 N N . ASP A 1 835 ? -1.760 -4.568 -35.292 1.00 92.62 835 ASP A N 1
ATOM 6798 C CA . ASP A 1 835 ? -1.266 -4.084 -33.996 1.00 92.62 835 ASP A CA 1
ATOM 6799 C C . ASP A 1 835 ? -2.056 -4.695 -32.826 1.00 92.62 835 ASP A C 1
ATOM 6801 O O . ASP A 1 835 ? -1.456 -5.144 -31.848 1.00 92.62 835 ASP A O 1
ATOM 6805 N N . ARG A 1 836 ? -3.391 -4.754 -32.931 1.00 93.94 836 ARG A N 1
ATOM 6806 C CA . ARG A 1 836 ? -4.266 -5.358 -31.911 1.00 93.94 836 ARG A CA 1
ATOM 6807 C C . ARG A 1 836 ? -3.916 -6.820 -31.665 1.00 93.94 836 ARG A C 1
ATOM 6809 O O . ARG A 1 836 ? -3.683 -7.201 -30.520 1.00 93.94 836 ARG A O 1
ATOM 6816 N N . ASN A 1 837 ? -3.787 -7.610 -32.730 1.00 94.75 837 ASN A N 1
ATOM 6817 C CA . ASN A 1 837 ? -3.416 -9.022 -32.637 1.00 94.75 837 ASN A CA 1
ATOM 6818 C C . ASN A 1 837 ? -2.028 -9.222 -32.010 1.00 94.75 837 ASN A C 1
ATOM 6820 O O . ASN A 1 837 ? -1.837 -10.115 -31.184 1.00 94.75 837 ASN A O 1
ATOM 6824 N N . TYR A 1 838 ? -1.061 -8.363 -32.344 1.00 93.19 838 TYR A N 1
ATOM 6825 C CA . TYR A 1 838 ? 0.267 -8.407 -31.735 1.00 93.19 838 TYR A CA 1
ATOM 6826 C C . TYR A 1 838 ? 0.232 -8.107 -30.226 1.00 93.19 838 TYR A C 1
ATOM 6828 O O . TYR A 1 838 ? 0.825 -8.839 -29.428 1.00 93.19 838 TYR A O 1
ATOM 6836 N N . LEU A 1 839 ? -0.485 -7.058 -29.814 1.00 94.06 839 LEU A N 1
ATOM 6837 C CA . LEU A 1 839 ? -0.612 -6.679 -28.403 1.00 94.06 839 LEU A CA 1
ATOM 6838 C C . LEU A 1 839 ? -1.408 -7.718 -27.593 1.00 94.06 839 LEU A C 1
ATOM 6840 O O . LEU A 1 839 ? -1.035 -8.016 -26.456 1.00 94.06 839 LEU A O 1
ATOM 6844 N N . GLN A 1 840 ? -2.437 -8.322 -28.192 1.00 94.94 840 GLN A N 1
ATOM 6845 C CA . GLN A 1 840 ? -3.181 -9.442 -27.614 1.00 94.94 840 GLN A CA 1
ATOM 6846 C C . GLN A 1 840 ? -2.266 -10.652 -27.381 1.00 94.94 840 GLN A C 1
ATOM 6848 O O . GLN A 1 840 ? -2.206 -11.182 -26.273 1.00 94.94 840 GLN A O 1
ATOM 6853 N N . HIS A 1 841 ? -1.459 -11.027 -28.379 1.00 94.19 841 HIS A N 1
ATOM 6854 C CA . HIS A 1 841 ? -0.498 -12.123 -28.250 1.00 94.19 841 HIS A CA 1
ATOM 6855 C C . HIS A 1 841 ? 0.526 -11.885 -27.127 1.00 94.19 841 HIS A C 1
ATOM 6857 O O . HIS A 1 841 ? 0.855 -12.804 -26.366 1.00 94.19 841 HIS A O 1
ATOM 6863 N N . LEU A 1 842 ? 1.018 -10.647 -26.980 1.00 92.38 842 LEU A N 1
ATOM 6864 C CA . LEU A 1 842 ? 1.902 -10.287 -25.870 1.00 92.38 842 LEU A CA 1
ATOM 6865 C C . LEU A 1 842 ? 1.219 -10.520 -24.521 1.00 92.38 842 LEU A C 1
ATOM 6867 O O . LEU A 1 842 ? 1.818 -11.157 -23.651 1.00 92.38 842 LEU A O 1
ATOM 6871 N N . PHE A 1 843 ? -0.016 -10.051 -24.356 1.00 93.44 843 PHE A N 1
ATOM 6872 C CA . PHE A 1 843 ? -0.796 -10.245 -23.136 1.00 93.44 843 PHE A CA 1
ATOM 6873 C C . PHE A 1 843 ? -1.046 -11.728 -22.829 1.00 93.44 843 PHE A C 1
ATOM 6875 O O . PHE A 1 843 ? -0.719 -12.190 -21.731 1.00 93.44 843 PHE A O 1
ATOM 6882 N N . ASP A 1 844 ? -1.503 -12.508 -23.810 1.00 94.00 844 ASP A N 1
ATOM 6883 C CA . ASP A 1 844 ? -1.771 -13.943 -23.653 1.00 94.00 844 ASP A CA 1
ATOM 6884 C C . ASP A 1 844 ? -0.506 -14.742 -23.302 1.00 94.00 844 ASP A C 1
ATOM 6886 O O . ASP A 1 844 ? -0.553 -15.686 -22.507 1.00 94.00 844 ASP A O 1
ATOM 6890 N N . THR A 1 845 ? 0.656 -14.327 -23.813 1.00 92.25 845 THR A N 1
ATOM 6891 C CA . THR A 1 845 ? 1.951 -14.914 -23.438 1.00 92.25 845 THR A CA 1
ATOM 6892 C C . THR A 1 845 ? 2.250 -14.703 -21.950 1.00 92.25 845 THR A C 1
ATOM 6894 O O . THR A 1 845 ? 2.715 -15.618 -21.267 1.00 92.25 845 THR A O 1
ATOM 6897 N N . ARG A 1 846 ? 1.963 -13.512 -21.404 1.00 91.31 846 ARG A N 1
ATOM 6898 C CA . ARG A 1 846 ? 2.193 -13.216 -19.976 1.00 91.31 846 ARG A CA 1
ATOM 6899 C C . ARG A 1 846 ? 1.171 -13.935 -19.096 1.00 91.31 846 ARG A C 1
ATOM 6901 O O . ARG A 1 846 ? 1.550 -14.453 -18.046 1.00 91.31 846 ARG A O 1
ATOM 6908 N N . ARG A 1 847 ? -0.080 -14.058 -19.550 1.00 93.75 847 ARG A N 1
ATOM 6909 C CA . ARG A 1 847 ? -1.111 -14.875 -18.888 1.00 93.75 847 ARG A CA 1
ATOM 6910 C C . ARG A 1 847 ? -0.713 -16.353 -18.843 1.00 93.75 847 ARG A C 1
ATOM 6912 O O . ARG A 1 847 ? -0.829 -16.999 -17.805 1.00 93.75 847 ARG A O 1
ATOM 6919 N N . SER A 1 848 ? -0.156 -16.873 -19.933 1.00 92.75 848 SER A N 1
ATOM 6920 C CA . SER A 1 848 ? 0.355 -18.249 -19.999 1.00 92.75 848 SER A CA 1
ATOM 6921 C C . SER A 1 848 ? 1.530 -18.471 -19.045 1.00 92.75 848 SER A C 1
ATOM 6923 O O . SER A 1 848 ? 1.588 -19.498 -18.370 1.00 92.75 848 SER A O 1
ATOM 6925 N N . LYS A 1 849 ? 2.422 -17.480 -18.907 1.00 91.25 849 LYS A N 1
ATOM 6926 C CA . LYS A 1 849 ? 3.490 -17.506 -17.899 1.00 91.25 849 LYS A CA 1
ATOM 6927 C C . LYS A 1 849 ? 2.929 -17.526 -16.474 1.00 91.25 849 LYS A C 1
ATOM 6929 O O . LYS A 1 849 ? 3.401 -18.318 -15.666 1.00 91.25 849 LYS A O 1
ATOM 6934 N N . LEU A 1 850 ? 1.908 -16.718 -16.174 1.00 94.00 850 LEU A N 1
ATOM 6935 C CA . LEU A 1 850 ? 1.223 -16.748 -14.875 1.00 94.00 850 LEU A CA 1
ATOM 6936 C C . LEU A 1 850 ? 0.662 -18.145 -14.570 1.00 94.00 850 LEU A C 1
ATOM 6938 O O . LEU A 1 850 ? 0.923 -18.689 -13.499 1.00 94.00 850 LEU A O 1
ATOM 6942 N N . ARG A 1 851 ? -0.037 -18.750 -15.540 1.00 93.06 851 ARG A N 1
ATOM 6943 C CA . ARG A 1 851 ? -0.580 -20.110 -15.422 1.00 93.06 851 ARG A CA 1
ATOM 6944 C C . ARG A 1 851 ? 0.513 -21.152 -15.187 1.00 93.06 851 ARG A C 1
ATOM 6946 O O . ARG A 1 851 ? 0.355 -21.999 -14.318 1.00 93.06 851 ARG A O 1
ATOM 6953 N N . SER A 1 852 ? 1.626 -21.078 -15.916 1.00 91.62 852 SER A N 1
ATOM 6954 C CA . SER A 1 852 ? 2.755 -21.998 -15.732 1.00 91.62 852 SER A CA 1
ATOM 6955 C C . SER A 1 852 ? 3.326 -21.923 -14.313 1.00 91.62 852 SER A C 1
ATOM 6957 O O . SER A 1 852 ? 3.562 -22.958 -13.697 1.00 91.62 852 SER A O 1
ATOM 6959 N N . VAL A 1 853 ? 3.466 -20.719 -13.746 1.00 90.56 853 VAL A N 1
ATOM 6960 C CA . VAL A 1 853 ? 3.926 -20.557 -12.357 1.00 90.56 853 VAL A CA 1
ATOM 6961 C C . VAL A 1 853 ? 2.933 -21.173 -11.362 1.00 90.56 853 VAL A C 1
ATOM 6963 O O . VAL A 1 853 ? 3.355 -21.872 -10.444 1.00 90.56 853 VAL A O 1
ATOM 6966 N N . LEU A 1 854 ? 1.623 -20.995 -11.555 1.00 90.94 854 LEU A N 1
ATOM 6967 C CA . LEU A 1 854 ? 0.605 -21.649 -10.715 1.00 90.94 854 LEU A CA 1
ATOM 6968 C C . LEU A 1 854 ? 0.659 -23.183 -10.819 1.00 90.94 854 LEU A C 1
ATOM 6970 O O . LEU A 1 854 ? 0.612 -23.871 -9.802 1.00 90.94 854 LEU A O 1
ATOM 6974 N N . GLN A 1 855 ? 0.870 -23.723 -12.022 1.00 89.12 855 GLN A N 1
ATOM 6975 C CA . GLN A 1 855 ? 1.015 -25.165 -12.244 1.00 89.12 855 GLN A CA 1
ATOM 6976 C C . GLN A 1 855 ? 2.240 -25.752 -11.530 1.00 89.12 855 GLN A C 1
ATOM 6978 O O . GLN A 1 855 ? 2.150 -26.851 -10.993 1.00 89.12 855 GLN A O 1
ATOM 6983 N N . THR A 1 856 ? 3.363 -25.023 -11.449 1.00 85.94 856 THR A N 1
ATOM 6984 C CA . THR A 1 856 ? 4.535 -25.487 -10.670 1.00 85.94 856 THR A CA 1
ATOM 6985 C C . THR A 1 856 ? 4.255 -25.616 -9.171 1.00 85.94 856 THR A C 1
ATOM 6987 O O . THR A 1 856 ? 4.963 -26.341 -8.478 1.00 85.94 856 THR A O 1
ATOM 6990 N N . LEU A 1 857 ? 3.212 -24.944 -8.676 1.00 83.25 857 LEU A N 1
ATOM 6991 C CA . LEU A 1 857 ? 2.729 -25.037 -7.299 1.00 83.25 857 LEU A CA 1
ATOM 6992 C C . LEU A 1 857 ? 1.612 -26.082 -7.122 1.00 83.25 857 LEU A C 1
ATOM 6994 O O . LEU A 1 857 ? 1.087 -26.221 -6.019 1.00 83.25 857 LEU A O 1
ATOM 6998 N N . GLY A 1 858 ? 1.213 -26.781 -8.190 1.00 85.62 858 GLY A N 1
ATOM 6999 C CA . GLY A 1 858 ? 0.055 -27.678 -8.178 1.00 85.62 858 GLY A CA 1
ATOM 7000 C C . GLY A 1 858 ? -1.282 -26.952 -7.996 1.00 85.62 858 GLY A C 1
ATOM 7001 O O . GLY A 1 858 ? -2.246 -27.570 -7.564 1.00 85.62 858 GLY A O 1
ATOM 7002 N N . ILE A 1 859 ? -1.343 -25.646 -8.286 1.00 88.75 859 ILE A N 1
ATOM 7003 C CA . ILE A 1 859 ? -2.561 -24.843 -8.148 1.00 88.75 859 ILE A CA 1
ATOM 7004 C C . ILE A 1 859 ? -3.244 -24.760 -9.514 1.00 88.75 859 ILE A C 1
ATOM 7006 O O . ILE A 1 859 ? -2.759 -24.074 -10.419 1.00 88.75 859 ILE A O 1
ATOM 7010 N N . HIS A 1 860 ? -4.376 -25.446 -9.656 1.00 86.94 860 HIS A N 1
ATOM 7011 C CA . HIS A 1 860 ? -5.224 -25.400 -10.849 1.00 86.94 860 HIS A CA 1
ATOM 7012 C C . HIS A 1 860 ? -6.558 -24.712 -10.571 1.00 86.94 860 HIS A C 1
ATOM 7014 O O . HIS A 1 860 ? -7.131 -24.075 -11.449 1.00 86.94 860 HIS A O 1
ATOM 7020 N N . THR A 1 861 ? -7.041 -24.836 -9.342 1.00 86.44 861 THR A N 1
ATOM 7021 C CA . THR A 1 861 ? -8.311 -24.309 -8.869 1.00 86.44 861 THR A CA 1
ATOM 7022 C C . THR A 1 861 ? -8.128 -23.597 -7.533 1.00 86.44 861 THR A C 1
ATOM 7024 O O . THR A 1 861 ? -7.073 -23.630 -6.900 1.00 86.44 861 THR A O 1
ATOM 7027 N N . VAL A 1 862 ? -9.185 -22.925 -7.090 1.00 85.25 862 VAL A N 1
ATOM 7028 C CA . VAL A 1 862 ? -9.211 -22.208 -5.809 1.00 85.25 862 VAL A CA 1
ATOM 7029 C C . VAL A 1 862 ? -9.143 -23.169 -4.620 1.00 85.25 862 VAL A C 1
ATOM 7031 O O . VAL A 1 862 ? -8.590 -22.805 -3.584 1.00 85.25 862 VAL A O 1
ATOM 7034 N N . ASP A 1 863 ? -9.649 -24.395 -4.778 1.00 84.88 863 ASP A N 1
ATOM 7035 C CA . ASP A 1 863 ? -9.613 -25.424 -3.735 1.00 84.88 863 ASP A CA 1
ATOM 7036 C C . ASP A 1 863 ? -8.167 -25.906 -3.469 1.00 84.88 863 ASP A C 1
ATOM 7038 O O . ASP A 1 863 ? -7.811 -26.195 -2.325 1.00 84.88 863 ASP A O 1
ATOM 7042 N N . ASP A 1 864 ? -7.291 -25.872 -4.484 1.00 86.12 864 ASP A N 1
ATOM 7043 C CA . ASP A 1 864 ? -5.880 -26.277 -4.360 1.00 86.12 864 ASP A CA 1
ATOM 7044 C C . ASP A 1 864 ? -5.054 -25.316 -3.490 1.00 86.12 864 ASP A C 1
ATOM 7046 O O . ASP A 1 864 ? -4.043 -25.714 -2.908 1.00 86.12 864 ASP A O 1
ATOM 7050 N N . ILE A 1 865 ? -5.489 -24.053 -3.347 1.00 85.88 865 ILE A N 1
ATOM 7051 C CA . ILE A 1 865 ? -4.777 -23.035 -2.555 1.00 85.88 865 ILE A CA 1
ATOM 7052 C C . ILE A 1 865 ? -4.507 -23.554 -1.139 1.00 85.88 865 ILE A C 1
ATOM 7054 O O . ILE A 1 865 ? -3.424 -23.335 -0.593 1.00 85.88 865 ILE A O 1
ATOM 7058 N N . MET A 1 866 ? -5.471 -24.262 -0.545 1.00 81.06 866 MET A N 1
ATOM 7059 C CA . MET A 1 866 ? -5.365 -24.689 0.846 1.00 81.06 866 MET A CA 1
ATOM 7060 C C . MET A 1 866 ? -4.256 -25.707 1.082 1.00 81.06 866 MET A C 1
ATOM 7062 O O . MET A 1 866 ? -3.517 -25.582 2.061 1.00 81.06 866 MET A O 1
ATOM 7066 N N . ALA A 1 867 ? -4.102 -26.664 0.169 1.00 79.38 867 ALA A N 1
ATOM 7067 C CA . ALA A 1 867 ? -3.068 -27.687 0.261 1.00 79.38 867 ALA A CA 1
ATOM 7068 C C . ALA A 1 867 ? -1.660 -27.086 0.119 1.00 79.38 867 ALA A C 1
ATOM 7070 O O . ALA A 1 867 ? -0.714 -27.531 0.774 1.00 79.38 867 ALA A O 1
ATOM 7071 N N . THR A 1 868 ? -1.519 -26.041 -0.699 1.00 79.06 868 THR A N 1
ATOM 7072 C CA . THR A 1 868 ? -0.206 -25.490 -1.047 1.00 79.06 868 THR A CA 1
ATOM 7073 C C . THR A 1 868 ? 0.251 -24.375 -0.106 1.00 79.06 868 THR A C 1
ATOM 7075 O O . THR A 1 868 ? 1.452 -24.168 0.057 1.00 79.06 868 THR A O 1
ATOM 7078 N N . MET A 1 869 ? -0.663 -23.668 0.570 1.00 75.75 869 MET A N 1
ATOM 7079 C CA . MET A 1 869 ? -0.343 -22.464 1.354 1.00 75.75 869 MET A CA 1
ATOM 7080 C C . MET A 1 869 ? 0.790 -22.626 2.374 1.00 75.75 869 MET A C 1
ATOM 7082 O O . MET A 1 869 ? 1.620 -21.727 2.507 1.00 75.75 869 MET A O 1
ATOM 7086 N N . ALA A 1 870 ? 0.838 -23.755 3.084 1.00 70.94 870 ALA A N 1
ATOM 7087 C CA . ALA A 1 870 ? 1.848 -24.003 4.113 1.00 70.94 870 ALA A CA 1
ATOM 7088 C C . ALA A 1 870 ? 3.251 -24.285 3.541 1.00 70.94 870 ALA A C 1
ATOM 7090 O O . ALA A 1 870 ? 4.243 -24.125 4.249 1.00 70.94 870 ALA A O 1
ATOM 7091 N N . SER A 1 871 ? 3.341 -24.702 2.274 1.00 73.62 871 SER A N 1
ATOM 7092 C CA . SER A 1 871 ? 4.578 -25.146 1.617 1.00 73.62 871 SER A CA 1
ATOM 7093 C C . SER A 1 871 ? 5.042 -24.223 0.484 1.00 73.62 871 SER A C 1
ATOM 7095 O O . SER A 1 871 ? 6.032 -24.522 -0.183 1.00 73.62 871 SER A O 1
ATOM 7097 N N . MET A 1 872 ? 4.370 -23.085 0.266 1.00 78.19 872 MET A N 1
ATOM 7098 C CA . MET A 1 872 ? 4.683 -22.189 -0.849 1.00 78.19 872 MET A CA 1
ATOM 7099 C C . MET A 1 872 ? 6.080 -21.561 -0.734 1.00 78.19 872 MET A C 1
ATOM 7101 O O . MET A 1 872 ? 6.357 -20.848 0.238 1.00 78.19 872 MET A O 1
ATOM 7105 N N . PRO A 1 873 ? 6.932 -21.700 -1.768 1.00 83.19 873 PRO A N 1
ATOM 7106 C CA . PRO A 1 873 ? 8.201 -20.996 -1.830 1.00 83.19 873 PRO A CA 1
ATOM 7107 C C . PRO A 1 873 ? 7.985 -19.472 -1.894 1.00 83.19 873 PRO A C 1
ATOM 7109 O O . PRO A 1 873 ? 7.305 -18.974 -2.800 1.00 83.19 873 PRO A O 1
ATOM 7112 N N . PRO A 1 874 ? 8.600 -18.689 -0.989 1.00 83.31 874 PRO A N 1
ATOM 7113 C CA . PRO A 1 874 ? 8.470 -17.231 -0.974 1.00 83.31 874 PRO A CA 1
ATOM 7114 C C . PRO A 1 874 ? 8.897 -16.531 -2.280 1.00 83.31 874 PRO A C 1
ATOM 7116 O O . PRO A 1 874 ? 8.369 -15.470 -2.615 1.00 83.31 874 PRO A O 1
ATOM 7119 N N . CYS A 1 875 ? 9.828 -17.117 -3.040 1.00 85.69 875 CYS A N 1
ATOM 7120 C CA . CYS A 1 875 ? 10.241 -16.611 -4.352 1.00 85.69 875 CYS A CA 1
ATOM 7121 C C . CYS A 1 875 ? 9.128 -16.705 -5.410 1.00 85.69 875 CYS A C 1
ATOM 7123 O O . CYS A 1 875 ? 8.993 -15.799 -6.237 1.00 85.69 875 CYS A O 1
ATOM 7125 N N . THR A 1 876 ? 8.282 -17.737 -5.353 1.00 87.25 876 THR A N 1
ATOM 7126 C CA . THR A 1 876 ? 7.160 -17.901 -6.281 1.00 87.25 876 THR A CA 1
ATOM 7127 C C . THR A 1 876 ? 6.095 -16.836 -6.046 1.00 87.25 876 THR A C 1
ATOM 7129 O O . THR A 1 876 ? 5.583 -16.265 -7.005 1.00 87.25 876 THR A O 1
ATOM 7132 N N . LEU A 1 877 ? 5.829 -16.468 -4.787 1.00 87.88 877 LEU A N 1
ATOM 7133 C CA . LEU A 1 877 ? 4.916 -15.364 -4.466 1.00 87.88 877 LEU A CA 1
ATOM 7134 C C . LEU A 1 877 ? 5.393 -14.032 -5.059 1.00 87.88 877 LEU A C 1
ATOM 7136 O O . LEU A 1 877 ? 4.608 -13.319 -5.681 1.00 87.88 877 LEU A O 1
ATOM 7140 N N . ALA A 1 878 ? 6.686 -13.718 -4.943 1.00 89.25 878 ALA A N 1
ATOM 7141 C CA . ALA A 1 878 ? 7.253 -12.509 -5.540 1.00 89.25 878 ALA A CA 1
ATOM 7142 C C . ALA A 1 878 ? 7.174 -12.515 -7.077 1.00 89.25 878 ALA A C 1
ATOM 7144 O O . ALA A 1 878 ? 6.938 -11.469 -7.689 1.00 89.25 878 ALA A O 1
ATOM 7145 N N . ALA A 1 879 ? 7.339 -13.682 -7.706 1.00 91.19 879 ALA A N 1
ATOM 7146 C CA . ALA A 1 879 ? 7.141 -13.842 -9.142 1.00 91.19 879 ALA A CA 1
ATOM 7147 C C . ALA A 1 879 ? 5.671 -13.620 -9.549 1.00 91.19 879 ALA A C 1
ATOM 7149 O O . ALA A 1 879 ? 5.413 -12.878 -10.499 1.00 91.19 879 ALA A O 1
ATOM 7150 N N . LEU A 1 880 ? 4.715 -14.189 -8.804 1.00 92.81 880 LEU A N 1
ATOM 7151 C CA . LEU A 1 880 ? 3.279 -13.983 -9.023 1.00 92.81 880 LEU A CA 1
ATOM 7152 C C . LEU A 1 880 ? 2.884 -12.509 -8.868 1.00 92.81 880 LEU A C 1
ATOM 7154 O O . LEU A 1 880 ? 2.133 -11.998 -9.697 1.00 92.81 880 LEU A O 1
ATOM 7158 N N . GLU A 1 881 ? 3.401 -11.803 -7.855 1.00 92.06 881 GLU A N 1
ATOM 7159 C CA . GLU A 1 881 ? 3.179 -10.357 -7.691 1.00 92.06 881 GLU A CA 1
ATOM 7160 C C . GLU A 1 881 ? 3.634 -9.565 -8.919 1.00 92.06 881 GLU A C 1
ATOM 7162 O O . GLU A 1 881 ? 2.945 -8.645 -9.362 1.00 92.06 881 GLU A O 1
ATOM 7167 N N . TYR A 1 882 ? 4.804 -9.907 -9.462 1.00 92.56 882 TYR A N 1
ATOM 7168 C CA . TYR A 1 882 ? 5.377 -9.196 -10.597 1.00 92.56 882 TYR A CA 1
ATOM 7169 C C . TYR A 1 882 ? 4.584 -9.411 -11.886 1.00 92.56 882 TYR A C 1
ATOM 7171 O O . TYR A 1 882 ? 4.242 -8.445 -12.565 1.00 92.56 882 TYR A O 1
ATOM 7179 N N . ILE A 1 883 ? 4.258 -10.664 -12.210 1.00 93.75 883 ILE A N 1
ATOM 7180 C CA . ILE A 1 883 ? 3.531 -10.990 -13.443 1.00 93.75 883 ILE A CA 1
ATOM 7181 C C . ILE A 1 883 ? 2.130 -10.360 -13.415 1.00 93.75 883 ILE A C 1
ATOM 7183 O O . ILE A 1 883 ? 1.691 -9.781 -14.408 1.00 93.75 883 ILE A O 1
ATOM 7187 N N . GLN A 1 884 ? 1.447 -10.399 -12.267 1.00 94.56 884 GLN A N 1
ATOM 7188 C CA . GLN A 1 884 ? 0.138 -9.759 -12.108 1.00 94.56 884 GLN A CA 1
ATOM 7189 C C . GLN A 1 884 ? 0.207 -8.233 -12.214 1.00 94.56 884 GLN A C 1
ATOM 7191 O O . GLN A 1 884 ? -0.720 -7.623 -12.750 1.00 94.56 884 GLN A O 1
ATOM 7196 N N . LEU A 1 885 ? 1.295 -7.609 -11.747 1.00 93.25 885 LEU A N 1
ATOM 7197 C CA . LEU A 1 885 ? 1.511 -6.173 -11.921 1.00 93.25 885 LEU A CA 1
ATOM 7198 C C . LEU A 1 885 ? 1.579 -5.815 -13.410 1.00 93.25 885 LEU A C 1
ATOM 7200 O O . LEU A 1 885 ? 0.899 -4.881 -13.824 1.00 93.25 885 LEU A O 1
ATOM 7204 N N . GLU A 1 886 ? 2.326 -6.578 -14.212 1.00 91.56 886 GLU A N 1
ATOM 7205 C CA . GLU A 1 886 ? 2.400 -6.354 -15.661 1.00 91.56 886 GLU A CA 1
ATOM 7206 C C . GLU A 1 886 ? 1.040 -6.505 -16.347 1.00 91.56 886 GLU A C 1
ATOM 7208 O O . GLU A 1 886 ? 0.643 -5.642 -17.126 1.00 91.56 886 GLU A O 1
ATOM 7213 N N . LEU A 1 887 ? 0.313 -7.584 -16.045 1.00 93.38 887 LEU A N 1
ATOM 7214 C CA . LEU A 1 887 ? -1.008 -7.836 -16.627 1.00 93.38 887 LEU A CA 1
ATOM 7215 C C . LEU A 1 887 ? -1.996 -6.726 -16.257 1.00 93.38 887 LEU A C 1
ATOM 7217 O O . LEU A 1 887 ? -2.711 -6.216 -17.117 1.00 93.38 887 LEU A O 1
ATOM 7221 N N . SER A 1 888 ? -1.996 -6.300 -14.993 1.00 92.31 888 SER A N 1
ATOM 7222 C CA . SER A 1 888 ? -2.873 -5.222 -14.528 1.00 92.31 888 SER A CA 1
ATOM 7223 C C . SER A 1 888 ? -2.516 -3.881 -15.168 1.00 92.31 888 SER A C 1
ATOM 7225 O O . SER A 1 888 ? -3.402 -3.070 -15.429 1.00 92.31 888 SER A O 1
ATOM 7227 N N . GLU A 1 889 ? -1.235 -3.632 -15.448 1.00 90.06 889 GLU A N 1
ATOM 7228 C CA . GLU A 1 889 ? -0.799 -2.461 -16.206 1.00 90.06 889 GLU A CA 1
ATOM 7229 C C . GLU A 1 889 ? -1.366 -2.490 -17.627 1.00 90.06 889 GLU A C 1
ATOM 7231 O O . GLU A 1 889 ? -2.005 -1.510 -18.020 1.00 90.06 889 GLU A O 1
ATOM 7236 N N . MET A 1 890 ? -1.203 -3.602 -18.354 1.00 91.31 890 MET A N 1
ATOM 7237 C CA . MET A 1 890 ? -1.740 -3.778 -19.713 1.00 91.31 890 MET A CA 1
ATOM 7238 C C . MET A 1 890 ? -3.257 -3.546 -19.751 1.00 91.31 890 MET A C 1
ATOM 7240 O O . MET A 1 890 ? -3.730 -2.759 -20.566 1.00 91.31 890 MET A O 1
ATOM 7244 N N . LEU A 1 891 ? -4.002 -4.146 -18.816 1.00 90.75 891 LEU A N 1
ATOM 7245 C CA . LEU A 1 891 ? -5.462 -4.015 -18.718 1.00 90.75 891 LEU A CA 1
ATOM 7246 C C . LEU A 1 891 ? -5.917 -2.597 -18.342 1.00 90.75 891 LEU A C 1
ATOM 7248 O O . LEU A 1 891 ? -6.944 -2.134 -18.825 1.00 90.75 891 LEU A O 1
ATOM 7252 N N . THR A 1 892 ? -5.146 -1.878 -17.521 1.00 89.19 892 THR A N 1
ATOM 7253 C CA . THR A 1 892 ? -5.432 -0.464 -17.210 1.00 89.19 892 THR A CA 1
ATOM 7254 C C . THR A 1 892 ? -5.185 0.437 -18.427 1.00 89.19 892 THR A C 1
ATOM 7256 O O . THR A 1 892 ? -5.840 1.458 -18.585 1.00 89.19 892 THR A O 1
ATOM 7259 N N . ALA A 1 893 ? -4.225 0.090 -19.289 1.00 88.44 893 ALA A N 1
ATOM 7260 C CA . ALA A 1 893 ? -3.865 0.901 -20.454 1.00 88.44 893 ALA A CA 1
ATOM 7261 C C . ALA A 1 893 ? -4.915 0.876 -21.559 1.00 88.44 893 ALA A C 1
ATOM 7263 O O . ALA A 1 893 ? -5.130 1.890 -22.209 1.00 88.44 893 ALA A O 1
ATOM 7264 N N . VAL A 1 894 ? -5.538 -0.284 -21.764 1.00 88.81 894 VAL A N 1
ATOM 7265 C CA . VAL A 1 894 ? -6.631 -0.464 -22.728 1.00 88.81 894 VAL A CA 1
ATOM 7266 C C . VAL A 1 894 ? -7.996 -0.124 -22.124 1.00 88.81 894 VAL A C 1
ATOM 7268 O O . VAL A 1 894 ? -9.017 -0.489 -22.687 1.00 88.81 894 VAL A O 1
ATOM 7271 N N . GLU A 1 895 ? -8.012 0.523 -20.952 1.00 86.38 895 GLU A N 1
ATOM 7272 C CA . GLU A 1 895 ? -9.218 0.959 -20.231 1.00 86.38 895 GLU A CA 1
ATOM 7273 C C . GLU A 1 895 ? -10.176 -0.180 -19.821 1.00 86.38 895 GLU A C 1
ATOM 7275 O O . GLU A 1 895 ? -11.242 0.071 -19.265 1.00 86.38 895 GLU A O 1
ATOM 7280 N N . HIS A 1 896 ? -9.763 -1.447 -19.966 1.00 85.69 896 HIS A N 1
ATOM 7281 C CA . HIS A 1 896 ? -10.496 -2.597 -19.428 1.00 85.69 896 HIS A CA 1
ATOM 7282 C C . HIS A 1 896 ? -10.614 -2.508 -17.899 1.00 85.69 896 HIS A C 1
ATOM 7284 O O . HIS A 1 896 ? -11.655 -2.806 -17.317 1.00 85.69 896 HIS A O 1
ATOM 7290 N N . PHE A 1 897 ? -9.552 -2.060 -17.226 1.00 85.06 897 PHE A N 1
ATOM 7291 C CA . PHE A 1 897 ? -9.598 -1.689 -15.814 1.00 85.06 897 PHE A CA 1
ATOM 7292 C C . PHE A 1 897 ? -9.642 -0.173 -15.655 1.00 85.06 897 PHE A C 1
ATOM 7294 O O . PHE A 1 897 ? -8.615 0.495 -15.782 1.00 85.06 897 PHE A O 1
ATOM 7301 N N . GLY A 1 898 ? -10.819 0.352 -15.314 1.00 75.56 898 GLY A N 1
ATOM 7302 C CA . GLY A 1 898 ? -11.004 1.758 -14.980 1.00 75.56 898 GLY A CA 1
ATOM 7303 C C . GLY A 1 898 ? -10.695 2.085 -13.519 1.00 75.56 898 GLY A C 1
ATOM 7304 O O . GLY A 1 898 ? -10.109 1.293 -12.763 1.00 75.56 898 GLY A O 1
ATOM 7305 N N . ASP A 1 899 ? -11.073 3.299 -13.119 1.00 74.44 899 ASP A N 1
ATOM 7306 C CA . ASP A 1 899 ? -10.995 3.711 -11.724 1.00 74.44 899 ASP A CA 1
ATOM 7307 C C . ASP A 1 899 ? -12.104 3.045 -10.909 1.00 74.44 899 ASP A C 1
ATOM 7309 O O . ASP A 1 899 ? -13.292 3.294 -11.093 1.00 74.44 899 ASP A O 1
ATOM 7313 N N . ASN A 1 900 ? -11.692 2.171 -9.998 1.00 80.56 900 ASN A N 1
ATOM 7314 C CA . ASN A 1 900 ? -12.586 1.380 -9.172 1.00 80.56 900 ASN A CA 1
ATOM 7315 C C . ASN A 1 900 ? -12.522 1.811 -7.697 1.00 80.56 900 ASN A C 1
ATOM 7317 O O . ASN A 1 900 ? -12.727 1.006 -6.787 1.00 80.56 900 ASN A O 1
ATOM 7321 N N . PHE A 1 901 ? -12.179 3.084 -7.449 1.00 82.12 901 PHE A N 1
ATOM 7322 C CA . PHE A 1 901 ? -12.119 3.681 -6.112 1.00 82.12 901 PHE A CA 1
ATOM 7323 C C . PHE A 1 901 ? -13.473 3.678 -5.393 1.00 82.12 901 PHE A C 1
ATOM 7325 O O . PHE A 1 901 ? -13.507 3.480 -4.180 1.00 82.12 901 PHE A O 1
ATOM 7332 N N . TYR A 1 902 ? -14.578 3.788 -6.136 1.00 82.12 902 TYR A N 1
ATOM 7333 C CA . TYR A 1 902 ? -15.937 3.664 -5.603 1.00 82.12 902 TYR A CA 1
ATOM 7334 C C . TYR A 1 902 ? -16.122 2.384 -4.766 1.00 82.12 902 TYR A C 1
ATOM 7336 O O . TYR A 1 902 ? -16.591 2.446 -3.629 1.00 82.12 902 TYR A O 1
ATOM 7344 N N . TYR A 1 903 ? -15.667 1.226 -5.259 1.00 82.12 903 TYR A N 1
ATOM 7345 C CA . TYR A 1 903 ? -15.796 -0.042 -4.527 1.00 82.12 903 TYR A CA 1
ATOM 7346 C C . TYR A 1 903 ? -14.926 -0.096 -3.261 1.00 82.12 903 TYR A C 1
ATOM 7348 O O . TYR A 1 903 ? -15.296 -0.758 -2.290 1.00 82.12 903 TYR A O 1
ATOM 7356 N N . LEU A 1 904 ? -13.796 0.627 -3.232 1.00 83.25 904 LEU A N 1
ATOM 7357 C CA . LEU A 1 904 ? -13.007 0.787 -2.005 1.00 83.25 904 LEU A CA 1
ATOM 7358 C C . LEU A 1 904 ? -13.752 1.635 -0.968 1.00 83.25 904 LEU A C 1
ATOM 7360 O O . LEU A 1 904 ? -13.725 1.293 0.214 1.00 83.25 904 LEU A O 1
ATOM 7364 N N . GLN A 1 905 ? -14.420 2.713 -1.394 1.00 80.88 905 GLN A N 1
ATOM 7365 C CA . GLN A 1 905 ? -15.208 3.588 -0.515 1.00 80.88 905 GLN A CA 1
ATOM 7366 C C . GLN A 1 905 ? -16.359 2.828 0.158 1.00 80.88 905 GLN A C 1
ATOM 7368 O O . GLN A 1 905 ? -16.575 2.975 1.360 1.00 80.88 905 GLN A O 1
ATOM 7373 N N . HIS A 1 906 ? -17.005 1.922 -0.582 1.00 78.06 906 HIS A N 1
ATOM 7374 C CA . HIS A 1 906 ? -18.105 1.077 -0.100 1.00 78.06 906 HIS A CA 1
ATOM 7375 C C . HIS A 1 906 ? -17.640 -0.190 0.641 1.00 78.06 906 HIS A C 1
ATOM 7377 O O . HIS A 1 906 ? -18.456 -1.046 0.978 1.00 78.06 906 HIS A O 1
ATOM 7383 N N . ARG A 1 907 ? -16.332 -0.319 0.922 1.00 76.75 907 ARG A N 1
ATOM 7384 C CA . ARG A 1 907 ? -15.725 -1.447 1.656 1.00 76.75 907 ARG A CA 1
ATOM 7385 C C . ARG A 1 907 ? -16.091 -2.820 1.093 1.00 76.75 907 ARG A C 1
ATOM 7387 O O . ARG A 1 907 ? -16.315 -3.766 1.849 1.00 76.75 907 ARG A O 1
ATOM 7394 N N . ILE A 1 908 ? -16.141 -2.949 -0.231 1.00 83.19 908 ILE A N 1
ATOM 7395 C CA . ILE A 1 908 ? -16.334 -4.265 -0.835 1.00 83.19 908 ILE A CA 1
ATOM 7396 C C . ILE A 1 908 ? -15.084 -5.111 -0.527 1.00 83.19 908 ILE A C 1
ATOM 7398 O O . ILE A 1 908 ? -13.970 -4.652 -0.801 1.00 83.19 908 ILE A O 1
ATOM 7402 N N . PRO A 1 909 ? -15.221 -6.329 0.037 1.00 83.56 909 PRO A N 1
ATOM 7403 C CA . PRO A 1 909 ? -14.090 -7.110 0.527 1.00 83.56 909 PRO A CA 1
ATOM 7404 C C . PRO A 1 909 ? -13.350 -7.865 -0.591 1.00 83.56 909 PRO A C 1
ATOM 7406 O O . PRO A 1 909 ? -13.117 -9.073 -0.540 1.00 83.56 909 PRO A O 1
ATOM 7409 N N . MET A 1 910 ? -12.983 -7.127 -1.636 1.00 87.25 910 MET A N 1
ATOM 7410 C CA . MET A 1 910 ? -12.205 -7.576 -2.783 1.00 87.25 910 MET A CA 1
ATOM 7411 C C . MET A 1 910 ? -11.325 -6.432 -3.293 1.00 87.25 910 MET A C 1
ATOM 7413 O O . MET A 1 910 ? -11.550 -5.262 -2.987 1.00 87.25 910 MET A O 1
ATOM 7417 N N . ILE A 1 911 ? -10.340 -6.754 -4.128 1.00 87.81 911 ILE A N 1
ATOM 7418 C CA . ILE A 1 911 ? -9.575 -5.738 -4.848 1.00 87.81 911 ILE A CA 1
ATOM 7419 C C . ILE A 1 911 ? -9.262 -6.207 -6.268 1.00 87.81 911 ILE A C 1
ATOM 7421 O O . ILE A 1 911 ? -8.766 -7.312 -6.481 1.00 87.81 911 ILE A O 1
ATOM 7425 N N . HIS A 1 912 ? -9.541 -5.342 -7.237 1.00 87.56 912 HIS A N 1
ATOM 7426 C CA . HIS A 1 912 ? -9.285 -5.552 -8.664 1.00 87.56 912 HIS A CA 1
ATOM 7427 C C . HIS A 1 912 ? -8.865 -4.220 -9.312 1.00 87.56 912 HIS A C 1
ATOM 7429 O O . HIS A 1 912 ? -8.639 -3.228 -8.606 1.00 87.56 912 HIS A O 1
ATOM 7435 N N . GLY A 1 913 ? -8.740 -4.183 -10.637 1.00 87.69 913 GLY A N 1
ATOM 7436 C CA . GLY A 1 913 ? -8.600 -2.940 -11.394 1.00 87.69 913 GLY A CA 1
ATOM 7437 C C . GLY A 1 913 ? -7.360 -2.099 -11.064 1.00 87.69 913 GLY A C 1
ATOM 7438 O O . GLY A 1 913 ? -6.318 -2.600 -10.620 1.00 87.69 913 GLY A O 1
ATOM 7439 N N . LYS A 1 914 ? -7.485 -0.779 -11.251 1.00 87.69 914 LYS A N 1
ATOM 7440 C CA . LYS A 1 914 ? -6.417 0.201 -10.995 1.00 87.69 914 LYS A CA 1
ATOM 7441 C C . LYS A 1 914 ? -5.957 0.208 -9.533 1.00 87.69 914 LYS A C 1
ATOM 7443 O O . LYS A 1 914 ? -4.767 0.396 -9.264 1.00 87.69 914 LYS A O 1
ATOM 7448 N N . ASN A 1 915 ? -6.857 -0.048 -8.582 1.00 88.50 915 ASN A N 1
ATOM 7449 C CA . ASN A 1 915 ? -6.501 -0.146 -7.166 1.00 88.50 915 ASN A CA 1
ATOM 7450 C C . ASN A 1 915 ? -5.654 -1.385 -6.852 1.00 88.50 915 ASN A C 1
ATOM 7452 O O . ASN A 1 915 ? -4.657 -1.264 -6.138 1.00 88.50 915 ASN A O 1
ATOM 7456 N N . TYR A 1 916 ? -5.962 -2.545 -7.444 1.00 90.81 916 TYR A N 1
ATOM 7457 C CA . TYR A 1 916 ? -5.115 -3.734 -7.306 1.00 90.81 916 TYR A CA 1
ATOM 7458 C C . TYR A 1 916 ? -3.727 -3.515 -7.915 1.00 90.81 916 TYR A C 1
ATOM 7460 O O . TYR A 1 916 ? -2.708 -3.784 -7.275 1.00 90.81 916 TYR A O 1
ATOM 7468 N N . ARG A 1 917 ? -3.669 -2.903 -9.104 1.00 90.81 917 ARG A N 1
ATOM 7469 C CA . ARG A 1 917 ? -2.409 -2.483 -9.731 1.00 90.81 917 ARG A CA 1
ATOM 7470 C C . ARG A 1 917 ? -1.591 -1.575 -8.808 1.00 90.81 917 ARG A C 1
ATOM 7472 O O . ARG A 1 917 ? -0.384 -1.765 -8.646 1.00 90.81 917 ARG A O 1
ATOM 7479 N N . ASN A 1 918 ? -2.230 -0.583 -8.187 1.00 88.06 918 ASN A N 1
ATOM 7480 C CA . ASN A 1 918 ? -1.558 0.347 -7.278 1.00 88.06 918 ASN A CA 1
ATOM 7481 C C . ASN A 1 918 ? -1.074 -0.334 -5.994 1.00 88.06 918 ASN A C 1
ATOM 7483 O O . ASN A 1 918 ? 0.018 -0.010 -5.521 1.00 88.06 918 ASN A O 1
ATOM 7487 N N . GLN A 1 919 ? -1.832 -1.297 -5.468 1.00 88.19 919 GLN A N 1
ATOM 7488 C CA . GLN A 1 919 ? -1.411 -2.123 -4.341 1.00 88.19 919 GLN A CA 1
ATOM 7489 C C . GLN A 1 919 ? -0.119 -2.891 -4.659 1.00 88.19 919 GLN A C 1
ATOM 7491 O O . GLN A 1 919 ? 0.826 -2.869 -3.868 1.00 88.19 919 GLN A O 1
ATOM 7496 N N . LEU A 1 920 ? -0.053 -3.537 -5.828 1.00 89.25 920 LEU A N 1
ATOM 7497 C CA . LEU A 1 920 ? 1.135 -4.274 -6.269 1.00 89.25 920 LEU A CA 1
ATOM 7498 C C . LEU A 1 920 ? 2.347 -3.341 -6.468 1.00 89.25 920 LEU A C 1
ATOM 7500 O O . LEU A 1 920 ? 3.483 -3.719 -6.160 1.00 89.25 920 LEU A O 1
ATOM 7504 N N . ALA A 1 921 ? 2.114 -2.111 -6.938 1.00 84.19 921 ALA A N 1
ATOM 7505 C CA . ALA A 1 921 ? 3.166 -1.157 -7.285 1.00 84.19 921 ALA A CA 1
ATOM 7506 C C . ALA A 1 921 ? 3.724 -0.322 -6.112 1.00 84.19 921 ALA A C 1
ATOM 7508 O O . ALA A 1 921 ? 4.910 0.011 -6.142 1.00 84.19 921 ALA A O 1
ATOM 7509 N N . HIS A 1 922 ? 2.906 0.068 -5.125 1.00 77.19 922 HIS A N 1
ATOM 7510 C CA . HIS A 1 922 ? 3.257 1.148 -4.185 1.00 77.19 922 HIS A CA 1
ATOM 7511 C C . HIS A 1 922 ? 3.347 0.723 -2.707 1.00 77.19 922 HIS A C 1
ATOM 7513 O O . HIS A 1 922 ? 4.349 1.030 -2.068 1.00 77.19 922 HIS A O 1
ATOM 7519 N N . ASP A 1 923 ? 2.361 0.012 -2.154 1.00 77.31 923 ASP A N 1
ATOM 7520 C CA . ASP A 1 923 ? 2.381 -0.636 -0.826 1.00 77.31 923 ASP A CA 1
ATOM 7521 C C . ASP A 1 923 ? 1.049 -1.389 -0.644 1.00 77.31 923 ASP A C 1
ATOM 7523 O O . ASP A 1 923 ? 0.025 -0.907 -1.124 1.00 77.31 923 ASP A O 1
ATOM 7527 N N . ALA A 1 924 ? 1.030 -2.523 0.060 1.00 81.06 924 ALA A N 1
ATOM 7528 C CA . ALA A 1 924 ? -0.199 -3.283 0.298 1.00 81.06 924 ALA A CA 1
ATOM 7529 C C . ALA A 1 924 ? -0.907 -2.913 1.610 1.00 81.06 924 ALA A C 1
ATOM 7531 O O . ALA A 1 924 ? -2.089 -3.204 1.766 1.00 81.06 924 ALA A O 1
ATOM 7532 N N . LEU A 1 925 ? -0.215 -2.248 2.543 1.00 84.25 925 LEU A N 1
ATOM 7533 C CA . LEU A 1 925 ? -0.664 -2.105 3.928 1.00 84.25 925 LEU A CA 1
ATOM 7534 C C . LEU A 1 925 ? -2.068 -1.486 4.057 1.00 84.25 925 LEU A C 1
ATOM 7536 O O . LEU A 1 925 ? -2.945 -2.082 4.675 1.00 84.25 925 LEU A O 1
ATOM 7540 N N . SER A 1 926 ? -2.297 -0.314 3.458 1.00 86.81 926 SER A N 1
ATOM 7541 C CA . SER A 1 926 ? -3.602 0.359 3.547 1.00 86.81 926 SER A CA 1
ATOM 7542 C C . SER A 1 926 ? -4.687 -0.356 2.741 1.00 86.81 926 SER A C 1
ATOM 7544 O O . SER A 1 926 ? -5.812 -0.450 3.215 1.00 86.81 926 SER A O 1
ATOM 7546 N N . TYR A 1 927 ? -4.367 -0.912 1.568 1.00 87.75 927 TYR A N 1
ATOM 7547 C CA . TYR A 1 927 ? -5.338 -1.661 0.759 1.00 87.75 927 TYR A CA 1
ATOM 7548 C C . TYR A 1 927 ? -5.818 -2.935 1.465 1.00 87.75 927 TYR A C 1
ATOM 7550 O O . TYR A 1 927 ? -7.007 -3.242 1.423 1.00 87.75 927 TYR A O 1
ATOM 7558 N N . ASN A 1 928 ? -4.926 -3.630 2.180 1.00 83.94 928 ASN A N 1
ATOM 7559 C CA . ASN A 1 928 ? -5.278 -4.802 2.986 1.00 83.94 928 ASN A CA 1
ATOM 7560 C C . ASN A 1 928 ? -6.274 -4.458 4.106 1.00 83.94 928 ASN A C 1
ATOM 7562 O O . ASN A 1 928 ? -7.099 -5.296 4.457 1.00 83.94 928 ASN A O 1
ATOM 7566 N N . LEU A 1 929 ? -6.196 -3.247 4.670 1.00 83.69 929 LEU A N 1
ATOM 7567 C CA . LEU A 1 929 ? -7.133 -2.769 5.693 1.00 83.69 929 LEU A CA 1
ATOM 7568 C C . LEU A 1 929 ? -8.452 -2.265 5.102 1.00 83.69 929 LEU A C 1
ATOM 7570 O O . LEU A 1 929 ? -9.491 -2.435 5.724 1.00 83.69 929 LEU A O 1
ATOM 7574 N N . LEU A 1 930 ? -8.415 -1.656 3.915 1.00 86.25 930 LEU A N 1
ATOM 7575 C CA . LEU A 1 930 ? -9.609 -1.144 3.236 1.00 86.25 930 LEU A CA 1
ATOM 7576 C C . LEU A 1 930 ? -10.535 -2.259 2.739 1.00 86.25 930 LEU A C 1
ATOM 7578 O O . LEU A 1 930 ? -11.740 -2.056 2.662 1.00 86.25 930 LEU A O 1
ATOM 7582 N N . THR A 1 931 ? -9.968 -3.413 2.386 1.00 82.75 931 THR A N 1
ATOM 7583 C CA . THR A 1 931 ? -10.687 -4.497 1.694 1.00 82.75 931 THR A CA 1
ATOM 7584 C C . THR A 1 931 ? -10.803 -5.776 2.518 1.00 82.75 931 THR A C 1
ATOM 7586 O O . THR A 1 931 ? -11.369 -6.748 2.035 1.00 82.75 931 THR A O 1
ATOM 7589 N N . ASP A 1 932 ? -10.203 -5.830 3.714 1.00 75.31 932 ASP A N 1
ATOM 7590 C CA . ASP A 1 932 ? -10.156 -7.019 4.587 1.00 75.31 932 ASP A CA 1
ATOM 7591 C C . ASP A 1 932 ? -9.787 -8.334 3.864 1.00 75.31 932 ASP A C 1
ATOM 7593 O O . ASP A 1 932 ? -10.119 -9.442 4.289 1.00 75.31 932 ASP A O 1
ATOM 7597 N N . SER A 1 933 ? -9.052 -8.218 2.757 1.00 68.25 933 SER A N 1
ATOM 7598 C CA . SER A 1 933 ? -8.857 -9.307 1.800 1.00 68.25 933 SER A CA 1
ATOM 7599 C C . SER A 1 933 ? -7.603 -10.155 2.080 1.00 68.25 933 SER A C 1
ATOM 7601 O O . SER A 1 933 ? -7.402 -11.198 1.462 1.00 68.25 933 SER A O 1
ATOM 7603 N N . GLY A 1 934 ? -6.783 -9.768 3.070 1.00 73.00 934 GLY A N 1
ATOM 7604 C CA . GLY A 1 934 ? -5.605 -10.525 3.526 1.00 73.00 934 GLY A CA 1
ATOM 7605 C C . GLY A 1 934 ? -4.570 -10.782 2.422 1.00 73.00 934 GLY A C 1
ATOM 7606 O O . GLY A 1 934 ? -4.614 -10.155 1.369 1.00 73.00 934 GLY A O 1
ATOM 7607 N N . ASP A 1 935 ? -3.615 -11.689 2.631 1.00 75.31 935 ASP A N 1
ATOM 7608 C CA . ASP A 1 935 ? -2.601 -12.008 1.604 1.00 75.31 935 ASP A CA 1
ATOM 7609 C C . ASP A 1 935 ? -3.103 -13.016 0.551 1.00 75.31 935 ASP A C 1
ATOM 7611 O O . ASP A 1 935 ? -2.599 -13.048 -0.572 1.00 75.31 935 ASP A O 1
ATOM 7615 N N . LEU A 1 936 ? -4.179 -13.748 0.866 1.00 82.50 936 LEU A N 1
ATOM 7616 C CA . LEU A 1 936 ? -4.850 -14.726 -0.005 1.00 82.50 936 LEU A CA 1
ATOM 7617 C C . LEU A 1 936 ? -5.273 -14.158 -1.359 1.00 82.50 936 LEU A C 1
ATOM 7619 O O . LEU A 1 936 ? -5.191 -14.843 -2.380 1.00 82.50 936 LEU A O 1
ATOM 7623 N N . LYS A 1 937 ? -5.669 -12.883 -1.388 1.00 88.38 937 LYS A N 1
ATOM 7624 C CA . LYS A 1 937 ? -6.081 -12.198 -2.616 1.00 88.38 937 LYS A CA 1
ATOM 7625 C C . LYS A 1 937 ? -5.038 -12.247 -3.728 1.00 88.38 937 LYS A C 1
ATOM 7627 O O . LYS A 1 937 ? -5.409 -12.168 -4.891 1.00 88.38 937 LYS A O 1
ATOM 7632 N N . LEU A 1 938 ? -3.747 -12.362 -3.394 1.00 90.25 938 LEU A N 1
ATOM 7633 C CA . LEU A 1 938 ? -2.685 -12.469 -4.393 1.00 90.25 938 LEU A CA 1
ATOM 7634 C C . LEU A 1 938 ? -2.827 -13.746 -5.228 1.00 90.25 938 LEU A C 1
ATOM 7636 O O . LEU A 1 938 ? -2.634 -13.692 -6.438 1.00 90.25 938 LEU A O 1
ATOM 7640 N N . LEU A 1 939 ? -3.160 -14.871 -4.589 1.00 91.06 939 LEU A N 1
ATOM 7641 C CA . LEU A 1 939 ? -3.361 -16.155 -5.263 1.00 91.06 939 LEU A CA 1
ATOM 7642 C C . LEU A 1 939 ? -4.716 -16.203 -5.965 1.00 91.06 939 LEU A C 1
ATOM 7644 O O . LEU A 1 939 ? -4.795 -16.635 -7.109 1.00 91.06 939 LEU A O 1
ATOM 7648 N N . ILE A 1 940 ? -5.764 -15.702 -5.307 1.00 92.06 940 ILE A N 1
ATOM 7649 C CA . ILE A 1 940 ? -7.114 -15.646 -5.880 1.00 92.06 940 ILE A CA 1
ATOM 7650 C C . ILE A 1 940 ? -7.108 -14.823 -7.176 1.00 92.06 940 ILE A C 1
ATOM 7652 O O . ILE A 1 940 ? -7.574 -15.301 -8.210 1.00 92.06 940 ILE A O 1
ATOM 7656 N N . ASN A 1 941 ? -6.521 -13.622 -7.151 1.00 93.25 941 ASN A N 1
ATOM 7657 C CA . ASN A 1 941 ? -6.396 -12.789 -8.347 1.00 93.25 941 ASN A CA 1
ATOM 7658 C C . ASN A 1 941 ? -5.478 -13.423 -9.400 1.00 93.25 941 ASN A C 1
ATOM 7660 O O . ASN A 1 941 ? -5.749 -13.258 -10.586 1.00 93.25 941 ASN A O 1
ATOM 7664 N N . ALA A 1 942 ? -4.453 -14.189 -9.002 1.00 93.88 942 ALA A N 1
ATOM 7665 C CA . ALA A 1 942 ? -3.585 -14.886 -9.950 1.00 93.88 942 ALA A CA 1
ATOM 7666 C C . ALA A 1 942 ? -4.353 -15.941 -10.752 1.00 93.88 942 ALA A C 1
ATOM 7668 O O . ALA A 1 942 ? -4.209 -15.991 -11.970 1.00 93.88 942 ALA A O 1
ATOM 7669 N N . ILE A 1 943 ? -5.179 -16.752 -10.083 1.00 93.31 943 ILE A N 1
ATOM 7670 C CA . ILE A 1 943 ? -6.014 -17.772 -10.735 1.00 93.31 943 ILE A CA 1
ATOM 7671 C C . ILE A 1 943 ? -7.012 -17.099 -11.678 1.00 93.31 943 ILE A C 1
ATOM 7673 O O . ILE A 1 943 ? -7.081 -17.448 -12.853 1.00 93.31 943 ILE A O 1
ATOM 7677 N N . ILE A 1 944 ? -7.724 -16.073 -11.197 1.00 92.31 944 ILE A N 1
ATOM 7678 C CA . ILE A 1 944 ? -8.702 -15.345 -12.016 1.00 92.31 944 ILE A CA 1
ATOM 7679 C C . ILE A 1 944 ? -8.025 -14.746 -13.252 1.00 92.31 944 ILE A C 1
ATOM 7681 O O . ILE A 1 944 ? -8.478 -14.982 -14.365 1.00 92.31 944 ILE A O 1
ATOM 7685 N N . LEU A 1 945 ? -6.915 -14.021 -13.086 1.00 92.50 945 LEU A N 1
ATOM 7686 C CA . LEU A 1 945 ? -6.175 -13.431 -14.203 1.00 92.50 945 LEU A CA 1
ATOM 7687 C C . LEU A 1 945 ? -5.628 -14.483 -15.168 1.00 92.50 945 LEU A C 1
ATOM 7689 O O . LEU A 1 945 ? -5.556 -14.205 -16.362 1.00 92.50 945 LEU A O 1
ATOM 7693 N N . ALA A 1 946 ? -5.226 -15.658 -14.677 1.00 92.62 946 ALA A N 1
ATOM 7694 C CA . ALA A 1 946 ? -4.753 -16.745 -15.521 1.00 92.62 946 ALA A CA 1
ATOM 7695 C C . ALA A 1 946 ? -5.881 -17.289 -16.409 1.00 92.62 946 ALA A C 1
ATOM 7697 O O . ALA A 1 946 ? -5.656 -17.482 -17.607 1.00 92.62 946 ALA A O 1
ATOM 7698 N N . ASP A 1 947 ? -7.078 -17.487 -15.856 1.00 89.25 947 ASP A N 1
ATOM 7699 C CA . ASP A 1 947 ? -8.191 -18.187 -16.515 1.00 89.25 947 ASP A CA 1
ATOM 7700 C C . ASP A 1 947 ? -9.218 -17.279 -17.195 1.00 89.25 947 ASP A C 1
ATOM 7702 O O . ASP A 1 947 ? -10.069 -17.753 -17.946 1.00 89.25 947 ASP A O 1
ATOM 7706 N N . MET A 1 948 ? -9.118 -15.969 -16.998 1.00 84.31 948 MET A N 1
ATOM 7707 C CA . MET A 1 948 ? -9.987 -15.003 -17.654 1.00 84.31 948 MET A CA 1
ATOM 7708 C C . MET A 1 948 ? -9.741 -14.964 -19.174 1.00 84.31 948 MET A C 1
ATOM 7710 O O . MET A 1 948 ? -8.617 -14.749 -19.640 1.00 84.31 948 MET A O 1
ATOM 7714 N N . ASN A 1 949 ? -10.818 -15.095 -19.950 1.00 82.75 949 ASN A N 1
ATOM 7715 C CA . ASN A 1 949 ? -10.815 -14.871 -21.394 1.00 82.75 949 ASN A CA 1
ATOM 7716 C C . ASN A 1 949 ? -11.077 -13.387 -21.676 1.00 82.75 949 ASN A C 1
ATOM 7718 O O . ASN A 1 949 ? -12.226 -12.953 -21.662 1.00 82.75 949 ASN A O 1
ATOM 7722 N N . VAL A 1 950 ? -10.013 -12.615 -21.913 1.00 83.88 950 VAL A N 1
ATOM 7723 C CA . VAL A 1 950 ? -10.108 -11.190 -22.275 1.00 83.88 950 VAL A CA 1
ATOM 7724 C C . VAL A 1 950 ? -9.536 -10.958 -23.655 1.00 83.88 950 VAL A C 1
ATOM 7726 O O . VAL A 1 950 ? -8.372 -11.277 -23.910 1.00 83.88 950 VAL A O 1
ATOM 7729 N N . ASN A 1 951 ? -10.349 -10.330 -24.497 1.00 86.94 951 ASN A N 1
ATOM 7730 C CA . ASN A 1 951 ? -9.892 -9.648 -25.691 1.00 86.94 951 ASN A CA 1
ATOM 7731 C C . ASN A 1 951 ? -9.685 -8.167 -25.351 1.00 86.94 951 ASN A C 1
ATOM 7733 O O . ASN A 1 951 ? -10.615 -7.484 -24.926 1.00 86.94 951 ASN A O 1
ATOM 7737 N N . LEU A 1 952 ? -8.453 -7.679 -25.478 1.00 86.75 952 LEU A N 1
ATOM 7738 C CA . LEU A 1 952 ? -8.046 -6.364 -24.978 1.00 86.75 952 LEU A CA 1
ATOM 7739 C C . LEU A 1 952 ? -8.724 -5.185 -25.687 1.00 86.75 952 LEU A C 1
ATOM 7741 O O . LEU A 1 952 ? -8.745 -4.093 -25.129 1.00 86.75 952 LEU A O 1
ATOM 7745 N N . PHE A 1 953 ? -9.210 -5.376 -26.916 1.00 85.00 953 PHE A N 1
ATOM 7746 C CA . PHE A 1 953 ? -9.672 -4.285 -27.784 1.00 85.00 953 PHE A CA 1
ATOM 7747 C C . PHE A 1 953 ? -11.145 -4.392 -28.194 1.00 85.00 953 PHE A C 1
ATOM 7749 O O . PHE A 1 953 ? -11.592 -3.621 -29.052 1.00 85.00 953 PHE A O 1
ATOM 7756 N N . ASP A 1 954 ? -11.892 -5.321 -27.595 1.00 79.12 954 ASP A N 1
ATOM 7757 C CA . ASP A 1 954 ? -13.338 -5.397 -27.785 1.00 79.12 954 ASP A CA 1
ATOM 7758 C C . ASP A 1 954 ? -14.030 -4.270 -27.016 1.00 79.12 954 ASP A C 1
ATOM 7760 O O . ASP A 1 954 ? -13.670 -3.938 -25.887 1.00 79.12 954 ASP A O 1
ATOM 7764 N N . LYS A 1 955 ? -15.033 -3.656 -27.652 1.00 59.19 955 LYS A N 1
ATOM 7765 C CA . LYS A 1 955 ? -15.790 -2.532 -27.076 1.00 59.19 955 LYS A CA 1
ATOM 7766 C C . LYS A 1 955 ? -16.878 -2.971 -26.097 1.00 59.19 955 LYS A C 1
ATOM 7768 O O . LYS A 1 955 ? -17.457 -2.119 -25.430 1.00 59.19 955 LYS A O 1
ATOM 7773 N N . ASP A 1 956 ? -17.133 -4.271 -25.999 1.00 55.41 956 ASP A N 1
ATOM 7774 C CA . ASP A 1 956 ? -18.132 -4.853 -25.107 1.00 55.41 956 ASP A CA 1
ATOM 7775 C C . ASP A 1 956 ? -17.556 -5.008 -23.692 1.00 55.41 956 ASP A C 1
ATOM 7777 O O . ASP A 1 956 ? -17.504 -6.101 -23.130 1.00 55.41 956 ASP A O 1
ATOM 7781 N N . ILE A 1 957 ? -17.088 -3.901 -23.106 1.00 59.41 957 ILE A N 1
ATOM 7782 C CA . ILE A 1 957 ? -16.884 -3.852 -21.659 1.00 59.41 957 ILE A CA 1
ATOM 7783 C C . ILE A 1 957 ? -18.295 -3.811 -21.059 1.00 59.41 957 ILE A C 1
ATOM 7785 O O . ILE A 1 957 ? -19.053 -2.891 -21.378 1.00 59.41 957 ILE A O 1
ATOM 7789 N N . PRO A 1 958 ? -18.697 -4.805 -20.247 1.00 55.53 958 PRO A N 1
ATOM 7790 C CA . PRO A 1 958 ? -20.016 -4.788 -19.642 1.00 55.53 958 PRO A CA 1
ATOM 7791 C C . PRO A 1 958 ? -20.151 -3.517 -18.807 1.00 55.53 958 PRO A C 1
ATOM 7793 O O . PRO A 1 958 ? -19.316 -3.258 -17.942 1.00 55.53 958 PRO A O 1
ATOM 7796 N N . ASN A 1 959 ? -21.203 -2.732 -19.050 1.00 54.69 959 ASN A N 1
ATOM 7797 C CA . ASN A 1 959 ? -21.561 -1.676 -18.111 1.00 54.69 959 ASN A CA 1
ATOM 7798 C C . ASN A 1 959 ? -21.784 -2.328 -16.740 1.00 54.69 959 ASN A C 1
ATOM 7800 O O . ASN A 1 959 ? -22.479 -3.354 -16.686 1.00 54.69 959 ASN A O 1
ATOM 7804 N N . PRO A 1 960 ? -21.235 -1.757 -15.651 1.00 59.72 960 PRO A N 1
ATOM 7805 C CA . PRO A 1 960 ? -21.462 -2.293 -14.324 1.00 59.72 960 PRO A CA 1
ATOM 7806 C C . PRO A 1 960 ? -22.969 -2.436 -14.097 1.00 59.72 960 PRO A C 1
ATOM 7808 O O . PRO A 1 960 ? -23.715 -1.500 -14.414 1.00 59.72 960 PRO A O 1
ATOM 7811 N N . PRO A 1 961 ? -23.453 -3.585 -13.590 1.00 59.19 961 PRO A N 1
ATOM 7812 C CA . PRO A 1 961 ? -24.847 -3.687 -13.194 1.00 59.19 961 PRO A CA 1
ATOM 7813 C C . PRO A 1 961 ? -25.150 -2.556 -12.209 1.00 59.19 961 PRO A C 1
ATOM 7815 O O . PRO A 1 961 ? -24.289 -2.193 -11.405 1.00 59.19 961 PRO A O 1
ATOM 7818 N N . ALA A 1 962 ? -26.361 -1.998 -12.275 1.00 54.06 962 ALA A N 1
ATOM 7819 C CA . ALA A 1 962 ? -26.838 -1.070 -11.259 1.00 54.06 962 ALA A CA 1
ATOM 7820 C C . ALA A 1 962 ? -26.907 -1.831 -9.929 1.00 54.06 962 ALA A C 1
ATOM 7822 O O . ALA A 1 962 ? -27.903 -2.486 -9.628 1.00 54.06 962 ALA A O 1
ATOM 7823 N N . LEU A 1 963 ? -25.804 -1.814 -9.183 1.00 58.47 963 LEU A N 1
ATOM 7824 C CA . LEU A 1 963 ? -25.777 -2.240 -7.799 1.00 58.47 963 LEU A CA 1
ATOM 7825 C C . LEU A 1 963 ? -26.707 -1.265 -7.084 1.00 58.47 963 LEU A C 1
ATOM 7827 O O . LEU A 1 963 ? -26.484 -0.052 -7.142 1.00 58.47 963 LEU A O 1
ATOM 7831 N N . ASN A 1 964 ? -27.775 -1.776 -6.468 1.00 47.22 964 ASN A N 1
ATOM 7832 C CA . ASN A 1 964 ? -28.547 -0.949 -5.544 1.00 47.22 964 ASN A CA 1
ATOM 7833 C C . ASN A 1 964 ? -27.546 -0.391 -4.539 1.00 47.22 964 ASN A C 1
ATOM 7835 O O . ASN A 1 964 ? -26.673 -1.159 -4.129 1.00 47.22 964 ASN A O 1
ATOM 7839 N N . GLU A 1 965 ? -27.630 0.907 -4.207 1.00 44.38 965 GLU A N 1
ATOM 7840 C CA . GLU A 1 965 ? -26.723 1.555 -3.255 1.00 44.38 965 GLU A CA 1
ATOM 7841 C C . GLU A 1 965 ? -26.422 0.564 -2.137 1.00 44.38 965 GLU A C 1
ATOM 7843 O O . GLU A 1 965 ? -27.305 0.213 -1.351 1.00 44.38 965 GLU A O 1
ATOM 7848 N N . ILE A 1 966 ? -25.196 0.031 -2.130 1.00 44.88 966 ILE A N 1
ATOM 7849 C CA . ILE A 1 966 ? -24.721 -0.812 -1.044 1.00 44.88 966 ILE A CA 1
ATOM 7850 C C . ILE A 1 966 ? -24.518 0.198 0.068 1.00 44.88 966 ILE A C 1
ATOM 7852 O O . ILE A 1 966 ? -23.410 0.695 0.258 1.00 44.88 966 ILE A O 1
ATOM 7856 N N . SER A 1 967 ? -25.619 0.619 0.696 1.00 31.84 967 SER A N 1
ATOM 7857 C CA . SER A 1 967 ? -25.594 1.676 1.679 1.00 31.84 967 SER A CA 1
ATOM 7858 C C . SER A 1 967 ? -24.569 1.227 2.708 1.00 31.84 967 SER A C 1
ATOM 7860 O O . SER A 1 967 ? -24.695 0.110 3.238 1.00 31.84 967 SER A O 1
ATOM 7862 N N . PRO A 1 968 ? -23.531 2.034 2.996 1.00 33.78 968 PRO A N 1
ATOM 7863 C CA . PRO A 1 968 ? -22.807 1.811 4.224 1.00 33.78 968 PRO A CA 1
ATOM 7864 C C . PRO A 1 968 ? -23.891 1.793 5.292 1.00 33.78 968 PRO A C 1
ATOM 7866 O O . PRO A 1 968 ? -24.758 2.667 5.319 1.00 33.78 968 PRO A O 1
ATOM 7869 N N . THR A 1 969 ? -23.914 0.752 6.116 1.00 32.16 969 THR A N 1
ATOM 7870 C CA . THR A 1 969 ? -24.681 0.789 7.350 1.00 32.16 969 THR A CA 1
ATOM 7871 C C . THR A 1 969 ? -24.180 2.006 8.120 1.00 32.16 969 THR A C 1
ATOM 7873 O O . THR A 1 969 ? -23.207 1.927 8.867 1.00 32.16 969 THR A O 1
ATOM 7876 N N . THR A 1 970 ? -24.813 3.155 7.903 1.00 30.41 970 THR A N 1
ATOM 7877 C CA . THR A 1 970 ? -24.881 4.227 8.869 1.00 30.41 970 THR A CA 1
ATOM 7878 C C . THR A 1 970 ? -25.498 3.559 10.081 1.00 30.41 970 THR A C 1
ATOM 7880 O O . THR A 1 970 ? -26.619 3.057 10.034 1.00 30.41 970 THR A O 1
ATOM 7883 N N . ASN A 1 971 ? -24.683 3.413 11.127 1.00 33.91 971 ASN A N 1
ATOM 7884 C CA . ASN A 1 971 ? -25.053 2.800 12.394 1.00 33.91 971 ASN A CA 1
ATOM 7885 C C . ASN A 1 971 ? -26.410 3.332 12.874 1.00 33.91 971 ASN A C 1
ATOM 7887 O O . ASN A 1 971 ? -26.475 4.349 13.564 1.00 33.91 971 ASN A O 1
ATOM 7891 N N . THR A 1 972 ? -27.480 2.607 12.573 1.00 24.64 972 THR A N 1
ATOM 7892 C CA . THR A 1 972 ? -28.649 2.536 13.431 1.00 24.64 972 THR A CA 1
ATOM 7893 C C . THR A 1 972 ? -28.360 1.391 14.384 1.00 24.64 972 THR A C 1
ATOM 7895 O O . THR A 1 972 ? -28.579 0.218 14.096 1.00 24.64 972 THR A O 1
ATOM 7898 N N . HIS A 1 973 ? -27.767 1.743 15.526 1.00 27.91 973 HIS A N 1
ATOM 7899 C CA . HIS A 1 973 ? -27.757 0.872 16.690 1.00 27.91 973 HIS A CA 1
ATOM 7900 C C . HIS A 1 973 ? -29.215 0.644 17.100 1.00 27.91 973 HIS A C 1
ATOM 7902 O O . HIS A 1 973 ? -29.773 1.399 17.891 1.00 27.91 973 HIS A O 1
ATOM 7908 N N . GLN A 1 974 ? -29.854 -0.391 16.558 1.00 21.73 974 GLN A N 1
ATOM 7909 C CA . GLN A 1 974 ? -30.904 -1.051 17.311 1.00 21.73 974 GLN A CA 1
ATOM 7910 C C . GLN A 1 974 ? -30.200 -1.780 18.449 1.00 21.73 974 GLN A C 1
ATOM 7912 O O . GLN A 1 974 ? -29.488 -2.763 18.243 1.00 21.73 974 GLN A O 1
ATOM 7917 N N . HIS A 1 975 ? -30.340 -1.216 19.647 1.00 23.48 975 HIS A N 1
ATOM 7918 C CA . HIS A 1 975 ? -30.075 -1.908 20.894 1.00 23.48 975 HIS A CA 1
ATOM 7919 C C . HIS A 1 975 ? -30.839 -3.238 20.875 1.00 23.48 975 HIS A C 1
ATOM 7921 O O . HIS A 1 975 ? -32.051 -3.261 21.065 1.00 23.48 975 HIS A O 1
ATOM 7927 N N . ALA A 1 976 ? -30.133 -4.341 20.640 1.00 19.94 976 ALA A N 1
ATOM 7928 C CA . ALA A 1 976 ? -30.554 -5.614 21.196 1.00 19.94 976 ALA A CA 1
ATOM 7929 C C . ALA A 1 976 ? -30.145 -5.586 22.680 1.00 19.94 976 ALA A C 1
ATOM 7931 O O . ALA A 1 976 ? -28.998 -5.223 22.970 1.00 19.94 976 ALA A O 1
ATOM 7932 N N . PRO A 1 977 ? -31.060 -5.873 23.620 1.00 21.22 977 PRO A N 1
ATOM 7933 C CA . PRO A 1 977 ? -30.723 -5.911 25.031 1.00 21.22 977 PRO A CA 1
ATOM 7934 C C . PRO A 1 977 ? -29.666 -6.992 25.255 1.00 21.22 977 PRO A C 1
ATOM 7936 O O . PRO A 1 977 ? -29.740 -8.080 24.688 1.00 21.22 977 PRO A O 1
ATOM 7939 N N . VAL A 1 978 ? -28.664 -6.649 26.060 1.00 22.52 978 VAL A N 1
ATOM 7940 C CA . VAL A 1 978 ? -27.714 -7.610 26.614 1.00 22.52 978 VAL A CA 1
ATOM 7941 C C . VAL A 1 978 ? -28.529 -8.607 27.438 1.00 22.52 978 VAL A C 1
ATOM 7943 O O . VAL A 1 978 ? -29.105 -8.225 28.457 1.00 22.52 978 VAL A O 1
ATOM 7946 N N . GLY A 1 979 ? -28.620 -9.836 26.936 1.00 23.20 979 GLY A N 1
ATOM 7947 C CA . GLY A 1 979 ? -29.027 -11.032 27.664 1.00 23.20 979 GLY A CA 1
ATOM 7948 C C . GLY A 1 979 ? -27.829 -11.951 27.763 1.00 23.20 979 GLY A C 1
ATOM 7949 O O . GLY A 1 979 ? -27.200 -12.165 26.699 1.00 23.20 979 GLY A O 1
#

Foldseek 3Di:
DVPVVVVVLVVLLVQLVVCLVVLPLVSLLVSLVVDDLVSQVVSCVVVVDGSLLCCLPVHAPSNLSNNLSVVVSVSDDQQDADPVRARSLLVSLVVDPPRLVVSLSVLCSVCPPDQLLVSLLSQQSRQHPSSNVSNCVNPDDDLQSLLLSLLSNVVVCVLVVPDHDPLNLLVSQLSNFLCCLAFVFFADPDDDPVLLVLLVLLLVLLVVCVVQPLPLFFFPDDSSNLSSLLSNLLSLVVCVPQQLCPLQPSVLLSVLSLVVSVCVVPVDLLCLLQHTSNLNSLNSVLSSVLSVVSVVVLVLQLVLLLVLLVVLLVVVVVVLVVLLVVLLVVLVVDDDPPSVVVSVVSVCCVVVVVDDSVVSSVVSLVVCCVGCVPVSVVVVVVVVVVVVVSLVVQLVSCCVSVVFFPCSNVLSVLSVVVSVVPPDDSSVSSVVSSRPGHGDPNVSQDPVNVVSVVVSVVSSLLVLQLVLLVVLLLLLVLLLPDDLVVVLLNLLSQLLSLLSLLLLLDQDPVFGHNPDPLLLLLLCLQFNVLSNVLSVVSNCDQLAFPFLLVVPQPPCLLSVLRSCLSVQCLSVSLSSLVSSLLSLLVSNLVSLVVLLPDPALSSNLSSLVSSDQDPVSLVSNVVSLVSNVVLLVVVVVVLVVCCPDPLVPDPLSVVQVVLSVVVVVLNVLSVQLSVVCPVCDPNNLSVCSVVDRDSVVNSVVSVVNSVSRPSVVSSVCSSPRRDLSQVSLVVRCVVPVVSSNSHSVSSSVSSVSVVVSSVCCLVPVLLVVLCVVCVLQVNNVVADPVLSVVLSVQCVVCNSHVLLVVSNVVSVVVSCVVSVHDDDPVSVVVVSVVSLVVLQVVLLVLLVSLVVLCVVQVHQDSSVCVVRVVPDSSSSLSSLLSSVLVNLNSLVSLSSAHDPVVCLSLQRLHDDGPRSNCCSNNHVSSVCSSRVSPPSNSVSVSNSSSPDDDRSNDPPSNNNPPSPCSDDPPDPPPDPDDD

Organism: NCBI:txid69004

pLDDT: mean 83.97, std 11.15, range [19.94, 97.25]

Secondary structure (DSSP, 8-state):
-HHHHHHHHHHHHHHHHHHHHTT-HHHHHHHHTT--HHHHHHHHHHHSS-HHHHHHHH--GGGHHHHHHHHHTSS--TT-B-TTS-BHHHHHHHH-SS-HHHHHHHHHHHHTT--HHHHHHHHHHT--HHHHHHHHHHH---HHHHHHHHHHHHHHHHHTT----HHHHHHHHHHHHHHHHHHS-BPPPPPP--HHHHHHHHHHHHHHHHHHT-SS-SS---HHHHHHHHHHHHHHHHTTT-GGGTTS-HHHHHHHHHHHHHHHHS--GGGGGT--HHHHHHHHHHHHHHHHHHHHHHHHHHHHHHHHHHHHHHHHHHHHHHHHHHHHHHHHHS--TTHHHHHHHHHHHHHT--S-HHHHHHHHHHHHHTT-HHHHHHHHHHHHHHHHHHHHHHHHHHHHH-TTBS-HHHHHHHHHHHHHH--S-HHHHHHHHHHHS-B--GGG--HHHHHHHHHHHHHHHHHHHHHHHHHHHHHHHHHHHS-TTSHHHHHHHHHHHHHHHHHHHS--SSS--S--HHHHHHHHHHS-HHHHHHHHHHHHHHSS---HHHHHS-HHHHHHHHHTTHHHHHHHHHHHHHHHHHHHHHHHHHHHHHHHT-SSHHHHHHHHHHH-S--HHHHHHHHHHHHHHHHHHHHHHHHHHHHTSTGGGSHHHHHHHHHHHHHHHHHHHHHHHHHHHHHT-HHHHHHHHHH---HHHHHHHHHHHHHH--HHHHHHHHHHH----HHHHHHHTTT-GGGGGG-THHHHHHHHHHHHHHHHHHHHTHHHHHHHHHHHTT-TTTS-HHHHHHHHHHTHHHHH-TT-HHHHHHHHHHHHHHTT----HHHHHHHHHHHHHHHHHHHHHHHHHHHHHHHHTT-SSTTHHHHHGGG--HHHHHHHHHHHHHHHHHHHHTTSB---HHHHHTT-S---HHHHHHHHHT-SHHHHHHH--TTTHHHHHHHHHHH----TT-S-PPPPP------------------